Protein AF-0000000083793609 (afdb_homodimer)

Solvent-accessible surface area (backbone atoms only — not comparable to full-atom values): 72748 Å² total; per-residue (Å²): 102,46,64,44,82,85,76,58,60,92,85,35,65,48,41,77,48,30,31,30,49,40,29,36,66,68,29,28,32,72,32,35,34,39,40,38,26,69,38,46,47,39,37,40,33,46,73,79,46,73,48,64,44,42,58,74,33,64,46,55,42,46,63,61,45,43,29,29,40,36,26,96,46,79,34,36,33,38,40,38,38,34,41,53,68,61,50,31,69,77,37,74,62,46,91,51,57,56,53,49,59,80,51,61,91,80,40,78,80,70,49,70,68,44,53,52,50,53,36,51,52,47,50,46,50,45,34,71,68,65,56,47,91,65,25,70,60,51,43,52,52,50,47,54,53,46,51,51,50,40,58,60,59,20,19,55,65,42,62,81,38,70,72,43,49,74,34,51,66,58,43,52,46,50,37,49,48,55,34,48,43,70,74,37,39,49,45,96,72,47,65,58,60,52,13,59,74,69,72,42,53,45,67,56,47,43,50,48,40,24,69,73,71,71,35,48,62,67,53,47,44,50,49,52,25,45,59,53,37,52,53,45,49,48,62,47,87,67,49,69,59,56,45,22,51,63,32,35,42,94,41,50,67,56,44,41,51,50,31,26,73,61,71,72,39,42,64,66,58,48,30,69,71,64,45,57,52,57,68,53,45,59,67,51,44,38,67,44,83,50,64,58,68,60,52,47,63,73,44,42,76,70,32,23,69,34,43,74,37,79,51,66,94,53,77,44,66,46,80,42,52,63,80,45,71,74,45,71,53,81,67,68,78,37,42,60,42,34,50,60,51,42,68,54,52,73,38,64,70,51,40,53,49,51,50,53,49,36,73,71,49,53,40,47,27,36,33,29,30,60,56,76,25,61,94,34,37,36,43,90,92,48,94,62,70,48,57,65,59,50,46,55,40,52,51,50,32,52,73,66,63,29,32,49,28,40,37,50,67,63,69,87,58,48,59,69,52,46,51,52,50,52,50,52,52,51,53,56,45,61,70,37,86,90,50,65,63,64,60,34,32,39,32,38,27,75,76,49,54,71,66,46,49,53,51,49,51,51,50,42,59,72,75,40,80,45,54,65,51,82,67,61,50,77,86,66,85,70,69,39,64,47,43,39,29,51,65,31,20,29,47,50,45,49,25,61,74,67,64,73,60,85,68,78,60,42,27,58,49,34,67,89,58,89,80,54,88,78,62,70,43,72,73,77,12,43,44,18,24,17,36,74,82,69,37,55,27,26,37,37,51,26,49,47,54,58,58,65,48,35,54,33,26,37,45,80,54,94,48,36,40,28,20,33,49,98,63,33,37,25,38,40,38,34,44,73,62,78,79,57,70,68,69,60,63,51,69,60,63,64,52,43,39,7,74,62,46,46,38,55,45,38,36,39,37,42,35,30,70,49,89,45,32,27,29,33,41,35,36,33,34,24,61,89,35,23,23,34,48,45,45,40,51,28,47,61,54,55,45,71,71,55,74,66,56,47,52,49,47,47,63,44,26,44,56,46,64,47,56,37,52,41,72,59,43,50,61,45,75,47,77,49,70,41,50,38,51,15,38,38,38,39,36,40,31,60,52,127,100,47,64,45,80,85,78,57,58,93,87,35,65,49,39,77,47,31,30,31,53,41,29,35,66,71,28,27,32,72,33,34,34,39,39,37,25,70,36,46,48,39,36,40,32,46,73,80,45,72,48,63,43,41,58,74,33,64,44,55,43,45,62,61,46,44,29,28,40,35,26,93,47,80,32,37,34,37,40,38,37,33,40,53,68,60,49,30,68,77,35,75,62,46,90,55,58,56,54,48,59,81,52,63,90,80,40,78,81,70,50,70,68,43,53,52,50,53,37,52,53,49,50,47,51,45,35,70,70,65,56,48,91,65,24,69,59,50,43,52,52,52,48,52,54,44,50,51,50,40,60,61,59,20,20,54,64,39,62,81,38,69,70,40,48,73,34,51,66,58,43,52,46,50,38,49,49,54,34,47,44,70,75,36,39,49,45,96,73,46,64,58,60,53,13,58,73,68,73,43,53,44,66,55,47,43,50,48,41,24,70,73,70,72,34,48,63,67,52,47,44,50,49,51,25,46,58,53,37,52,54,46,48,48,63,46,87,67,49,69,57,56,45,22,50,63,33,35,41,94,42,49,67,56,44,41,50,53,31,25,73,61,69,71,39,42,63,65,59,46,30,69,72,66,44,57,53,57,68,53,45,60,66,54,45,38,65,43,84,50,65,58,68,60,55,49,64,73,44,42,78,71,31,24,69,34,41,74,36,78,52,65,95,54,78,43,66,46,82,43,52,62,81,45,71,74,45,71,54,82,67,68,78,36,41,61,42,33,51,59,51,41,67,52,53,72,40,66,69,49,40,53,51,51,50,52,47,37,75,71,48,54,41,47,26,36,33,28,31,59,56,77,26,62,93,33,36,35,43,92,91,48,94,63,69,48,56,62,59,50,45,55,40,52,52,50,33,52,73,66,63,29,32,51,28,41,37,50,69,64,69,85,58,50,59,70,52,46,52,52,49,51,50,52,50,52,53,56,46,62,70,38,84,91,48,64,64,64,61,33,32,38,31,40,28,76,76,48,55,70,66,45,49,54,52,49,52,52,51,42,60,71,74,38,82,46,53,66,50,84,67,60,49,78,86,66,87,70,70,38,64,46,44,39,28,52,64,30,20,29,47,51,45,49,24,61,74,68,62,74,60,85,68,77,59,42,28,58,50,34,68,87,57,88,83,52,88,78,62,70,43,71,73,77,11,42,45,17,23,18,36,77,81,69,36,56,25,25,38,38,52,26,48,47,55,58,58,65,49,35,54,33,25,37,43,80,52,94,49,35,42,28,19,31,52,96,63,32,36,24,38,40,37,32,43,74,60,78,78,57,72,68,69,60,63,53,69,60,63,65,52,42,39,7,75,62,44,46,38,56,45,37,36,39,37,41,36,30,69,50,88,46,33,26,30,35,40,34,37,33,37,24,60,90,36,24,25,33,47,47,46,39,51,28,46,60,54,57,45,71,70,54,72,65,56,47,52,49,47,48,63,44,26,44,57,46,66,48,55,37,50,41,71,60,41,50,62,45,73,48,78,48,70,42,50,38,49,16,40,37,38,38,36,40,30,60,54,130

Structure (mmCIF, N/CA/C/O backbone):
data_AF-0000000083793609-model_v1
#
loop_
_entity.id
_entity.type
_entity.pdbx_description
1 polymer 'AraC family transcriptional regulator'
#
loop_
_atom_site.group_PDB
_atom_site.id
_atom_site.type_symbol
_atom_site.label_atom_id
_atom_site.label_alt_id
_atom_site.label_comp_id
_atom_site.label_asym_id
_atom_site.label_entity_id
_atom_site.label_seq_id
_atom_site.pdbx_PDB_ins_code
_atom_site.Cartn_x
_atom_site.Cartn_y
_atom_site.Cartn_z
_atom_site.occupancy
_atom_site.B_iso_or_equiv
_atom_site.auth_seq_id
_atom_site.auth_comp_id
_atom_site.auth_asym_id
_atom_site.auth_atom_id
_atom_site.pdbx_PDB_model_num
ATOM 1 N N . MET A 1 1 ? 24.891 38.812 22.25 1 59.34 1 MET A N 1
ATOM 2 C CA . MET A 1 1 ? 25.391 37.438 22.359 1 59.34 1 MET A CA 1
ATOM 3 C C . MET A 1 1 ? 25.531 36.812 20.984 1 59.34 1 MET A C 1
ATOM 5 O O . MET A 1 1 ? 24.609 36.906 20.156 1 59.34 1 MET A O 1
ATOM 9 N N . ARG A 1 2 ? 26.844 36.469 20.609 1 76.75 2 ARG A N 1
ATOM 10 C CA . ARG A 1 2 ? 27.234 35.938 19.312 1 76.75 2 ARG A CA 1
ATOM 11 C C . ARG A 1 2 ? 26.594 34.562 19.062 1 76.75 2 ARG A C 1
ATOM 13 O O . ARG A 1 2 ? 26.469 34.156 17.922 1 76.75 2 ARG A O 1
ATOM 20 N N . ARG A 1 3 ? 26.125 34.094 20.281 1 79.56 3 ARG A N 1
ATOM 21 C CA . ARG A 1 3 ? 25.453 32.812 20.125 1 79.56 3 ARG A CA 1
ATOM 22 C C . ARG A 1 3 ? 23.984 33 19.75 1 79.56 3 ARG A C 1
ATOM 24 O O . ARG A 1 3 ? 23.25 33.688 20.453 1 79.56 3 ARG A O 1
ATOM 31 N N . GLU A 1 4 ? 23.578 32.531 18.688 1 84.81 4 GLU A N 1
ATOM 32 C CA . GLU A 1 4 ? 22.188 32.594 18.219 1 84.81 4 GLU A CA 1
ATOM 33 C C . GLU A 1 4 ? 21.469 31.281 18.406 1 84.81 4 GLU A C 1
ATOM 35 O O . GLU A 1 4 ? 22.094 30.219 18.391 1 84.81 4 GLU A O 1
ATOM 40 N N . TYR A 1 5 ? 20.188 31.375 18.797 1 81.25 5 TYR A N 1
ATOM 41 C CA . TYR A 1 5 ? 19.359 30.203 18.938 1 81.25 5 TYR A CA 1
ATOM 42 C C . TYR A 1 5 ? 18.312 30.125 17.828 1 81.25 5 TYR A C 1
ATOM 44 O O . TYR A 1 5 ? 17.484 31.031 17.688 1 81.25 5 TYR A O 1
ATOM 52 N N . ILE A 1 6 ? 18.453 29.125 17.031 1 85.81 6 ILE A N 1
ATOM 53 C CA . ILE A 1 6 ? 17.547 28.938 15.898 1 85.81 6 ILE A CA 1
ATOM 54 C C . ILE A 1 6 ? 16.266 28.266 16.375 1 85.81 6 ILE A C 1
ATOM 56 O O . ILE A 1 6 ? 16.312 27.219 17.016 1 85.81 6 ILE A O 1
ATOM 60 N N . THR A 1 7 ? 15.117 28.938 16.078 1 82.44 7 THR A N 1
ATOM 61 C CA . THR A 1 7 ? 13.812 28.375 16.406 1 82.44 7 THR A CA 1
ATOM 62 C C . THR A 1 7 ? 13.133 27.828 15.156 1 82.44 7 THR A C 1
ATOM 64 O O . THR A 1 7 ? 13.281 28.375 14.07 1 82.44 7 THR A O 1
ATOM 67 N N . TYR A 1 8 ? 12.477 26.734 15.375 1 85.75 8 TYR A N 1
ATOM 68 C CA . TYR A 1 8 ? 11.812 26.062 14.258 1 85.75 8 TYR A CA 1
ATOM 69 C C . TYR A 1 8 ? 10.305 26.25 14.328 1 85.75 8 TYR A C 1
ATOM 71 O O . TYR A 1 8 ? 9.727 26.312 15.422 1 85.75 8 TYR A O 1
ATOM 79 N N . SER A 1 9 ? 9.703 26.578 13.219 1 71.94 9 SER A N 1
ATOM 80 C CA . SER A 1 9 ? 8.266 26.828 13.156 1 71.94 9 SER A CA 1
ATOM 81 C C . SER A 1 9 ? 7.504 25.578 12.742 1 71.94 9 SER A C 1
ATOM 83 O O . SER A 1 9 ? 8.031 24.734 12 1 71.94 9 SER A O 1
ATOM 85 N N . ASN A 1 10 ? 6.207 25.531 13.125 1 68.19 10 ASN A N 1
ATOM 86 C CA . ASN A 1 10 ? 5.215 24.562 12.664 1 68.19 10 ASN A CA 1
ATOM 87 C C . ASN A 1 10 ? 5.664 23.141 12.938 1 68.19 10 ASN A C 1
ATOM 89 O O . ASN A 1 10 ? 5.391 22.234 12.148 1 68.19 10 ASN A O 1
ATOM 93 N N . ASP A 1 11 ? 6.484 23.031 14 1 72.5 11 ASP A N 1
ATOM 94 C CA . ASP A 1 11 ? 6.926 21.734 14.461 1 72.5 11 ASP A CA 1
ATOM 95 C C . ASP A 1 11 ? 7.77 21.031 13.398 1 72.5 11 ASP A C 1
ATOM 97 O O . ASP A 1 11 ? 7.758 19.797 13.305 1 72.5 11 ASP A O 1
ATOM 101 N N . LEU A 1 12 ? 8.328 21.797 12.484 1 87.19 12 LEU A N 1
ATOM 102 C CA . LEU A 1 12 ? 9.273 21.234 11.523 1 87.19 12 LEU A CA 1
ATOM 103 C C . LEU A 1 12 ? 10.695 21.312 12.062 1 87.19 12 LEU A C 1
ATOM 105 O O . LEU A 1 12 ? 11.07 22.281 12.711 1 87.19 12 LEU A O 1
ATOM 109 N N . PRO A 1 13 ? 11.422 20.344 11.805 1 92.31 13 PRO A N 1
ATOM 110 C CA . PRO A 1 13 ? 12.805 20.344 12.281 1 92.31 13 PRO A CA 1
ATOM 111 C C . PRO A 1 13 ? 13.75 21.078 11.336 1 92.31 13 PRO A C 1
ATOM 113 O O . PRO A 1 13 ? 14.906 20.672 11.164 1 92.31 13 PRO A O 1
ATOM 116 N N . ILE A 1 14 ? 13.25 22.016 10.531 1 95.12 14 ILE A N 1
ATOM 117 C CA . ILE A 1 14 ? 14.07 22.766 9.594 1 95.12 14 ILE A CA 1
ATOM 118 C C . ILE A 1 14 ? 13.516 24.188 9.445 1 95.12 14 ILE A C 1
ATOM 120 O O . ILE A 1 14 ? 12.312 24.406 9.586 1 95.12 14 ILE A O 1
ATOM 124 N N . LYS A 1 15 ? 14.367 25.141 9.289 1 94.94 15 LYS A N 1
ATOM 125 C CA . LYS A 1 15 ? 14.047 26.516 8.93 1 94.94 15 LYS A CA 1
ATOM 126 C C . LYS A 1 15 ? 14.812 26.953 7.684 1 94.94 15 LYS A C 1
ATOM 128 O O . LYS A 1 15 ? 16.031 26.766 7.598 1 94.94 15 LYS A O 1
ATOM 133 N N . ILE A 1 16 ? 14.133 27.422 6.68 1 95.75 16 ILE A N 1
ATOM 134 C CA . ILE A 1 16 ? 14.758 27.844 5.441 1 95.75 16 ILE A CA 1
ATOM 135 C C . ILE A 1 16 ? 14.562 29.359 5.258 1 95.75 16 ILE A C 1
ATOM 137 O O . ILE A 1 16 ? 13.453 29.859 5.418 1 95.75 16 ILE A O 1
ATOM 141 N N . SER A 1 17 ? 15.625 30.047 4.949 1 95.31 17 SER A N 1
ATOM 142 C CA . SER A 1 17 ? 15.57 31.469 4.668 1 95.31 17 SER A CA 1
ATOM 143 C C . SER A 1 17 ? 16.203 31.797 3.316 1 95.31 17 SER A C 1
ATOM 145 O O . SER A 1 17 ? 17.078 31.062 2.846 1 95.31 17 SER A O 1
ATOM 147 N N . TYR A 1 18 ? 15.688 32.719 2.676 1 96.25 18 TYR A N 1
ATOM 148 C CA . TYR A 1 18 ? 16.188 33.25 1.416 1 96.25 18 TYR A CA 1
ATOM 149 C C . TYR A 1 18 ? 16.609 34.719 1.57 1 96.25 18 TYR A C 1
ATOM 151 O O . TYR A 1 18 ? 15.789 35.562 1.892 1 96.25 18 TYR A O 1
ATOM 159 N N . VAL A 1 19 ? 17.984 34.969 1.372 1 96.38 19 VAL A N 1
ATOM 160 C CA . VAL A 1 19 ? 18.469 36.281 1.768 1 96.38 19 VAL A CA 1
ATOM 161 C C . VAL A 1 19 ? 19.453 36.812 0.726 1 96.38 19 VAL A C 1
ATOM 163 O O . VAL A 1 19 ? 20.031 36.031 -0.038 1 96.38 19 VAL A O 1
ATOM 166 N N . ASN A 1 20 ? 19.531 38.062 0.631 1 96.69 20 ASN A N 1
ATOM 167 C CA . ASN A 1 20 ? 20.656 38.781 0.069 1 96.69 20 ASN A CA 1
ATOM 168 C C . ASN A 1 20 ? 21.562 39.344 1.162 1 96.69 20 ASN A C 1
ATOM 170 O O . ASN A 1 20 ? 21.188 40.312 1.856 1 96.69 20 ASN A O 1
ATOM 174 N N . ILE A 1 21 ? 22.797 38.812 1.279 1 96.38 21 ILE A N 1
ATOM 175 C CA . ILE A 1 21 ? 23.625 39.094 2.447 1 96.38 21 ILE A CA 1
ATOM 176 C C . ILE A 1 21 ? 24.766 40.031 2.059 1 96.38 21 ILE A C 1
ATOM 178 O O . ILE A 1 21 ? 25.5 39.781 1.103 1 96.38 21 ILE A O 1
ATOM 182 N N . LYS A 1 22 ? 24.969 41.062 2.793 1 95.56 22 LYS A N 1
ATOM 183 C CA . LYS A 1 22 ? 26.125 41.938 2.643 1 95.56 22 LYS A CA 1
ATOM 184 C C . LYS A 1 22 ? 27.141 41.719 3.75 1 95.56 22 LYS A C 1
ATOM 186 O O . LYS A 1 22 ? 28.359 41.688 3.49 1 95.56 22 LYS A O 1
ATOM 191 N N . ASN A 1 23 ? 26.656 41.594 4.938 1 94.44 23 ASN A N 1
ATOM 192 C CA . ASN A 1 23 ? 27.531 41.312 6.07 1 94.44 23 ASN A CA 1
ATOM 193 C C . ASN A 1 23 ? 26.781 40.625 7.203 1 94.44 23 ASN A C 1
ATOM 195 O O . ASN A 1 23 ? 25.734 41.094 7.652 1 94.44 23 ASN A O 1
ATOM 199 N N . TYR A 1 24 ? 27.281 39.562 7.652 1 94.69 24 TYR A N 1
ATOM 200 C CA . TYR A 1 24 ? 26.844 38.875 8.852 1 94.69 24 TYR A CA 1
ATOM 201 C C . TYR A 1 24 ? 28.031 38.531 9.75 1 94.69 24 TYR A C 1
ATOM 203 O O . TYR A 1 24 ? 28.734 37.562 9.492 1 94.69 24 TYR A O 1
ATOM 211 N N . PRO A 1 25 ? 28.219 39.25 10.773 1 91.88 25 PRO A N 1
ATOM 212 C CA . PRO A 1 25 ? 29.422 39.094 11.602 1 91.88 25 PRO A CA 1
ATOM 213 C C . PRO A 1 25 ? 29.562 37.719 12.203 1 91.88 25 PRO A C 1
ATOM 215 O O . PRO A 1 25 ? 28.641 36.906 12.148 1 91.88 25 PRO A O 1
ATOM 218 N N . ILE A 1 26 ? 30.719 37.406 12.773 1 90.69 26 ILE A N 1
ATOM 219 C CA . ILE A 1 26 ? 31.062 36.094 13.344 1 90.69 26 ILE A CA 1
ATOM 220 C C . ILE A 1 26 ? 30.016 35.719 14.391 1 90.69 26 ILE A C 1
ATOM 222 O O . ILE A 1 26 ? 29.688 36.531 15.266 1 90.69 26 ILE A O 1
ATOM 226 N N . HIS A 1 27 ? 29.5 34.625 14.297 1 90.56 27 HIS A N 1
ATOM 227 C CA . HIS A 1 27 ? 28.516 34.062 15.211 1 90.56 27 HIS A CA 1
ATOM 228 C C . HIS A 1 27 ? 28.5 32.562 15.164 1 90.56 27 HIS A C 1
ATOM 230 O O . HIS A 1 27 ? 29.203 31.938 14.359 1 90.56 27 HIS A O 1
ATOM 236 N N . TRP A 1 28 ? 27.875 31.891 16.078 1 88.62 28 TRP A N 1
ATOM 237 C CA . TRP A 1 28 ? 27.672 30.438 16.062 1 88.62 28 TRP A CA 1
ATOM 238 C C . TRP A 1 28 ? 26.281 30.078 16.609 1 88.62 28 TRP A C 1
ATOM 240 O O . TRP A 1 28 ? 25.625 30.922 17.219 1 88.62 28 TRP A O 1
ATOM 250 N N . HIS A 1 29 ? 25.781 28.953 16.234 1 88.5 29 HIS A N 1
ATOM 251 C CA . HIS A 1 29 ? 24.453 28.547 16.656 1 88.5 29 HIS A CA 1
ATOM 252 C C . HIS A 1 29 ? 24.328 27.016 16.75 1 88.5 29 HIS A C 1
ATOM 254 O O . HIS A 1 29 ? 25.266 26.297 16.406 1 88.5 29 HIS A O 1
ATOM 260 N N . ASN A 1 30 ? 23.188 26.547 17.281 1 86.44 30 ASN A N 1
ATOM 261 C CA . ASN A 1 30 ? 22.969 25.156 17.625 1 86.44 30 ASN A CA 1
ATOM 262 C C . ASN A 1 30 ? 22.344 24.375 16.469 1 86.44 30 ASN A C 1
ATOM 264 O O . ASN A 1 30 ? 21.719 23.344 16.672 1 86.44 30 ASN A O 1
ATOM 268 N N . ALA A 1 31 ? 22.453 24.844 15.242 1 91.88 31 ALA A N 1
ATOM 269 C CA . ALA A 1 31 ? 21.859 24.172 14.086 1 91.88 31 ALA A CA 1
ATOM 270 C C . ALA A 1 31 ? 22.938 23.812 13.062 1 91.88 31 ALA A C 1
ATOM 272 O O . ALA A 1 31 ? 24 24.438 13.031 1 91.88 31 ALA A O 1
ATOM 273 N N . ILE A 1 32 ? 22.688 22.734 12.383 1 93.19 32 ILE A N 1
ATOM 274 C CA . ILE A 1 32 ? 23.469 22.516 11.172 1 93.19 32 ILE A CA 1
ATOM 275 C C . ILE A 1 32 ? 22.984 23.469 10.078 1 93.19 32 ILE A C 1
ATOM 277 O O . ILE A 1 32 ? 21.781 23.562 9.812 1 93.19 32 ILE A O 1
ATOM 281 N N . GLN A 1 33 ? 23.875 24.203 9.539 1 95.69 33 GLN A N 1
ATOM 282 C CA . GLN A 1 33 ? 23.5 25.172 8.516 1 95.69 33 GLN A CA 1
ATOM 283 C C . GLN A 1 33 ? 24.094 24.781 7.16 1 95.69 33 GLN A C 1
ATOM 285 O O . GLN A 1 33 ? 25.266 24.453 7.062 1 95.69 33 GLN A O 1
ATOM 290 N N . ILE A 1 34 ? 23.25 24.734 6.164 1 96.44 34 ILE A N 1
ATOM 291 C CA . ILE A 1 34 ? 23.719 24.516 4.797 1 96.44 34 ILE A CA 1
ATOM 292 C C . ILE A 1 34 ? 23.438 25.766 3.961 1 96.44 34 ILE A C 1
ATOM 294 O O . ILE A 1 34 ? 22.297 26.219 3.865 1 96.44 34 ILE A O 1
ATOM 298 N N . ILE A 1 35 ? 24.5 26.359 3.408 1 96.31 35 ILE A N 1
ATOM 299 C CA . ILE A 1 35 ? 24.406 27.531 2.561 1 96.31 35 ILE A CA 1
ATOM 300 C C . ILE A 1 35 ? 24.375 27.125 1.092 1 96.31 35 ILE A C 1
ATOM 302 O O . ILE A 1 35 ? 25.219 26.328 0.649 1 96.31 35 ILE A O 1
ATOM 306 N N . TYR A 1 36 ? 23.391 27.547 0.355 1 95.94 36 TYR A N 1
ATOM 307 C CA . TYR A 1 36 ? 23.25 27.266 -1.07 1 95.94 36 TYR A CA 1
ATOM 308 C C . TYR A 1 36 ? 23.125 28.547 -1.869 1 95.94 36 TYR A C 1
ATOM 310 O O . TYR A 1 36 ? 22.078 29.203 -1.83 1 95.94 36 TYR A O 1
ATOM 318 N N . VAL A 1 37 ? 24.156 28.922 -2.631 1 94.31 37 VAL A N 1
ATOM 319 C CA . VAL A 1 37 ? 24.172 30.188 -3.381 1 94.31 37 VAL A CA 1
ATOM 320 C C . VAL A 1 37 ? 23.453 29.984 -4.715 1 94.31 37 VAL A C 1
ATOM 322 O O . VAL A 1 37 ? 23.859 29.172 -5.539 1 94.31 37 VAL A O 1
ATOM 325 N N . LEU A 1 38 ? 22.391 30.703 -4.875 1 94.31 38 LEU A N 1
ATOM 326 C CA . LEU A 1 38 ? 21.625 30.594 -6.117 1 94.31 38 LEU A CA 1
ATOM 327 C C . LEU A 1 38 ? 22.156 31.578 -7.156 1 94.31 38 LEU A C 1
ATOM 329 O O . LEU A 1 38 ? 22.219 31.25 -8.344 1 94.31 38 LEU A O 1
ATOM 333 N N . LYS A 1 39 ? 22.484 32.812 -6.676 1 93.56 39 LYS A N 1
ATOM 334 C CA . LYS A 1 39 ? 23.031 33.844 -7.539 1 93.56 39 LYS A CA 1
ATOM 335 C C . LYS A 1 39 ? 24.094 34.656 -6.812 1 93.56 39 LYS A C 1
ATOM 337 O O . LYS A 1 39 ? 23.984 34.906 -5.609 1 93.56 39 LYS A O 1
ATOM 342 N N . GLY A 1 40 ? 25.188 34.969 -7.566 1 93 40 GLY A N 1
ATOM 343 C CA . GLY A 1 40 ? 26.234 35.812 -7 1 93 40 GLY A CA 1
ATOM 344 C C . GLY A 1 40 ? 27.312 35.031 -6.277 1 93 40 GLY A C 1
ATOM 345 O O . GLY A 1 40 ? 27.578 33.875 -6.617 1 93 40 GLY A O 1
ATOM 346 N N . LYS A 1 41 ? 28.031 35.719 -5.438 1 93.38 41 LYS A N 1
ATOM 347 C CA . LYS A 1 41 ? 29.109 35.094 -4.672 1 93.38 41 LYS A CA 1
ATOM 348 C C . LYS A 1 41 ? 29.172 35.656 -3.256 1 93.38 41 LYS A C 1
ATOM 350 O O . LYS A 1 41 ? 28.844 36.844 -3.025 1 93.38 41 LYS A O 1
ATOM 355 N N . ILE A 1 42 ? 29.531 34.844 -2.354 1 94.75 42 ILE A N 1
ATOM 356 C CA . ILE A 1 42 ? 29.688 35.25 -0.968 1 94.75 42 ILE A CA 1
ATOM 357 C C . ILE A 1 42 ? 31.016 34.719 -0.412 1 94.75 42 ILE A C 1
ATOM 359 O O . ILE A 1 42 ? 31.547 33.75 -0.928 1 94.75 42 ILE A O 1
ATOM 363 N N . SER A 1 43 ? 31.531 35.406 0.546 1 93.88 43 SER A N 1
ATOM 364 C CA . SER A 1 43 ? 32.688 34.938 1.293 1 93.88 43 SER A CA 1
ATOM 365 C C . SER A 1 43 ? 32.312 34.438 2.674 1 93.88 43 SER A C 1
ATOM 367 O O . SER A 1 43 ? 31.625 35.125 3.428 1 93.88 43 SER A O 1
ATOM 369 N N . VAL A 1 44 ? 32.719 33.219 2.951 1 92.94 44 VAL A N 1
ATOM 370 C CA . VAL A 1 44 ? 32.375 32.594 4.223 1 92.94 44 VAL A CA 1
ATOM 371 C C . VAL A 1 44 ? 33.656 32.281 5.008 1 92.94 44 VAL A C 1
ATOM 373 O O . VAL A 1 44 ? 34.594 31.719 4.461 1 92.94 44 VAL A O 1
ATOM 376 N N . ASN A 1 45 ? 33.656 32.719 6.184 1 89.81 45 ASN A N 1
ATOM 377 C CA . ASN A 1 45 ? 34.719 32.375 7.109 1 89.81 45 ASN A CA 1
ATOM 378 C C . ASN A 1 45 ? 34.219 31.391 8.18 1 89.81 45 ASN A C 1
ATOM 380 O O . ASN A 1 45 ? 33.281 31.688 8.906 1 89.81 45 ASN A O 1
ATOM 384 N N . ILE A 1 46 ? 34.844 30.25 8.203 1 88.38 46 ILE A N 1
ATOM 385 C CA . ILE A 1 46 ? 34.531 29.266 9.227 1 88.38 46 ILE A CA 1
ATOM 386 C C . ILE A 1 46 ? 35.75 28.969 10.07 1 88.38 46 ILE A C 1
ATOM 388 O O . ILE A 1 46 ? 36.719 28.375 9.594 1 88.38 46 ILE A O 1
ATOM 392 N N . ASP A 1 47 ? 35.656 29.391 11.242 1 82.12 47 ASP A N 1
ATOM 393 C CA . ASP A 1 47 ? 36.812 29.281 12.125 1 82.12 47 ASP A CA 1
ATOM 394 C C . ASP A 1 47 ? 38.062 29.906 11.484 1 82.12 47 ASP A C 1
ATOM 396 O O . ASP A 1 47 ? 38.062 31.094 11.18 1 82.12 47 ASP A O 1
ATOM 400 N N . THR A 1 48 ? 38.969 28.953 11.125 1 78.06 48 THR A N 1
ATOM 401 C CA . THR A 1 48 ? 40.219 29.5 10.625 1 78.06 48 THR A CA 1
ATOM 402 C C . THR A 1 48 ? 40.219 29.531 9.094 1 78.06 48 THR A C 1
ATOM 404 O O . THR A 1 48 ? 41.125 30.125 8.484 1 78.06 48 THR A O 1
ATOM 407 N N . ASP A 1 49 ? 39.219 29 8.531 1 79.38 49 ASP A N 1
ATOM 408 C CA . ASP A 1 49 ? 39.219 28.859 7.082 1 79.38 49 ASP A CA 1
ATOM 409 C C . ASP A 1 49 ? 38.312 29.922 6.438 1 79.38 49 ASP A C 1
ATOM 411 O O . ASP A 1 49 ? 37.312 30.312 7 1 79.38 49 ASP A O 1
ATOM 415 N N . SER A 1 50 ? 38.812 30.422 5.324 1 84.38 50 SER A N 1
ATOM 416 C CA . SER A 1 50 ? 38.031 31.375 4.531 1 84.38 50 SER A CA 1
ATOM 417 C C . SER A 1 50 ? 37.906 30.922 3.084 1 84.38 50 SER A C 1
ATOM 419 O O . SER A 1 50 ? 38.875 30.438 2.49 1 84.38 50 SER A O 1
ATOM 421 N N . PHE A 1 51 ? 36.719 30.984 2.604 1 84.69 51 PHE A N 1
ATOM 422 C CA . PHE A 1 51 ? 36.562 30.594 1.208 1 84.69 51 PHE A CA 1
ATOM 423 C C . PHE A 1 51 ? 35.406 31.359 0.568 1 84.69 51 PHE A C 1
ATOM 425 O O . PHE A 1 51 ? 34.594 31.969 1.267 1 84.69 51 PHE A O 1
ATOM 432 N N . GLU A 1 52 ? 35.469 31.359 -0.724 1 89.38 52 GLU A N 1
ATOM 433 C CA . GLU A 1 52 ? 34.406 31.984 -1.51 1 89.38 52 GLU A CA 1
ATOM 434 C C . GLU A 1 52 ? 33.469 30.938 -2.078 1 89.38 52 GLU A C 1
ATOM 436 O O . GLU A 1 52 ? 33.875 29.859 -2.498 1 89.38 52 GLU A O 1
ATOM 441 N N . LEU A 1 53 ? 32.188 31.219 -1.999 1 91.19 53 LEU A N 1
ATOM 442 C CA . LEU A 1 53 ? 31.172 30.359 -2.574 1 91.19 53 LEU A CA 1
ATOM 443 C C . LEU A 1 53 ? 30.516 31.031 -3.777 1 91.19 53 LEU A C 1
ATOM 445 O O . LEU A 1 53 ? 30.078 32.188 -3.693 1 91.19 53 LEU A O 1
ATOM 449 N N . TYR A 1 54 ? 30.469 30.281 -4.844 1 90.25 54 TYR A N 1
ATOM 450 C CA . TYR A 1 54 ? 29.922 30.812 -6.09 1 90.25 54 TYR A CA 1
ATOM 451 C C . TYR A 1 54 ? 28.547 30.234 -6.379 1 90.25 54 TYR A C 1
ATOM 453 O O . TYR A 1 54 ? 28.031 29.438 -5.602 1 90.25 54 TYR A O 1
ATOM 461 N N . GLU A 1 55 ? 28 30.734 -7.512 1 91 55 GLU A N 1
ATOM 462 C CA . GLU A 1 55 ? 26.672 30.297 -7.926 1 91 55 GLU A CA 1
ATOM 463 C C . GLU A 1 55 ? 26.609 28.766 -8.031 1 91 55 GLU A C 1
ATOM 465 O O . GLU A 1 55 ? 27.469 28.141 -8.633 1 91 55 GLU A O 1
ATOM 470 N N . ARG A 1 56 ? 25.578 28.219 -7.348 1 89.81 56 ARG A N 1
ATOM 471 C CA . ARG A 1 56 ? 25.25 26.797 -7.383 1 89.81 56 ARG A CA 1
ATOM 472 C C . ARG A 1 56 ? 26.203 25.984 -6.504 1 89.81 56 ARG A C 1
ATOM 474 O O . ARG A 1 56 ? 26.328 24.781 -6.676 1 89.81 56 ARG A O 1
ATOM 481 N N . GLU A 1 57 ? 26.844 26.703 -5.633 1 91.31 57 GLU A N 1
ATOM 482 C CA . GLU A 1 57 ? 27.688 25.984 -4.684 1 91.31 57 GLU A CA 1
ATOM 483 C C . GLU A 1 57 ? 27.062 25.969 -3.291 1 91.31 57 GLU A C 1
ATOM 485 O O . GLU A 1 57 ? 26.234 26.812 -2.969 1 91.31 57 GLU A O 1
ATOM 490 N N . VAL A 1 58 ? 27.484 24.891 -2.553 1 94 58 VAL A N 1
ATOM 491 C CA . VAL A 1 58 ? 26.922 24.672 -1.228 1 94 58 VAL A CA 1
ATOM 492 C C . VAL A 1 58 ? 28.031 24.578 -0.19 1 94 58 VAL A C 1
ATOM 494 O O . VAL A 1 58 ? 29.156 24.172 -0.507 1 94 58 VAL A O 1
ATOM 497 N N . GLU A 1 59 ? 27.797 25.047 0.967 1 92.44 59 GLU A N 1
ATOM 498 C CA . GLU A 1 59 ? 28.688 24.906 2.111 1 92.44 59 GLU A CA 1
ATOM 499 C C . GLU A 1 59 ? 27.922 24.453 3.357 1 92.44 59 GLU A C 1
ATOM 501 O O . GLU A 1 59 ? 26.812 24.922 3.605 1 92.44 59 GLU A O 1
ATOM 506 N N . ILE A 1 60 ? 28.578 23.531 4.102 1 92.56 60 ILE A N 1
ATOM 507 C CA . ILE A 1 60 ? 27.953 23.031 5.32 1 92.56 60 ILE A CA 1
ATOM 508 C C . ILE A 1 60 ? 28.656 23.609 6.539 1 92.56 60 ILE A C 1
ATOM 510 O O . ILE A 1 60 ? 29.891 23.562 6.629 1 92.56 60 ILE A O 1
ATOM 514 N N . ILE A 1 61 ? 27.969 24.25 7.395 1 91.31 61 ILE A N 1
ATOM 515 C CA . ILE A 1 61 ? 28.469 24.734 8.68 1 91.31 61 ILE A CA 1
ATOM 516 C C . ILE A 1 61 ? 27.938 23.844 9.805 1 91.31 61 ILE A C 1
ATOM 518 O O . ILE A 1 61 ? 26.734 23.75 10 1 91.31 61 ILE A O 1
ATOM 522 N N . ASN A 1 62 ? 28.781 23.203 10.547 1 87.62 62 ASN A N 1
ATOM 523 C CA . ASN A 1 62 ? 28.406 22.266 11.586 1 87.62 62 ASN A CA 1
ATOM 524 C C . ASN A 1 62 ? 27.906 22.984 12.836 1 87.62 62 ASN A C 1
ATOM 526 O O . ASN A 1 62 ? 28 24.203 12.938 1 87.62 62 ASN A O 1
ATOM 530 N N . VAL A 1 63 ? 27.359 22.203 13.75 1 86.94 63 VAL A N 1
ATOM 531 C CA . VAL A 1 63 ? 26.781 22.734 14.977 1 86.94 63 VAL A CA 1
ATOM 532 C C . VAL A 1 63 ? 27.844 23.484 15.781 1 86.94 63 VAL A C 1
ATOM 534 O O . VAL A 1 63 ? 28.953 22.984 15.953 1 86.94 63 VAL A O 1
ATOM 537 N N . ASN A 1 64 ? 27.609 24.703 16.203 1 81.88 64 ASN A N 1
ATOM 538 C CA . ASN A 1 64 ? 28.422 25.531 17.078 1 81.88 64 ASN A CA 1
ATOM 539 C C . ASN A 1 64 ? 29.75 25.922 16.438 1 81.88 64 ASN A C 1
ATOM 541 O O . ASN A 1 64 ? 30.719 26.203 17.125 1 81.88 64 ASN A O 1
ATOM 545 N N . GLU A 1 65 ? 29.781 25.859 15.172 1 86.19 65 GLU A N 1
ATOM 546 C CA . GLU A 1 65 ? 30.953 26.375 14.461 1 86.19 65 GLU A CA 1
ATOM 547 C C . GLU A 1 65 ? 30.844 27.875 14.219 1 86.19 65 GLU A C 1
ATOM 549 O O . GLU A 1 65 ? 29.844 28.344 13.672 1 86.19 65 GLU A O 1
ATOM 554 N N . ALA A 1 66 ? 31.859 28.578 14.688 1 87.25 66 ALA A N 1
ATOM 555 C CA . ALA A 1 66 ? 31.859 30.016 14.477 1 87.25 66 ALA A CA 1
ATOM 556 C C . ALA A 1 66 ? 32.094 30.359 13.008 1 87.25 66 ALA A C 1
ATOM 558 O O . ALA A 1 66 ? 32.938 29.766 12.344 1 87.25 66 ALA A O 1
ATOM 559 N N . HIS A 1 67 ? 31.234 31.234 12.492 1 91.5 67 HIS A N 1
ATOM 560 C CA . HIS A 1 67 ? 31.359 31.578 11.078 1 91.5 67 HIS A CA 1
ATOM 561 C C . HIS A 1 67 ? 30.844 33 10.812 1 91.5 67 HIS A C 1
ATOM 563 O O . HIS A 1 67 ? 30.156 33.562 11.656 1 91.5 67 HIS A O 1
ATOM 569 N N . SER A 1 68 ? 31.25 33.594 9.789 1 93.31 68 SER A N 1
ATOM 570 C CA . SER A 1 68 ? 30.781 34.906 9.297 1 93.31 68 SER A CA 1
ATOM 571 C C . SER A 1 68 ? 30.594 34.875 7.781 1 93.31 68 SER A C 1
ATOM 573 O O . SER A 1 68 ? 31.203 34.062 7.086 1 93.31 68 SER A O 1
ATOM 575 N N . ILE A 1 69 ? 29.734 35.656 7.277 1 95.44 69 ILE A N 1
ATOM 576 C CA . ILE A 1 69 ? 29.453 35.75 5.848 1 95.44 69 ILE A CA 1
ATOM 577 C C . ILE A 1 69 ? 29.516 37.188 5.395 1 95.44 69 ILE A C 1
ATOM 579 O O . ILE A 1 69 ? 29 38.094 6.078 1 95.44 69 ILE A O 1
ATOM 583 N N . SER A 1 70 ? 30.156 37.469 4.336 1 95.06 70 SER A N 1
ATOM 584 C CA . SER A 1 70 ? 30.234 38.812 3.773 1 95.06 70 SER A CA 1
ATOM 585 C C . SER A 1 70 ? 30.203 38.781 2.25 1 95.06 70 SER A C 1
ATOM 587 O O . SER A 1 70 ? 30.531 37.75 1.64 1 95.06 70 SER A O 1
ATOM 589 N N . SER A 1 71 ? 29.703 39.781 1.659 1 95.38 71 SER A N 1
ATOM 590 C CA . SER A 1 71 ? 29.719 39.906 0.207 1 95.38 71 SER A CA 1
ATOM 591 C C . SER A 1 71 ? 29.703 41.375 -0.212 1 95.38 71 SER A C 1
ATOM 593 O O . SER A 1 71 ? 29.062 42.219 0.434 1 95.38 71 SER A O 1
ATOM 595 N N . ASP A 1 72 ? 30.406 41.656 -1.284 1 92.31 72 ASP A N 1
ATOM 596 C CA . ASP A 1 72 ? 30.453 43.031 -1.806 1 92.31 72 ASP A CA 1
ATOM 597 C C . ASP A 1 72 ? 29.438 43.219 -2.934 1 92.31 72 ASP A C 1
ATOM 599 O O . ASP A 1 72 ? 29.25 44.312 -3.43 1 92.31 72 ASP A O 1
ATOM 603 N N . GLU A 1 73 ? 28.828 42.219 -3.338 1 93.56 73 GLU A N 1
ATOM 604 C CA . GLU A 1 73 ? 27.859 42.281 -4.426 1 93.56 73 GLU A CA 1
ATOM 605 C C . GLU A 1 73 ? 26.516 41.688 -4.004 1 93.56 73 GLU A C 1
ATOM 607 O O . GLU A 1 73 ? 26.438 41 -2.967 1 93.56 73 GLU A O 1
ATOM 612 N N . ASP A 1 74 ? 25.5 42.062 -4.828 1 94.56 74 ASP A N 1
ATOM 613 C CA . ASP A 1 74 ? 24.188 41.469 -4.566 1 94.56 74 ASP A CA 1
ATOM 614 C C . ASP A 1 74 ? 24.219 39.969 -4.805 1 94.56 74 ASP A C 1
ATOM 616 O O . ASP A 1 74 ? 24.891 39.5 -5.715 1 94.56 74 ASP A O 1
ATOM 620 N N . ASN A 1 75 ? 23.562 39.281 -3.988 1 95.06 75 ASN A N 1
ATOM 621 C CA . ASN A 1 75 ? 23.516 37.812 -4.055 1 95.06 75 ASN A CA 1
ATOM 622 C C . ASN A 1 75 ? 22.172 37.25 -3.627 1 95.06 75 ASN A C 1
ATOM 624 O O . ASN A 1 75 ? 21.312 38 -3.133 1 95.06 75 ASN A O 1
ATOM 628 N N . GLU A 1 76 ? 21.859 36.062 -3.973 1 96.56 76 GLU A N 1
ATOM 629 C CA . GLU A 1 76 ? 20.703 35.281 -3.533 1 96.56 76 GLU A CA 1
ATOM 630 C C . GLU A 1 76 ? 21.125 33.969 -2.924 1 96.56 76 GLU A C 1
ATOM 632 O O . GLU A 1 76 ? 21.562 33.062 -3.639 1 96.56 76 GLU A O 1
ATOM 637 N N . VAL A 1 77 ? 20.922 33.875 -1.609 1 96.81 77 VAL A N 1
ATOM 638 C CA . VAL A 1 77 ? 21.453 32.719 -0.894 1 96.81 77 VAL A CA 1
ATOM 639 C C . VAL A 1 77 ? 20.359 32.062 -0.07 1 96.81 77 VAL A C 1
ATOM 641 O O . VAL A 1 77 ? 19.578 32.75 0.599 1 96.81 77 VAL A O 1
ATOM 644 N N . LEU A 1 78 ? 20.25 30.766 -0.253 1 97.25 78 LEU A N 1
ATOM 645 C CA . LEU A 1 78 ? 19.375 29.984 0.615 1 97.25 78 LEU A CA 1
ATOM 646 C C . LEU A 1 78 ? 20.141 29.484 1.847 1 97.25 78 LEU A C 1
ATOM 648 O O . LEU A 1 78 ? 21.25 28.969 1.731 1 97.25 78 LEU A O 1
ATOM 652 N N . LEU A 1 79 ? 19.594 29.688 3.002 1 97.12 79 LEU A N 1
ATOM 653 C CA . LEU A 1 79 ? 20.141 29.188 4.262 1 97.12 79 LEU A CA 1
ATOM 654 C C . LEU A 1 79 ? 19.234 28.125 4.859 1 97.12 79 LEU A C 1
ATOM 656 O O . LEU A 1 79 ? 18.078 28.406 5.195 1 97.12 79 LEU A O 1
ATOM 660 N N . PHE A 1 80 ? 19.719 26.891 4.957 1 97.44 80 PHE A N 1
ATOM 661 C CA . PHE A 1 80 ? 18.984 25.797 5.59 1 97.44 80 PHE A CA 1
ATOM 662 C C . PHE A 1 80 ? 19.469 25.562 7.012 1 97.44 80 PHE A C 1
ATOM 664 O O . PHE A 1 80 ? 20.656 25.266 7.223 1 97.44 80 PHE A O 1
ATOM 671 N N . PHE A 1 81 ? 18.641 25.766 7.984 1 96.19 81 PHE A N 1
ATOM 672 C CA . PHE A 1 81 ? 18.969 25.453 9.375 1 96.19 81 PHE A CA 1
ATOM 673 C C . PHE A 1 81 ? 18.281 24.172 9.82 1 96.19 81 PHE A C 1
ATOM 675 O O . PHE A 1 81 ? 17.062 24.109 9.93 1 96.19 81 PHE A O 1
ATOM 682 N N . ILE A 1 82 ? 19.016 23.156 10.102 1 94.94 82 ILE A N 1
ATOM 683 C CA . ILE A 1 82 ? 18.469 21.844 10.438 1 94.94 82 ILE A CA 1
ATOM 684 C C . ILE A 1 82 ? 18.688 21.562 11.922 1 94.94 82 ILE A C 1
ATOM 686 O O . ILE A 1 82 ? 19.781 21.766 12.453 1 94.94 82 ILE A O 1
ATOM 690 N N . ASP A 1 83 ? 17.641 21.094 12.578 1 91.25 83 ASP A N 1
ATOM 691 C CA . ASP A 1 83 ? 17.688 20.75 13.992 1 91.25 83 ASP A CA 1
ATOM 692 C C . ASP A 1 83 ? 18.5 19.469 14.211 1 91.25 83 ASP A C 1
ATOM 694 O O . ASP A 1 83 ? 18.094 18.391 13.805 1 91.25 83 ASP A O 1
ATOM 698 N N . PRO A 1 84 ? 19.625 19.562 14.883 1 88.56 84 PRO A N 1
ATOM 699 C CA . PRO A 1 84 ? 20.453 18.375 15.086 1 88.56 84 PRO A CA 1
ATOM 700 C C . PRO A 1 84 ? 19.766 17.297 15.938 1 88.56 84 PRO A C 1
ATOM 702 O O . PRO A 1 84 ? 20.078 16.125 15.82 1 88.56 84 PRO A O 1
ATOM 705 N N . TYR A 1 85 ? 18.812 17.734 16.75 1 85 85 TYR A N 1
ATOM 706 C CA . TYR A 1 85 ? 18.109 16.781 17.594 1 85 85 TYR A CA 1
ATOM 707 C C . TYR A 1 85 ? 17.234 15.852 16.75 1 85 85 TYR A C 1
ATOM 709 O O . TYR A 1 85 ? 17.031 14.688 17.109 1 85 85 TYR A O 1
ATOM 717 N N . PHE A 1 86 ? 16.781 16.406 15.75 1 89.69 86 PHE A N 1
ATOM 718 C CA . PHE A 1 86 ? 16.031 15.555 14.836 1 89.69 86 PHE A CA 1
ATOM 719 C C . PHE A 1 86 ? 16.922 14.453 14.273 1 89.69 86 PHE A C 1
ATOM 721 O O . PHE A 1 86 ? 16.531 13.289 14.219 1 89.69 86 PHE A O 1
ATOM 728 N N . PHE A 1 87 ? 18.109 14.781 13.789 1 88.94 87 PHE A N 1
ATOM 729 C CA . PHE A 1 87 ? 19.062 13.812 13.227 1 88.94 87 PHE A CA 1
ATOM 730 C C . PHE A 1 87 ? 19.5 12.812 14.289 1 88.94 87 PHE A C 1
ATOM 732 O O . PHE A 1 87 ? 19.719 11.641 13.984 1 88.94 87 PHE A O 1
ATOM 739 N N . GLU A 1 88 ? 19.547 13.242 15.508 1 84.94 88 GLU A N 1
ATOM 740 C CA . GLU A 1 88 ? 20 12.391 16.609 1 84.94 88 GLU A CA 1
ATOM 741 C C . GLU A 1 88 ? 19.047 11.219 16.812 1 84.94 88 GLU A C 1
ATOM 743 O O . GLU A 1 88 ? 19.453 10.148 17.266 1 84.94 88 GLU A O 1
ATOM 748 N N . LYS A 1 89 ? 17.781 11.477 16.484 1 83.75 89 LYS A N 1
ATOM 749 C CA . LYS A 1 89 ? 16.781 10.414 16.594 1 83.75 89 LYS A CA 1
ATOM 750 C C . LYS A 1 89 ? 17.141 9.234 15.703 1 83.75 89 LYS A C 1
ATOM 752 O O . LYS A 1 89 ? 16.797 8.086 16.016 1 83.75 89 LYS A O 1
ATOM 757 N N . TYR A 1 90 ? 17.766 9.484 14.609 1 83.44 90 TYR A N 1
ATOM 758 C CA . TYR A 1 90 ? 18.016 8.461 13.602 1 83.44 90 TYR A CA 1
ATOM 759 C C . TYR A 1 90 ? 19.469 7.973 13.672 1 83.44 90 TYR A C 1
ATOM 761 O O . TYR A 1 90 ? 19.75 6.832 13.305 1 83.44 90 TYR A O 1
ATOM 769 N N . TYR A 1 91 ? 20.297 8.859 14.039 1 81.25 91 TYR A N 1
ATOM 770 C CA . TYR A 1 91 ? 21.719 8.562 14.164 1 81.25 91 TYR A CA 1
ATOM 771 C C . TYR A 1 91 ? 22.297 9.156 15.445 1 81.25 91 TYR A C 1
ATOM 773 O O . TYR A 1 91 ? 22.688 10.328 15.469 1 81.25 91 TYR A O 1
ATOM 781 N N . LYS A 1 92 ? 22.406 8.391 16.406 1 73.12 92 LYS A N 1
ATOM 782 C CA . LYS A 1 92 ? 22.719 8.836 17.766 1 73.12 92 LYS A CA 1
ATOM 783 C C . LYS A 1 92 ? 24.047 9.586 17.797 1 73.12 92 LYS A C 1
ATOM 785 O O . LYS A 1 92 ? 24.219 10.539 18.562 1 73.12 92 LYS A O 1
ATOM 790 N N . ASP A 1 93 ? 24.922 9.297 16.906 1 69.94 93 ASP A N 1
ATOM 791 C CA . ASP A 1 93 ? 26.266 9.875 16.969 1 69.94 93 ASP A CA 1
ATOM 792 C C . ASP A 1 93 ? 26.359 11.125 16.109 1 69.94 93 ASP A C 1
ATOM 794 O O . ASP A 1 93 ? 27.469 11.578 15.781 1 69.94 93 ASP A O 1
ATOM 798 N N . ILE A 1 94 ? 25.266 11.695 15.773 1 75.69 94 ILE A N 1
ATOM 799 C CA . ILE A 1 94 ? 25.25 12.812 14.828 1 75.69 94 ILE A CA 1
ATOM 800 C C . ILE A 1 94 ? 26 13.992 15.422 1 75.69 94 ILE A C 1
ATOM 802 O O . ILE A 1 94 ? 26.625 14.766 14.695 1 75.69 94 ILE A O 1
ATOM 806 N N . ASN A 1 95 ? 25.922 14.172 16.734 1 67.5 95 ASN A N 1
ATOM 807 C CA . ASN A 1 95 ? 26.562 15.312 17.391 1 67.5 95 ASN A CA 1
ATOM 808 C C . ASN A 1 95 ? 28.078 15.227 17.297 1 67.5 95 ASN A C 1
ATOM 810 O O . ASN A 1 95 ? 28.781 16.219 17.531 1 67.5 95 ASN A O 1
ATOM 814 N N . ASN A 1 96 ? 28.469 14.062 16.844 1 63.84 96 ASN A N 1
ATOM 815 C CA . ASN A 1 96 ? 29.906 13.859 16.734 1 63.84 96 ASN A CA 1
ATOM 816 C C . ASN A 1 96 ? 30.359 13.797 15.281 1 63.84 96 ASN A C 1
ATOM 818 O O . ASN A 1 96 ? 31.5 13.414 15 1 63.84 96 ASN A O 1
ATOM 822 N N . VAL A 1 97 ? 29.453 14.102 14.453 1 71.88 97 VAL A N 1
ATOM 823 C CA . VAL A 1 97 ? 29.781 14.031 13.031 1 71.88 97 VAL A CA 1
ATOM 824 C C . VAL A 1 97 ? 29.969 15.438 12.477 1 71.88 97 VAL A C 1
ATOM 826 O O . VAL A 1 97 ? 29.234 16.359 12.828 1 71.88 97 VAL A O 1
ATOM 829 N N . PHE A 1 98 ? 31.094 15.586 11.758 1 75.75 98 PHE A N 1
ATOM 830 C CA . PHE A 1 98 ? 31.344 16.828 11.047 1 75.75 98 PHE A CA 1
ATOM 831 C C . PHE A 1 98 ? 31.281 16.625 9.539 1 75.75 98 PHE A C 1
ATOM 833 O O . PHE A 1 98 ? 31.844 15.656 9.023 1 75.75 98 PHE A O 1
ATOM 840 N N . PHE A 1 99 ? 30.531 17.453 8.953 1 82.88 99 PHE A N 1
ATOM 841 C CA . PHE A 1 99 ? 30.391 17.375 7.508 1 82.88 99 PHE A CA 1
ATOM 842 C C . PHE A 1 99 ? 31.219 18.438 6.816 1 82.88 99 PHE A C 1
ATOM 844 O O . PHE A 1 99 ? 31.328 19.562 7.309 1 82.88 99 PHE A O 1
ATOM 851 N N . TYR A 1 100 ? 31.828 18.078 5.652 1 78.44 100 TYR A N 1
ATOM 852 C CA . TYR A 1 100 ? 32.656 19.016 4.922 1 78.44 100 TYR A CA 1
ATOM 853 C C . TYR A 1 100 ? 32.375 18.969 3.428 1 78.44 100 TYR A C 1
ATOM 855 O O . TYR A 1 100 ? 32.094 17.906 2.881 1 78.44 100 TYR A O 1
ATOM 863 N N . THR A 1 101 ? 32.312 20.109 2.832 1 82.94 101 THR A N 1
ATOM 864 C CA . THR A 1 101 ? 32.219 20.188 1.379 1 82.94 101 THR A CA 1
ATOM 865 C C . THR A 1 101 ? 33.562 20.562 0.761 1 82.94 101 THR A C 1
ATOM 867 O O . THR A 1 101 ? 34.438 21.109 1.444 1 82.94 101 THR A O 1
ATOM 870 N N . GLY A 1 102 ? 33.719 20.141 -0.529 1 70.12 102 GLY A N 1
ATOM 871 C CA . GLY A 1 102 ? 34.938 20.484 -1.224 1 70.12 102 GLY A CA 1
ATOM 872 C C . GLY A 1 102 ? 35.062 21.969 -1.555 1 70.12 102 GLY A C 1
ATOM 873 O O . GLY A 1 102 ? 34.031 22.641 -1.727 1 70.12 102 GLY A O 1
ATOM 874 N N . SER A 1 103 ? 36.156 22.578 -1.211 1 57.56 103 SER A N 1
ATOM 875 C CA . SER A 1 103 ? 36.375 24 -1.479 1 57.56 103 SER A CA 1
ATOM 876 C C . SER A 1 103 ? 36.562 24.266 -2.971 1 57.56 103 SER A C 1
ATOM 878 O O . SER A 1 103 ? 36.875 23.344 -3.729 1 57.56 103 SER A O 1
ATOM 880 N N . THR A 1 104 ? 35.969 25.422 -3.521 1 53.06 104 THR A N 1
ATOM 881 C CA . THR A 1 104 ? 36.125 25.891 -4.895 1 53.06 104 THR A CA 1
ATOM 882 C C . THR A 1 104 ? 37.562 25.688 -5.391 1 53.06 104 THR A C 1
ATOM 884 O O . THR A 1 104 ? 37.781 25.5 -6.59 1 53.06 104 THR A O 1
ATOM 887 N N . ASP A 1 105 ? 38.562 25.859 -4.539 1 51.09 105 ASP A N 1
ATOM 888 C CA . ASP A 1 105 ? 39.938 25.734 -5.039 1 51.09 105 ASP A CA 1
ATOM 889 C C . ASP A 1 105 ? 40.219 24.328 -5.57 1 51.09 105 ASP A C 1
ATOM 891 O O . ASP A 1 105 ? 41.094 24.141 -6.418 1 51.09 105 ASP A O 1
ATOM 895 N N . GLU A 1 106 ? 39.469 23.375 -5.062 1 51.19 106 GLU A N 1
ATOM 896 C CA . GLU A 1 106 ? 39.719 22 -5.43 1 51.19 106 GLU A CA 1
ATOM 897 C C . GLU A 1 106 ? 38.875 21.578 -6.629 1 51.19 106 GLU A C 1
ATOM 899 O O . GLU A 1 106 ? 39.062 20.469 -7.156 1 51.19 106 GLU A O 1
ATOM 904 N N . GLY A 1 107 ? 38.125 22.469 -7.121 1 57 107 GLY A N 1
ATOM 905 C CA . GLY A 1 107 ? 37.344 22.188 -8.297 1 57 107 GLY A CA 1
ATOM 906 C C . GLY A 1 107 ? 35.844 22.281 -8.047 1 57 107 GLY A C 1
ATOM 907 O O . GLY A 1 107 ? 35.406 22.375 -6.898 1 57 107 GLY A O 1
ATOM 908 N N . PRO A 1 108 ? 35.094 22.484 -9.133 1 62.12 108 PRO A N 1
ATOM 909 C CA . PRO A 1 108 ? 33.656 22.672 -9.078 1 62.12 108 PRO A CA 1
ATOM 910 C C . PRO A 1 108 ? 32.938 21.516 -8.406 1 62.12 108 PRO A C 1
ATOM 912 O O . PRO A 1 108 ? 33.406 20.375 -8.453 1 62.12 108 PRO A O 1
ATOM 915 N N . GLN A 1 109 ? 32.062 21.781 -7.371 1 82.81 109 GLN A N 1
ATOM 916 C CA . GLN A 1 109 ? 31.156 20.812 -6.738 1 82.81 109 GLN A CA 1
ATOM 917 C C . GLN A 1 109 ? 30.281 20.109 -7.777 1 82.81 109 GLN A C 1
ATOM 919 O O . GLN A 1 109 ? 29.062 20.281 -7.793 1 82.81 109 GLN A O 1
ATOM 924 N N . GLU A 1 110 ? 31 19.328 -8.68 1 76.25 110 GLU A N 1
ATOM 925 C CA . GLU A 1 110 ? 30.312 18.734 -9.82 1 76.25 110 GLU A CA 1
ATOM 926 C C . GLU A 1 110 ? 30.109 17.234 -9.625 1 76.25 110 GLU A C 1
ATOM 928 O O . GLU A 1 110 ? 29.5 16.578 -10.461 1 76.25 110 GLU A O 1
ATOM 933 N N . GLY A 1 111 ? 30.5 16.672 -8.539 1 81.44 111 GLY A N 1
ATOM 934 C CA . GLY A 1 111 ? 30.297 15.242 -8.344 1 81.44 111 GLY A CA 1
ATOM 935 C C . GLY A 1 111 ? 28.859 14.867 -8.125 1 81.44 111 GLY A C 1
ATOM 936 O O . GLY A 1 111 ? 28 15.734 -7.895 1 81.44 111 GLY A O 1
ATOM 937 N N . GLU A 1 112 ? 28.484 13.555 -8.336 1 85.12 112 GLU A N 1
ATOM 938 C CA . GLU A 1 112 ? 27.141 13.039 -8.133 1 85.12 112 GLU A CA 1
ATOM 939 C C . GLU A 1 112 ? 26.641 13.344 -6.723 1 85.12 112 GLU A C 1
ATOM 941 O O . GLU A 1 112 ? 25.438 13.578 -6.516 1 85.12 112 GLU A O 1
ATOM 946 N N . GLU A 1 113 ? 27.562 13.328 -5.773 1 86.94 113 GLU A N 1
ATOM 947 C CA . GLU A 1 113 ? 27.172 13.586 -4.387 1 86.94 113 GLU A CA 1
ATOM 948 C C . GLU A 1 113 ? 26.609 14.992 -4.223 1 86.94 113 GLU A C 1
ATOM 950 O O . GLU A 1 113 ? 25.688 15.203 -3.434 1 86.94 113 GLU A O 1
ATOM 955 N N . TYR A 1 114 ? 27.172 15.945 -5.012 1 89.62 114 TYR A N 1
ATOM 956 C CA . TYR A 1 114 ? 26.688 17.312 -4.918 1 89.62 114 TYR A CA 1
ATOM 957 C C . TYR A 1 114 ? 25.359 17.469 -5.645 1 89.62 114 TYR A C 1
ATOM 959 O O . TYR A 1 114 ? 24.484 18.234 -5.207 1 89.62 114 TYR A O 1
ATOM 967 N N . LEU A 1 115 ? 25.281 16.75 -6.762 1 88.25 115 LEU A N 1
ATOM 968 C CA . LEU A 1 115 ? 24.016 16.797 -7.496 1 88.25 115 LEU A CA 1
ATOM 969 C C . LEU A 1 115 ? 22.859 16.312 -6.625 1 88.25 115 LEU A C 1
ATOM 971 O O . LEU A 1 115 ? 21.812 16.969 -6.555 1 88.25 115 LEU A O 1
ATOM 975 N N . ILE A 1 116 ? 23.078 15.203 -5.941 1 90.94 116 ILE A N 1
ATOM 976 C CA . ILE A 1 116 ? 22.062 14.625 -5.074 1 90.94 116 ILE A CA 1
ATOM 977 C C . ILE A 1 116 ? 21.781 15.57 -3.91 1 90.94 116 ILE A C 1
ATOM 979 O O . ILE A 1 116 ? 20.625 15.773 -3.533 1 90.94 116 ILE A O 1
ATOM 983 N N . LEU A 1 117 ? 22.828 16.156 -3.338 1 93.38 117 LEU A N 1
ATOM 984 C CA . LEU A 1 117 ? 22.656 17.094 -2.232 1 93.38 117 LEU A CA 1
ATOM 985 C C . LEU A 1 117 ? 21.781 18.266 -2.645 1 93.38 117 LEU A C 1
ATOM 987 O O . LEU A 1 117 ? 20.844 18.609 -1.941 1 93.38 117 LEU A O 1
ATOM 991 N N . LYS A 1 118 ? 22.078 18.844 -3.803 1 92.94 118 LYS A N 1
ATOM 992 C CA . LYS A 1 118 ? 21.328 20 -4.305 1 92.94 118 LYS A CA 1
ATOM 993 C C . LYS A 1 118 ? 19.875 19.625 -4.59 1 92.94 118 LYS A C 1
ATOM 995 O O . LYS A 1 118 ? 18.969 20.422 -4.348 1 92.94 118 LYS A O 1
ATOM 1000 N N . GLU A 1 119 ? 19.672 18.422 -5.066 1 92.25 119 GLU A N 1
ATOM 1001 C CA . GLU A 1 119 ? 18.312 17.938 -5.309 1 92.25 119 GLU A CA 1
ATOM 1002 C C . GLU A 1 119 ? 17.531 17.828 -4.008 1 92.25 119 GLU A C 1
ATOM 1004 O O . GLU A 1 119 ? 16.359 18.219 -3.943 1 92.25 119 GLU A O 1
ATOM 1009 N N . LEU A 1 120 ? 18.141 17.234 -2.969 1 94.88 120 LEU A N 1
ATOM 1010 C CA . LEU A 1 120 ? 17.484 17.062 -1.678 1 94.88 120 LEU A CA 1
ATOM 1011 C C . LEU A 1 120 ? 17.125 18.422 -1.073 1 94.88 120 LEU A C 1
ATOM 1013 O O . LEU A 1 120 ? 16.031 18.594 -0.543 1 94.88 120 LEU A O 1
ATOM 1017 N N . LEU A 1 121 ? 18.031 19.391 -1.223 1 96 121 LEU A N 1
ATOM 1018 C CA . LEU A 1 121 ? 17.781 20.734 -0.706 1 96 121 LEU A CA 1
ATOM 1019 C C . LEU A 1 121 ? 16.641 21.406 -1.46 1 96 121 LEU A C 1
ATOM 1021 O O . LEU A 1 121 ? 15.789 22.062 -0.854 1 96 121 LEU A O 1
ATOM 1025 N N . SER A 1 122 ? 16.609 21.203 -2.762 1 94.19 122 SER A N 1
ATOM 1026 C CA . SER A 1 122 ? 15.539 21.766 -3.582 1 94.19 122 SER A CA 1
ATOM 1027 C C . SER A 1 122 ? 14.188 21.172 -3.207 1 94.19 122 SER A C 1
ATOM 1029 O O . SER A 1 122 ? 13.18 21.875 -3.162 1 94.19 122 SER A O 1
ATOM 1031 N N . LYS A 1 123 ? 14.203 19.891 -2.973 1 93.81 123 LYS A N 1
ATOM 1032 C CA . LYS A 1 123 ? 12.969 19.219 -2.559 1 93.81 123 LYS A CA 1
ATOM 1033 C C . LYS A 1 123 ? 12.469 19.766 -1.225 1 93.81 123 LYS A C 1
ATOM 1035 O O . LYS A 1 123 ? 11.266 19.953 -1.037 1 93.81 123 LYS A O 1
ATOM 1040 N N . LEU A 1 124 ? 13.445 19.984 -0.28 1 95.06 124 LEU A N 1
ATOM 1041 C CA . LEU A 1 124 ? 13.086 20.547 1.017 1 95.06 124 LEU A CA 1
ATOM 1042 C C . LEU A 1 124 ? 12.453 21.922 0.854 1 95.06 124 LEU A C 1
ATOM 1044 O O . LEU A 1 124 ? 11.422 22.219 1.466 1 95.06 124 LEU A O 1
ATOM 1048 N N . LEU A 1 125 ? 13.039 22.75 -0.012 1 94.62 125 LEU A N 1
ATOM 1049 C CA . LEU A 1 125 ? 12.5 24.078 -0.284 1 94.62 125 LEU A CA 1
ATOM 1050 C C . LEU A 1 125 ? 11.086 23.984 -0.855 1 94.62 125 LEU A C 1
ATOM 1052 O O . LEU A 1 125 ? 10.195 24.719 -0.431 1 94.62 125 LEU A O 1
ATOM 1056 N N . CYS A 1 126 ? 10.93 23.109 -1.767 1 91.75 126 CYS A N 1
ATOM 1057 C CA . CYS A 1 126 ? 9.641 22.938 -2.43 1 91.75 126 CYS A CA 1
ATOM 1058 C C . CYS A 1 126 ? 8.555 22.594 -1.419 1 91.75 126 CYS A C 1
ATOM 1060 O O . CYS A 1 126 ? 7.48 23.203 -1.434 1 91.75 126 CYS A O 1
ATOM 1062 N N . GLU A 1 127 ? 8.836 21.656 -0.529 1 91 127 GLU A N 1
ATOM 1063 C CA . GLU A 1 127 ? 7.848 21.219 0.452 1 91 127 GLU A CA 1
ATOM 1064 C C . GLU A 1 127 ? 7.5 22.344 1.422 1 91 127 GLU A C 1
ATOM 1066 O O . GLU A 1 127 ? 6.336 22.531 1.778 1 91 127 GLU A O 1
ATOM 1071 N N . VAL A 1 128 ? 8.492 23.109 1.82 1 90.69 128 VAL A N 1
ATOM 1072 C CA . VAL A 1 128 ? 8.289 24.156 2.82 1 90.69 128 VAL A CA 1
ATOM 1073 C C . VAL A 1 128 ? 7.516 25.312 2.203 1 90.69 128 VAL A C 1
ATOM 1075 O O . VAL A 1 128 ? 6.723 25.969 2.883 1 90.69 128 VAL A O 1
ATOM 1078 N N . VAL A 1 129 ? 7.715 25.547 0.902 1 89.38 129 VAL A N 1
ATOM 1079 C CA . VAL A 1 129 ? 7.086 26.672 0.227 1 89.38 129 VAL A CA 1
ATOM 1080 C C . VAL A 1 129 ? 5.656 26.312 -0.172 1 89.38 129 VAL A C 1
ATOM 1082 O O . VAL A 1 129 ? 4.719 27.062 0.097 1 89.38 129 VAL A O 1
ATOM 1085 N N . GLN A 1 130 ? 5.535 25.141 -0.742 1 85.44 130 GLN A N 1
ATOM 1086 C CA . GLN A 1 130 ? 4.234 24.75 -1.285 1 85.44 130 GLN A CA 1
ATOM 1087 C C . GLN A 1 130 ? 3.293 24.297 -0.178 1 85.44 130 GLN A C 1
ATOM 1089 O O . GLN A 1 130 ? 2.088 24.547 -0.238 1 85.44 130 GLN A O 1
ATOM 1094 N N . LYS A 1 131 ? 3.768 23.578 0.856 1 81.31 131 LYS A N 1
ATOM 1095 C CA . LYS A 1 131 ? 3.016 23.062 1.997 1 81.31 131 LYS A CA 1
ATOM 1096 C C . LYS A 1 131 ? 1.789 22.281 1.539 1 81.31 131 LYS A C 1
ATOM 1098 O O . LYS A 1 131 ? 0.679 22.516 2.02 1 81.31 131 LYS A O 1
ATOM 1103 N N . ILE A 1 132 ? 2.088 21.453 0.589 1 76.38 132 ILE A N 1
ATOM 1104 C CA . ILE A 1 132 ? 1.017 20.578 0.123 1 76.38 132 ILE A CA 1
ATOM 1105 C C . ILE A 1 132 ? 0.689 19.547 1.198 1 76.38 132 ILE A C 1
ATOM 1107 O O . ILE A 1 132 ? 1.295 19.547 2.273 1 76.38 132 ILE A O 1
ATOM 1111 N N . GLU A 1 133 ? -0.335 18.719 0.93 1 72.38 133 GLU A N 1
ATOM 1112 C CA . GLU A 1 133 ? -0.775 17.703 1.887 1 72.38 133 GLU A CA 1
ATOM 1113 C C . GLU A 1 133 ? 0.396 16.844 2.365 1 72.38 133 GLU A C 1
ATOM 1115 O O . GLU A 1 133 ? 1.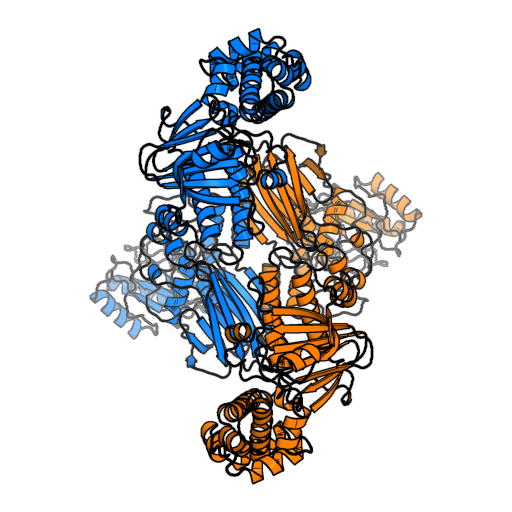217 16.406 1.562 1 72.38 133 GLU A O 1
ATOM 1120 N N . ASP A 1 134 ? 0.54 16.703 3.668 1 77.31 134 ASP A N 1
ATOM 1121 C CA . ASP A 1 134 ? 1.534 15.852 4.324 1 77.31 134 ASP A CA 1
ATOM 1122 C C . ASP A 1 134 ? 2.945 16.391 4.105 1 77.31 134 ASP A C 1
ATOM 1124 O O . ASP A 1 134 ? 3.904 15.625 4.02 1 77.31 134 ASP A O 1
ATOM 1128 N N . TYR A 1 135 ? 3.074 17.672 3.869 1 84.12 135 TYR A N 1
ATOM 1129 C CA . TYR A 1 135 ? 4.391 18.234 3.576 1 84.12 135 TYR A CA 1
ATOM 1130 C C . TYR A 1 135 ? 5.336 18.047 4.758 1 84.12 135 TYR A C 1
ATOM 1132 O O . TYR A 1 135 ? 6.543 17.891 4.578 1 84.12 135 TYR A O 1
ATOM 1140 N N . ASP A 1 136 ? 4.777 18.078 5.98 1 85.06 136 ASP A N 1
ATOM 1141 C CA . ASP A 1 136 ? 5.609 17.938 7.172 1 85.06 136 ASP A CA 1
ATOM 1142 C C . ASP A 1 136 ? 6.258 16.547 7.215 1 85.06 136 ASP A C 1
ATOM 1144 O O . ASP A 1 136 ? 7.449 16.422 7.496 1 85.06 136 ASP A O 1
ATOM 1148 N N . GLU A 1 137 ? 5.469 15.547 6.875 1 83.5 137 GLU A N 1
ATOM 1149 C CA . GLU A 1 137 ? 6.012 14.195 6.82 1 83.5 137 GLU A CA 1
ATOM 1150 C C . GLU A 1 137 ? 7.051 14.062 5.711 1 83.5 137 GLU A C 1
ATOM 1152 O O . GLU A 1 137 ? 8.062 13.383 5.879 1 83.5 137 GLU A O 1
ATOM 1157 N N . GLU A 1 138 ? 6.695 14.641 4.605 1 88.38 138 GLU A N 1
ATOM 1158 C CA . GLU A 1 138 ? 7.621 14.586 3.48 1 88.38 138 GLU A CA 1
ATOM 1159 C C . GLU A 1 138 ? 8.945 15.273 3.818 1 88.38 138 GLU A C 1
ATOM 1161 O O . GLU A 1 138 ? 10.016 14.805 3.422 1 88.38 138 GLU A O 1
ATOM 1166 N N . VAL A 1 139 ? 8.875 16.375 4.52 1 92.69 139 VAL A N 1
ATOM 1167 C CA . VAL A 1 139 ? 10.07 17.094 4.941 1 92.69 139 VAL A CA 1
ATOM 1168 C C . VAL A 1 139 ? 10.93 16.188 5.82 1 92.69 139 VAL A C 1
ATOM 1170 O O . VAL A 1 139 ? 12.141 16.078 5.621 1 92.69 139 VAL A O 1
ATOM 1173 N N . GLU A 1 140 ? 10.312 15.5 6.754 1 89.56 140 GLU A N 1
ATOM 1174 C CA . GLU A 1 140 ? 11.055 14.602 7.629 1 89.56 140 GLU A CA 1
ATOM 1175 C C . GLU A 1 140 ? 11.719 13.477 6.836 1 89.56 140 GLU A C 1
ATOM 1177 O O . GLU A 1 140 ? 12.875 13.133 7.086 1 89.56 140 GLU A O 1
ATOM 1182 N N . THR A 1 141 ? 10.969 12.984 5.926 1 90.69 141 THR A N 1
ATOM 1183 C CA . THR A 1 141 ? 11.492 11.906 5.098 1 90.69 141 THR A CA 1
ATOM 1184 C C . THR A 1 141 ? 12.719 12.367 4.316 1 90.69 141 THR A C 1
ATOM 1186 O O . THR A 1 141 ? 13.734 11.68 4.273 1 90.69 141 THR A O 1
ATOM 1189 N N . ILE A 1 142 ? 12.641 13.523 3.678 1 94.56 142 ILE A N 1
ATOM 1190 C CA . ILE A 1 142 ? 13.742 14.07 2.887 1 94.56 142 ILE A CA 1
ATOM 1191 C C . ILE A 1 142 ? 14.93 14.383 3.797 1 94.56 142 ILE A C 1
ATOM 1193 O O . ILE A 1 142 ? 16.078 14.18 3.412 1 94.56 142 ILE A O 1
ATOM 1197 N N . LEU A 1 143 ? 14.641 14.82 5.02 1 94.88 143 LEU A N 1
ATOM 1198 C CA . LEU A 1 143 ? 15.711 15.133 5.961 1 94.88 143 LEU A CA 1
ATOM 1199 C C . LEU A 1 143 ? 16.484 13.875 6.355 1 94.88 143 LEU A C 1
ATOM 1201 O O . LEU A 1 143 ? 17.703 13.914 6.531 1 94.88 143 LEU A O 1
ATOM 1205 N N . VAL A 1 144 ? 15.758 12.82 6.547 1 91.25 144 VAL A N 1
ATOM 1206 C CA . VAL A 1 144 ? 16.422 11.562 6.875 1 91.25 144 VAL A CA 1
ATOM 1207 C C . VAL A 1 144 ? 17.328 11.141 5.719 1 91.25 144 VAL A C 1
ATOM 1209 O O . VAL A 1 144 ? 18.469 10.727 5.934 1 91.25 144 VAL A O 1
ATOM 1212 N N . GLU A 1 145 ? 16.812 11.227 4.492 1 92.56 145 GLU A N 1
ATOM 1213 C CA . GLU A 1 145 ? 17.641 10.945 3.318 1 92.56 145 GLU A CA 1
ATOM 1214 C C . GLU A 1 145 ? 18.859 11.852 3.279 1 92.56 145 GLU A C 1
ATOM 1216 O O . GLU A 1 145 ? 19.969 11.391 2.951 1 92.56 145 GLU A O 1
ATOM 1221 N N . LEU A 1 146 ? 18.625 13.109 3.586 1 94.38 146 LEU A N 1
ATOM 1222 C CA . LEU A 1 146 ? 19.719 14.07 3.609 1 94.38 146 LEU A CA 1
ATOM 1223 C C . LEU A 1 146 ? 20.766 13.68 4.645 1 94.38 146 LEU A C 1
ATOM 1225 O O . LEU A 1 146 ? 21.969 13.719 4.367 1 94.38 146 LEU A O 1
ATOM 1229 N N . LEU A 1 147 ? 20.312 13.297 5.816 1 91.38 147 LEU A N 1
ATOM 1230 C CA . LEU A 1 147 ? 21.203 12.898 6.898 1 91.38 147 LEU A CA 1
ATOM 1231 C C . LEU A 1 147 ? 22.156 11.805 6.434 1 91.38 147 LEU A C 1
ATOM 1233 O O . LEU A 1 147 ? 23.375 11.953 6.555 1 91.38 147 LEU A O 1
ATOM 1237 N N . TYR A 1 148 ? 21.656 10.844 5.887 1 87.5 148 TYR A N 1
ATOM 1238 C CA . TYR A 1 148 ? 22.5 9.695 5.547 1 87.5 148 TYR A CA 1
ATOM 1239 C C . TYR A 1 148 ? 23.312 9.977 4.293 1 87.5 148 TYR A C 1
ATOM 1241 O O . TYR A 1 148 ? 24.422 9.445 4.129 1 87.5 148 TYR A O 1
ATOM 1249 N N . HIS A 1 149 ? 22.766 10.797 3.344 1 90.38 149 HIS A N 1
ATOM 1250 C CA . HIS A 1 149 ? 23.594 11.266 2.236 1 90.38 149 HIS A CA 1
ATOM 1251 C C . HIS A 1 149 ? 24.812 12.031 2.74 1 90.38 149 HIS A C 1
ATOM 1253 O O . HIS A 1 149 ? 25.906 11.859 2.229 1 90.38 149 HIS A O 1
ATOM 1259 N N . LEU A 1 150 ? 24.609 12.891 3.744 1 89.38 150 LEU A N 1
ATOM 1260 C CA . LEU A 1 150 ? 25.719 13.648 4.34 1 89.38 150 LEU A CA 1
ATOM 1261 C C . LEU A 1 150 ? 26.719 12.711 5.004 1 89.38 150 LEU A C 1
ATOM 1263 O O . LEU A 1 150 ? 27.922 12.859 4.805 1 89.38 150 LEU A O 1
ATOM 1267 N N . ILE A 1 151 ? 26.25 11.773 5.719 1 81.69 151 ILE A N 1
ATOM 1268 C CA . ILE A 1 151 ? 27.094 10.844 6.445 1 81.69 151 ILE A CA 1
ATOM 1269 C C . ILE A 1 151 ? 27.953 10.039 5.461 1 81.69 151 ILE A C 1
ATOM 1271 O O . ILE A 1 151 ? 29.141 9.844 5.676 1 81.69 151 ILE A O 1
ATOM 1275 N N . ASN A 1 152 ? 27.359 9.656 4.395 1 81.38 152 ASN A N 1
ATOM 1276 C CA . ASN A 1 152 ? 28 8.727 3.477 1 81.38 152 ASN A CA 1
ATOM 1277 C C . ASN A 1 152 ? 28.953 9.445 2.523 1 81.38 152 ASN A C 1
ATOM 1279 O O . ASN A 1 152 ? 29.906 8.852 2.031 1 81.38 152 ASN A O 1
ATOM 1283 N N . ASN A 1 153 ? 28.656 10.742 2.238 1 82.19 153 ASN A N 1
ATOM 1284 C CA . ASN A 1 153 ? 29.406 11.367 1.151 1 82.19 153 ASN A CA 1
ATOM 1285 C C . ASN A 1 153 ? 30.156 12.609 1.626 1 82.19 153 ASN A C 1
ATOM 1287 O O . ASN A 1 153 ? 31.062 13.086 0.953 1 82.19 153 ASN A O 1
ATOM 1291 N N . PHE A 1 154 ? 29.797 13.18 2.738 1 81.19 154 PHE A N 1
ATOM 1292 C CA . PHE A 1 154 ? 30.375 14.477 3.104 1 81.19 154 PHE A CA 1
ATOM 1293 C C . PHE A 1 154 ? 31 14.414 4.484 1 81.19 154 PHE A C 1
ATOM 1295 O O . PHE A 1 154 ? 31.312 15.453 5.082 1 81.19 154 PHE A O 1
ATOM 1302 N N . HIS A 1 155 ? 30.984 13.172 4.855 1 70.69 155 HIS A N 1
ATOM 1303 C CA . HIS A 1 155 ? 31.672 12.992 6.133 1 70.69 155 HIS A CA 1
ATOM 1304 C C . HIS A 1 155 ? 33.156 13.227 5.992 1 70.69 155 HIS A C 1
ATOM 1306 O O . HIS A 1 155 ? 33.75 12.852 4.977 1 70.69 155 HIS A O 1
ATOM 1312 N N . TYR A 1 156 ? 33.719 13.953 6.82 1 58.88 156 TYR A N 1
ATOM 1313 C CA . TYR A 1 156 ? 35.094 14.461 6.789 1 58.88 156 TYR A CA 1
ATOM 1314 C C . TYR A 1 156 ? 36.094 13.344 6.477 1 58.88 156 TYR A C 1
ATOM 1316 O O . TYR A 1 156 ? 37.062 13.562 5.77 1 58.88 156 TYR A O 1
ATOM 1324 N N . LEU A 1 157 ? 35.719 12.234 6.992 1 51.94 157 LEU A N 1
ATOM 1325 C CA . LEU A 1 157 ? 36.719 11.18 6.852 1 51.94 157 LEU A CA 1
ATOM 1326 C C . LEU A 1 157 ? 36.688 10.578 5.449 1 51.94 157 LEU A C 1
ATOM 1328 O O . LEU A 1 157 ? 37.719 10.078 4.961 1 51.94 157 LEU A O 1
ATOM 1332 N N . THR A 1 158 ? 35.594 10.609 4.758 1 47.81 158 THR A N 1
ATOM 1333 C CA . THR A 1 158 ? 35.438 10.016 3.438 1 47.81 158 THR A CA 1
ATOM 1334 C C . THR A 1 158 ? 35.938 10.977 2.354 1 47.81 158 THR A C 1
ATOM 1336 O O . THR A 1 158 ? 36.219 10.555 1.229 1 47.81 158 THR A O 1
ATOM 1339 N N . TYR A 1 159 ? 35.969 12.281 2.561 1 43.25 159 TYR A N 1
ATOM 1340 C CA . TYR A 1 159 ? 36.344 13.281 1.562 1 43.25 159 TYR A CA 1
ATOM 1341 C C . TYR A 1 159 ? 37.781 13.094 1.122 1 43.25 159 TYR A C 1
ATOM 1343 O O . TYR A 1 159 ? 38.094 13.188 -0.069 1 43.25 159 TYR A O 1
ATOM 1351 N N . GLU A 1 160 ? 38.781 13.062 2.043 1 44.19 160 GLU A N 1
ATOM 1352 C CA . GLU A 1 160 ? 40.188 13.117 1.653 1 44.19 160 GLU A CA 1
ATOM 1353 C C . GLU A 1 160 ? 40.625 11.805 1.012 1 44.19 160 GLU A C 1
ATOM 1355 O O . GLU A 1 160 ? 41.5 11.797 0.142 1 44.19 160 GLU A O 1
ATOM 1360 N N . LYS A 1 161 ? 40.406 10.555 1.532 1 43.19 161 LYS A N 1
ATOM 1361 C CA . LYS A 1 161 ? 41.031 9.352 0.984 1 43.19 161 LYS A CA 1
ATOM 1362 C C . LYS A 1 161 ? 39.969 8.312 0.614 1 43.19 161 LYS A C 1
ATOM 1364 O O . LYS A 1 161 ? 39.375 7.672 1.491 1 43.19 161 LYS A O 1
ATOM 1369 N N . GLU A 1 162 ? 39.562 8.336 -0.628 1 48.69 162 GLU A N 1
ATOM 1370 C CA . GLU A 1 162 ? 38.688 7.359 -1.251 1 48.69 162 GLU A CA 1
ATOM 1371 C C . GLU A 1 162 ? 38.875 5.977 -0.63 1 48.69 162 GLU A C 1
ATOM 1373 O O . GLU A 1 162 ? 37.906 5.223 -0.489 1 48.69 162 GLU A O 1
ATOM 1378 N N . GLU A 1 163 ? 40.125 5.691 -0.264 1 48.5 163 GLU A N 1
ATOM 1379 C CA . GLU A 1 163 ? 40.5 4.395 0.293 1 48.5 163 GLU A CA 1
ATOM 1380 C C . GLU A 1 163 ? 39.844 4.176 1.657 1 48.5 163 GLU A C 1
ATOM 1382 O O . GLU A 1 163 ? 39.562 3.037 2.041 1 48.5 163 GLU A O 1
ATOM 1387 N N . LEU A 1 164 ? 39.656 5.199 2.285 1 48 164 LEU A N 1
ATOM 1388 C CA . LEU A 1 164 ? 39.094 5.078 3.633 1 48 164 LEU A CA 1
ATOM 1389 C C . LEU A 1 164 ? 37.594 4.852 3.594 1 48 164 LEU A C 1
ATOM 1391 O O . LEU A 1 164 ? 37 4.434 4.59 1 48 164 LEU A O 1
ATOM 1395 N N . LYS A 1 165 ? 37.062 5.316 2.562 1 51.59 165 LYS A N 1
ATOM 1396 C CA . LYS A 1 165 ? 35.656 5.039 2.357 1 51.59 165 LYS A CA 1
ATOM 1397 C C . LYS A 1 165 ? 35.344 3.553 2.539 1 51.59 165 LYS A C 1
ATOM 1399 O O . LYS A 1 165 ? 34.281 3.184 2.986 1 51.59 165 LYS A O 1
ATOM 1404 N N . GLU A 1 166 ? 36.469 2.871 2.111 1 48.81 166 GLU A N 1
ATOM 1405 C CA . GLU A 1 166 ? 36.312 1.421 2.125 1 48.81 166 GLU A CA 1
ATOM 1406 C C . GLU A 1 166 ? 36.5 0.855 3.527 1 48.81 166 GLU A C 1
ATOM 1408 O O . GLU A 1 166 ? 36.188 -0.307 3.785 1 48.81 166 GLU A O 1
ATOM 1413 N N . LYS A 1 167 ? 37.094 1.754 4.504 1 51.16 167 LYS A N 1
ATOM 1414 C CA . LYS A 1 167 ? 37.406 1.171 5.805 1 51.16 167 LYS A CA 1
ATOM 1415 C C . LYS A 1 167 ? 36.531 1.77 6.898 1 51.16 167 LYS A C 1
ATOM 1417 O O . LYS A 1 167 ? 37 2.631 7.66 1 51.16 167 LYS A O 1
ATOM 1422 N N . THR A 1 168 ? 35.312 1.423 6.945 1 49.91 168 THR A N 1
ATOM 1423 C CA . THR A 1 168 ? 34.281 1.904 7.84 1 49.91 168 THR A CA 1
ATOM 1424 C C . THR A 1 168 ? 34.781 1.941 9.281 1 49.91 168 THR A C 1
ATOM 1426 O O . THR A 1 168 ? 34.5 2.891 10.016 1 49.91 168 THR A O 1
ATOM 1429 N N . GLU A 1 169 ? 35.531 0.933 9.617 1 54.28 169 GLU A N 1
ATOM 1430 C CA . GLU A 1 169 ? 36.031 0.854 10.984 1 54.28 169 GLU A CA 1
ATOM 1431 C C . GLU A 1 169 ? 36.969 2.008 11.297 1 54.28 169 GLU A C 1
ATOM 1433 O O . GLU A 1 169 ? 36.969 2.549 12.398 1 54.28 169 GLU A O 1
ATOM 1438 N N . GLN A 1 170 ? 37.781 2.252 10.289 1 59.09 170 GLN A N 1
ATOM 1439 C CA . GLN A 1 170 ? 38.719 3.344 10.5 1 59.09 170 GLN A CA 1
ATOM 1440 C C . GLN A 1 170 ? 38 4.684 10.609 1 59.09 170 GLN A C 1
ATOM 1442 O O . GLN A 1 170 ? 38.375 5.52 11.445 1 59.09 170 GLN A O 1
ATOM 1447 N N . LEU A 1 171 ? 36.969 4.754 9.883 1 57.5 171 LEU A N 1
ATOM 1448 C CA . LEU A 1 171 ? 36.156 5.969 9.945 1 57.5 171 LEU A CA 1
ATOM 1449 C C . LEU A 1 171 ? 35.5 6.105 11.312 1 57.5 171 LEU A C 1
ATOM 1451 O O . LEU A 1 171 ? 35.469 7.195 11.883 1 57.5 171 LEU A O 1
ATOM 1455 N N . ALA A 1 172 ? 34.938 5.055 11.609 1 58.16 172 ALA A N 1
ATOM 1456 C CA . ALA A 1 172 ? 34.312 5.059 12.93 1 58.16 172 ALA A CA 1
ATOM 1457 C C . ALA A 1 172 ? 35.312 5.426 14.016 1 58.16 172 ALA A C 1
ATOM 1459 O O . ALA A 1 172 ? 35 6.152 14.953 1 58.16 172 ALA A O 1
ATOM 1460 N N . ARG A 1 173 ? 36.5 4.898 13.805 1 62.22 173 ARG A N 1
ATOM 1461 C CA . ARG A 1 173 ? 37.562 5.18 14.766 1 62.22 173 ARG A CA 1
ATOM 1462 C C . ARG A 1 173 ? 37.906 6.668 14.797 1 62.22 173 ARG A C 1
ATOM 1464 O O . ARG A 1 173 ? 38.031 7.262 15.867 1 62.22 173 ARG A O 1
ATOM 1471 N N . TYR A 1 174 ? 38.031 7.211 13.656 1 63.22 174 TYR A N 1
ATOM 1472 C CA . TYR A 1 174 ? 38.375 8.625 13.586 1 63.22 174 TYR A CA 1
ATOM 1473 C C . TYR A 1 174 ? 37.281 9.484 14.188 1 63.22 174 TYR A C 1
ATOM 1475 O O . TYR A 1 174 ? 37.531 10.477 14.867 1 63.22 174 TYR A O 1
ATOM 1483 N N . HIS A 1 175 ? 36.156 8.945 13.969 1 61.22 175 HIS A N 1
ATOM 1484 C CA . HIS A 1 175 ? 35.031 9.633 14.57 1 61.22 175 HIS A CA 1
ATOM 1485 C C . HIS A 1 175 ? 35.094 9.617 16.094 1 61.22 175 HIS A C 1
ATOM 1487 O O . HIS A 1 175 ? 34.875 10.641 16.734 1 61.22 175 HIS A O 1
ATOM 1493 N N . ARG A 1 176 ? 35.438 8.57 16.453 1 63.75 176 ARG A N 1
ATOM 1494 C CA . ARG A 1 176 ? 35.531 8.422 17.891 1 63.75 176 ARG A CA 1
ATOM 1495 C C . ARG A 1 176 ? 36.656 9.273 18.469 1 63.75 176 ARG A C 1
ATOM 1497 O O . ARG A 1 176 ? 36.5 9.875 19.531 1 63.75 176 ARG A O 1
ATOM 1504 N N . ILE A 1 177 ? 37.656 9.344 17.703 1 69 177 ILE A N 1
ATOM 1505 C CA . ILE A 1 177 ? 38.812 10.117 18.156 1 69 177 ILE A CA 1
ATOM 1506 C C . ILE A 1 177 ? 38.469 11.602 18.156 1 69 177 ILE A C 1
ATOM 1508 O O . ILE A 1 177 ? 38.75 12.297 19.141 1 69 177 ILE A O 1
ATOM 1512 N N . SER A 1 178 ? 37.938 11.984 17.031 1 67.81 178 SER A N 1
ATOM 1513 C CA . SER A 1 178 ? 37.531 13.391 16.938 1 67.81 178 SER A CA 1
ATOM 1514 C C . SER A 1 178 ? 36.531 13.766 18.031 1 67.81 178 SER A C 1
ATOM 1516 O O . SER A 1 178 ? 36.656 14.828 18.656 1 67.81 178 SER A O 1
ATOM 1518 N N . LYS A 1 179 ? 35.812 12.852 18.328 1 66.38 179 LYS A N 1
ATOM 1519 C CA . LYS A 1 179 ? 34.812 13.047 19.375 1 66.38 179 LYS A CA 1
ATOM 1520 C C . LYS A 1 179 ? 35.5 13.164 20.75 1 66.38 179 LYS A C 1
ATOM 1522 O O . LYS A 1 179 ? 35.125 14.016 21.562 1 66.38 179 LYS A O 1
ATOM 1527 N N . TYR A 1 180 ? 36.312 12.312 20.844 1 69.44 180 TYR A N 1
ATOM 1528 C CA . TYR A 1 180 ? 37 12.312 22.125 1 69.44 180 TYR A CA 1
ATOM 1529 C C . TYR A 1 180 ? 37.75 13.641 22.344 1 69.44 180 TYR A C 1
ATOM 1531 O O . TYR A 1 180 ? 37.688 14.211 23.422 1 69.44 180 TYR A O 1
ATOM 1539 N N . ILE A 1 181 ? 38.344 14.055 21.328 1 74.25 181 ILE A N 1
ATOM 1540 C CA . ILE A 1 181 ? 39.094 15.297 21.438 1 74.25 181 ILE A CA 1
ATOM 1541 C C . ILE A 1 181 ? 38.125 16.453 21.703 1 74.25 181 ILE A C 1
ATOM 1543 O O . ILE A 1 181 ? 38.375 17.266 22.609 1 74.25 181 ILE A O 1
ATOM 1547 N N . PHE A 1 182 ? 37.125 16.484 21 1 71.12 182 PHE A N 1
ATOM 1548 C CA . PHE A 1 182 ? 36.156 17.578 21.125 1 71.12 182 PHE A CA 1
ATOM 1549 C C . PHE A 1 182 ? 35.531 17.594 22.516 1 71.12 182 PHE A C 1
ATOM 1551 O O . PHE A 1 182 ? 35.312 18.656 23.078 1 71.12 182 PHE A O 1
ATOM 1558 N N . ASN A 1 183 ? 35.344 16.469 22.984 1 70.12 183 ASN A N 1
ATOM 1559 C CA . ASN A 1 183 ? 34.656 16.359 24.25 1 70.12 183 ASN A CA 1
ATOM 1560 C C . ASN A 1 183 ? 35.594 16.578 25.438 1 70.12 183 ASN A C 1
ATOM 1562 O O . ASN A 1 183 ? 35.156 16.844 26.547 1 70.12 183 ASN A O 1
ATOM 1566 N N . ASN A 1 184 ? 36.875 16.484 25.141 1 74.19 184 ASN A N 1
ATOM 1567 C CA . ASN A 1 184 ? 37.812 16.469 26.266 1 74.19 184 ASN A CA 1
ATOM 1568 C C . ASN A 1 184 ? 38.969 17.469 26.047 1 74.19 184 ASN A C 1
ATOM 1570 O O . ASN A 1 184 ? 40 17.359 26.688 1 74.19 184 ASN A O 1
ATOM 1574 N N . TYR A 1 185 ? 38.719 18.359 25.156 1 77.94 185 TYR A N 1
ATOM 1575 C CA . TYR A 1 185 ? 39.812 19.25 24.781 1 77.94 185 TYR A CA 1
ATOM 1576 C C . TYR A 1 185 ? 40.281 20.094 25.969 1 77.94 185 TYR A C 1
ATOM 1578 O O . TYR A 1 185 ? 41.375 20.609 26 1 77.94 185 TYR A O 1
ATOM 1586 N N . ASP A 1 186 ? 39.438 20.312 26.953 1 79 186 ASP A N 1
ATOM 1587 C CA . ASP A 1 186 ? 39.719 21.203 28.078 1 79 186 ASP A CA 1
ATOM 1588 C C . ASP A 1 186 ? 40.469 20.484 29.188 1 79 186 ASP A C 1
ATOM 1590 O O . ASP A 1 186 ? 40.781 21.094 30.219 1 79 186 ASP A O 1
ATOM 1594 N N . THR A 1 187 ? 40.688 19.234 28.984 1 78.88 187 THR A N 1
ATOM 1595 C CA . THR A 1 187 ? 41.469 18.453 29.938 1 78.88 187 THR A CA 1
ATOM 1596 C C . THR A 1 187 ? 42.781 18 29.328 1 78.88 187 THR A C 1
ATOM 1598 O O . THR A 1 187 ? 43.062 18.266 28.156 1 78.88 187 THR A O 1
ATOM 1601 N N . ASN A 1 188 ? 43.625 17.469 30.25 1 79.5 188 ASN A N 1
ATOM 1602 C CA . ASN A 1 188 ? 44.875 16.953 29.75 1 79.5 188 ASN A CA 1
ATOM 1603 C C . ASN A 1 188 ? 44.719 15.602 29.062 1 79.5 188 ASN A C 1
ATOM 1605 O O . ASN A 1 188 ? 44.688 14.555 29.719 1 79.5 188 ASN A O 1
ATOM 1609 N N . ILE A 1 189 ? 44.438 15.688 27.75 1 77.94 189 ILE A N 1
ATOM 1610 C CA . ILE A 1 189 ? 44.281 14.445 27 1 77.94 189 ILE A CA 1
ATOM 1611 C C . ILE A 1 189 ? 45.594 14.102 26.297 1 77.94 189 ILE A C 1
ATOM 1613 O O . ILE A 1 189 ? 46.25 14.984 25.781 1 77.94 189 ILE A O 1
ATOM 1617 N N . THR A 1 190 ? 46.031 12.867 26.438 1 80.12 190 THR A N 1
ATOM 1618 C CA . THR A 1 190 ? 47.25 12.398 25.797 1 80.12 190 THR A CA 1
ATOM 1619 C C . THR A 1 190 ? 46.906 11.375 24.703 1 80.12 190 THR A C 1
ATOM 1621 O O . THR A 1 190 ? 45.812 10.789 24.703 1 80.12 190 THR A O 1
ATOM 1624 N N . LEU A 1 191 ? 47.812 11.383 23.75 1 82.12 191 LEU A N 1
ATOM 1625 C CA . LEU A 1 191 ? 47.688 10.367 22.703 1 82.12 191 LEU A CA 1
ATOM 1626 C C . LEU A 1 191 ? 47.531 8.977 23.312 1 82.12 191 LEU A C 1
ATOM 1628 O O . LEU A 1 191 ? 46.844 8.133 22.766 1 82.12 191 LEU A O 1
ATOM 1632 N N . GLN A 1 192 ? 48.156 8.773 24.453 1 78.19 192 GLN A N 1
ATOM 1633 C CA . GLN A 1 192 ? 48.094 7.488 25.141 1 78.19 192 GLN A CA 1
ATOM 1634 C C . GLN A 1 192 ? 46.688 7.176 25.641 1 78.19 192 GLN A C 1
ATOM 1636 O O . GLN A 1 192 ? 46.25 6.031 25.562 1 78.19 192 GLN A O 1
ATOM 1641 N N . ASP A 1 193 ? 46.094 8.156 26.125 1 78.25 193 ASP A N 1
ATOM 1642 C CA . ASP A 1 193 ? 44.719 7.984 26.641 1 78.25 193 ASP A CA 1
ATOM 1643 C C . ASP A 1 193 ? 43.781 7.512 25.531 1 78.25 193 ASP A C 1
ATOM 1645 O O . ASP A 1 193 ? 43 6.586 25.719 1 78.25 193 ASP A O 1
ATOM 1649 N N . ILE A 1 194 ? 43.906 8.094 24.391 1 78.06 194 ILE A N 1
ATOM 1650 C CA . ILE A 1 194 ? 43.031 7.777 23.266 1 78.06 194 ILE A CA 1
ATOM 1651 C C . ILE A 1 194 ? 43.406 6.422 22.672 1 78.06 194 ILE A C 1
ATOM 1653 O O . ILE A 1 194 ? 42.531 5.633 22.297 1 78.06 194 ILE A O 1
ATOM 1657 N N . ALA A 1 195 ? 44.656 6.215 22.562 1 78.5 195 ALA A N 1
ATOM 1658 C CA . ALA A 1 195 ? 45.156 4.945 22.031 1 78.5 195 ALA A CA 1
ATOM 1659 C C . ALA A 1 195 ? 44.656 3.771 22.875 1 78.5 195 ALA A C 1
ATOM 1661 O O . ALA A 1 195 ? 44.219 2.746 22.328 1 78.5 195 ALA A O 1
ATOM 1662 N N . LYS A 1 196 ? 44.719 3.922 24.141 1 74.56 196 LYS A N 1
ATOM 1663 C CA . LYS A 1 196 ? 44.219 2.883 25.031 1 74.56 196 LYS A CA 1
ATOM 1664 C C . LYS A 1 196 ? 42.719 2.627 24.828 1 74.56 196 LYS A C 1
ATOM 1666 O O . LYS A 1 196 ? 42.281 1.477 24.766 1 74.56 196 LYS A O 1
ATOM 1671 N N . LYS A 1 197 ? 42.062 3.631 24.656 1 71.25 197 LYS A N 1
ATOM 1672 C CA . LYS A 1 197 ? 40.594 3.531 24.5 1 71.25 197 LYS A CA 1
ATOM 1673 C C . LYS A 1 197 ? 40.25 2.859 23.188 1 71.25 197 LYS A C 1
ATOM 1675 O O . LYS A 1 197 ? 39.25 2.139 23.109 1 71.25 197 LYS A O 1
ATOM 1680 N N . GLU A 1 198 ? 41 3.125 22.203 1 68.94 198 GLU A N 1
ATOM 1681 C CA . GLU A 1 198 ? 40.75 2.602 20.859 1 68.94 198 GLU A CA 1
ATOM 1682 C C . GLU A 1 198 ? 41.531 1.317 20.609 1 68.94 198 GLU A C 1
ATOM 1684 O O . GLU A 1 198 ? 41.5 0.789 19.5 1 68.94 198 GLU A O 1
ATOM 1689 N N . PHE A 1 199 ? 42.188 0.872 21.656 1 67.12 199 PHE A N 1
ATOM 1690 C CA . PHE A 1 199 ? 43 -0.345 21.625 1 67.12 199 PHE A CA 1
ATOM 1691 C C . PHE A 1 199 ? 44 -0.293 20.484 1 67.12 199 PHE A C 1
ATOM 1693 O O . PHE A 1 199 ? 44.156 -1.249 19.719 1 67.12 199 PHE A O 1
ATOM 1700 N N . LEU A 1 200 ? 44.594 0.814 20.359 1 74.62 200 LEU A N 1
ATOM 1701 C CA . LEU A 1 200 ? 45.656 1.016 19.375 1 74.62 200 LEU A CA 1
ATOM 1702 C C . LEU A 1 200 ? 46.938 1.444 20.062 1 74.62 200 LEU A C 1
ATOM 1704 O O . LEU A 1 200 ? 46.938 1.85 21.219 1 74.62 200 LEU A O 1
ATOM 1708 N N . SER A 1 201 ? 48.062 1.26 19.375 1 77.56 201 SER A N 1
ATOM 1709 C CA . SER A 1 201 ? 49.312 1.838 19.859 1 77.56 201 SER A CA 1
ATOM 1710 C C . SER A 1 201 ? 49.344 3.344 19.625 1 77.56 201 SER A C 1
ATOM 1712 O O . SER A 1 201 ? 48.812 3.838 18.625 1 77.56 201 SER A O 1
ATOM 1714 N N . PRO A 1 202 ? 49.938 4.086 20.531 1 81.06 202 PRO A N 1
ATOM 1715 C CA . PRO A 1 202 ? 50.031 5.539 20.375 1 81.06 202 PRO A CA 1
ATOM 1716 C C . PRO A 1 202 ? 50.688 5.957 19.078 1 81.06 202 PRO A C 1
ATOM 1718 O O . PRO A 1 202 ? 50.281 6.934 18.453 1 81.06 202 PRO A O 1
ATOM 1721 N N . ASP A 1 203 ? 51.656 5.18 18.703 1 78 203 ASP A N 1
ATOM 1722 C CA . ASP A 1 203 ? 52.375 5.5 17.484 1 78 203 ASP A CA 1
ATOM 1723 C C . ASP A 1 203 ? 51.5 5.348 16.25 1 78 203 ASP A C 1
ATOM 1725 O O . ASP A 1 203 ? 51.469 6.207 15.375 1 78 203 ASP A O 1
ATOM 1729 N N . TYR A 1 204 ? 50.844 4.355 16.297 1 75.19 204 TYR A N 1
ATOM 1730 C CA . TYR A 1 204 ? 49.938 4.098 15.188 1 75.19 204 TYR A CA 1
ATOM 1731 C C . TYR A 1 204 ? 48.844 5.145 15.133 1 75.19 204 TYR A C 1
ATOM 1733 O O . TYR A 1 204 ? 48.531 5.672 14.062 1 75.19 204 TYR A O 1
ATOM 1741 N N . LEU A 1 205 ? 48.312 5.391 16.234 1 76.19 205 LEU A N 1
ATOM 1742 C CA . LEU A 1 205 ? 47.25 6.387 16.312 1 76.19 205 LEU A CA 1
ATOM 1743 C C . LEU A 1 205 ? 47.75 7.746 15.836 1 76.19 205 LEU A C 1
ATOM 1745 O O . LEU A 1 205 ? 47.062 8.461 15.125 1 76.19 205 LEU A O 1
ATOM 1749 N N . SER A 1 206 ? 48.875 8.062 16.266 1 79.56 206 SER A N 1
ATOM 1750 C CA . SER A 1 206 ? 49.5 9.336 15.867 1 79.56 206 SER A CA 1
ATOM 1751 C C . SER A 1 206 ? 49.625 9.43 14.352 1 79.56 206 SER A C 1
ATOM 1753 O O . SER A 1 206 ? 49.281 10.461 13.758 1 79.56 206 SER A O 1
ATOM 1755 N N . HIS A 1 207 ? 50.031 8.367 13.781 1 76.25 207 HIS A N 1
ATOM 1756 C CA . HIS A 1 207 ? 50.188 8.312 12.336 1 76.25 207 HIS A CA 1
ATOM 1757 C C . HIS A 1 207 ? 48.844 8.422 11.633 1 76.25 207 HIS A C 1
ATOM 1759 O O . HIS A 1 207 ? 48.719 9.133 10.633 1 76.25 207 HIS A O 1
ATOM 1765 N N . GLU A 1 208 ? 47.969 7.754 12.164 1 70.25 208 GLU A N 1
ATOM 1766 C CA . GLU A 1 208 ? 46.625 7.715 11.547 1 70.25 208 GLU A CA 1
ATOM 1767 C C . GLU A 1 208 ? 45.969 9.078 11.609 1 70.25 208 GLU A C 1
ATOM 1769 O O . GLU A 1 208 ? 45.281 9.492 10.656 1 70.25 208 GLU A O 1
ATOM 1774 N N . ILE A 1 209 ? 46.062 9.672 12.727 1 72.12 209 ILE A N 1
ATOM 1775 C CA . ILE A 1 209 ? 45.469 10.992 12.898 1 72.12 209 ILE A CA 1
ATOM 1776 C C . ILE A 1 209 ? 46.094 11.961 11.883 1 72.12 209 ILE A C 1
ATOM 1778 O O . ILE A 1 209 ? 45.375 12.703 11.211 1 72.12 209 ILE A O 1
ATOM 1782 N N . LYS A 1 210 ? 47.344 11.898 11.797 1 74.25 210 LYS A N 1
ATOM 1783 C CA . LYS A 1 210 ? 48.062 12.789 10.867 1 74.25 210 LYS A CA 1
ATOM 1784 C C . LYS A 1 210 ? 47.656 12.492 9.422 1 74.25 210 LYS A C 1
ATOM 1786 O O . LYS A 1 210 ? 47.469 13.414 8.625 1 74.25 210 LYS A O 1
ATOM 1791 N N . TYR A 1 211 ? 47.625 11.25 9.234 1 67.44 211 TYR A N 1
ATOM 1792 C CA . TYR A 1 211 ? 47.281 10.812 7.887 1 67.44 211 TYR A CA 1
ATOM 1793 C C . TYR A 1 211 ? 45.875 11.273 7.531 1 67.44 211 TYR A C 1
ATOM 1795 O O . TYR A 1 211 ? 45.625 11.758 6.426 1 67.44 211 TYR A O 1
ATOM 1803 N N . ALA A 1 212 ? 45 11.188 8.516 1 62.88 212 ALA A N 1
ATOM 1804 C CA . ALA A 1 212 ? 43.562 11.445 8.266 1 62.88 212 ALA A CA 1
ATOM 1805 C C . ALA A 1 212 ? 43.281 12.945 8.258 1 62.88 212 ALA A C 1
ATOM 1807 O O . ALA A 1 212 ? 42.438 13.422 7.48 1 62.88 212 ALA A O 1
ATOM 1808 N N . THR A 1 213 ? 43.875 13.695 9.141 1 65.06 213 THR A N 1
ATOM 1809 C CA . THR A 1 213 ? 43.5 15.086 9.352 1 65.06 213 THR A CA 1
ATOM 1810 C C . THR A 1 213 ? 44.562 16.031 8.844 1 65.06 213 THR A C 1
ATOM 1812 O O . THR A 1 213 ? 44.312 17.219 8.648 1 65.06 213 THR A O 1
ATOM 1815 N N . GLY A 1 214 ? 45.75 15.516 8.586 1 66.69 214 GLY A N 1
ATOM 1816 C CA . GLY A 1 214 ? 46.906 16.328 8.227 1 66.69 214 GLY A CA 1
ATOM 1817 C C . GLY A 1 214 ? 47.562 16.984 9.422 1 66.69 214 GLY A C 1
ATOM 1818 O O . GLY A 1 214 ? 48.625 17.609 9.289 1 66.69 214 GLY A O 1
ATOM 1819 N N . TYR A 1 215 ? 46.938 16.844 10.57 1 76.06 215 TYR A N 1
ATOM 1820 C CA . TYR A 1 215 ? 47.469 17.438 11.797 1 76.06 215 TYR A CA 1
ATOM 1821 C C . TYR A 1 215 ? 47.969 16.359 12.758 1 76.06 215 TYR A C 1
ATOM 1823 O O . TYR A 1 215 ? 47.469 15.234 12.742 1 76.06 215 TYR A O 1
ATOM 1831 N N . SER A 1 216 ? 49.031 16.719 13.5 1 81.38 216 SER A N 1
ATOM 1832 C CA . SER A 1 216 ? 49.375 15.859 14.633 1 81.38 216 SER A CA 1
ATOM 1833 C C . SER A 1 216 ? 48.312 15.906 15.711 1 81.38 216 SER A C 1
ATOM 1835 O O . SER A 1 216 ? 47.469 16.812 15.719 1 81.38 216 SER A O 1
ATOM 1837 N N . PHE A 1 217 ? 48.344 14.945 16.609 1 81.62 217 PHE A N 1
ATOM 1838 C CA . PHE A 1 217 ? 47.406 14.898 17.719 1 81.62 217 PHE A CA 1
ATOM 1839 C C . PHE A 1 217 ? 47.438 16.188 18.516 1 81.62 217 PHE A C 1
ATOM 1841 O O . PHE A 1 217 ? 46.406 16.766 18.828 1 81.62 217 PHE A O 1
ATOM 1848 N N . THR A 1 218 ? 48.625 16.594 18.781 1 83.12 218 THR A N 1
ATOM 1849 C CA . THR A 1 218 ? 48.781 17.797 19.594 1 83.12 218 THR A CA 1
ATOM 1850 C C . THR A 1 218 ? 48.25 19.031 18.859 1 83.12 218 THR A C 1
ATOM 1852 O O . THR A 1 218 ? 47.594 19.891 19.469 1 83.12 218 THR A O 1
ATOM 1855 N N . ASP A 1 219 ? 48.531 19.062 17.609 1 84 219 ASP A N 1
ATOM 1856 C CA . ASP A 1 219 ? 48.062 20.188 16.812 1 84 219 ASP A CA 1
ATOM 1857 C C . ASP A 1 219 ? 46.531 20.219 16.766 1 84 219 ASP A C 1
ATOM 1859 O O . ASP A 1 219 ? 45.938 21.297 16.812 1 84 219 ASP A O 1
ATOM 1863 N N . LEU A 1 220 ? 46 19.078 16.641 1 81.38 220 LEU A N 1
ATOM 1864 C CA . LEU A 1 220 ? 44.562 18.969 16.578 1 81.38 220 LEU A CA 1
ATOM 1865 C C . LEU A 1 220 ? 43.906 19.438 17.875 1 81.38 220 LEU A C 1
ATOM 1867 O O . LEU A 1 220 ? 42.906 20.125 17.859 1 81.38 220 LEU A O 1
ATOM 1871 N N . VAL A 1 221 ? 44.438 19.016 18.922 1 84.81 221 VAL A N 1
ATOM 1872 C CA . VAL A 1 221 ? 43.938 19.438 20.234 1 84.81 221 VAL A CA 1
ATOM 1873 C C . VAL A 1 221 ? 44.062 20.953 20.375 1 84.81 221 VAL A C 1
ATOM 1875 O O . VAL A 1 221 ? 43.125 21.625 20.797 1 84.81 221 VAL A O 1
ATOM 1878 N N . ASN A 1 222 ? 45.219 21.438 20.047 1 86.88 222 ASN A N 1
ATOM 1879 C CA . ASN A 1 222 ? 45.469 22.859 20.156 1 86.88 222 ASN A CA 1
ATOM 1880 C C . ASN A 1 222 ? 44.531 23.672 19.266 1 86.88 222 ASN A C 1
ATOM 1882 O O . ASN A 1 222 ? 44.031 24.719 19.656 1 86.88 222 ASN A O 1
ATOM 1886 N N . LEU A 1 223 ? 44.406 23.188 18.125 1 84.31 223 LEU A N 1
ATOM 1887 C CA . LEU A 1 223 ? 43.5 23.859 17.188 1 84.31 223 LEU A CA 1
ATOM 1888 C C . LEU A 1 223 ? 42.094 23.922 17.781 1 84.31 223 LEU A C 1
ATOM 1890 O O . LEU A 1 223 ? 41.438 24.969 17.734 1 84.31 223 LEU A O 1
ATOM 1894 N N . THR A 1 224 ? 41.594 22.828 18.297 1 83.25 224 THR A N 1
ATOM 1895 C CA . THR A 1 224 ? 40.281 22.781 18.922 1 83.25 224 THR A CA 1
ATOM 1896 C C . THR A 1 224 ? 40.188 23.781 20.062 1 83.25 224 THR A C 1
ATOM 1898 O O . THR A 1 224 ? 39.188 24.484 20.188 1 83.25 224 THR A O 1
ATOM 1901 N N . ARG A 1 225 ? 41.188 23.812 20.859 1 87.25 225 ARG A N 1
ATOM 1902 C CA . ARG A 1 225 ? 41.219 24.719 21.984 1 87.25 225 ARG A CA 1
ATOM 1903 C C . ARG A 1 225 ? 41.188 26.172 21.531 1 87.25 225 ARG A C 1
ATOM 1905 O O . ARG A 1 225 ? 40.469 27 22.109 1 87.25 225 ARG A O 1
ATOM 1912 N N . VAL A 1 226 ? 41.938 26.422 20.469 1 88.88 226 VAL A N 1
ATOM 1913 C CA . VAL A 1 226 ? 42 27.781 19.938 1 88.88 226 VAL A CA 1
ATOM 1914 C C . VAL A 1 226 ? 40.625 28.156 19.406 1 88.88 226 VAL A C 1
ATOM 1916 O O . VAL A 1 226 ? 40.125 29.266 19.656 1 88.88 226 VAL A O 1
ATOM 1919 N N . GLU A 1 227 ? 40.031 27.328 18.734 1 85.38 227 GLU A N 1
ATOM 1920 C CA . GLU A 1 227 ? 38.719 27.578 18.172 1 85.38 227 GLU A CA 1
ATOM 1921 C C . GLU A 1 227 ? 37.688 27.828 19.266 1 85.38 227 GLU A C 1
ATOM 1923 O O . GLU A 1 227 ? 36.844 28.719 19.141 1 85.38 227 GLU A O 1
ATOM 1928 N N . GLU A 1 228 ? 37.75 27.125 20.297 1 85.5 228 GLU A N 1
ATOM 1929 C CA . GLU A 1 228 ? 36.844 27.297 21.422 1 85.5 228 GLU A CA 1
ATOM 1930 C C . GLU A 1 228 ? 37.094 28.594 22.156 1 85.5 228 GLU A C 1
ATOM 1932 O O . GLU A 1 228 ? 36.188 29.219 22.688 1 85.5 228 GLU A O 1
ATOM 1937 N N . SER A 1 229 ? 38.312 28.922 22.109 1 89.88 229 SER A N 1
ATOM 1938 C CA . SER A 1 229 ? 38.656 30.172 22.781 1 89.88 229 SER A CA 1
ATOM 1939 C C . SER A 1 229 ? 38.031 31.375 22.094 1 89.88 229 SER A C 1
ATOM 1941 O O . SER A 1 229 ? 37.688 32.375 22.734 1 89.88 229 SER A O 1
ATOM 1943 N N . VAL A 1 230 ? 37.875 31.281 20.828 1 88.69 230 VAL A N 1
ATOM 1944 C CA . VAL A 1 230 ? 37.281 32.344 20.047 1 88.69 230 VAL A CA 1
ATOM 1945 C C . VAL A 1 230 ? 35.875 32.656 20.578 1 88.69 230 VAL A C 1
ATOM 1947 O O . VAL A 1 230 ? 35.469 33.812 20.75 1 88.69 230 VAL A O 1
ATOM 1950 N N . LYS A 1 231 ? 35.156 31.703 20.906 1 87.56 231 LYS A N 1
ATOM 1951 C CA . LYS A 1 231 ? 33.781 31.859 21.406 1 87.56 231 LYS A CA 1
ATOM 1952 C C . LYS A 1 231 ? 33.781 32.562 22.766 1 87.56 231 LYS A C 1
ATOM 1954 O O . LYS A 1 231 ? 32.938 33.438 23 1 87.56 231 LYS A O 1
ATOM 1959 N N . LEU A 1 232 ? 34.719 32.156 23.5 1 87.19 232 LEU A N 1
ATOM 1960 C CA . LEU A 1 232 ? 34.812 32.781 24.812 1 87.19 232 LEU A CA 1
ATOM 1961 C C . LEU A 1 232 ? 35.281 34.219 24.688 1 87.19 232 LEU A C 1
ATOM 1963 O O . LEU A 1 232 ? 34.812 35.094 25.422 1 87.19 232 LEU A O 1
ATOM 1967 N N . LEU A 1 233 ? 36.219 34.438 23.75 1 89.94 233 LEU A N 1
ATOM 1968 C CA . LEU A 1 233 ? 36.719 35.781 23.531 1 89.94 233 LEU A CA 1
ATOM 1969 C C . LEU A 1 233 ? 35.625 36.75 23.125 1 89.94 233 LEU A C 1
ATOM 1971 O O . LEU A 1 233 ? 35.594 37.906 23.547 1 89.94 233 LEU A O 1
ATOM 1975 N N . LEU A 1 234 ? 34.688 36.219 22.422 1 88.62 234 LEU A N 1
ATOM 1976 C CA . LEU A 1 234 ? 33.719 37.094 21.812 1 88.62 234 LEU A CA 1
ATOM 1977 C C . LEU A 1 234 ? 32.438 37.125 22.625 1 88.62 234 LEU A C 1
ATOM 1979 O O . LEU A 1 234 ? 31.641 38.094 22.531 1 88.62 234 LEU A O 1
ATOM 1983 N N . ASP A 1 235 ? 32.188 36.156 23.469 1 86.31 235 ASP A N 1
ATOM 1984 C CA . ASP A 1 235 ? 30.891 36.062 24.125 1 86.31 235 ASP A CA 1
ATOM 1985 C C . ASP A 1 235 ? 31.016 36.312 25.625 1 86.31 235 ASP A C 1
ATOM 1987 O O . ASP A 1 235 ? 30.016 36.344 26.344 1 86.31 235 ASP A O 1
ATOM 1991 N N . THR A 1 236 ? 32.281 36.438 26.109 1 84.56 236 THR A N 1
ATOM 1992 C CA . THR A 1 236 ? 32.5 36.688 27.531 1 84.56 236 THR A CA 1
ATOM 1993 C C . THR A 1 236 ? 33.469 37.844 27.75 1 84.56 236 THR A C 1
ATOM 1995 O O . THR A 1 236 ? 34.062 38.344 26.797 1 84.56 236 THR A O 1
ATOM 1998 N N . ASP A 1 237 ? 33.625 38.25 29.047 1 86.38 237 ASP A N 1
ATOM 1999 C CA . ASP A 1 237 ? 34.594 39.25 29.422 1 86.38 237 ASP A CA 1
ATOM 2000 C C . ASP A 1 237 ? 35.719 38.656 30.25 1 86.38 237 ASP A C 1
ATOM 2002 O O . ASP A 1 237 ? 36.375 39.344 31.031 1 86.38 237 ASP A O 1
ATOM 2006 N N . LEU A 1 238 ? 35.875 37.375 29.984 1 90.44 238 LEU A N 1
ATOM 2007 C CA . LEU A 1 238 ? 36.938 36.688 30.734 1 90.44 238 LEU A CA 1
ATOM 2008 C C . LEU A 1 238 ? 38.312 37.219 30.328 1 90.44 238 LEU A C 1
ATOM 2010 O O . LEU A 1 238 ? 38.5 37.625 29.172 1 90.44 238 LEU A O 1
ATOM 2014 N N . SER A 1 239 ? 39.188 37.125 31.234 1 92.88 239 SER A N 1
ATOM 2015 C CA . SER A 1 239 ? 40.562 37.5 30.906 1 92.88 239 SER A CA 1
ATOM 2016 C C . SER A 1 239 ? 41.219 36.469 29.984 1 92.88 239 SER A C 1
ATOM 2018 O O . SER A 1 239 ? 40.75 35.312 29.938 1 92.88 239 SER A O 1
ATOM 2020 N N . ILE A 1 240 ? 42.219 36.844 29.297 1 93.44 240 ILE A N 1
ATOM 2021 C CA . ILE A 1 240 ? 42.906 35.938 28.391 1 93.44 240 ILE A CA 1
ATOM 2022 C C . ILE A 1 240 ? 43.469 34.75 29.172 1 93.44 240 ILE A C 1
ATOM 2024 O O . ILE A 1 240 ? 43.469 33.625 28.688 1 93.44 240 ILE A O 1
ATOM 2028 N N . SER A 1 241 ? 43.906 35.031 30.375 1 92.38 241 SER A N 1
ATOM 2029 C CA . SER A 1 241 ? 44.438 33.969 31.234 1 92.38 241 SER A CA 1
ATOM 2030 C C . SER A 1 241 ? 43.344 33 31.609 1 92.38 241 SER A C 1
ATOM 2032 O O . SER A 1 241 ? 43.562 31.781 31.609 1 92.38 241 SER A O 1
ATOM 2034 N N . ASP A 1 242 ? 42.219 33.562 31.984 1 91.81 242 ASP A N 1
ATOM 2035 C CA . ASP A 1 242 ? 41.094 32.719 32.344 1 91.81 242 ASP A CA 1
ATOM 2036 C C . ASP A 1 242 ? 40.656 31.859 31.156 1 91.81 242 ASP A C 1
ATOM 2038 O O . ASP A 1 242 ? 40.312 30.688 31.312 1 91.81 242 ASP A O 1
ATOM 2042 N N . ILE A 1 243 ? 40.625 32.438 29.984 1 92.94 243 ILE A N 1
ATOM 2043 C CA . ILE A 1 243 ? 40.25 31.719 28.766 1 92.94 243 ILE A CA 1
ATOM 2044 C C . ILE A 1 243 ? 41.25 30.609 28.484 1 92.94 243 ILE A C 1
ATOM 2046 O O . ILE A 1 243 ? 40.844 29.484 28.125 1 92.94 243 ILE A O 1
ATOM 2050 N N . SER A 1 244 ? 42.469 30.875 28.625 1 92.38 244 SER A N 1
ATOM 2051 C CA . SER A 1 244 ? 43.5 29.875 28.438 1 92.38 244 SER A CA 1
ATOM 2052 C C . SER A 1 244 ? 43.281 28.656 29.328 1 92.38 244 SER A C 1
ATOM 2054 O O . SER A 1 244 ? 43.375 27.516 28.875 1 92.38 244 SER A O 1
ATOM 2056 N N . ASP A 1 245 ? 42.906 28.969 30.562 1 89.19 245 ASP A N 1
ATOM 2057 C CA . ASP A 1 245 ? 42.656 27.891 31.516 1 89.19 245 ASP A CA 1
ATOM 2058 C C . ASP A 1 245 ? 41.406 27.125 31.156 1 89.19 245 ASP A C 1
ATOM 2060 O O . ASP A 1 245 ? 41.375 25.891 31.25 1 89.19 245 ASP A O 1
ATOM 2064 N N . GLU A 1 246 ? 40.469 27.844 30.781 1 87.81 246 GLU A N 1
ATOM 2065 C CA . GLU A 1 246 ? 39.188 27.25 30.484 1 87.81 246 GLU A CA 1
ATOM 2066 C C . GLU A 1 246 ? 39.281 26.297 29.297 1 87.81 246 GLU A C 1
ATOM 2068 O O . GLU A 1 246 ? 38.625 25.25 29.266 1 87.81 246 GLU A O 1
ATOM 2073 N N . VAL A 1 247 ? 40.062 26.641 28.312 1 90.06 247 VAL A N 1
ATOM 2074 C CA . VAL A 1 247 ? 40.094 25.828 27.094 1 90.06 247 VAL A CA 1
ATOM 2075 C C . VAL A 1 247 ? 41.188 24.75 27.234 1 90.06 247 VAL A C 1
ATOM 2077 O O . VAL A 1 247 ? 41.312 23.891 26.375 1 90.06 247 VAL A O 1
ATOM 2080 N N . GLY A 1 248 ? 41.969 24.812 28.281 1 88.12 248 GLY A N 1
ATOM 2081 C CA . GLY A 1 248 ? 42.812 23.672 28.625 1 88.12 248 GLY A CA 1
ATOM 2082 C C . GLY A 1 248 ? 44.281 23.906 28.359 1 88.12 248 GLY A C 1
ATOM 2083 O O . GLY A 1 248 ? 45.094 22.969 28.391 1 88.12 248 GLY A O 1
ATOM 2084 N N . PHE A 1 249 ? 44.719 25.094 28 1 90.25 249 PHE A N 1
ATOM 2085 C CA . PHE A 1 249 ? 46.156 25.375 27.875 1 90.25 249 PHE A CA 1
ATOM 2086 C C . PHE A 1 249 ? 46.781 25.516 29.25 1 90.25 249 PHE A C 1
ATOM 2088 O O . PHE A 1 249 ? 46.188 26.062 30.172 1 90.25 249 PHE A O 1
ATOM 2095 N N . SER A 1 250 ? 47.969 25.016 29.438 1 84.56 250 SER A N 1
ATOM 2096 C CA . SER A 1 250 ? 48.688 25.062 30.719 1 84.56 250 SER A CA 1
ATOM 2097 C C . SER A 1 250 ? 49.125 26.484 31.062 1 84.56 250 SER A C 1
ATOM 2099 O O . SER A 1 250 ? 49.219 26.844 32.219 1 84.56 250 SER A O 1
ATOM 2101 N N . HIS A 1 251 ? 49.438 27.172 30 1 88.12 251 HIS A N 1
ATOM 2102 C CA . HIS A 1 251 ? 49.906 28.547 30.188 1 88.12 251 HIS A CA 1
ATOM 2103 C C . HIS A 1 251 ? 49.438 29.453 29.047 1 88.12 251 HIS A C 1
ATOM 2105 O O . HIS A 1 251 ? 49.344 29 27.906 1 88.12 251 HIS A O 1
ATOM 2111 N N . VAL A 1 252 ? 49.25 30.672 29.406 1 92.06 252 VAL A N 1
ATOM 2112 C CA . VAL A 1 252 ? 48.719 31.656 28.484 1 92.06 252 VAL A CA 1
ATOM 2113 C C . VAL A 1 252 ? 49.656 31.844 27.297 1 92.06 252 VAL A C 1
ATOM 2115 O O . VAL A 1 252 ? 49.219 32.125 26.188 1 92.06 252 VAL A O 1
ATOM 2118 N N . ARG A 1 253 ? 50.906 31.547 27.484 1 91.56 253 ARG A N 1
ATOM 2119 C CA . ARG A 1 253 ? 51.875 31.688 26.422 1 91.56 253 ARG A CA 1
ATOM 2120 C C . ARG A 1 253 ? 51.562 30.734 25.266 1 91.56 253 ARG A C 1
ATOM 2122 O O . ARG A 1 253 ? 51.781 31.078 24.094 1 91.56 253 ARG A O 1
ATOM 2129 N N . TYR A 1 254 ? 51.125 29.625 25.656 1 90.88 254 TYR A N 1
ATOM 2130 C CA . TYR A 1 254 ? 50.812 28.625 24.641 1 90.88 254 TYR A CA 1
ATOM 2131 C C . TYR A 1 254 ? 49.562 29 23.859 1 90.88 254 TYR A C 1
ATOM 2133 O O . TYR A 1 254 ? 49.5 28.797 22.641 1 90.88 254 TYR A O 1
ATOM 2141 N N . LEU A 1 255 ? 48.562 29.531 24.516 1 93.38 255 LEU A N 1
ATOM 2142 C CA . LEU A 1 255 ? 47.406 30.047 23.797 1 93.38 255 LEU A CA 1
ATOM 2143 C C . LEU A 1 255 ? 47.812 31.141 22.812 1 93.38 255 LEU A C 1
ATOM 2145 O O . LEU A 1 255 ? 47.406 31.125 21.656 1 93.38 255 LEU A O 1
ATOM 2149 N N . ASN A 1 256 ? 48.562 32.031 23.266 1 92.88 256 ASN A N 1
ATOM 2150 C CA . ASN A 1 256 ? 49 33.125 22.438 1 92.88 256 ASN A CA 1
ATOM 2151 C C . ASN A 1 256 ? 49.75 32.625 21.203 1 92.88 256 ASN A C 1
ATOM 2153 O O . ASN A 1 256 ? 49.5 33.125 20.094 1 92.88 256 ASN A O 1
ATOM 2157 N N . LYS A 1 257 ? 50.625 31.703 21.438 1 92.38 257 LYS A N 1
ATOM 2158 C CA . LYS A 1 257 ? 51.406 31.156 20.344 1 92.38 257 LYS A CA 1
ATOM 2159 C C . LYS A 1 257 ? 50.531 30.484 19.297 1 92.38 257 LYS A C 1
ATOM 2161 O O . LYS A 1 257 ? 50.656 30.766 18.109 1 92.38 257 LYS A O 1
ATOM 2166 N N . ASN A 1 258 ? 49.719 29.656 19.766 1 91.31 258 ASN A N 1
ATOM 2167 C CA . ASN A 1 258 ? 48.875 28.906 18.844 1 91.31 258 ASN A CA 1
ATOM 2168 C C . ASN A 1 258 ? 47.844 29.797 18.188 1 91.31 258 ASN A C 1
ATOM 2170 O O . ASN A 1 258 ? 47.531 29.625 17 1 91.31 258 ASN A O 1
ATOM 2174 N N . PHE A 1 259 ? 47.281 30.703 18.922 1 93.19 259 PHE A N 1
ATOM 2175 C CA . PHE A 1 259 ? 46.312 31.641 18.359 1 93.19 259 PHE A CA 1
ATOM 2176 C C . PHE A 1 259 ? 46.938 32.438 17.219 1 93.19 259 PHE A C 1
ATOM 2178 O O . PHE A 1 259 ? 46.312 32.656 16.188 1 93.19 259 PHE A O 1
ATOM 2185 N N . LYS A 1 260 ? 48.094 32.812 17.359 1 91.88 260 LYS A N 1
ATOM 2186 C CA . LYS A 1 260 ? 48.812 33.562 16.312 1 91.88 260 LYS A CA 1
ATOM 2187 C C . LYS A 1 260 ? 49.062 32.688 15.086 1 91.88 260 LYS A C 1
ATOM 2189 O O . LYS A 1 260 ? 48.969 33.156 13.953 1 91.88 260 LYS A O 1
ATOM 2194 N N . ILE A 1 261 ? 49.406 31.531 15.305 1 89.06 261 ILE A N 1
ATOM 2195 C CA . ILE A 1 261 ? 49.656 30.594 14.211 1 89.06 261 ILE A CA 1
ATOM 2196 C C . ILE A 1 261 ? 48.406 30.453 13.352 1 89.06 261 ILE A C 1
ATOM 2198 O O . ILE A 1 261 ? 48.469 30.5 12.117 1 89.06 261 ILE A O 1
ATOM 2202 N N . TYR A 1 262 ? 47.281 30.406 14.039 1 86.31 262 TYR A N 1
ATOM 2203 C CA . TYR A 1 262 ? 46.094 30.047 13.305 1 86.31 262 TYR A CA 1
ATOM 2204 C C . TYR A 1 262 ? 45.312 31.281 12.875 1 86.31 262 TYR A C 1
ATOM 2206 O O . TYR A 1 262 ? 44.656 31.281 11.828 1 86.31 262 TYR A O 1
ATOM 2214 N N . TYR A 1 263 ? 45.281 32.375 13.625 1 89.19 263 TYR A N 1
ATOM 2215 C CA . TYR A 1 263 ? 44.469 33.562 13.336 1 89.19 263 TYR A CA 1
ATOM 2216 C C . TYR A 1 263 ? 45.344 34.75 12.977 1 89.19 263 TYR A C 1
ATOM 2218 O O . TYR A 1 263 ? 44.844 35.844 12.641 1 89.19 263 TYR A O 1
ATOM 2226 N N . ASN A 1 264 ? 46.719 34.531 13.094 1 89.06 264 ASN A N 1
ATOM 2227 C CA . ASN A 1 264 ? 47.719 35.531 12.727 1 89.06 264 ASN A CA 1
ATOM 2228 C C . ASN A 1 264 ? 47.594 36.812 13.555 1 89.06 264 ASN A C 1
ATOM 2230 O O . ASN A 1 264 ? 47.812 37.906 13.047 1 89.06 264 ASN A O 1
ATOM 2234 N N . CYS A 1 265 ? 47.062 36.688 14.742 1 90.5 265 CYS A N 1
ATOM 2235 C CA . CYS A 1 265 ? 46.969 37.75 15.719 1 90.5 265 CYS A CA 1
ATOM 2236 C C . CYS A 1 265 ? 46.844 37.219 17.125 1 90.5 265 CYS A C 1
ATOM 2238 O O . CYS A 1 265 ? 46.719 36 17.312 1 90.5 265 CYS A O 1
ATOM 2240 N N . THR A 1 266 ? 46.938 38.062 18.078 1 91.44 266 THR A N 1
ATOM 2241 C CA . THR A 1 266 ? 46.781 37.625 19.453 1 91.44 266 THR A CA 1
ATOM 2242 C C . THR A 1 266 ? 45.312 37.594 19.859 1 91.44 266 THR A C 1
ATOM 2244 O O . THR A 1 266 ? 44.469 38.25 19.25 1 91.44 266 THR A O 1
ATOM 2247 N N . PRO A 1 267 ? 45.031 36.812 20.906 1 93.56 267 PRO A N 1
ATOM 2248 C CA . PRO A 1 267 ? 43.656 36.781 21.375 1 93.56 267 PRO A CA 1
ATOM 2249 C C . PRO A 1 267 ? 43.094 38.156 21.734 1 93.56 267 PRO A C 1
ATOM 2251 O O . PRO A 1 267 ? 41.938 38.469 21.422 1 93.56 267 PRO A O 1
ATOM 2254 N N . LEU A 1 268 ? 43.875 38.938 22.328 1 91.88 268 LEU A N 1
ATOM 2255 C CA . LEU A 1 268 ? 43.438 40.25 22.719 1 91.88 268 LEU A CA 1
ATOM 2256 C C . LEU A 1 268 ? 43.125 41.125 21.484 1 91.88 268 LEU A C 1
ATOM 2258 O O . LEU A 1 268 ? 42.156 41.875 21.469 1 91.88 268 LEU A O 1
ATOM 2262 N N . GLN A 1 269 ? 44 41.094 20.547 1 91.38 269 GLN A N 1
ATOM 2263 C CA . GLN A 1 269 ? 43.781 41.812 19.297 1 91.38 269 GLN A CA 1
ATOM 2264 C C . GLN A 1 269 ? 42.5 41.344 18.609 1 91.38 269 GLN A C 1
ATOM 2266 O O . GLN A 1 269 ? 41.719 42.156 18.078 1 91.38 269 GLN A O 1
ATOM 2271 N N . PHE A 1 270 ? 42.375 40.062 18.703 1 91.62 270 PHE A N 1
ATOM 2272 C CA . PHE A 1 270 ? 41.188 39.5 18.094 1 91.62 270 PHE A CA 1
ATOM 2273 C C . PHE A 1 270 ? 39.906 40 18.781 1 91.62 270 PHE A C 1
ATOM 2275 O O . PHE A 1 270 ? 38.938 40.344 18.109 1 91.62 270 PHE A O 1
ATOM 2282 N N . ARG A 1 271 ? 39.844 39.938 20.078 1 91 271 ARG A N 1
ATOM 2283 C CA . ARG A 1 271 ? 38.688 40.406 20.844 1 91 271 ARG A CA 1
ATOM 2284 C C . ARG A 1 271 ? 38.406 41.875 20.547 1 91 271 ARG A C 1
ATOM 2286 O O . ARG A 1 271 ? 37.25 42.25 20.375 1 91 271 ARG A O 1
ATOM 2293 N N . LYS A 1 272 ? 39.406 42.688 20.469 1 89.12 272 LYS A N 1
ATOM 2294 C CA . LYS A 1 272 ? 39.219 44.094 20.203 1 89.12 272 LYS A CA 1
ATOM 2295 C C . LYS A 1 272 ? 38.625 44.344 18.812 1 89.12 272 LYS A C 1
ATOM 2297 O O . LYS A 1 272 ? 37.844 45.25 18.609 1 89.12 272 LYS A O 1
ATOM 2302 N N . LYS A 1 273 ? 39.031 43.531 17.969 1 87.62 273 LYS A N 1
ATOM 2303 C CA . LYS A 1 273 ? 38.656 43.656 16.578 1 87.62 273 LYS A CA 1
ATOM 2304 C C . LYS A 1 273 ? 37.219 43.156 16.344 1 87.62 273 LYS A C 1
ATOM 2306 O O . LYS A 1 273 ? 36.469 43.75 15.562 1 87.62 273 LYS A O 1
ATOM 2311 N N . TYR A 1 274 ? 36.906 42.156 17.016 1 88.12 274 TYR A N 1
ATOM 2312 C CA . TYR A 1 274 ? 35.719 41.469 16.578 1 88.12 274 TYR A CA 1
ATOM 2313 C C . TYR A 1 274 ? 34.625 41.469 17.656 1 88.12 274 TYR A C 1
ATOM 2315 O O . TYR A 1 274 ? 33.469 41.156 17.391 1 88.12 274 TYR A O 1
ATOM 2323 N N . LYS A 1 275 ? 34.969 41.75 18.891 1 88.5 275 LYS A N 1
ATOM 2324 C CA . LYS A 1 275 ? 33.969 41.812 19.938 1 88.5 275 LYS A CA 1
ATOM 2325 C C . LYS A 1 275 ? 33.031 43 19.75 1 88.5 275 LYS A C 1
ATOM 2327 O O . LYS A 1 275 ? 33.469 44.125 19.531 1 88.5 275 LYS A O 1
ATOM 2332 N N . LEU A 1 276 ? 31.781 42.75 19.672 1 84.88 276 LEU A N 1
ATOM 2333 C CA . LEU A 1 276 ? 30.734 43.75 19.5 1 84.88 276 LEU A CA 1
ATOM 2334 C C . LEU A 1 276 ? 29.688 43.656 20.594 1 84.88 276 LEU A C 1
ATOM 2336 O O . LEU A 1 276 ? 29.453 42.562 21.125 1 84.88 276 LEU A O 1
ATOM 2340 N N . SER A 1 277 ? 29.172 44.812 20.969 1 80.5 277 SER A N 1
ATOM 2341 C CA . SER A 1 277 ? 28.016 44.781 21.859 1 80.5 277 SER A CA 1
ATOM 2342 C C . SER A 1 277 ? 26.781 44.219 21.141 1 80.5 277 SER A C 1
ATOM 2344 O O . SER A 1 277 ? 26.797 44.094 19.906 1 80.5 277 SER A O 1
ATOM 2346 N N . GLU A 1 278 ? 25.844 43.844 21.875 1 81.88 278 GLU A N 1
ATOM 2347 C CA . GLU A 1 278 ? 24.609 43.281 21.297 1 81.88 278 GLU A CA 1
ATOM 2348 C C . GLU A 1 278 ? 24.016 44.25 20.266 1 81.88 278 GLU A C 1
ATOM 2350 O O . GLU A 1 278 ? 23.578 43.812 19.203 1 81.88 278 GLU A O 1
ATOM 2355 N N . LYS A 1 279 ? 23.953 45.469 20.625 1 84.69 279 LYS A N 1
ATOM 2356 C CA . LYS A 1 279 ? 23.406 46.5 19.734 1 84.69 279 LYS A CA 1
ATOM 2357 C C . LYS A 1 279 ? 24.266 46.656 18.5 1 84.69 279 LYS A C 1
ATOM 2359 O O . LYS A 1 279 ? 23.75 46.75 17.375 1 84.69 279 LYS A O 1
ATOM 2364 N N . GLU A 1 280 ? 25.578 46.688 18.703 1 86.94 280 GLU A N 1
ATOM 2365 C CA . GLU A 1 280 ? 26.5 46.812 17.594 1 86.94 280 GLU A CA 1
ATOM 2366 C C . GLU A 1 280 ? 26.422 45.594 16.656 1 86.94 280 GLU A C 1
ATOM 2368 O O . GLU A 1 280 ? 26.547 45.75 15.445 1 86.94 280 GLU A O 1
ATOM 2373 N N . PHE A 1 281 ? 26.297 44.5 17.344 1 88.12 281 PHE A N 1
ATOM 2374 C CA . PHE A 1 281 ? 26.188 43.281 16.594 1 88.12 281 PHE A CA 1
ATOM 2375 C C . PHE A 1 281 ? 24.969 43.312 15.672 1 88.12 281 PHE A C 1
ATOM 2377 O O . PHE A 1 281 ? 25.062 42.938 14.492 1 88.12 281 PHE A O 1
ATOM 2384 N N . GLU A 1 282 ? 23.812 43.688 16.125 1 88.12 282 GLU A N 1
ATOM 2385 C CA . GLU A 1 282 ? 22.578 43.781 15.352 1 88.12 282 GLU A CA 1
ATOM 2386 C C . GLU A 1 282 ? 22.688 44.781 14.219 1 88.12 282 GLU A C 1
ATOM 2388 O O . GLU A 1 282 ? 22.172 44.562 13.125 1 88.12 282 GLU A O 1
ATOM 2393 N N . GLU A 1 283 ? 23.375 45.844 14.523 1 88.19 283 GLU A N 1
ATOM 2394 C CA . GLU A 1 283 ? 23.562 46.875 13.523 1 88.19 283 GLU A CA 1
ATOM 2395 C C . GLU A 1 283 ? 24.516 46.438 12.422 1 88.19 283 GLU A C 1
ATOM 2397 O O . GLU A 1 283 ? 24.422 46.875 11.273 1 88.19 283 GLU A O 1
ATOM 2402 N N . ALA A 1 284 ? 25.422 45.594 12.812 1 89.62 284 ALA A N 1
ATOM 2403 C CA . ALA A 1 284 ? 26.422 45.125 11.859 1 89.62 284 ALA A CA 1
ATOM 2404 C C . ALA A 1 284 ? 25.812 44.125 10.883 1 89.62 284 ALA A C 1
ATOM 2406 O O . ALA A 1 284 ? 26.359 43.875 9.805 1 89.62 284 ALA A O 1
ATOM 2407 N N . LYS A 1 285 ? 24.766 43.5 11.297 1 91.81 285 LYS A N 1
ATOM 2408 C CA . LYS A 1 285 ? 24.062 42.594 10.406 1 91.81 285 LYS A CA 1
ATOM 2409 C C . LYS A 1 285 ? 23.422 43.344 9.242 1 91.81 285 LYS A C 1
ATOM 2411 O O . LYS A 1 285 ? 22.531 44.156 9.453 1 91.81 285 LYS A O 1
ATOM 2416 N N . ARG A 1 286 ? 23.859 43.156 8.031 1 94.25 286 ARG A N 1
ATOM 2417 C CA . ARG A 1 286 ? 23.312 43.781 6.832 1 94.25 286 ARG A CA 1
ATOM 2418 C C . ARG A 1 286 ? 22.875 42.719 5.816 1 94.25 286 ARG A C 1
ATOM 2420 O O . ARG A 1 286 ? 23.719 42.188 5.086 1 94.25 286 ARG A O 1
ATOM 2427 N N . TYR A 1 287 ? 21.625 42.406 5.809 1 93.25 287 TYR A N 1
ATOM 2428 C CA . TYR A 1 287 ? 21.078 41.469 4.848 1 93.25 287 TYR A CA 1
ATOM 2429 C C . TYR A 1 287 ? 19.609 41.75 4.562 1 93.25 287 TYR A C 1
ATOM 2431 O O . TYR A 1 287 ? 18.953 42.469 5.328 1 93.25 287 TYR A O 1
ATOM 2439 N N . GLU A 1 288 ? 19.094 41.375 3.441 1 94.94 288 GLU A N 1
ATOM 2440 C CA . GLU A 1 288 ? 17.703 41.531 3.033 1 94.94 288 GLU A CA 1
ATOM 2441 C C . GLU A 1 288 ? 17.031 40.156 2.891 1 94.94 288 GLU A C 1
ATOM 2443 O O . GLU A 1 288 ? 17.594 39.25 2.301 1 94.94 288 GLU A O 1
ATOM 2448 N N . ILE A 1 289 ? 15.844 40.094 3.502 1 94.81 289 ILE A N 1
ATOM 2449 C CA . ILE A 1 289 ? 15.094 38.844 3.396 1 94.81 289 ILE A CA 1
ATOM 2450 C C . ILE A 1 289 ? 14.289 38.812 2.096 1 94.81 289 ILE A C 1
ATOM 2452 O O . ILE A 1 289 ? 13.562 39.781 1.802 1 94.81 289 ILE A O 1
ATOM 2456 N N . LEU A 1 290 ? 14.492 37.812 1.365 1 94.25 290 LEU A N 1
ATOM 2457 C CA . LEU A 1 290 ? 13.797 37.656 0.097 1 94.25 290 LEU A CA 1
ATOM 2458 C C . LEU A 1 290 ? 12.648 36.656 0.241 1 94.25 290 LEU A C 1
ATOM 2460 O O . LEU A 1 290 ? 12.547 35.969 1.254 1 94.25 290 LEU A O 1
ATOM 2464 N N . ASP A 1 291 ? 11.773 36.625 -0.765 1 93.06 291 ASP A N 1
ATOM 2465 C CA . ASP A 1 291 ? 10.633 35.719 -0.761 1 93.06 291 ASP A CA 1
ATOM 2466 C C . ASP A 1 291 ? 11.055 34.312 -1.206 1 93.06 291 ASP A C 1
ATOM 2468 O O . ASP A 1 291 ? 11.586 34.156 -2.305 1 93.06 291 ASP A O 1
ATOM 2472 N N . LEU A 1 292 ? 10.789 33.375 -0.38 1 92.44 292 LEU A N 1
ATOM 2473 C CA . LEU A 1 292 ? 11.164 31.984 -0.652 1 92.44 292 LEU A CA 1
ATOM 2474 C C . LEU A 1 292 ? 10.539 31.5 -1.956 1 92.44 292 LEU A C 1
ATOM 2476 O O . LEU A 1 292 ? 11.102 30.641 -2.635 1 92.44 292 LEU A O 1
ATOM 2480 N N . LYS A 1 293 ? 9.367 31.953 -2.361 1 89.81 293 LYS A N 1
ATOM 2481 C CA . LYS A 1 293 ? 8.688 31.547 -3.588 1 89.81 293 LYS A CA 1
ATOM 2482 C C . LYS A 1 293 ? 9.555 31.812 -4.812 1 89.81 293 LYS A C 1
ATOM 2484 O O . LYS A 1 293 ? 9.555 31.031 -5.766 1 89.81 293 LYS A O 1
ATOM 2489 N N . ASN A 1 294 ? 10.312 32.875 -4.703 1 89.62 294 ASN A N 1
ATOM 2490 C CA . ASN A 1 294 ? 11.188 33.25 -5.82 1 89.62 294 ASN A CA 1
ATOM 2491 C C . ASN A 1 294 ? 12.352 32.25 -5.945 1 89.62 294 ASN A C 1
ATOM 2493 O O . ASN A 1 294 ? 12.812 31.969 -7.055 1 89.62 294 ASN A O 1
ATOM 2497 N N . ALA A 1 295 ? 12.797 31.797 -4.824 1 91.44 295 ALA A N 1
ATOM 2498 C CA . ALA A 1 295 ? 13.867 30.797 -4.848 1 91.44 295 ALA A CA 1
ATOM 2499 C C . ALA A 1 295 ? 13.398 29.5 -5.52 1 91.44 295 ALA A C 1
ATOM 2501 O O . ALA A 1 295 ? 14.172 28.859 -6.234 1 91.44 295 ALA A O 1
ATOM 2502 N N . LEU A 1 296 ? 12.156 29.141 -5.293 1 88.19 296 LEU A N 1
ATOM 2503 C CA . LEU A 1 296 ? 11.586 27.938 -5.879 1 88.19 296 LEU A CA 1
ATOM 2504 C C . LEU A 1 296 ? 11.555 28.031 -7.402 1 88.19 296 LEU A C 1
ATOM 2506 O O . LEU A 1 296 ? 11.805 27.047 -8.094 1 88.19 296 LEU A O 1
ATOM 2510 N N . GLU A 1 297 ? 11.281 29.141 -7.926 1 82 297 GLU A N 1
ATOM 2511 C CA . GLU A 1 297 ? 11.281 29.359 -9.367 1 82 297 GLU A CA 1
ATOM 2512 C C . GLU A 1 297 ? 12.68 29.156 -9.953 1 82 297 GLU A C 1
ATOM 2514 O O . GLU A 1 297 ? 12.828 28.562 -11.031 1 82 297 GLU A O 1
ATOM 2519 N N . ASN A 1 298 ? 13.648 29.594 -9.18 1 84.88 298 ASN A N 1
ATOM 2520 C CA . ASN A 1 298 ? 15.039 29.469 -9.625 1 84.88 298 ASN A CA 1
ATOM 2521 C C . ASN A 1 298 ? 15.492 28.016 -9.648 1 84.88 298 ASN A C 1
ATOM 2523 O O . ASN A 1 298 ? 16.344 27.641 -10.461 1 84.88 298 ASN A O 1
ATOM 2527 N N . LEU A 1 299 ? 14.914 27.234 -8.781 1 87.38 299 LEU A N 1
ATOM 2528 C CA . LEU A 1 299 ? 15.344 25.844 -8.656 1 87.38 299 LEU A CA 1
ATOM 2529 C C . LEU A 1 299 ? 14.375 24.922 -9.375 1 87.38 299 LEU A C 1
ATOM 2531 O O . LEU A 1 299 ? 14.398 23.703 -9.156 1 87.38 299 LEU A O 1
ATOM 2535 N N . SER A 1 300 ? 13.508 25.344 -10.266 1 79.5 300 SER A N 1
ATOM 2536 C CA . SER A 1 300 ? 12.477 24.562 -10.945 1 79.5 300 SER A CA 1
ATOM 2537 C C . SER A 1 300 ? 13.086 23.453 -11.797 1 79.5 300 SER A C 1
ATOM 2539 O O . SER A 1 300 ? 12.523 22.359 -11.891 1 79.5 300 SER A O 1
ATOM 2541 N N . SER A 1 301 ? 14.25 23.656 -12.289 1 77 301 SER A N 1
ATOM 2542 C CA . SER A 1 301 ? 14.906 22.672 -13.133 1 77 301 SER A CA 1
ATOM 2543 C C . SER A 1 301 ? 15.336 21.438 -12.328 1 77 301 SER A C 1
ATOM 2545 O O . SER A 1 301 ? 15.258 20.312 -12.82 1 77 301 SER A O 1
ATOM 2547 N N . ASP A 1 302 ? 15.742 21.719 -11.062 1 80.38 302 ASP A N 1
ATOM 2548 C CA . ASP A 1 302 ? 16.172 20.625 -10.188 1 80.38 302 ASP A CA 1
ATOM 2549 C C . ASP A 1 302 ? 14.969 19.812 -9.703 1 80.38 302 ASP A C 1
ATOM 2551 O O . ASP A 1 302 ? 15.133 18.703 -9.203 1 80.38 302 ASP A O 1
ATOM 2555 N N . LEU A 1 303 ? 13.75 20.422 -9.945 1 80.81 303 LEU A N 1
ATOM 2556 C CA . LEU A 1 303 ? 12.547 19.812 -9.391 1 80.81 303 LEU A CA 1
ATOM 2557 C C . LEU A 1 303 ? 11.672 19.219 -10.492 1 80.81 303 LEU A C 1
ATOM 2559 O O . LEU A 1 303 ? 10.539 18.828 -10.25 1 80.81 303 LEU A O 1
ATOM 2563 N N . GLU A 1 304 ? 12.227 19.188 -11.656 1 70.94 304 GLU A N 1
ATOM 2564 C CA . GLU A 1 304 ? 11.453 18.75 -12.805 1 70.94 304 GLU A CA 1
ATOM 2565 C C . GLU A 1 304 ? 10.961 17.312 -12.625 1 70.94 304 GLU A C 1
ATOM 2567 O O . GLU A 1 304 ? 9.875 16.953 -13.094 1 70.94 304 GLU A O 1
ATOM 2572 N N . ASP A 1 305 ? 11.758 16.609 -11.797 1 71 305 ASP A N 1
ATOM 2573 C CA . ASP A 1 305 ? 11.422 15.203 -11.633 1 71 305 ASP A CA 1
ATOM 2574 C C . ASP A 1 305 ? 10.742 14.953 -10.289 1 71 305 ASP A C 1
ATOM 2576 O O . ASP A 1 305 ? 10.461 13.805 -9.938 1 71 305 ASP A O 1
ATOM 2580 N N . TYR A 1 306 ? 10.531 16.016 -9.602 1 81.06 306 TYR A N 1
ATOM 2581 C CA . TYR A 1 306 ? 9.883 15.852 -8.305 1 81.06 306 TYR A CA 1
ATOM 2582 C C . TYR A 1 306 ? 8.367 15.867 -8.445 1 81.06 306 TYR A C 1
ATOM 2584 O O . TYR A 1 306 ? 7.781 16.906 -8.789 1 81.06 306 TYR A O 1
ATOM 2592 N N . GLU A 1 307 ? 7.77 14.797 -8.211 1 75 307 GLU A N 1
ATOM 2593 C CA . GLU A 1 307 ? 6.352 14.586 -8.492 1 75 307 GLU A CA 1
ATOM 2594 C C . GLU A 1 307 ? 5.484 15.586 -7.73 1 75 307 GLU A C 1
ATOM 2596 O O . GLU A 1 307 ? 4.398 15.945 -8.188 1 75 307 GLU A O 1
ATOM 2601 N N . ARG A 1 308 ? 5.906 15.969 -6.594 1 78.5 308 ARG A N 1
ATOM 2602 C CA . ARG A 1 308 ? 5.082 16.812 -5.734 1 78.5 308 ARG A CA 1
ATOM 2603 C C . ARG A 1 308 ? 5.258 18.297 -6.09 1 78.5 308 ARG A C 1
ATOM 2605 O O . ARG A 1 308 ? 4.586 19.156 -5.52 1 78.5 308 ARG A O 1
ATOM 2612 N N . PHE A 1 309 ? 6.195 18.516 -7.086 1 78.25 309 PHE A N 1
ATOM 2613 C CA . PHE A 1 309 ? 6.414 19.891 -7.516 1 78.25 309 PHE A CA 1
ATOM 2614 C C . PHE A 1 309 ? 5.223 20.406 -8.312 1 78.25 309 PHE A C 1
ATOM 2616 O O . PHE A 1 309 ? 4.777 19.766 -9.266 1 78.25 309 PHE A O 1
ATOM 2623 N N . ASN A 1 310 ? 4.551 21.484 -7.895 1 65.81 310 ASN A N 1
ATOM 2624 C CA . ASN A 1 310 ? 3.42 22.188 -8.508 1 65.81 310 ASN A CA 1
ATOM 2625 C C . ASN A 1 310 ? 2.154 21.328 -8.469 1 65.81 310 ASN A C 1
ATOM 2627 O O . ASN A 1 310 ? 1.295 21.453 -9.344 1 65.81 310 ASN A O 1
ATOM 2631 N N . TYR A 1 311 ? 2.15 20.469 -7.473 1 71.81 311 TYR A N 1
ATOM 2632 C CA . TYR A 1 311 ? 0.966 19.625 -7.332 1 71.81 311 TYR A CA 1
ATOM 2633 C C . TYR A 1 311 ? -0.181 20.406 -6.695 1 71.81 311 TYR A C 1
ATOM 2635 O O . TYR A 1 311 ? 0.023 21.141 -5.727 1 71.81 311 TYR A O 1
ATOM 2643 N N . GLU A 1 312 ? -1.343 20.359 -7.395 1 66.62 312 GLU A N 1
ATOM 2644 C CA . GLU A 1 312 ? -2.574 20.906 -6.828 1 66.62 312 GLU A CA 1
ATOM 2645 C C . GLU A 1 312 ? -3.488 19.797 -6.32 1 66.62 312 GLU A C 1
ATOM 2647 O O . GLU A 1 312 ? -3.82 18.875 -7.059 1 66.62 312 GLU A O 1
ATOM 2652 N N . ASN A 1 313 ? -3.779 19.781 -5.02 1 68 313 ASN A N 1
ATOM 2653 C CA . ASN A 1 313 ? -4.66 18.797 -4.402 1 68 313 ASN A CA 1
ATOM 2654 C C . ASN A 1 313 ? -6.125 19.078 -4.738 1 68 313 ASN A C 1
ATOM 2656 O O . ASN A 1 313 ? -6.852 19.656 -3.934 1 68 313 ASN A O 1
ATOM 2660 N N . LYS A 1 314 ? -6.492 18.75 -5.953 1 72.19 314 LYS A N 1
ATOM 2661 C CA . LYS A 1 314 ? -7.875 18.938 -6.387 1 72.19 314 LYS A CA 1
ATOM 2662 C C . LYS A 1 314 ? -8.664 17.625 -6.258 1 72.19 314 LYS A C 1
ATOM 2664 O O . LYS A 1 314 ? -8.141 16.547 -6.551 1 72.19 314 LYS A O 1
ATOM 2669 N N . LEU A 1 315 ? -9.859 17.75 -5.66 1 82.25 315 LEU A N 1
ATOM 2670 C CA . LEU A 1 315 ? -10.773 16.625 -5.547 1 82.25 315 LEU A CA 1
ATOM 2671 C C . LEU A 1 315 ? -11.727 16.578 -6.734 1 82.25 315 LEU A C 1
ATOM 2673 O O . LEU A 1 315 ? -12.375 17.578 -7.055 1 82.25 315 LEU A O 1
ATOM 2677 N N . TRP A 1 316 ? -11.703 15.508 -7.457 1 83.62 316 TRP A N 1
ATOM 2678 C CA . TRP A 1 316 ? -12.641 15.281 -8.555 1 83.62 316 TRP A CA 1
ATOM 2679 C C . TRP A 1 316 ? -13.828 14.43 -8.094 1 83.62 316 TRP A C 1
ATOM 2681 O O . TRP A 1 316 ? -13.641 13.32 -7.598 1 83.62 316 TRP A O 1
ATOM 2691 N N . THR A 1 317 ? -15.016 14.992 -8.125 1 88.69 317 THR A N 1
ATOM 2692 C CA . THR A 1 317 ? -16.203 14.266 -7.719 1 88.69 317 THR A CA 1
ATOM 2693 C C . THR A 1 317 ? -16.969 13.75 -8.938 1 88.69 317 THR A C 1
ATOM 2695 O O . THR A 1 317 ? -17.25 14.516 -9.867 1 88.69 317 THR A O 1
ATOM 2698 N N . ILE A 1 318 ? -17.234 12.5 -9.031 1 90.94 318 ILE A N 1
ATOM 2699 C CA . ILE A 1 318 ? -18 11.875 -10.109 1 90.94 318 ILE A CA 1
ATOM 2700 C C . ILE A 1 318 ? -19.297 11.305 -9.562 1 90.94 318 ILE A C 1
ATOM 2702 O O . ILE A 1 318 ? -19.297 10.586 -8.562 1 90.94 318 ILE A O 1
ATOM 2706 N N . HIS A 1 319 ? -20.375 11.711 -10.133 1 90 319 HIS A N 1
ATOM 2707 C CA . HIS A 1 319 ? -21.688 11.18 -9.766 1 90 319 HIS A CA 1
ATOM 2708 C C . HIS A 1 319 ? -22.141 10.109 -10.758 1 90 319 HIS A C 1
ATOM 2710 O O . HIS A 1 319 ? -22.203 10.352 -11.961 1 90 319 HIS A O 1
ATOM 2716 N N . ILE A 1 320 ? -22.406 8.945 -10.266 1 92.69 320 ILE A N 1
ATOM 2717 C CA . ILE A 1 320 ? -22.781 7.816 -11.102 1 92.69 320 ILE A CA 1
ATOM 2718 C C . ILE A 1 320 ? -24.188 7.344 -10.734 1 92.69 320 ILE A C 1
ATOM 2720 O O . ILE A 1 320 ? -24.453 7.047 -9.562 1 92.69 320 ILE A O 1
ATOM 2724 N N . ASN A 1 321 ? -25.047 7.375 -11.656 1 90.94 321 ASN A N 1
ATOM 2725 C CA . ASN A 1 321 ? -26.359 6.738 -11.523 1 90.94 321 ASN A CA 1
ATOM 2726 C C . ASN A 1 321 ? -26.406 5.406 -12.266 1 90.94 321 ASN A C 1
ATOM 2728 O O . ASN A 1 321 ? -26.469 5.375 -13.492 1 90.94 321 ASN A O 1
ATOM 2732 N N . MET A 1 322 ? -26.453 4.309 -11.539 1 90.75 322 MET A N 1
ATOM 2733 C CA . MET A 1 322 ? -26.297 2.977 -12.109 1 90.75 322 MET A CA 1
ATOM 2734 C C . MET A 1 322 ? -27.516 2.588 -12.945 1 90.75 322 MET A C 1
ATOM 2736 O O . MET A 1 322 ? -27.469 1.614 -13.695 1 90.75 322 MET A O 1
ATOM 2740 N N . ASP A 1 323 ? -28.5 3.363 -12.867 1 89 323 ASP A N 1
ATOM 2741 C CA . ASP A 1 323 ? -29.672 3.088 -13.688 1 89 323 ASP A CA 1
ATOM 2742 C C . ASP A 1 323 ? -29.516 3.691 -15.086 1 89 323 ASP A C 1
ATOM 2744 O O . ASP A 1 323 ? -30.281 3.365 -16 1 89 323 ASP A O 1
ATOM 2748 N N . ASP A 1 324 ? -28.562 4.574 -15.227 1 91.19 324 ASP A N 1
ATOM 2749 C CA . ASP A 1 324 ? -28.344 5.207 -16.531 1 91.19 324 ASP A CA 1
ATOM 2750 C C . ASP A 1 324 ? -27.75 4.215 -17.531 1 91.19 324 ASP A C 1
ATOM 2752 O O . ASP A 1 324 ? -27.203 3.18 -17.141 1 91.19 324 ASP A O 1
ATOM 2756 N N . SER A 1 325 ? -27.922 4.367 -18.797 1 92.12 325 SER A N 1
ATOM 2757 C CA . SER A 1 325 ? -27.344 3.596 -19.891 1 92.12 325 SER A CA 1
ATOM 2758 C C . SER A 1 325 ? -26.984 4.496 -21.078 1 92.12 325 SER A C 1
ATOM 2760 O O . SER A 1 325 ? -27.844 5.219 -21.594 1 92.12 325 SER A O 1
ATOM 2762 N N . VAL A 1 326 ? -25.844 4.52 -21.469 1 92.19 326 VAL A N 1
ATOM 2763 C CA . VAL A 1 326 ? -25.359 5.371 -22.547 1 92.19 326 VAL A CA 1
ATOM 2764 C C . VAL A 1 326 ? -25.156 4.539 -23.812 1 92.19 326 VAL A C 1
ATOM 2766 O O . VAL A 1 326 ? -25.156 5.078 -24.922 1 92.19 326 VAL A O 1
ATOM 2769 N N . GLY A 1 327 ? -24.984 3.24 -23.734 1 93 327 GLY A N 1
ATOM 2770 C CA . GLY A 1 327 ? -24.75 2.379 -24.891 1 93 327 GLY A CA 1
ATOM 2771 C C . GLY A 1 327 ? -24.016 1.097 -24.531 1 93 327 GLY A C 1
ATOM 2772 O O . GLY A 1 327 ? -23.906 0.747 -23.359 1 93 327 GLY A O 1
ATOM 2773 N N . LEU A 1 328 ? -23.656 0.41 -25.625 1 94 328 LEU A N 1
ATOM 2774 C CA . LEU A 1 328 ? -22.938 -0.842 -25.438 1 94 328 LEU A CA 1
ATOM 2775 C C . LEU A 1 328 ? -21.422 -0.615 -25.531 1 94 328 LEU A C 1
ATOM 2777 O O . LEU A 1 328 ? -20.969 0.248 -26.281 1 94 328 LEU A O 1
ATOM 2781 N N . PHE A 1 329 ? -20.75 -1.323 -24.75 1 94.5 329 PHE A N 1
ATOM 2782 C CA . PHE A 1 329 ? -19.281 -1.246 -24.797 1 94.5 329 PHE A CA 1
ATOM 2783 C C . PHE A 1 329 ? -18.734 -2.012 -25.984 1 94.5 329 PHE A C 1
ATOM 2785 O O . PHE A 1 329 ? -19.078 -3.174 -26.203 1 94.5 329 PHE A O 1
ATOM 2792 N N . ASN A 1 330 ? -17.859 -1.356 -26.781 1 90.69 330 ASN A N 1
ATOM 2793 C CA . ASN A 1 330 ? -17.219 -1.961 -27.938 1 90.69 330 ASN A CA 1
ATOM 2794 C C . ASN A 1 330 ? -16.125 -2.943 -27.547 1 90.69 330 ASN A C 1
ATOM 2796 O O . ASN A 1 330 ? -15.102 -2.545 -26.984 1 90.69 330 ASN A O 1
ATOM 2800 N N . THR A 1 331 ? -16.25 -4.25 -27.844 1 90.5 331 THR A N 1
ATOM 2801 C CA . THR A 1 331 ? -15.305 -5.273 -27.406 1 90.5 331 THR A CA 1
ATOM 2802 C C . THR A 1 331 ? -14.383 -5.676 -28.562 1 90.5 331 THR A C 1
ATOM 2804 O O . THR A 1 331 ? -13.805 -6.762 -28.547 1 90.5 331 THR A O 1
ATOM 2807 N N . GLU A 1 332 ? -14.156 -4.848 -29.516 1 90.5 332 GLU A N 1
ATOM 2808 C CA . GLU A 1 332 ? -13.312 -5.141 -30.672 1 90.5 332 GLU A CA 1
ATOM 2809 C C . GLU A 1 332 ? -11.859 -5.344 -30.266 1 90.5 332 GLU A C 1
ATOM 2811 O O . GLU A 1 332 ? -11.078 -5.969 -30.984 1 90.5 332 GLU A O 1
ATOM 2816 N N . TYR A 1 333 ? -11.531 -4.832 -29.109 1 90.06 333 TYR A N 1
ATOM 2817 C CA . TYR A 1 333 ? -10.148 -4.91 -28.656 1 90.06 333 TYR A CA 1
ATOM 2818 C C . TYR A 1 333 ? -9.734 -6.355 -28.406 1 90.06 333 TYR A C 1
ATOM 2820 O O . TYR A 1 333 ? -8.547 -6.676 -28.375 1 90.06 333 TYR A O 1
ATOM 2828 N N . ARG A 1 334 ? -10.633 -7.242 -28.203 1 92.5 334 ARG A N 1
ATOM 2829 C CA . ARG A 1 334 ? -10.289 -8.625 -27.891 1 92.5 334 ARG A CA 1
ATOM 2830 C C . ARG A 1 334 ? -10.547 -9.531 -29.094 1 92.5 334 ARG A C 1
ATOM 2832 O O . ARG A 1 334 ? -10.578 -10.758 -28.953 1 92.5 334 ARG A O 1
ATOM 2839 N N . GLU A 1 335 ? -10.727 -8.961 -30.25 1 94.38 335 GLU A N 1
ATOM 2840 C CA . GLU A 1 335 ? -10.992 -9.758 -31.453 1 94.38 335 GLU A CA 1
ATOM 2841 C C . GLU A 1 335 ? -9.734 -10.477 -31.922 1 94.38 335 GLU A C 1
ATOM 2843 O O . GLU A 1 335 ? -9.789 -11.672 -32.25 1 94.38 335 GLU A O 1
ATOM 2848 N N . ILE A 1 336 ? -8.664 -9.695 -32 1 95.81 336 ILE A N 1
ATOM 2849 C CA . ILE A 1 336 ? -7.469 -10.281 -32.594 1 95.81 336 ILE A CA 1
ATOM 2850 C C . ILE A 1 336 ? -6.27 -10.047 -31.672 1 95.81 336 ILE A C 1
ATOM 2852 O O . ILE A 1 336 ? -6.09 -8.945 -31.156 1 95.81 336 ILE A O 1
ATOM 2856 N N . ILE A 1 337 ? -5.496 -11.047 -31.391 1 96.19 337 ILE A N 1
ATOM 2857 C CA . ILE A 1 337 ? -4.191 -10.914 -30.75 1 96.19 337 ILE A CA 1
ATOM 2858 C C . ILE A 1 337 ? -3.086 -11.227 -31.75 1 96.19 337 ILE A C 1
ATOM 2860 O O . ILE A 1 337 ? -3.141 -12.242 -32.438 1 96.19 337 ILE A O 1
ATOM 2864 N N . ASN A 1 338 ? -2.129 -10.336 -31.891 1 94.94 338 ASN A N 1
ATOM 2865 C CA . ASN A 1 338 ? -1.044 -10.516 -32.844 1 94.94 338 ASN A CA 1
ATOM 2866 C C . ASN A 1 338 ? 0.059 -11.406 -32.281 1 94.94 338 ASN A C 1
ATOM 2868 O O . ASN A 1 338 ? 0.476 -11.234 -31.141 1 94.94 338 ASN A O 1
ATOM 2872 N N . LEU A 1 339 ? 0.356 -12.312 -33.125 1 93.75 339 LEU A N 1
ATOM 2873 C CA . LEU A 1 339 ? 1.527 -13.125 -32.844 1 93.75 339 LEU A CA 1
ATOM 2874 C C . LEU A 1 339 ? 2.648 -12.852 -33.844 1 93.75 339 LEU A C 1
ATOM 2876 O O . LEU A 1 339 ? 2.451 -12.133 -34.812 1 93.75 339 LEU A O 1
ATOM 2880 N N . GLU A 1 340 ? 3.801 -13.203 -33.594 1 87.12 340 GLU A N 1
ATOM 2881 C CA . GLU A 1 340 ? 4.867 -13.078 -34.594 1 87.12 340 GLU A CA 1
ATOM 2882 C C . GLU A 1 340 ? 4.855 -14.25 -35.562 1 87.12 340 GLU A C 1
ATOM 2884 O O . GLU A 1 340 ? 3.832 -14.531 -36.188 1 87.12 340 GLU A O 1
ATOM 2889 N N . ASP A 1 341 ? 5.871 -14.977 -35.656 1 91.06 341 ASP A N 1
ATOM 2890 C CA . ASP A 1 341 ? 5.953 -16.094 -36.594 1 91.06 341 ASP A CA 1
ATOM 2891 C C . ASP A 1 341 ? 5.168 -17.297 -36.062 1 91.06 341 ASP A C 1
ATOM 2893 O O . ASP A 1 341 ? 5.188 -17.594 -34.875 1 91.06 341 ASP A O 1
ATOM 2897 N N . ALA A 1 342 ? 4.445 -17.953 -37.031 1 94.75 342 ALA A N 1
ATOM 2898 C CA . ALA A 1 342 ? 3.73 -19.172 -36.656 1 94.75 342 ALA A CA 1
ATOM 2899 C C . ALA A 1 342 ? 4.668 -20.188 -36 1 94.75 342 ALA A C 1
ATOM 2901 O O . ALA A 1 342 ? 4.273 -20.906 -35.062 1 94.75 342 ALA A O 1
ATOM 2902 N N . PHE A 1 343 ? 5.883 -20.141 -36.406 1 92.75 343 PHE A N 1
ATOM 2903 C CA . PHE A 1 343 ? 6.895 -21.078 -35.906 1 92.75 343 PHE A CA 1
ATOM 2904 C C . PHE A 1 343 ? 7.105 -20.906 -34.406 1 92.75 343 PHE A C 1
ATOM 2906 O O . PHE A 1 343 ? 7.457 -21.859 -33.719 1 92.75 343 PHE A O 1
ATOM 2913 N N . ASP A 1 344 ? 6.898 -19.734 -33.906 1 91.62 344 ASP A N 1
ATOM 2914 C CA . ASP A 1 344 ? 7.145 -19.422 -32.5 1 91.62 344 ASP A CA 1
ATOM 2915 C C . ASP A 1 344 ? 6.23 -20.25 -31.578 1 91.62 344 ASP A C 1
ATOM 2917 O O . ASP A 1 344 ? 6.555 -20.484 -30.422 1 91.62 344 ASP A O 1
ATOM 2921 N N . LEU A 1 345 ? 5.141 -20.734 -32.094 1 94.31 345 LEU A N 1
ATOM 2922 C CA . LEU A 1 345 ? 4.172 -21.469 -31.281 1 94.31 345 LEU A CA 1
ATOM 2923 C C . LEU A 1 345 ? 4.566 -22.938 -31.172 1 94.31 345 LEU A C 1
ATOM 2925 O O . LEU A 1 345 ? 3.852 -23.734 -30.547 1 94.31 345 LEU A O 1
ATOM 2929 N N . LEU A 1 346 ? 5.652 -23.281 -31.797 1 92.12 346 LEU A N 1
ATOM 2930 C CA . LEU A 1 346 ? 6.18 -24.625 -31.594 1 92.12 346 LEU A CA 1
ATOM 2931 C C . LEU A 1 346 ? 7.055 -24.688 -30.344 1 92.12 346 LEU A C 1
ATOM 2933 O O . LEU A 1 346 ? 7.367 -25.781 -29.859 1 92.12 346 LEU A O 1
ATOM 2937 N N . LEU A 1 347 ? 7.414 -23.531 -29.891 1 90.56 347 LEU A N 1
ATOM 2938 C CA . LEU A 1 347 ? 8.18 -23.422 -28.656 1 90.56 347 LEU A CA 1
ATOM 2939 C C . LEU A 1 347 ? 7.258 -23.469 -27.438 1 90.56 347 LEU A C 1
ATOM 2941 O O . LEU A 1 347 ? 6.293 -22.703 -27.359 1 90.56 347 LEU A O 1
ATOM 2945 N N . GLU A 1 348 ? 7.555 -24.281 -26.453 1 90.5 348 GLU A N 1
ATOM 2946 C CA . GLU A 1 348 ? 6.699 -24.531 -25.297 1 90.5 348 GLU A CA 1
ATOM 2947 C C . GLU A 1 348 ? 6.512 -23.266 -24.469 1 90.5 348 GLU A C 1
ATOM 2949 O O . GLU A 1 348 ? 5.41 -22.984 -23.984 1 90.5 348 GLU A O 1
ATOM 2954 N N . ASP A 1 349 ? 7.488 -22.5 -24.266 1 89.69 349 ASP A N 1
ATOM 2955 C CA . ASP A 1 349 ? 7.414 -21.281 -23.484 1 89.69 349 ASP A CA 1
ATOM 2956 C C . ASP A 1 349 ? 6.375 -20.312 -24.062 1 89.69 349 ASP A C 1
ATOM 2958 O O . ASP A 1 349 ? 5.59 -19.719 -23.312 1 89.69 349 ASP A O 1
ATOM 2962 N N . ASN A 1 350 ? 6.41 -20.188 -25.375 1 93.62 350 ASN A N 1
ATOM 2963 C CA . ASN A 1 350 ? 5.461 -19.297 -26.031 1 93.62 350 ASN A CA 1
ATOM 2964 C C . ASN A 1 350 ? 4.035 -19.828 -25.938 1 93.62 350 ASN A C 1
ATOM 2966 O O . ASN A 1 350 ? 3.09 -19.047 -25.781 1 93.62 350 ASN A O 1
ATOM 2970 N N . LYS A 1 351 ? 3.891 -21.109 -26 1 94.56 351 LYS A N 1
ATOM 2971 C CA . LYS A 1 351 ? 2.578 -21.719 -25.828 1 94.56 351 LYS A CA 1
ATOM 2972 C C . LYS A 1 351 ? 2.02 -21.422 -24.438 1 94.56 351 LYS A C 1
ATOM 2974 O O . LYS A 1 351 ? 0.854 -21.031 -24.297 1 94.56 351 LYS A O 1
ATOM 2979 N N . ASP A 1 352 ? 2.859 -21.594 -23.484 1 93.88 352 ASP A N 1
ATOM 2980 C CA . ASP A 1 352 ? 2.461 -21.344 -22.109 1 93.88 352 ASP A CA 1
ATOM 2981 C C . ASP A 1 352 ? 1.975 -19.906 -21.922 1 93.88 352 ASP A C 1
ATOM 2983 O O . ASP A 1 352 ? 0.939 -19.672 -21.297 1 93.88 352 ASP A O 1
ATOM 2987 N N . ILE A 1 353 ? 2.713 -19 -22.469 1 95.06 353 ILE A N 1
ATOM 2988 C CA . ILE A 1 353 ? 2.373 -17.578 -22.359 1 95.06 353 ILE A CA 1
ATOM 2989 C C . ILE A 1 353 ? 1.013 -17.328 -23.016 1 95.06 353 ILE A C 1
ATOM 2991 O O . ILE A 1 353 ? 0.144 -16.688 -22.406 1 95.06 353 ILE A O 1
ATOM 2995 N N . LEU A 1 354 ? 0.83 -17.828 -24.234 1 96.44 354 LEU A N 1
ATOM 2996 C CA . LEU A 1 354 ? -0.411 -17.594 -24.969 1 96.44 354 LEU A CA 1
ATOM 2997 C C . LEU A 1 354 ? -1.593 -18.25 -24.25 1 96.44 354 LEU A C 1
ATOM 2999 O O . LEU A 1 354 ? -2.697 -17.703 -24.25 1 96.44 354 LEU A O 1
ATOM 3003 N N . GLU A 1 355 ? -1.36 -19.391 -23.719 1 96.25 355 GLU A N 1
ATOM 3004 C CA . GLU A 1 355 ? -2.404 -20.078 -22.953 1 96.25 355 GLU A CA 1
ATOM 3005 C C . GLU A 1 355 ? -2.863 -19.234 -21.766 1 96.25 355 GLU A C 1
ATOM 3007 O O . GLU A 1 355 ? -4.066 -19.094 -21.531 1 96.25 355 GLU A O 1
ATOM 3012 N N . GLU A 1 356 ? -1.957 -18.703 -21.062 1 94.25 356 GLU A N 1
ATOM 3013 C CA . GLU A 1 356 ? -2.279 -17.844 -19.922 1 94.25 356 GLU A CA 1
ATOM 3014 C C . GLU A 1 356 ? -3.041 -16.609 -20.375 1 94.25 356 GLU A C 1
ATOM 3016 O O . GLU A 1 356 ? -4.008 -16.203 -19.719 1 94.25 356 GLU A O 1
ATOM 3021 N N . ILE A 1 357 ? -2.574 -15.977 -21.422 1 96.31 357 ILE A N 1
ATOM 3022 C CA . ILE A 1 357 ? -3.24 -14.805 -21.984 1 96.31 357 ILE A CA 1
ATOM 3023 C C . ILE A 1 357 ? -4.691 -15.141 -22.312 1 96.31 357 ILE A C 1
ATOM 3025 O O . ILE A 1 357 ? -5.605 -14.398 -21.953 1 96.31 357 ILE A O 1
ATOM 3029 N N . GLN A 1 358 ? -4.898 -16.281 -22.938 1 95.75 358 GLN A N 1
ATOM 3030 C CA . GLN A 1 358 ? -6.234 -16.672 -23.359 1 95.75 358 GLN A CA 1
ATOM 3031 C C . GLN A 1 358 ? -7.129 -16.984 -22.172 1 95.75 358 GLN A C 1
ATOM 3033 O O . GLN A 1 358 ? -8.328 -16.719 -22.188 1 95.75 358 GLN A O 1
ATOM 3038 N N . GLU A 1 359 ? -6.605 -17.516 -21.172 1 92.19 359 GLU A N 1
ATOM 3039 C CA . GLU A 1 359 ? -7.363 -17.844 -19.969 1 92.19 359 GLU A CA 1
ATOM 3040 C C . GLU A 1 359 ? -7.918 -16.594 -19.312 1 92.19 359 GLU A C 1
ATOM 3042 O O . GLU A 1 359 ? -9.031 -16.594 -18.781 1 92.19 359 GLU A O 1
ATOM 3047 N N . GLU A 1 360 ? -7.238 -15.539 -19.391 1 91.06 360 GLU A N 1
ATOM 3048 C CA . GLU A 1 360 ? -7.621 -14.344 -18.641 1 91.06 360 GLU A CA 1
ATOM 3049 C C . GLU A 1 360 ? -8.25 -13.305 -19.547 1 91.06 360 GLU A C 1
ATOM 3051 O O . GLU A 1 360 ? -9.18 -12.594 -19.141 1 91.06 360 GLU A O 1
ATOM 3056 N N . LEU A 1 361 ? -7.766 -13.125 -20.797 1 94.44 361 LEU A N 1
ATOM 3057 C CA . LEU A 1 361 ? -8.164 -12.016 -21.656 1 94.44 361 LEU A CA 1
ATOM 3058 C C . LEU A 1 361 ? -9.156 -12.469 -22.719 1 94.44 361 LEU A C 1
ATOM 3060 O O . LEU A 1 361 ? -9.938 -11.664 -23.234 1 94.44 361 LEU A O 1
ATOM 3064 N N . HIS A 1 362 ? -9.172 -13.664 -23.203 1 94 362 HIS A N 1
ATOM 3065 C CA . HIS A 1 362 ? -10.148 -14.312 -24.062 1 94 362 HIS A CA 1
ATOM 3066 C C . HIS A 1 362 ? -10.219 -13.625 -25.438 1 94 362 HIS A C 1
ATOM 3068 O O . HIS A 1 362 ? -11.266 -13.094 -25.812 1 94 362 HIS A O 1
ATOM 3074 N N . PHE A 1 363 ? -9.219 -13.727 -26.219 1 96.5 363 PHE A N 1
ATOM 3075 C CA . PHE A 1 363 ? -9.227 -13.25 -27.594 1 96.5 363 PHE A CA 1
ATOM 3076 C C . PHE A 1 363 ? -9.922 -14.242 -28.516 1 96.5 363 PHE A C 1
ATOM 3078 O O . PHE A 1 363 ? -10.109 -15.406 -28.156 1 96.5 363 PHE A O 1
ATOM 3085 N N . SER A 1 364 ? -10.359 -13.805 -29.719 1 96.75 364 SER A N 1
ATOM 3086 C CA . SER A 1 364 ? -11.078 -14.672 -30.641 1 96.75 364 SER A CA 1
ATOM 3087 C C . SER A 1 364 ? -10.133 -15.258 -31.688 1 96.75 364 SER A C 1
ATOM 3089 O O . SER A 1 364 ? -10.195 -16.453 -32 1 96.75 364 SER A O 1
ATOM 3091 N N . TYR A 1 365 ? -9.227 -14.438 -32.219 1 97.56 365 TYR A N 1
ATOM 3092 C CA . TYR A 1 365 ? -8.352 -14.852 -33.312 1 97.56 365 TYR A CA 1
ATOM 3093 C C . TYR A 1 365 ? -6.891 -14.586 -32.969 1 97.56 365 TYR A C 1
ATOM 3095 O O . TYR A 1 365 ? -6.578 -13.617 -32.281 1 97.56 365 TYR A O 1
ATOM 3103 N N . ALA A 1 366 ? -6.027 -15.367 -33.438 1 97.69 366 ALA A N 1
ATOM 3104 C CA . ALA A 1 366 ? -4.582 -15.164 -33.375 1 97.69 366 ALA A CA 1
ATOM 3105 C C . ALA A 1 366 ? -4.012 -14.891 -34.781 1 97.69 366 ALA A C 1
ATOM 3107 O O . ALA A 1 366 ? -4.16 -15.711 -35.688 1 97.69 366 ALA A O 1
ATOM 3108 N N . ARG A 1 367 ? -3.4 -13.797 -34.906 1 96.88 367 ARG A N 1
ATOM 3109 C CA . ARG A 1 367 ? -2.795 -13.453 -36.188 1 96.88 367 ARG A CA 1
ATOM 3110 C C . ARG A 1 367 ? -1.412 -14.078 -36.344 1 96.88 367 ARG A C 1
ATOM 3112 O O . ARG A 1 367 ? -0.524 -13.82 -35.531 1 96.88 367 ARG A O 1
ATOM 3119 N N . LEU A 1 368 ? -1.212 -14.883 -37.344 1 96.31 368 LEU A N 1
ATOM 3120 C CA . LEU A 1 368 ? 0.016 -15.648 -37.531 1 96.31 368 LEU A CA 1
ATOM 3121 C C . LEU A 1 368 ? 0.773 -15.172 -38.781 1 96.31 368 LEU A C 1
ATOM 3123 O O . LEU A 1 368 ? 0.223 -15.156 -39.875 1 96.31 368 LEU A O 1
ATOM 3127 N N . ASN A 1 369 ? 2.02 -14.898 -38.5 1 93.38 369 ASN A N 1
ATOM 3128 C CA . ASN A 1 369 ? 2.916 -14.539 -39.594 1 93.38 369 ASN A CA 1
ATOM 3129 C C . ASN A 1 369 ? 3.699 -15.75 -40.094 1 93.38 369 ASN A C 1
ATOM 3131 O O . ASN A 1 369 ? 3.943 -16.688 -39.344 1 93.38 369 ASN A O 1
ATOM 3135 N N . ASN A 1 370 ? 3.994 -15.758 -41.375 1 93.62 370 ASN A N 1
ATOM 3136 C CA . ASN A 1 370 ? 4.93 -16.703 -41.969 1 93.62 370 ASN A CA 1
ATOM 3137 C C . ASN A 1 370 ? 4.457 -18.141 -41.812 1 93.62 370 ASN A C 1
ATOM 3139 O O . ASN A 1 370 ? 5.238 -19.016 -41.406 1 93.62 370 ASN A O 1
ATOM 3143 N N . MET A 1 371 ? 3.195 -18.328 -41.969 1 95.62 371 MET A N 1
ATOM 3144 C CA . MET A 1 371 ? 2.648 -19.688 -41.969 1 95.62 371 MET A CA 1
ATOM 3145 C C . MET A 1 371 ? 3.113 -20.484 -43.188 1 95.62 371 MET A C 1
ATOM 3147 O O . MET A 1 371 ? 3.381 -21.672 -43.062 1 95.62 371 MET A O 1
ATOM 3151 N N . PHE A 1 372 ? 3.178 -19.766 -44.375 1 95 372 PHE A N 1
ATOM 3152 C CA . PHE A 1 372 ? 3.572 -20.422 -45.594 1 95 372 PHE A CA 1
ATOM 3153 C C . PHE A 1 372 ? 5.012 -20.078 -45.969 1 95 372 PHE A C 1
ATOM 3155 O O . PHE A 1 372 ? 5.262 -19.344 -46.906 1 95 372 PHE A O 1
ATOM 3162 N N . CYS A 1 373 ? 5.938 -20.656 -45.25 1 92.44 373 CYS A N 1
ATOM 3163 C CA . CYS A 1 373 ? 7.359 -20.422 -45.438 1 92.44 373 CYS A CA 1
ATOM 3164 C C . CYS A 1 373 ? 8.164 -21.688 -45.25 1 92.44 373 CYS A C 1
ATOM 3166 O O . CYS A 1 373 ? 7.605 -22.75 -44.938 1 92.44 373 CYS A O 1
ATOM 3168 N N . ASN A 1 374 ? 9.469 -21.641 -45.438 1 90.06 374 ASN A N 1
ATOM 3169 C CA . ASN A 1 374 ? 10.367 -22.797 -45.344 1 90.06 374 ASN A CA 1
ATOM 3170 C C . ASN A 1 374 ? 10.367 -23.406 -43.938 1 90.06 374 ASN A C 1
ATOM 3172 O O . ASN A 1 374 ? 10.352 -24.641 -43.812 1 90.06 374 ASN A O 1
ATOM 3176 N N . ASP A 1 375 ? 10.336 -22.609 -42.906 1 89.69 375 ASP A N 1
ATOM 3177 C CA . ASP A 1 375 ? 10.414 -23.078 -41.531 1 89.69 375 ASP A CA 1
ATOM 3178 C C . ASP A 1 375 ? 9.172 -23.875 -41.125 1 89.69 375 ASP A C 1
ATOM 3180 O O . ASP A 1 375 ? 9.211 -24.672 -40.188 1 89.69 375 ASP A O 1
ATOM 3184 N N . MET A 1 376 ? 8.125 -23.672 -41.938 1 93.56 376 MET A N 1
ATOM 3185 C CA . MET A 1 376 ? 6.852 -24.312 -41.625 1 93.56 376 MET A CA 1
ATOM 3186 C C . MET A 1 376 ? 6.598 -25.484 -42.594 1 93.56 376 MET A C 1
ATOM 3188 O O . MET A 1 376 ? 5.496 -26.031 -42.625 1 93.56 376 MET A O 1
ATOM 3192 N N . GLY A 1 377 ? 7.594 -25.781 -43.375 1 90.19 377 GLY A N 1
ATOM 3193 C CA . GLY A 1 377 ? 7.52 -26.953 -44.219 1 90.19 377 GLY A CA 1
ATOM 3194 C C . GLY A 1 377 ? 7.07 -26.641 -45.656 1 90.19 377 GLY A C 1
ATOM 3195 O O . GLY A 1 377 ? 6.672 -27.547 -46.375 1 90.19 377 GLY A O 1
ATOM 3196 N N . VAL A 1 378 ? 6.984 -25.391 -46.062 1 92.12 378 VAL A N 1
ATOM 3197 C CA . VAL A 1 378 ? 6.609 -24.984 -47.406 1 92.12 378 VAL A CA 1
ATOM 3198 C C . VAL A 1 378 ? 7.84 -24.484 -48.156 1 92.12 378 VAL A C 1
ATOM 3200 O O . VAL A 1 378 ? 8.336 -23.391 -47.906 1 92.12 378 VAL A O 1
ATOM 3203 N N . PHE A 1 379 ? 8.266 -25.297 -49.031 1 86.06 379 PHE A N 1
ATOM 3204 C CA . PHE A 1 379 ? 9.461 -24.953 -49.781 1 86.06 379 PHE A CA 1
ATOM 3205 C C . PHE A 1 379 ? 9.094 -24.469 -51.188 1 86.06 379 PHE A C 1
ATOM 3207 O O . PHE A 1 379 ? 8.266 -25.078 -51.875 1 86.06 379 PHE A O 1
ATOM 3214 N N . PRO A 1 380 ? 9.688 -23.406 -51.625 1 81.31 380 PRO A N 1
ATOM 3215 C CA . PRO A 1 380 ? 9.312 -22.797 -52.906 1 81.31 380 PRO A CA 1
ATOM 3216 C C . PRO A 1 380 ? 9.508 -23.75 -54.094 1 81.31 380 PRO A C 1
ATOM 3218 O O . PRO A 1 380 ? 8.719 -23.719 -55.031 1 81.31 380 PRO A O 1
ATOM 3221 N N . LYS A 1 381 ? 10.5 -24.547 -54.094 1 81.88 381 LYS A N 1
ATOM 3222 C CA . LYS A 1 381 ? 10.844 -25.359 -55.25 1 81.88 381 LYS A CA 1
ATOM 3223 C C . LYS A 1 381 ? 10.234 -26.766 -55.156 1 81.88 381 LYS A C 1
ATOM 3225 O O . LYS A 1 381 ? 10.375 -27.578 -56.062 1 81.88 381 LYS A O 1
ATOM 3230 N N . SER A 1 382 ? 9.5 -26.984 -54.125 1 79.25 382 SER A N 1
ATOM 3231 C CA . SER A 1 382 ? 8.938 -28.312 -53.906 1 79.25 382 SER A CA 1
ATOM 3232 C C . SER A 1 382 ? 7.426 -28.312 -54.062 1 79.25 382 SER A C 1
ATOM 3234 O O . SER A 1 382 ? 6.762 -27.312 -53.781 1 79.25 382 SER A O 1
ATOM 3236 N N . ASP A 1 383 ? 6.977 -29.453 -54.656 1 80.69 383 ASP A N 1
ATOM 3237 C CA . ASP A 1 383 ? 5.531 -29.609 -54.812 1 80.69 383 ASP A CA 1
ATOM 3238 C C . ASP A 1 383 ? 4.93 -30.344 -53.625 1 80.69 383 ASP A C 1
ATOM 3240 O O . ASP A 1 383 ? 3.707 -30.5 -53.531 1 80.69 383 ASP A O 1
ATOM 3244 N N . PHE A 1 384 ? 5.781 -30.719 -52.781 1 85.56 384 PHE A N 1
ATOM 3245 C CA . PHE A 1 384 ? 5.312 -31.375 -51.562 1 85.56 384 PHE A CA 1
ATOM 3246 C C . PHE A 1 384 ? 5.32 -30.406 -50.406 1 85.56 384 PHE A C 1
ATOM 3248 O O . PHE A 1 384 ? 6.285 -29.656 -50.219 1 85.56 384 PHE A O 1
ATOM 3255 N N . TYR A 1 385 ? 4.219 -30.406 -49.75 1 90.38 385 TYR A N 1
ATOM 3256 C CA . TYR A 1 385 ? 4.07 -29.547 -48.562 1 90.38 385 TYR A CA 1
ATOM 3257 C C . TYR A 1 385 ? 3.9 -30.375 -47.312 1 90.38 385 TYR A C 1
ATOM 3259 O O . TYR A 1 385 ? 3.037 -31.25 -47.25 1 90.38 385 TYR A O 1
ATOM 3267 N N . ASN A 1 386 ? 4.762 -30.25 -46.344 1 92.06 386 ASN A N 1
ATOM 3268 C CA . ASN A 1 386 ? 4.648 -30.906 -45.031 1 92.06 386 ASN A CA 1
ATOM 3269 C C . ASN A 1 386 ? 3.873 -30.047 -44.031 1 92.06 386 ASN A C 1
ATOM 3271 O O . ASN A 1 386 ? 4.402 -29.062 -43.531 1 92.06 386 ASN A O 1
ATOM 3275 N N . TRP A 1 387 ? 2.721 -30.438 -43.688 1 94.12 387 TRP A N 1
ATOM 3276 C CA . TRP A 1 387 ? 1.835 -29.594 -42.875 1 94.12 387 TRP A CA 1
ATOM 3277 C C . TRP A 1 387 ? 1.893 -30 -41.406 1 94.12 387 TRP A C 1
ATOM 3279 O O . TRP A 1 387 ? 1.056 -29.578 -40.625 1 94.12 387 TRP A O 1
ATOM 3289 N N . ASN A 1 388 ? 2.836 -30.844 -40.938 1 93 388 ASN A N 1
ATOM 3290 C CA . ASN A 1 388 ? 2.924 -31.312 -39.562 1 93 388 ASN A CA 1
ATOM 3291 C C . ASN A 1 388 ? 3.084 -30.156 -38.594 1 93 388 ASN A C 1
ATOM 3293 O O . ASN A 1 388 ? 2.422 -30.125 -37.531 1 93 388 ASN A O 1
ATOM 3297 N N . LYS A 1 389 ? 3.992 -29.281 -38.906 1 94.56 389 LYS A N 1
ATOM 3298 C CA . LYS A 1 389 ? 4.219 -28.141 -38.031 1 94.56 389 LYS A CA 1
ATOM 3299 C C . LYS A 1 389 ? 2.986 -27.234 -37.969 1 94.56 389 LYS A C 1
ATOM 3301 O O . LYS A 1 389 ? 2.594 -26.797 -36.875 1 94.56 389 LYS A O 1
ATOM 3306 N N . ALA A 1 390 ? 2.414 -27 -39.125 1 95.69 390 ALA A N 1
ATOM 3307 C CA . ALA A 1 390 ? 1.184 -26.203 -39.156 1 95.69 390 ALA A CA 1
ATOM 3308 C C . ALA A 1 390 ? 0.079 -26.875 -38.344 1 95.69 390 ALA A C 1
ATOM 3310 O O . ALA A 1 390 ? -0.692 -26.203 -37.656 1 95.69 390 ALA A O 1
ATOM 3311 N N . LYS A 1 391 ? 0.003 -28.172 -38.469 1 94.56 391 LYS A N 1
ATOM 3312 C CA . LYS A 1 391 ? -0.98 -28.938 -37.688 1 94.56 391 LYS A CA 1
ATOM 3313 C C . LYS A 1 391 ? -0.783 -28.734 -36.188 1 94.56 391 LYS A C 1
ATOM 3315 O O . LYS A 1 391 ? -1.747 -28.5 -35.469 1 94.56 391 LYS A O 1
ATOM 3320 N N . SER A 1 392 ? 0.426 -28.844 -35.75 1 95.31 392 SER A N 1
ATOM 3321 C CA . SER A 1 392 ? 0.73 -28.641 -34.344 1 95.31 392 SER A CA 1
ATOM 3322 C C . SER A 1 392 ? 0.282 -27.266 -33.875 1 95.31 392 SER A C 1
ATOM 3324 O O . SER A 1 392 ? -0.29 -27.125 -32.781 1 95.31 392 SER A O 1
ATOM 3326 N N . VAL A 1 393 ? 0.561 -26.25 -34.625 1 96.44 393 VAL A N 1
ATOM 3327 C CA . VAL A 1 393 ? 0.217 -24.875 -34.281 1 96.44 393 VAL A CA 1
ATOM 3328 C C . VAL A 1 393 ? -1.302 -24.719 -34.25 1 96.44 393 VAL A C 1
ATOM 3330 O O . VAL A 1 393 ? -1.843 -24.203 -33.25 1 96.44 393 VAL A O 1
ATOM 3333 N N . ILE A 1 394 ? -2.033 -25.203 -35.25 1 96.56 394 ILE A N 1
ATOM 3334 C CA . ILE A 1 394 ? -3.475 -25.031 -35.375 1 96.56 394 ILE A CA 1
ATOM 3335 C C . ILE A 1 394 ? -4.191 -25.859 -34.312 1 96.56 394 ILE A C 1
ATOM 3337 O O . ILE A 1 394 ? -5.18 -25.406 -33.719 1 96.56 394 ILE A O 1
ATOM 3341 N N . GLU A 1 395 ? -3.721 -27.016 -34.031 1 94.94 395 GLU A N 1
ATOM 3342 C CA . GLU A 1 395 ? -4.297 -27.844 -32.969 1 94.94 395 GLU A CA 1
ATOM 3343 C C . GLU A 1 395 ? -4.164 -27.188 -31.625 1 94.94 395 GLU A C 1
ATOM 3345 O O . GLU A 1 395 ? -5.09 -27.234 -30.797 1 94.94 395 GLU A O 1
ATOM 3350 N N . PHE A 1 396 ? -3.059 -26.688 -31.375 1 95.94 396 PHE A N 1
ATOM 3351 C CA . PHE A 1 396 ? -2.85 -25.969 -30.125 1 95.94 396 PHE A CA 1
ATOM 3352 C C . PHE A 1 396 ? -3.826 -24.797 -30.016 1 95.94 396 PHE A C 1
ATOM 3354 O O . PHE A 1 396 ? -4.461 -24.625 -28.969 1 95.94 396 PHE A O 1
ATOM 3361 N N . LEU A 1 397 ? -3.889 -23.984 -31.062 1 97.19 397 LEU A N 1
ATOM 3362 C CA . LEU A 1 397 ? -4.805 -22.844 -31.047 1 97.19 397 LEU A CA 1
ATOM 3363 C C . LEU A 1 397 ? -6.234 -23.297 -30.766 1 97.19 397 LEU A C 1
ATOM 3365 O O . LEU A 1 397 ? -6.949 -22.688 -29.984 1 97.19 397 LEU A O 1
ATOM 3369 N N . ASP A 1 398 ? -6.598 -24.359 -31.359 1 95 398 ASP A N 1
ATOM 3370 C CA . ASP A 1 398 ? -7.934 -24.906 -31.156 1 95 398 ASP A CA 1
ATOM 3371 C C . ASP A 1 398 ? -8.141 -25.344 -29.719 1 95 398 ASP A C 1
ATOM 3373 O O . ASP A 1 398 ? -9.219 -25.156 -29.141 1 95 398 ASP A O 1
ATOM 3377 N N . SER A 1 399 ? -7.156 -25.906 -29.141 1 94.5 399 SER A N 1
ATOM 3378 C CA . SER A 1 399 ? -7.238 -26.422 -27.781 1 94.5 399 SER A CA 1
ATOM 3379 C C . SER A 1 399 ? -7.477 -25.281 -26.781 1 94.5 399 SER A C 1
ATOM 3381 O O . SER A 1 399 ? -8 -25.516 -25.688 1 94.5 399 SER A O 1
ATOM 3383 N N . ILE A 1 400 ? -7.113 -24.078 -27.062 1 95.88 400 ILE A N 1
ATOM 3384 C CA . ILE A 1 400 ? -7.281 -22.969 -26.141 1 95.88 400 ILE A CA 1
ATOM 3385 C C . ILE A 1 400 ? -8.375 -22.031 -26.656 1 95.88 400 ILE A C 1
ATOM 3387 O O . ILE A 1 400 ? -8.461 -20.875 -26.219 1 95.88 400 ILE A O 1
ATOM 3391 N N . ASP A 1 401 ? -9.164 -22.469 -27.656 1 95.19 401 ASP A N 1
ATOM 3392 C CA . ASP A 1 401 ? -10.32 -21.766 -28.203 1 95.19 401 ASP A CA 1
ATOM 3393 C C . ASP A 1 401 ? -9.898 -20.469 -28.875 1 95.19 401 ASP A C 1
ATOM 3395 O O . ASP A 1 401 ? -10.484 -19.406 -28.625 1 95.19 401 ASP A O 1
ATOM 3399 N N . LEU A 1 402 ? -8.828 -20.453 -29.578 1 96.56 402 LEU A N 1
ATOM 3400 C CA . LEU A 1 402 ? -8.32 -19.359 -30.406 1 96.56 402 LEU A CA 1
ATOM 3401 C C . LEU A 1 402 ? -8.305 -19.734 -31.875 1 96.56 402 LEU A C 1
ATOM 3403 O O . LEU A 1 402 ? -7.746 -20.781 -32.25 1 96.56 402 LEU A O 1
ATOM 3407 N N . TYR A 1 403 ? -8.945 -18.969 -32.781 1 97.25 403 TYR A N 1
ATOM 3408 C CA . TYR A 1 403 ? -9.008 -19.266 -34.188 1 97.25 403 TYR A CA 1
ATOM 3409 C C . TYR A 1 403 ? -7.84 -18.641 -34.938 1 97.25 403 TYR A C 1
ATOM 3411 O O . TYR A 1 403 ? -7.355 -17.578 -34.562 1 97.25 403 TYR A O 1
ATOM 3419 N N . PRO A 1 404 ? -7.363 -19.266 -35.938 1 97.56 404 PRO A N 1
ATOM 3420 C CA . PRO A 1 404 ? -6.211 -18.719 -36.688 1 97.56 404 PRO A CA 1
ATOM 3421 C C . PRO A 1 404 ? -6.602 -17.672 -37.719 1 97.56 404 PRO A C 1
ATOM 3423 O O . PRO A 1 404 ? -7.57 -17.844 -38.438 1 97.56 404 PRO A O 1
ATOM 3426 N N . LEU A 1 405 ? -5.977 -16.594 -37.688 1 97.94 405 LEU A N 1
ATOM 3427 C CA . LEU A 1 405 ? -5.91 -15.594 -38.75 1 97.94 405 LEU A CA 1
ATOM 3428 C C . LEU A 1 405 ? -4.555 -15.633 -39.438 1 97.94 405 LEU A C 1
ATOM 3430 O O . LEU A 1 405 ? -3.559 -15.156 -38.906 1 97.94 405 LEU A O 1
ATOM 3434 N N . ILE A 1 406 ? -4.574 -16.156 -40.594 1 97.38 406 ILE A N 1
ATOM 3435 C CA . ILE A 1 406 ? -3.311 -16.453 -41.281 1 97.38 406 ILE A CA 1
ATOM 3436 C C . ILE A 1 406 ? -2.967 -15.336 -42.25 1 97.38 406 ILE A C 1
ATOM 3438 O O . ILE A 1 406 ? -3.756 -15.016 -43.125 1 97.38 406 ILE A O 1
ATOM 3442 N N . LEU A 1 407 ? -1.828 -14.836 -42.125 1 96.19 407 LEU A N 1
ATOM 3443 C CA . LEU A 1 407 ? -1.369 -13.773 -43 1 96.19 407 LEU A CA 1
ATOM 3444 C C . LEU A 1 407 ? -0.727 -14.344 -44.25 1 96.19 407 LEU A C 1
ATOM 3446 O O . LEU A 1 407 ? 0.078 -15.273 -44.188 1 96.19 407 LEU A O 1
ATOM 3450 N N . ILE A 1 408 ? -1.157 -13.867 -45.344 1 95.69 408 ILE A N 1
ATOM 3451 C CA . ILE A 1 408 ? -0.475 -14.133 -46.625 1 95.69 408 ILE A CA 1
ATOM 3452 C C . ILE A 1 408 ? 0.627 -13.094 -46.844 1 95.69 408 ILE A C 1
ATOM 3454 O O . ILE A 1 408 ? 0.349 -11.945 -47.188 1 95.69 408 ILE A O 1
ATOM 3458 N N . ASP A 1 409 ? 1.877 -13.531 -46.625 1 93.38 409 ASP A N 1
ATOM 3459 C CA . ASP A 1 409 ? 2.904 -12.5 -46.469 1 93.38 409 ASP A CA 1
ATOM 3460 C C . ASP A 1 409 ? 4.191 -12.906 -47.188 1 93.38 409 ASP A C 1
ATOM 3462 O O . ASP A 1 409 ? 5.223 -12.242 -47.062 1 93.38 409 ASP A O 1
ATOM 3466 N N . ASN A 1 410 ? 4.211 -13.969 -47.938 1 91.88 410 ASN A N 1
ATOM 3467 C CA . ASN A 1 410 ? 5.402 -14.359 -48.688 1 91.88 410 ASN A CA 1
ATOM 3468 C C . ASN A 1 410 ? 5.406 -13.727 -50.062 1 91.88 410 ASN A C 1
ATOM 3470 O O . ASN A 1 410 ? 4.586 -14.086 -50.906 1 91.88 410 ASN A O 1
ATOM 3474 N N . PRO A 1 411 ? 6.367 -12.883 -50.375 1 89.5 411 PRO A N 1
ATOM 3475 C CA . PRO A 1 411 ? 6.348 -12.203 -51.656 1 89.5 411 PRO A CA 1
ATOM 3476 C C . PRO A 1 411 ? 6.941 -13.055 -52.781 1 89.5 411 PRO A C 1
ATOM 3478 O O . PRO A 1 411 ? 6.816 -12.703 -53.969 1 89.5 411 PRO A O 1
ATOM 3481 N N . ASN A 1 412 ? 7.492 -14.18 -52.531 1 88.56 412 ASN A N 1
ATOM 3482 C CA . ASN A 1 412 ? 8.25 -14.953 -53.5 1 88.56 412 ASN A CA 1
ATOM 3483 C C . ASN A 1 412 ? 7.359 -15.93 -54.281 1 88.56 412 ASN A C 1
ATOM 3485 O O . ASN A 1 412 ? 7.797 -16.562 -55.219 1 88.56 412 ASN A O 1
ATOM 3489 N N . PHE A 1 413 ? 6.145 -16.078 -53.938 1 92.31 413 PHE A N 1
ATOM 3490 C CA . PHE A 1 413 ? 5.266 -17.047 -54.562 1 92.31 413 PHE A CA 1
ATOM 3491 C C . PHE A 1 413 ? 4.453 -16.391 -55.688 1 92.31 413 PHE A C 1
ATOM 3493 O O . PHE A 1 413 ? 4.02 -15.242 -55.531 1 92.31 413 PHE A O 1
ATOM 3500 N N . THR A 1 414 ? 4.285 -17.125 -56.75 1 90.88 414 THR A N 1
ATOM 3501 C CA . THR A 1 414 ? 3.367 -16.719 -57.781 1 90.88 414 THR A CA 1
ATOM 3502 C C . THR A 1 414 ? 1.925 -17.031 -57.406 1 90.88 414 THR A C 1
ATOM 3504 O O . THR A 1 414 ? 1.68 -17.734 -56.438 1 90.88 414 THR A O 1
ATOM 3507 N N . LEU A 1 415 ? 1.024 -16.453 -58.156 1 94.94 415 LEU A N 1
ATOM 3508 C CA . LEU A 1 415 ? -0.388 -16.719 -57.906 1 94.94 415 LEU A CA 1
ATOM 3509 C C . LEU A 1 415 ? -0.693 -18.203 -57.969 1 94.94 415 LEU A C 1
ATOM 3511 O O . LEU A 1 415 ? -1.403 -18.734 -57.125 1 94.94 415 LEU A O 1
ATOM 3515 N N . GLU A 1 416 ? -0.129 -18.875 -58.969 1 93.06 416 GLU A N 1
ATOM 3516 C CA . GLU A 1 416 ? -0.37 -20.312 -59.156 1 93.06 416 GLU A CA 1
ATOM 3517 C C . GLU A 1 416 ? 0.161 -21.109 -57.969 1 93.06 416 GLU A C 1
ATOM 3519 O O . GLU A 1 416 ? -0.5 -22.031 -57.469 1 93.06 416 GLU A O 1
ATOM 3524 N N . LYS A 1 417 ? 1.295 -20.688 -57.562 1 93.5 417 LYS A N 1
ATOM 3525 C CA . LYS A 1 417 ? 1.91 -21.391 -56.438 1 93.5 417 LYS A CA 1
ATOM 3526 C C . LYS A 1 417 ? 1.097 -21.188 -55.156 1 93.5 417 LYS A C 1
ATOM 3528 O O . LYS A 1 417 ? 0.9 -22.141 -54.406 1 93.5 417 LYS A O 1
ATOM 3533 N N . TYR A 1 418 ? 0.654 -20.016 -54.906 1 94.62 418 TYR A N 1
ATOM 3534 C CA . TYR A 1 418 ? -0.171 -19.719 -53.75 1 94.62 418 TYR A CA 1
ATOM 3535 C C . TYR A 1 418 ? -1.449 -20.547 -53.75 1 94.62 418 TYR A C 1
ATOM 3537 O O . TYR A 1 418 ? -1.88 -21.047 -52.719 1 94.62 418 TYR A O 1
ATOM 3545 N N . ILE A 1 419 ? -2.047 -20.578 -54.906 1 95.19 419 ILE A N 1
ATOM 3546 C CA . ILE A 1 419 ? -3.285 -21.344 -55.031 1 95.19 419 ILE A CA 1
ATOM 3547 C C . ILE A 1 419 ? -3.035 -22.812 -54.688 1 95.19 419 ILE A C 1
ATOM 3549 O O . ILE A 1 419 ? -3.824 -23.422 -53.938 1 95.19 419 ILE A O 1
ATOM 3553 N N . GLN A 1 420 ? -1.896 -23.344 -55.156 1 94.62 420 GLN A N 1
ATOM 3554 C CA . GLN A 1 420 ? -1.539 -24.719 -54.844 1 94.62 420 GLN A CA 1
ATOM 3555 C C . GLN A 1 420 ? -1.327 -24.906 -53.344 1 94.62 420 GLN A C 1
ATOM 3557 O O . GLN A 1 420 ? -1.778 -25.906 -52.781 1 94.62 420 GLN A O 1
ATOM 3562 N N . ILE A 1 421 ? -0.629 -23.984 -52.781 1 95.25 421 ILE A N 1
ATOM 3563 C CA . ILE A 1 421 ? -0.299 -24.047 -51.375 1 95.25 421 ILE A CA 1
ATOM 3564 C C . ILE A 1 421 ? -1.58 -23.984 -50.531 1 95.25 421 ILE A C 1
ATOM 3566 O O . ILE A 1 421 ? -1.801 -24.844 -49.656 1 95.25 421 ILE A O 1
ATOM 3570 N N . ILE A 1 422 ? -2.455 -23.031 -50.75 1 95.5 422 ILE A N 1
ATOM 3571 C CA . ILE A 1 422 ? -3.67 -22.797 -50 1 95.5 422 ILE A CA 1
ATOM 3572 C C . ILE A 1 422 ? -4.637 -23.953 -50.188 1 95.5 422 ILE A C 1
ATOM 3574 O O . ILE A 1 422 ? -5.273 -24.406 -49.219 1 95.5 422 ILE A O 1
ATOM 3578 N N . GLN A 1 423 ? -4.719 -24.406 -51.406 1 94.75 423 GLN A N 1
ATOM 3579 C CA . GLN A 1 423 ? -5.562 -25.562 -51.688 1 94.75 423 GLN A CA 1
ATOM 3580 C C . GLN A 1 423 ? -5.098 -26.781 -50.875 1 94.75 423 GLN A C 1
ATOM 3582 O O . GLN A 1 423 ? -5.906 -27.453 -50.25 1 94.75 423 GLN A O 1
ATOM 3587 N N . SER A 1 424 ? -3.797 -27.047 -50.969 1 95.12 424 SER A N 1
ATOM 3588 C CA . SER A 1 424 ? -3.232 -28.172 -50.219 1 95.12 424 SER A CA 1
ATOM 3589 C C . SER A 1 424 ? -3.451 -28.016 -48.719 1 95.12 424 SER A C 1
ATOM 3591 O O . SER A 1 424 ? -3.764 -28.969 -48.031 1 95.12 424 SER A O 1
ATOM 3593 N N . PHE A 1 425 ? -3.232 -26.812 -48.281 1 96 425 PHE A N 1
ATOM 3594 C CA . PHE A 1 425 ? -3.383 -26.469 -46.875 1 96 425 PHE A CA 1
ATOM 3595 C C . PHE A 1 425 ? -4.816 -26.703 -46.406 1 96 425 PHE A C 1
ATOM 3597 O O . PHE A 1 425 ? -5.043 -27.375 -45.406 1 96 425 PHE A O 1
ATOM 3604 N N . LEU A 1 426 ? -5.793 -26.25 -47.094 1 95.38 426 LEU A N 1
ATOM 3605 C CA . LEU A 1 426 ? -7.199 -26.328 -46.719 1 95.38 426 LEU A CA 1
ATOM 3606 C C . LEU A 1 426 ? -7.715 -27.75 -46.844 1 95.38 426 LEU A C 1
ATOM 3608 O O . LEU A 1 426 ? -8.547 -28.188 -46.062 1 95.38 426 LEU A O 1
ATOM 3612 N N . GLU A 1 427 ? -7.23 -28.453 -47.844 1 93.81 427 GLU A N 1
ATOM 3613 C CA . GLU A 1 427 ? -7.613 -29.859 -48 1 93.81 427 GLU A CA 1
ATOM 3614 C C . GLU A 1 427 ? -7.102 -30.703 -46.844 1 93.81 427 GLU A C 1
ATOM 3616 O O . GLU A 1 427 ? -7.82 -31.562 -46.344 1 93.81 427 GLU A O 1
ATOM 3621 N N . TYR A 1 428 ? -5.883 -30.422 -46.5 1 94.56 428 TYR A N 1
ATOM 3622 C CA . TYR A 1 428 ? -5.281 -31.125 -45.375 1 94.56 428 TYR A CA 1
ATOM 3623 C C . TYR A 1 428 ? -6.098 -30.938 -44.094 1 94.56 428 TYR A C 1
ATOM 3625 O O . TYR A 1 428 ? -6.422 -31.906 -43.406 1 94.56 428 TYR A O 1
ATOM 3633 N N . PHE A 1 429 ? -6.43 -29.812 -43.719 1 94.88 429 PHE A N 1
ATOM 3634 C CA . PHE A 1 429 ? -7.078 -29.5 -42.469 1 94.88 429 PHE A CA 1
ATOM 3635 C C . PHE A 1 429 ? -8.57 -29.828 -42.531 1 94.88 429 PHE A C 1
ATOM 3637 O O . PHE A 1 429 ? -9.219 -30 -41.5 1 94.88 429 PHE A O 1
ATOM 3644 N N . ASN A 1 430 ? -9.117 -29.859 -43.719 1 92.25 430 ASN A N 1
ATOM 3645 C CA . ASN A 1 430 ? -10.508 -30.281 -43.875 1 92.25 430 ASN A CA 1
ATOM 3646 C C . ASN A 1 430 ? -10.688 -31.75 -43.531 1 92.25 430 ASN A C 1
ATOM 3648 O O . ASN A 1 430 ? -11.789 -32.188 -43.219 1 92.25 430 ASN A O 1
ATOM 3652 N N . GLU A 1 431 ? -9.625 -32.531 -43.625 1 92.38 431 GLU A N 1
ATOM 3653 C CA . GLU A 1 431 ? -9.664 -33.969 -43.312 1 92.38 431 GLU A CA 1
ATOM 3654 C C . GLU A 1 431 ? -9.586 -34.219 -41.812 1 92.38 431 GLU A C 1
ATOM 3656 O O . GLU A 1 431 ? -9.891 -35.344 -41.375 1 92.38 431 GLU A O 1
ATOM 3661 N N . ILE A 1 432 ? -9.172 -33.219 -41.188 1 92.38 432 ILE A N 1
ATOM 3662 C CA . ILE A 1 432 ? -9.078 -33.375 -39.75 1 92.38 432 ILE A CA 1
ATOM 3663 C C . ILE A 1 432 ? -10.43 -33.094 -39.094 1 92.38 432 ILE A C 1
ATOM 3665 O O . ILE A 1 432 ? -10.922 -31.953 -39.156 1 92.38 432 ILE A O 1
ATOM 3669 N N . ASP A 1 433 ? -11.109 -34 -38.375 1 88.5 433 ASP A N 1
ATOM 3670 C CA . ASP A 1 433 ? -12.5 -33.969 -37.938 1 88.5 433 ASP A CA 1
ATOM 3671 C C . ASP A 1 433 ? -12.742 -32.875 -36.906 1 88.5 433 ASP A C 1
ATOM 3673 O O . ASP A 1 433 ? -13.805 -32.25 -36.906 1 88.5 433 ASP A O 1
ATOM 3677 N N . TYR A 1 434 ? -11.805 -32.656 -36.062 1 89.44 434 TYR A N 1
ATOM 3678 C CA . TYR A 1 434 ? -12.07 -31.766 -34.969 1 89.44 434 TYR A CA 1
ATOM 3679 C C . TYR A 1 434 ? -11.68 -30.328 -35.312 1 89.44 434 TYR A C 1
ATOM 3681 O O . TYR A 1 434 ? -11.852 -29.422 -34.5 1 89.44 434 TYR A O 1
ATOM 3689 N N . ILE A 1 435 ? -11.188 -30.047 -36.5 1 92.19 435 ILE A N 1
ATOM 3690 C CA . ILE A 1 435 ? -10.812 -28.719 -36.938 1 92.19 435 ILE A CA 1
ATOM 3691 C C . ILE A 1 435 ? -11.828 -28.203 -37.969 1 92.19 435 ILE A C 1
ATOM 3693 O O . ILE A 1 435 ? -12.109 -28.875 -38.969 1 92.19 435 ILE A O 1
ATOM 3697 N N . ASP A 1 436 ? -12.43 -27.109 -37.688 1 93.12 4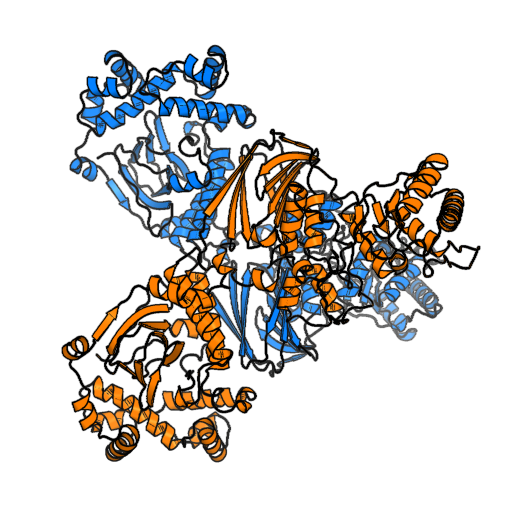36 ASP A N 1
ATOM 3698 C CA . ASP A 1 436 ? -13.375 -26.453 -38.625 1 93.12 436 ASP A CA 1
ATOM 3699 C C . ASP A 1 436 ? -12.695 -25.344 -39.406 1 93.12 436 ASP A C 1
ATOM 3701 O O . ASP A 1 436 ? -12.453 -24.25 -38.875 1 93.12 436 ASP A O 1
ATOM 3705 N N . ILE A 1 437 ? -12.477 -25.5 -40.625 1 93.62 437 ILE A N 1
ATOM 3706 C CA . ILE A 1 437 ? -11.727 -24.562 -41.469 1 93.62 437 ILE A CA 1
ATOM 3707 C C . ILE A 1 437 ? -12.555 -23.297 -41.688 1 93.62 437 ILE A C 1
ATOM 3709 O O . ILE A 1 437 ? -12.023 -22.266 -42.094 1 93.62 437 ILE A O 1
ATOM 3713 N N . SER A 1 438 ? -13.883 -23.375 -41.406 1 92.38 438 SER A N 1
ATOM 3714 C CA . SER A 1 438 ? -14.734 -22.203 -41.562 1 92.38 438 SER A CA 1
ATOM 3715 C C . SER A 1 438 ? -14.367 -21.109 -40.562 1 92.38 438 SER A C 1
ATOM 3717 O O . SER A 1 438 ? -14.727 -19.953 -40.75 1 92.38 438 SER A O 1
ATOM 3719 N N . ASN A 1 439 ? -13.656 -21.484 -39.531 1 94.75 439 ASN A N 1
ATOM 3720 C CA . ASN A 1 439 ? -13.258 -20.531 -38.5 1 94.75 439 ASN A CA 1
ATOM 3721 C C . ASN A 1 439 ? -11.93 -19.859 -38.844 1 94.75 439 ASN A C 1
ATOM 3723 O O . ASN A 1 439 ? -11.484 -18.953 -38.125 1 94.75 439 ASN A O 1
ATOM 3727 N N . PHE A 1 440 ? -11.352 -20.297 -39.906 1 96.31 440 PHE A N 1
ATOM 3728 C CA . PHE A 1 440 ? -10.102 -19.672 -40.344 1 96.31 440 PHE A CA 1
ATOM 3729 C C . PHE A 1 440 ? -10.375 -18.328 -41 1 96.31 440 PHE A C 1
ATOM 3731 O O . PHE A 1 440 ? -11.453 -18.109 -41.562 1 96.31 440 PHE A O 1
ATOM 3738 N N . LYS A 1 441 ? -9.43 -17.453 -40.875 1 97 441 LYS A N 1
ATOM 3739 C CA . LYS A 1 441 ? -9.43 -16.203 -41.625 1 97 441 LYS A CA 1
ATOM 3740 C C . LYS A 1 441 ? -8.078 -15.961 -42.281 1 97 441 LYS A C 1
ATOM 3742 O O . LYS A 1 441 ? -7.051 -16.438 -41.812 1 97 441 LYS A O 1
ATOM 3747 N N . PHE A 1 442 ? -8.156 -15.352 -43.438 1 97.19 442 PHE A N 1
ATOM 3748 C CA . PHE A 1 442 ? -6.93 -14.938 -44.125 1 97.19 442 PHE A CA 1
ATOM 3749 C C . PHE A 1 442 ? -6.848 -13.422 -44.219 1 97.19 442 PHE A C 1
ATOM 3751 O O . PHE A 1 442 ? -7.871 -12.734 -44.188 1 97.19 442 PHE A O 1
ATOM 3758 N N . GLN A 1 443 ? -5.676 -12.875 -44.219 1 96.69 443 GLN A N 1
ATOM 3759 C CA . GLN A 1 443 ? -5.414 -11.453 -44.438 1 96.69 443 GLN A CA 1
ATOM 3760 C C . GLN A 1 443 ? -4.105 -11.234 -45.188 1 96.69 443 GLN A C 1
ATOM 3762 O O . GLN A 1 443 ? -3.166 -12.016 -45.062 1 96.69 443 GLN A O 1
ATOM 3767 N N . PHE A 1 444 ? -4.113 -10.227 -45.969 1 96.31 444 PHE A N 1
ATOM 3768 C CA . PHE A 1 444 ? -2.926 -9.961 -46.781 1 96.31 444 PHE A CA 1
ATOM 3769 C C . PHE A 1 444 ? -2.037 -8.922 -46.094 1 96.31 444 PHE A C 1
ATOM 3771 O O . PHE A 1 444 ? -2.506 -8.133 -45.281 1 96.31 444 PHE A O 1
ATOM 3778 N N . THR A 1 445 ? -0.754 -8.953 -46.375 1 94.12 445 THR A N 1
ATOM 3779 C CA . THR A 1 445 ? 0.155 -7.863 -46.031 1 94.12 445 THR A CA 1
ATOM 3780 C C . THR A 1 445 ? 0.375 -6.941 -47.219 1 94.12 445 THR A C 1
ATOM 3782 O O . THR A 1 445 ? 0.026 -7.285 -48.344 1 94.12 445 THR A O 1
ATOM 3785 N N . ASN A 1 446 ? 0.984 -5.855 -46.969 1 89.88 446 ASN A N 1
ATOM 3786 C CA . ASN A 1 446 ? 1.158 -4.852 -48.031 1 89.88 446 ASN A CA 1
ATOM 3787 C C . ASN A 1 446 ? 2.254 -5.254 -49 1 89.88 446 ASN A C 1
ATOM 3789 O O . ASN A 1 446 ? 2.375 -4.668 -50.094 1 89.88 446 ASN A O 1
ATOM 3793 N N . ILE A 1 447 ? 2.912 -6.246 -48.75 1 91.5 447 ILE A N 1
ATOM 3794 C CA . ILE A 1 447 ? 4.027 -6.664 -49.594 1 91.5 447 ILE A CA 1
ATOM 3795 C C . ILE A 1 447 ? 3.504 -7.473 -50.75 1 91.5 447 ILE A C 1
ATOM 3797 O O . ILE A 1 447 ? 4.18 -7.594 -51.781 1 91.5 447 ILE A O 1
ATOM 3801 N N . ILE A 1 448 ? 2.34 -8.016 -50.688 1 94 448 ILE A N 1
ATOM 3802 C CA . ILE A 1 448 ? 1.756 -8.859 -51.719 1 94 448 ILE A CA 1
ATOM 3803 C C . ILE A 1 448 ? 1.144 -7.984 -52.812 1 94 448 ILE A C 1
ATOM 3805 O O . ILE A 1 448 ? 0.459 -7 -52.531 1 94 448 ILE A O 1
ATOM 3809 N N . SER A 1 449 ? 1.336 -8.312 -54.094 1 92.94 449 SER A N 1
ATOM 3810 C CA . SER A 1 449 ? 0.873 -7.531 -55.219 1 92.94 449 SER A CA 1
ATOM 3811 C C . SER A 1 449 ? -0.645 -7.586 -55.344 1 92.94 449 SER A C 1
ATOM 3813 O O . SER A 1 449 ? -1.276 -8.547 -54.906 1 92.94 449 SER A O 1
ATOM 3815 N N . LYS A 1 450 ? -1.222 -6.609 -56.031 1 93.56 450 LYS A N 1
ATOM 3816 C CA . LYS A 1 450 ? -2.668 -6.48 -56.188 1 93.56 450 LYS A CA 1
ATOM 3817 C C . LYS A 1 450 ? -3.229 -7.621 -57.031 1 93.56 450 LYS A C 1
ATOM 3819 O O . LYS A 1 450 ? -4.344 -8.086 -56.781 1 93.56 450 LYS A O 1
ATOM 3824 N N . ASP A 1 451 ? -2.436 -8.039 -57.938 1 93.75 451 ASP A N 1
ATOM 3825 C CA . ASP A 1 451 ? -2.883 -9.109 -58.844 1 93.75 451 ASP A CA 1
ATOM 3826 C C . ASP A 1 451 ? -3.018 -10.43 -58.094 1 93.75 451 ASP A C 1
ATOM 3828 O O . ASP A 1 451 ? -3.99 -11.164 -58.281 1 93.75 451 ASP A O 1
ATOM 3832 N N . ILE A 1 452 ? -2.037 -10.664 -57.281 1 95.19 452 ILE A N 1
ATOM 3833 C CA . ILE A 1 452 ? -2.051 -11.891 -56.5 1 95.19 452 ILE A CA 1
ATOM 3834 C C . ILE A 1 452 ? -3.205 -11.852 -55.5 1 95.19 452 ILE A C 1
ATOM 3836 O O . ILE A 1 452 ? -3.904 -12.852 -55.312 1 95.19 452 ILE A O 1
ATOM 3840 N N . LYS A 1 453 ? -3.488 -10.719 -54.906 1 95.75 453 LYS A N 1
ATOM 3841 C CA . LYS A 1 453 ? -4.582 -10.555 -53.938 1 95.75 453 LYS A CA 1
ATOM 3842 C C . LYS A 1 453 ? -5.93 -10.867 -54.594 1 95.75 453 LYS A C 1
ATOM 3844 O O . LYS A 1 453 ? -6.715 -11.648 -54.062 1 95.75 453 LYS A O 1
ATOM 3849 N N . ALA A 1 454 ? -6.105 -10.227 -55.75 1 94.94 454 ALA A N 1
ATOM 3850 C CA . ALA A 1 454 ? -7.371 -10.398 -56.438 1 94.94 454 ALA A CA 1
ATOM 3851 C C . ALA A 1 454 ? -7.594 -11.852 -56.844 1 94.94 454 ALA A C 1
ATOM 3853 O O . ALA A 1 454 ? -8.703 -12.375 -56.688 1 94.94 454 ALA A O 1
ATOM 3854 N N . GLY A 1 455 ? -6.527 -12.445 -57.312 1 94.88 455 GLY A N 1
ATOM 3855 C CA . GLY A 1 455 ? -6.613 -13.844 -57.719 1 94.88 455 GLY A CA 1
ATOM 3856 C C . GLY A 1 455 ? -6.926 -14.781 -56.562 1 94.88 455 GLY A C 1
ATOM 3857 O O . GLY A 1 455 ? -7.734 -15.695 -56.688 1 94.88 455 GLY A O 1
ATOM 3858 N N . LEU A 1 456 ? -6.266 -14.539 -55.5 1 95.25 456 LEU A N 1
ATOM 3859 C CA . LEU A 1 456 ? -6.449 -15.398 -54.312 1 95.25 456 LEU A CA 1
ATOM 3860 C C . LEU A 1 456 ? -7.824 -15.18 -53.688 1 95.25 456 LEU A C 1
ATOM 3862 O O . LEU A 1 456 ? -8.445 -16.125 -53.219 1 95.25 456 LEU A O 1
ATOM 3866 N N . ILE A 1 457 ? -8.273 -13.906 -53.594 1 95.56 457 ILE A N 1
ATOM 3867 C CA . ILE A 1 457 ? -9.602 -13.594 -53.062 1 95.56 457 ILE A CA 1
ATOM 3868 C C . ILE A 1 457 ? -10.656 -14.336 -53.875 1 95.56 457 ILE A C 1
ATOM 3870 O O . ILE A 1 457 ? -11.57 -14.953 -53.312 1 95.56 457 ILE A O 1
ATOM 3874 N N . ASP A 1 458 ? -10.516 -14.289 -55.156 1 94.12 458 ASP A N 1
ATOM 3875 C CA . ASP A 1 458 ? -11.453 -14.977 -56.062 1 94.12 458 ASP A CA 1
ATOM 3876 C C . ASP A 1 458 ? -11.422 -16.484 -55.812 1 94.12 458 ASP A C 1
ATOM 3878 O O . ASP A 1 458 ? -12.477 -17.125 -55.75 1 94.12 458 ASP A O 1
ATOM 3882 N N . PHE A 1 459 ? -10.227 -16.969 -55.75 1 95.06 459 PHE A N 1
ATOM 3883 C CA . PHE A 1 459 ? -10.055 -18.406 -55.562 1 95.06 459 PHE A CA 1
ATOM 3884 C C . PHE A 1 459 ? -10.688 -18.875 -54.281 1 95.06 459 PHE A C 1
ATOM 3886 O O . PHE A 1 459 ? -11.461 -19.828 -54.25 1 95.06 459 PHE A O 1
ATOM 3893 N N . ILE A 1 460 ? -10.375 -18.172 -53.125 1 94.12 460 ILE A N 1
ATOM 3894 C CA . ILE A 1 460 ? -10.812 -18.594 -51.781 1 94.12 460 ILE A CA 1
ATOM 3895 C C . ILE A 1 460 ? -12.32 -18.391 -51.656 1 94.12 460 ILE A C 1
ATOM 3897 O O . ILE A 1 460 ? -13.023 -19.266 -51.156 1 94.12 460 ILE A O 1
ATOM 3901 N N . SER A 1 461 ? -12.828 -17.297 -52.125 1 92.12 461 SER A N 1
ATOM 3902 C CA . SER A 1 461 ? -14.25 -16.984 -52.031 1 92.12 461 SER A CA 1
ATOM 3903 C C . SER A 1 461 ? -15.086 -17.953 -52.875 1 92.12 461 SER A C 1
ATOM 3905 O O . SER A 1 461 ? -16.219 -18.266 -52.5 1 92.12 461 SER A O 1
ATOM 3907 N N . SER A 1 462 ? -14.586 -18.406 -53.969 1 93 462 SER A N 1
ATOM 3908 C CA . SER A 1 462 ? -15.328 -19.266 -54.875 1 93 462 SER A CA 1
ATOM 3909 C C . SER A 1 462 ? -15.328 -20.719 -54.406 1 93 462 SER A C 1
ATOM 3911 O O . SER A 1 462 ? -16.281 -21.453 -54.656 1 93 462 SER A O 1
ATOM 3913 N N . ASN A 1 463 ? -14.32 -21.094 -53.812 1 92.75 463 ASN A N 1
ATOM 3914 C CA . ASN A 1 463 ? -14.148 -22.516 -53.531 1 92.75 463 ASN A CA 1
ATOM 3915 C C . ASN A 1 463 ? -14.375 -22.812 -52.031 1 92.75 463 ASN A C 1
ATOM 3917 O O . ASN A 1 463 ? -14.656 -23.969 -51.688 1 92.75 463 ASN A O 1
ATOM 3921 N N . TYR A 1 464 ? -14.125 -21.812 -51.25 1 91.94 464 TYR A N 1
ATOM 3922 C CA . TYR A 1 464 ? -14.18 -22.062 -49.812 1 91.94 464 TYR A CA 1
ATOM 3923 C C . TYR A 1 464 ? -14.984 -20.984 -49.125 1 91.94 464 TYR A C 1
ATOM 3925 O O . TYR A 1 464 ? -15.062 -19.844 -49.562 1 91.94 464 TYR A O 1
ATOM 3933 N N . ASN A 1 465 ? -15.688 -21.266 -48.031 1 89.94 465 ASN A N 1
ATOM 3934 C CA . ASN A 1 465 ? -16.422 -20.328 -47.188 1 89.94 465 ASN A CA 1
ATOM 3935 C C . ASN A 1 465 ? -15.555 -19.781 -46.062 1 89.94 465 ASN A C 1
ATOM 3937 O O . ASN A 1 465 ? -15.859 -19.969 -44.875 1 89.94 465 ASN A O 1
ATOM 3941 N N . ILE A 1 466 ? -14.453 -19.172 -46.406 1 93.69 466 ILE A N 1
ATOM 3942 C CA . ILE A 1 466 ? -13.5 -18.609 -45.438 1 93.69 466 ILE A CA 1
ATOM 3943 C C . ILE A 1 466 ? -13.445 -17.094 -45.594 1 93.69 466 ILE A C 1
ATOM 3945 O O . ILE A 1 466 ? -13.406 -16.594 -46.719 1 93.69 466 ILE A O 1
ATOM 3949 N N . ASP A 1 467 ? -13.477 -16.391 -44.531 1 93.25 467 ASP A N 1
ATOM 3950 C CA . ASP A 1 467 ? -13.461 -14.938 -44.5 1 93.25 467 ASP A CA 1
ATOM 3951 C C . ASP A 1 467 ? -12.062 -14.398 -44.781 1 93.25 467 ASP A C 1
ATOM 3953 O O . ASP A 1 467 ? -11.07 -14.945 -44.312 1 93.25 467 ASP A O 1
ATOM 3957 N N . ILE A 1 468 ? -12.023 -13.383 -45.594 1 94.81 468 ILE A N 1
ATOM 3958 C CA . ILE A 1 468 ? -10.773 -12.672 -45.875 1 94.81 468 ILE A CA 1
ATOM 3959 C C . ILE A 1 468 ? -10.898 -11.227 -45.406 1 94.81 468 ILE A C 1
ATOM 3961 O O . ILE A 1 468 ? -11.805 -10.508 -45.844 1 94.81 468 ILE A O 1
ATOM 3965 N N . ILE A 1 469 ? -10.016 -10.758 -44.531 1 94 469 ILE A N 1
ATOM 3966 C CA . ILE A 1 469 ? -10.008 -9.375 -44.094 1 94 469 ILE A CA 1
ATOM 3967 C C . ILE A 1 469 ? -9.469 -8.461 -45.188 1 94 469 ILE A C 1
ATOM 3969 O O . ILE A 1 469 ? -8.367 -8.688 -45.688 1 94 469 ILE A O 1
ATOM 3973 N N . GLU A 1 470 ? -10.141 -7.512 -45.5 1 86.94 470 GLU A N 1
ATOM 3974 C CA . GLU A 1 470 ? -9.898 -6.699 -46.688 1 86.94 470 GLU A CA 1
ATOM 3975 C C . GLU A 1 470 ? -8.695 -5.785 -46.5 1 86.94 470 GLU A C 1
ATOM 3977 O O . GLU A 1 470 ? -7.883 -5.617 -47.406 1 86.94 470 GLU A O 1
ATOM 3982 N N . ASN A 1 471 ? -8.531 -5.234 -45.344 1 89.44 471 ASN A N 1
ATOM 3983 C CA . ASN A 1 471 ? -7.445 -4.289 -45.125 1 89.44 471 ASN A CA 1
ATOM 3984 C C . ASN A 1 471 ? -6.113 -5.004 -44.906 1 89.44 471 ASN A C 1
ATOM 3986 O O . ASN A 1 471 ? -6.059 -6.051 -44.25 1 89.44 471 ASN A O 1
ATOM 3990 N N . ASP A 1 472 ? -5.098 -4.477 -45.562 1 93 472 ASP A N 1
ATOM 3991 C CA . ASP A 1 472 ? -3.766 -5.047 -45.375 1 93 472 ASP A CA 1
ATOM 3992 C C . ASP A 1 472 ? -3.266 -4.859 -43.938 1 93 472 ASP A C 1
ATOM 3994 O O . ASP A 1 472 ? -3.52 -3.826 -43.344 1 93 472 ASP A O 1
ATOM 3998 N N . PHE A 1 473 ? -2.678 -5.855 -43.531 1 93 473 PHE A N 1
ATOM 3999 C CA . PHE A 1 473 ? -2.021 -5.73 -42.219 1 93 473 PHE A CA 1
ATOM 4000 C C . PHE A 1 473 ? -0.618 -5.156 -42.375 1 93 473 PHE A C 1
ATOM 4002 O O . PHE A 1 473 ? 0.151 -5.605 -43.25 1 93 473 PHE A O 1
ATOM 4009 N N . ILE A 1 474 ? -0.33 -4.141 -41.625 1 85.75 474 ILE A N 1
ATOM 4010 C CA . ILE A 1 474 ? 0.995 -3.533 -41.625 1 85.75 474 ILE A CA 1
ATOM 4011 C C . ILE A 1 474 ? 1.689 -3.82 -40.312 1 85.75 474 ILE A C 1
ATOM 4013 O O . ILE A 1 474 ? 1.211 -3.406 -39.25 1 85.75 474 ILE A O 1
ATOM 4017 N N . SER A 1 475 ? 2.789 -4.555 -40.375 1 77 475 SER A N 1
ATOM 4018 C CA . SER A 1 475 ? 3.523 -4.898 -39.188 1 77 475 SER A CA 1
ATOM 4019 C C . SER A 1 475 ? 4.559 -3.83 -38.844 1 77 475 SER A C 1
ATOM 4021 O O . SER A 1 475 ? 5.332 -3.41 -39.688 1 77 475 SER A O 1
ATOM 4023 N N . VAL A 1 476 ? 4.5 -3.24 -37.656 1 70.56 476 VAL A N 1
ATOM 4024 C CA . VAL A 1 476 ? 5.508 -2.287 -37.219 1 70.56 476 VAL A CA 1
ATOM 4025 C C . VAL A 1 476 ? 6.516 -2.99 -36.312 1 70.56 476 VAL A C 1
ATOM 4027 O O . VAL A 1 476 ? 6.137 -3.604 -35.312 1 70.56 476 VAL A O 1
ATOM 4030 N N . LYS A 1 477 ? 7.809 -3.027 -36.719 1 72.44 477 LYS A N 1
ATOM 4031 C CA . LYS A 1 477 ? 8.82 -3.738 -35.938 1 72.44 477 LYS A CA 1
ATOM 4032 C C . LYS A 1 477 ? 9.75 -2.764 -35.219 1 72.44 477 LYS A C 1
ATOM 4034 O O . LYS A 1 477 ? 10.859 -3.127 -34.844 1 72.44 477 LYS A O 1
ATOM 4039 N N . SER A 1 478 ? 9.25 -1.673 -34.812 1 77.75 478 SER A N 1
ATOM 4040 C CA . SER A 1 478 ? 10.141 -0.726 -34.156 1 77.75 478 SER A CA 1
ATOM 4041 C C . SER A 1 478 ? 10.18 -0.966 -32.656 1 77.75 478 SER A C 1
ATOM 4043 O O . SER A 1 478 ? 9.18 -1.362 -32.062 1 77.75 478 SER A O 1
ATOM 4045 N N . LEU A 1 479 ? 11.398 -0.909 -32.094 1 84.62 479 LEU A N 1
ATOM 4046 C CA . LEU A 1 479 ? 11.578 -0.979 -30.656 1 84.62 479 LEU A CA 1
ATOM 4047 C C . LEU A 1 479 ? 11.438 0.4 -30.031 1 84.62 479 LEU A C 1
ATOM 4049 O O . LEU A 1 479 ? 11.883 1.399 -30.594 1 84.62 479 LEU A O 1
ATOM 4053 N N . ASN A 1 480 ? 10.727 0.422 -28.984 1 86.5 480 ASN A N 1
ATOM 4054 C CA . ASN A 1 480 ? 10.539 1.633 -28.188 1 86.5 480 ASN A CA 1
ATOM 4055 C C . ASN A 1 480 ? 10.445 1.317 -26.703 1 86.5 480 ASN A C 1
ATOM 4057 O O . ASN A 1 480 ? 9.562 0.573 -26.266 1 86.5 480 ASN A O 1
ATOM 4061 N N . LYS A 1 481 ? 11.242 1.875 -25.953 1 87.62 481 LYS A N 1
ATOM 4062 C CA . LYS A 1 481 ? 11.305 1.58 -24.531 1 87.62 481 LYS A CA 1
ATOM 4063 C C . LYS A 1 481 ? 9.969 1.862 -23.844 1 87.62 481 LYS A C 1
ATOM 4065 O O . LYS A 1 481 ? 9.648 1.27 -22.812 1 87.62 481 LYS A O 1
ATOM 4070 N N . ILE A 1 482 ? 9.188 2.684 -24.422 1 89.69 482 ILE A N 1
ATOM 4071 C CA . ILE A 1 482 ? 7.93 3.096 -23.812 1 89.69 482 ILE A CA 1
ATOM 4072 C C . ILE A 1 482 ? 6.98 1.901 -23.734 1 89.69 482 ILE A C 1
ATOM 4074 O O . ILE A 1 482 ? 6.078 1.872 -22.891 1 89.69 482 ILE A O 1
ATOM 4078 N N . TYR A 1 483 ? 7.176 0.912 -24.625 1 92.19 483 TYR A N 1
ATOM 4079 C CA . TYR A 1 483 ? 6.277 -0.235 -24.672 1 92.19 483 TYR A CA 1
ATOM 4080 C C . TYR A 1 483 ? 6.355 -1.058 -23.391 1 92.19 483 TYR A C 1
ATOM 4082 O O . TYR A 1 483 ? 5.445 -1.83 -23.094 1 92.19 483 TYR A O 1
ATOM 4090 N N . ASP A 1 484 ? 7.41 -0.854 -22.672 1 93.31 484 ASP A N 1
ATOM 4091 C CA . ASP A 1 484 ? 7.613 -1.634 -21.453 1 93.31 484 ASP A CA 1
ATOM 4092 C C . ASP A 1 484 ? 7.09 -0.888 -20.219 1 93.31 484 ASP A C 1
ATOM 4094 O O . ASP A 1 484 ? 6.945 -1.473 -19.156 1 93.31 484 ASP A O 1
ATOM 4098 N N . THR A 1 485 ? 6.766 0.319 -20.359 1 92.81 485 THR A N 1
ATOM 4099 C CA . THR A 1 485 ? 6.562 1.202 -19.203 1 92.81 485 THR A CA 1
ATOM 4100 C C . THR A 1 485 ? 5.086 1.283 -18.844 1 92.81 485 THR A C 1
ATOM 4102 O O . THR A 1 485 ? 4.23 0.794 -19.578 1 92.81 485 THR A O 1
ATOM 4105 N N . ILE A 1 486 ? 4.812 1.916 -17.703 1 93.5 486 ILE A N 1
ATOM 4106 C CA . ILE A 1 486 ? 3.477 2.064 -17.141 1 93.5 486 ILE A CA 1
ATOM 4107 C C . ILE A 1 486 ? 2.639 2.973 -18.047 1 93.5 486 ILE A C 1
ATOM 4109 O O . ILE A 1 486 ? 1.407 2.977 -17.953 1 93.5 486 ILE A O 1
ATOM 4113 N N . TYR A 1 487 ? 3.262 3.709 -18.953 1 90.31 487 TYR A N 1
ATOM 4114 C CA . TYR A 1 487 ? 2.562 4.652 -19.828 1 90.31 487 TYR A CA 1
ATOM 4115 C C . TYR A 1 487 ? 1.62 3.924 -20.781 1 90.31 487 TYR A C 1
ATOM 4117 O O . TYR A 1 487 ? 0.614 4.484 -21.219 1 90.31 487 TYR A O 1
ATOM 4125 N N . MET A 1 488 ? 1.935 2.699 -21 1 94.12 488 MET A N 1
ATOM 4126 C CA . MET A 1 488 ? 1.146 1.927 -21.953 1 94.12 488 MET A CA 1
ATOM 4127 C C . MET A 1 488 ? -0.217 1.569 -21.375 1 94.12 488 MET A C 1
ATOM 4129 O O . MET A 1 488 ? -1.173 1.336 -22.125 1 94.12 488 MET A O 1
ATOM 4133 N N . LEU A 1 489 ? -0.307 1.561 -20.062 1 95.88 489 LEU A N 1
ATOM 4134 C CA . LEU A 1 489 ? -1.544 1.182 -19.391 1 95.88 489 LEU A CA 1
ATOM 4135 C C . LEU A 1 489 ? -2.662 2.168 -19.703 1 95.88 489 LEU A C 1
ATOM 4137 O O . LEU A 1 489 ? -3.641 1.812 -20.359 1 95.88 489 LEU A O 1
ATOM 4141 N N . PRO A 1 490 ? -2.557 3.41 -19.281 1 94.06 490 PRO A N 1
ATOM 4142 C CA . PRO A 1 490 ? -3.621 4.348 -19.656 1 94.06 490 PRO A CA 1
ATOM 4143 C C . PRO A 1 490 ? -3.717 4.582 -21.156 1 94.06 490 PRO A C 1
ATOM 4145 O O . PRO A 1 490 ? -4.801 4.859 -21.672 1 94.06 490 PRO A O 1
ATOM 4148 N N . PHE A 1 491 ? -2.598 4.469 -21.906 1 93.25 491 PHE A N 1
ATOM 4149 C CA . PHE A 1 491 ? -2.6 4.668 -23.344 1 93.25 491 PHE A CA 1
ATOM 4150 C C . PHE A 1 491 ? -3.531 3.674 -24.031 1 93.25 491 PHE A C 1
ATOM 4152 O O . PHE A 1 491 ? -4.375 4.062 -24.844 1 93.25 491 PHE A O 1
ATOM 4159 N N . ILE A 1 492 ? -3.354 2.426 -23.734 1 95.69 492 ILE A N 1
ATOM 4160 C CA . ILE A 1 492 ? -4.145 1.367 -24.344 1 95.69 492 ILE A CA 1
ATOM 4161 C C . ILE A 1 492 ? -5.609 1.511 -23.938 1 95.69 492 ILE A C 1
ATOM 4163 O O . ILE A 1 492 ? -6.504 1.407 -24.781 1 95.69 492 ILE A O 1
ATOM 4167 N N . ILE A 1 493 ? -5.871 1.773 -22.641 1 96.31 493 ILE A N 1
ATOM 4168 C CA . ILE A 1 493 ? -7.238 1.907 -22.156 1 96.31 493 ILE A CA 1
ATOM 4169 C C . ILE A 1 493 ? -7.941 3.049 -22.875 1 96.31 493 ILE A C 1
ATOM 4171 O O . ILE A 1 493 ? -9.039 2.867 -23.422 1 96.31 493 ILE A O 1
ATOM 4175 N N . HIS A 1 494 ? -7.293 4.176 -22.922 1 93.94 494 HIS A N 1
ATOM 4176 C CA . HIS A 1 494 ? -7.891 5.359 -23.516 1 93.94 494 HIS A CA 1
ATOM 4177 C C . HIS A 1 494 ? -8.172 5.141 -25 1 93.94 494 HIS A C 1
ATOM 4179 O O . HIS A 1 494 ? -9.258 5.465 -25.484 1 93.94 494 HIS A O 1
ATOM 4185 N N . ASN A 1 495 ? -7.23 4.598 -25.703 1 92.88 495 ASN A N 1
ATOM 4186 C CA . ASN A 1 495 ? -7.391 4.395 -27.141 1 92.88 495 ASN A CA 1
ATOM 4187 C C . ASN A 1 495 ? -8.438 3.322 -27.438 1 92.88 495 ASN A C 1
ATOM 4189 O O . ASN A 1 495 ? -9.125 3.393 -28.453 1 92.88 495 ASN A O 1
ATOM 4193 N N . THR A 1 496 ? -8.523 2.371 -26.609 1 93.94 496 THR A N 1
ATOM 4194 C CA . THR A 1 496 ? -9.539 1.348 -26.797 1 93.94 496 THR A CA 1
ATOM 4195 C C . THR A 1 496 ? -10.938 1.934 -26.594 1 93.94 496 THR A C 1
ATOM 4197 O O . THR A 1 496 ? -11.852 1.652 -27.375 1 93.94 496 THR A O 1
ATOM 4200 N N . ILE A 1 497 ? -11.086 2.77 -25.594 1 93 497 ILE A N 1
ATOM 4201 C CA . ILE A 1 497 ? -12.391 3.33 -25.234 1 93 497 ILE A CA 1
ATOM 4202 C C . ILE A 1 497 ? -12.812 4.363 -26.281 1 93 497 ILE A C 1
ATOM 4204 O O . ILE A 1 497 ? -13.961 4.375 -26.719 1 93 497 ILE A O 1
ATOM 4208 N N . PHE A 1 498 ? -11.898 5.211 -26.672 1 89.62 498 PHE A N 1
ATOM 4209 C CA . PHE A 1 498 ? -12.273 6.316 -27.547 1 89.62 498 PHE A CA 1
ATOM 4210 C C . PHE A 1 498 ? -11.867 6.023 -29 1 89.62 498 PHE A C 1
ATOM 4212 O O . PHE A 1 498 ? -12.18 6.801 -29.906 1 89.62 498 PHE A O 1
ATOM 4219 N N . GLN A 1 499 ? -11.227 4.895 -29.328 1 81.62 499 GLN A N 1
ATOM 4220 C CA . GLN A 1 499 ? -10.859 4.414 -30.656 1 81.62 499 GLN A CA 1
ATOM 4221 C C . GLN A 1 499 ? -10.109 5.484 -31.438 1 81.62 499 GLN A C 1
ATOM 4223 O O . GLN A 1 499 ? -10.453 5.781 -32.594 1 81.62 499 GLN A O 1
ATOM 4228 N N . LYS A 1 500 ? -9.117 5.996 -30.844 1 78.31 500 LYS A N 1
ATOM 4229 C CA . LYS A 1 500 ? -8.359 7.078 -31.469 1 78.31 500 LYS A CA 1
ATOM 4230 C C . LYS A 1 500 ? -7.219 6.527 -32.312 1 78.31 500 LYS A C 1
ATOM 4232 O O . LYS A 1 500 ? -7.129 6.824 -33.5 1 78.31 500 LYS A O 1
ATOM 4237 N N . ASN A 1 501 ? -6.332 5.719 -31.734 1 80.5 501 ASN A N 1
ATOM 4238 C CA . ASN A 1 501 ? -5.176 5.148 -32.406 1 80.5 501 ASN A CA 1
ATOM 4239 C C . ASN A 1 501 ? -5.285 3.633 -32.531 1 80.5 501 ASN A C 1
ATOM 4241 O O . ASN A 1 501 ? -5.91 2.984 -31.688 1 80.5 501 ASN A O 1
ATOM 4245 N N . SER A 1 502 ? -4.699 3.166 -33.625 1 83.06 502 SER A N 1
ATOM 4246 C CA . SER A 1 502 ? -4.652 1.718 -33.781 1 83.06 502 SER A CA 1
ATOM 4247 C C . SER A 1 502 ? -3.66 1.08 -32.812 1 83.06 502 SER A C 1
ATOM 4249 O O . SER A 1 502 ? -2.564 1.605 -32.625 1 83.06 502 SER A O 1
ATOM 4251 N N . LEU A 1 503 ? -4.066 0.047 -32.219 1 89.94 503 LEU A N 1
ATOM 4252 C CA . LEU A 1 503 ? -3.211 -0.674 -31.281 1 89.94 503 LEU A CA 1
ATOM 4253 C C . LEU A 1 503 ? -2.711 -1.978 -31.891 1 89.94 503 LEU A C 1
ATOM 4255 O O . LEU A 1 503 ? -2.26 -2.873 -31.172 1 89.94 503 LEU A O 1
ATOM 4259 N N . ASN A 1 504 ? -2.699 -2.043 -33.219 1 88.44 504 ASN A N 1
ATOM 4260 C CA . ASN A 1 504 ? -2.371 -3.27 -33.938 1 88.44 504 ASN A CA 1
ATOM 4261 C C . ASN A 1 504 ? -0.882 -3.592 -33.844 1 88.44 504 ASN A C 1
ATOM 4263 O O . ASN A 1 504 ? -0.454 -4.684 -34.219 1 88.44 504 ASN A O 1
ATOM 4267 N N . PHE A 1 505 ? -0.106 -2.711 -33.312 1 89.5 505 PHE A N 1
ATOM 4268 C CA . PHE A 1 505 ? 1.324 -2.963 -33.188 1 89.5 505 PHE A CA 1
ATOM 4269 C C . PHE A 1 505 ? 1.609 -3.846 -31.969 1 89.5 505 PHE A C 1
ATOM 4271 O O . PHE A 1 505 ? 2.697 -4.414 -31.844 1 89.5 505 PHE A O 1
ATOM 4278 N N . LEU A 1 506 ? 0.707 -3.959 -31.078 1 93.19 506 LEU A N 1
ATOM 4279 C CA . LEU A 1 506 ? 0.892 -4.758 -29.875 1 93.19 506 LEU A CA 1
ATOM 4280 C C . LEU A 1 506 ? 0.857 -6.246 -30.188 1 93.19 506 LEU A C 1
ATOM 4282 O O . LEU A 1 506 ? 0.112 -6.68 -31.078 1 93.19 506 LEU A O 1
ATOM 4286 N N . ARG A 1 507 ? 1.696 -6.984 -29.438 1 94.5 507 ARG A N 1
ATOM 4287 C CA . ARG A 1 507 ? 1.816 -8.422 -29.641 1 94.5 507 ARG A CA 1
ATOM 4288 C C . ARG A 1 507 ? 1.635 -9.172 -28.328 1 94.5 507 ARG A C 1
ATOM 4290 O O . ARG A 1 507 ? 1.678 -8.57 -27.25 1 94.5 507 ARG A O 1
ATOM 4297 N N . ALA A 1 508 ? 1.454 -10.484 -28.453 1 95.81 508 ALA A N 1
ATOM 4298 C CA . ALA A 1 508 ? 1.234 -11.312 -27.281 1 95.81 508 ALA A CA 1
ATOM 4299 C C . ALA A 1 508 ? 2.484 -11.367 -26.406 1 95.81 508 ALA A C 1
ATOM 4301 O O . ALA A 1 508 ? 2.402 -11.242 -25.188 1 95.81 508 ALA A O 1
ATOM 4302 N N . TYR A 1 509 ? 3.551 -11.578 -27.031 1 94.56 509 TYR A N 1
ATOM 4303 C CA . TYR A 1 509 ? 4.805 -11.688 -26.297 1 94.56 509 TYR A CA 1
ATOM 4304 C C . TYR A 1 509 ? 5.973 -11.164 -27.125 1 94.56 509 TYR A C 1
ATOM 4306 O O . TYR A 1 509 ? 5.867 -11.039 -28.344 1 94.56 509 TYR A O 1
ATOM 4314 N N . ASP A 1 510 ? 7.023 -10.812 -26.406 1 90.38 510 ASP A N 1
ATOM 4315 C CA . ASP A 1 510 ? 8.234 -10.336 -27.062 1 90.38 510 ASP A CA 1
ATOM 4316 C C . ASP A 1 510 ? 9.039 -11.492 -27.641 1 90.38 510 ASP A C 1
ATOM 4318 O O . ASP A 1 510 ? 9.125 -12.562 -27.031 1 90.38 510 ASP A O 1
ATOM 4322 N N . VAL A 1 511 ? 9.516 -11.336 -28.797 1 82.69 511 VAL A N 1
ATOM 4323 C CA . VAL A 1 511 ? 10.422 -12.289 -29.422 1 82.69 511 VAL A CA 1
ATOM 4324 C C . VAL A 1 511 ? 11.75 -11.609 -29.75 1 82.69 511 VAL A C 1
ATOM 4326 O O . VAL A 1 511 ? 11.773 -10.445 -30.156 1 82.69 511 VAL A O 1
ATOM 4329 N N . LEU A 1 512 ? 12.789 -12.258 -29.234 1 68.81 512 LEU A N 1
ATOM 4330 C CA . LEU A 1 512 ? 14.117 -11.719 -29.516 1 68.81 512 LEU A CA 1
ATOM 4331 C C . LEU A 1 512 ? 14.367 -11.648 -31.016 1 68.81 512 LEU A C 1
ATOM 4333 O O . LEU A 1 512 ? 14.172 -12.633 -31.734 1 68.81 512 LEU A O 1
ATOM 4337 N N . GLU A 1 513 ? 14.289 -10.344 -31.484 1 60.19 513 GLU A N 1
ATOM 4338 C CA . GLU A 1 513 ? 14.43 -10.133 -32.906 1 60.19 513 GLU A CA 1
ATOM 4339 C C . GLU A 1 513 ? 15.812 -10.555 -33.406 1 60.19 513 GLU A C 1
ATOM 4341 O O . GLU A 1 513 ? 16.812 -10.344 -32.719 1 60.19 513 GLU A O 1
ATOM 4346 N N . LYS A 1 514 ? 15.898 -11.469 -34.406 1 52.56 514 LYS A N 1
ATOM 4347 C CA . LYS A 1 514 ? 17.109 -11.945 -35.062 1 52.56 514 LYS A CA 1
ATOM 4348 C C . LYS A 1 514 ? 18.047 -10.781 -35.406 1 52.56 514 LYS A C 1
ATOM 4350 O O . LYS A 1 514 ? 19.266 -10.953 -35.469 1 52.56 514 LYS A O 1
ATOM 4355 N N . GLU A 1 515 ? 17.594 -9.695 -35.844 1 50.47 515 GLU A N 1
ATOM 4356 C CA . GLU A 1 515 ? 18.5 -8.688 -36.438 1 50.47 515 GLU A CA 1
ATOM 4357 C C . GLU A 1 515 ? 19 -7.734 -35.344 1 50.47 515 GLU A C 1
ATOM 4359 O O . GLU A 1 515 ? 19.922 -6.945 -35.594 1 50.47 515 GLU A O 1
ATOM 4364 N N . ALA A 1 516 ? 18.406 -7.438 -34.5 1 49.12 516 ALA A N 1
ATOM 4365 C CA . ALA A 1 516 ? 18.672 -6.297 -33.625 1 49.12 516 ALA A CA 1
ATOM 4366 C C . ALA A 1 516 ? 19.625 -6.676 -32.5 1 49.12 516 ALA A C 1
ATOM 4368 O O . ALA A 1 516 ? 19.703 -7.848 -32.125 1 49.12 516 ALA A O 1
ATOM 4369 N N . ARG A 1 517 ? 20.484 -5.746 -32.062 1 50.84 517 ARG A N 1
ATOM 4370 C CA . ARG A 1 517 ? 21.469 -5.77 -30.984 1 50.84 517 ARG A CA 1
ATOM 4371 C C . ARG A 1 517 ? 20.906 -6.445 -29.75 1 50.84 517 ARG A C 1
ATOM 4373 O O . ARG A 1 517 ? 19.969 -5.934 -29.125 1 50.84 517 ARG A O 1
ATOM 4380 N N . LEU A 1 518 ? 20.938 -7.836 -29.625 1 50.25 518 LEU A N 1
ATOM 4381 C CA . LEU A 1 518 ? 20.516 -8.75 -28.562 1 50.25 518 LEU A CA 1
ATOM 4382 C C . LEU A 1 518 ? 20.906 -8.203 -27.188 1 50.25 518 LEU A C 1
ATOM 4384 O O . LEU A 1 518 ? 22.094 -7.973 -26.922 1 50.25 518 LEU A O 1
ATOM 4388 N N . THR A 1 519 ? 20.219 -7.246 -26.672 1 60.19 519 THR A N 1
ATOM 4389 C CA . THR A 1 519 ? 20.578 -6.945 -25.297 1 60.19 519 THR A CA 1
ATOM 4390 C C . THR A 1 519 ? 19.938 -7.949 -24.344 1 60.19 519 THR A C 1
ATOM 4392 O O . THR A 1 519 ? 18.875 -8.508 -24.625 1 60.19 519 THR A O 1
ATOM 4395 N N . ASN A 1 520 ? 20.703 -8.648 -23.641 1 60.09 520 ASN A N 1
ATOM 4396 C CA . ASN A 1 520 ? 20.281 -9.586 -22.609 1 60.09 520 ASN A CA 1
ATOM 4397 C C . ASN A 1 520 ? 19.469 -8.891 -21.531 1 60.09 520 ASN A C 1
ATOM 4399 O O . ASN A 1 520 ? 19.406 -9.352 -20.391 1 60.09 520 ASN A O 1
ATOM 4403 N N . GLU A 1 521 ? 18.734 -7.836 -22.062 1 80.5 521 GLU A N 1
ATOM 4404 C CA . GLU A 1 521 ? 17.984 -7.09 -21.062 1 80.5 521 GLU A CA 1
ATOM 4405 C C . GLU A 1 521 ? 16.625 -7.723 -20.797 1 80.5 521 GLU A C 1
ATOM 4407 O O . GLU A 1 521 ? 16.078 -8.414 -21.672 1 80.5 521 GLU A O 1
ATOM 4412 N N . VAL A 1 522 ? 16.141 -7.699 -19.672 1 89.38 522 VAL A N 1
ATOM 4413 C CA . VAL A 1 522 ? 14.828 -8.188 -19.234 1 89.38 522 VAL A CA 1
ATOM 4414 C C . VAL A 1 522 ? 13.734 -7.488 -20.031 1 89.38 522 VAL A C 1
ATOM 4416 O O . VAL A 1 522 ? 12.758 -8.125 -20.453 1 89.38 522 VAL A O 1
ATOM 4419 N N . PHE A 1 523 ? 13.859 -6.215 -20.328 1 91.88 523 PHE A N 1
ATOM 4420 C CA . PHE A 1 523 ? 12.953 -5.402 -21.125 1 91.88 523 PHE A CA 1
ATOM 4421 C C . PHE A 1 523 ? 13.688 -4.789 -22.312 1 91.88 523 PHE A C 1
ATOM 4423 O O . PHE A 1 523 ? 14.672 -4.066 -22.141 1 91.88 523 PHE A O 1
ATOM 4430 N N . ILE A 1 524 ? 13.219 -5.008 -23.547 1 88.69 524 ILE A N 1
ATOM 4431 C CA . ILE A 1 524 ? 13.992 -4.652 -24.734 1 88.69 524 ILE A CA 1
ATOM 4432 C C . ILE A 1 524 ? 13.242 -3.596 -25.531 1 88.69 524 ILE A C 1
ATOM 4434 O O . ILE A 1 524 ? 13.68 -3.201 -26.609 1 88.69 524 ILE A O 1
ATOM 4438 N N . GLY A 1 525 ? 12.078 -3.221 -25.062 1 89.5 525 GLY A N 1
ATOM 4439 C CA . GLY A 1 525 ? 11.312 -2.197 -25.766 1 89.5 525 GLY A CA 1
ATOM 4440 C C . GLY A 1 525 ? 10.445 -2.754 -26.875 1 89.5 525 GLY A C 1
ATOM 4441 O O . GLY A 1 525 ? 10.062 -2.025 -27.797 1 89.5 525 GLY A O 1
ATOM 4442 N N . ALA A 1 526 ? 10.219 -4.016 -26.875 1 90.12 526 ALA A N 1
ATOM 4443 C CA . ALA A 1 526 ? 9.328 -4.648 -27.844 1 90.12 526 ALA A CA 1
ATOM 4444 C C . ALA A 1 526 ? 7.867 -4.492 -27.438 1 90.12 526 ALA A C 1
ATOM 4446 O O . ALA A 1 526 ? 7.559 -4.344 -26.25 1 90.12 526 ALA A O 1
ATOM 4447 N N . PRO A 1 527 ? 7.004 -4.535 -28.328 1 92.75 527 PRO A N 1
ATOM 4448 C CA . PRO A 1 527 ? 5.609 -4.191 -28.031 1 92.75 527 PRO A CA 1
ATOM 4449 C C . PRO A 1 527 ? 4.797 -5.391 -27.547 1 92.75 527 PRO A C 1
ATOM 4451 O O . PRO A 1 527 ? 3.566 -5.371 -27.609 1 92.75 527 PRO A O 1
ATOM 4454 N N . GLY A 1 528 ? 5.41 -6.449 -27.141 1 94.5 528 GLY A N 1
ATOM 4455 C CA . GLY A 1 528 ? 4.672 -7.531 -26.516 1 94.5 528 GLY A CA 1
ATOM 4456 C C . GLY A 1 528 ? 4.043 -7.133 -25.188 1 94.5 528 GLY A C 1
ATOM 4457 O O . GLY A 1 528 ? 4.617 -6.344 -24.438 1 94.5 528 GLY A O 1
ATOM 4458 N N . ILE A 1 529 ? 2.861 -7.695 -24.891 1 97.06 529 ILE A N 1
ATOM 4459 C CA . ILE A 1 529 ? 2.242 -7.387 -23.609 1 97.06 529 ILE A CA 1
ATOM 4460 C C . ILE A 1 529 ? 2.861 -8.25 -22.516 1 97.06 529 ILE A C 1
ATOM 4462 O O . ILE A 1 529 ? 2.689 -7.977 -21.312 1 97.06 529 ILE A O 1
ATOM 4466 N N . VAL A 1 530 ? 3.555 -9.297 -22.891 1 96.5 530 VAL A N 1
ATOM 4467 C CA . VAL A 1 530 ? 4.391 -10.133 -22.031 1 96.5 530 VAL A CA 1
ATOM 4468 C C . VAL A 1 530 ? 5.809 -10.195 -22.594 1 96.5 530 VAL A C 1
ATOM 4470 O O . VAL A 1 530 ? 5.992 -10.32 -23.812 1 96.5 530 VAL A O 1
ATOM 4473 N N . ASN A 1 531 ? 6.785 -10.094 -21.75 1 93.06 531 ASN A N 1
ATOM 4474 C CA . ASN A 1 531 ? 8.141 -10.156 -22.281 1 93.06 531 ASN A CA 1
ATOM 4475 C C . ASN A 1 531 ? 8.57 -11.594 -22.562 1 93.06 531 ASN A C 1
ATOM 4477 O O . ASN A 1 531 ? 7.77 -12.523 -22.406 1 93.06 531 ASN A O 1
ATOM 4481 N N . ASP A 1 532 ? 9.797 -11.836 -22.938 1 88.19 532 ASP A N 1
ATOM 4482 C CA . ASP A 1 532 ? 10.273 -13.141 -23.375 1 88.19 532 ASP A CA 1
ATOM 4483 C C . ASP A 1 532 ? 10.562 -14.047 -22.172 1 88.19 532 ASP A C 1
ATOM 4485 O O . ASP A 1 532 ? 10.812 -15.242 -22.344 1 88.19 532 ASP A O 1
ATOM 4489 N N . MET A 1 533 ? 10.43 -13.531 -20.953 1 88.62 533 MET A N 1
ATOM 4490 C CA . MET A 1 533 ? 10.656 -14.305 -19.734 1 88.62 533 MET A CA 1
ATOM 4491 C C . MET A 1 533 ? 9.344 -14.562 -19 1 88.62 533 MET A C 1
ATOM 4493 O O . MET A 1 533 ? 9.352 -14.906 -17.828 1 88.62 533 MET A O 1
ATOM 4497 N N . ASN A 1 534 ? 8.258 -14.312 -19.719 1 91.94 534 ASN A N 1
ATOM 4498 C CA . ASN A 1 534 ? 6.918 -14.523 -19.188 1 91.94 534 ASN A CA 1
ATOM 4499 C C . ASN A 1 534 ? 6.602 -13.547 -18.062 1 91.94 534 ASN A C 1
ATOM 4501 O O . ASN A 1 534 ? 6 -13.922 -17.047 1 91.94 534 ASN A O 1
ATOM 4505 N N . ILE A 1 535 ? 7.094 -12.383 -18.156 1 94.19 535 ILE A N 1
ATOM 4506 C CA . ILE A 1 535 ? 6.766 -11.312 -17.234 1 94.19 535 ILE A CA 1
ATOM 4507 C C . ILE A 1 535 ? 5.727 -10.383 -17.859 1 94.19 535 ILE A C 1
ATOM 4509 O O . ILE A 1 535 ? 5.941 -9.836 -18.938 1 94.19 535 ILE A O 1
ATOM 4513 N N . ARG A 1 536 ? 4.656 -10.242 -17.25 1 96.75 536 ARG A N 1
ATOM 4514 C CA . ARG A 1 536 ? 3.568 -9.406 -17.75 1 96.75 536 ARG A CA 1
ATOM 4515 C C . ARG A 1 536 ? 3.932 -7.926 -17.656 1 96.75 536 ARG A C 1
ATOM 4517 O O . ARG A 1 536 ? 4.344 -7.438 -16.609 1 96.75 536 ARG A O 1
ATOM 4524 N N . LYS A 1 537 ? 3.777 -7.242 -18.75 1 96.94 537 LYS A N 1
ATOM 4525 C CA . LYS A 1 537 ? 4 -5.801 -18.812 1 96.94 537 LYS A CA 1
ATOM 4526 C C . LYS A 1 537 ? 2.73 -5.035 -18.438 1 96.94 537 LYS A C 1
ATOM 4528 O O . LYS A 1 537 ? 1.648 -5.621 -18.359 1 96.94 537 LYS A O 1
ATOM 4533 N N . PRO A 1 538 ? 2.855 -3.732 -18.141 1 96.5 538 PRO A N 1
ATOM 4534 C CA . PRO A 1 538 ? 1.657 -2.951 -17.828 1 96.5 538 PRO A CA 1
ATOM 4535 C C . PRO A 1 538 ? 0.597 -3.027 -18.922 1 96.5 538 PRO A C 1
ATOM 4537 O O . PRO A 1 538 ? -0.601 -2.961 -18.641 1 96.5 538 PRO A O 1
ATOM 4540 N N . SER A 1 539 ? 1.059 -3.188 -20.172 1 97.31 539 SER A N 1
ATOM 4541 C CA . SER A 1 539 ? 0.124 -3.33 -21.281 1 97.31 539 SER A CA 1
ATOM 4542 C C . SER A 1 539 ? -0.804 -4.523 -21.078 1 97.31 539 SER A C 1
ATOM 4544 O O . SER A 1 539 ? -1.975 -4.477 -21.453 1 97.31 539 SER A O 1
ATOM 4546 N N . TYR A 1 540 ? -0.285 -5.59 -20.5 1 97.88 540 TYR A N 1
ATOM 4547 C CA . TYR A 1 540 ? -1.091 -6.766 -20.188 1 97.88 540 TYR A CA 1
ATOM 4548 C C . TYR A 1 540 ? -2.27 -6.398 -19.297 1 97.88 540 TYR A C 1
ATOM 4550 O O . TYR A 1 540 ? -3.4 -6.824 -19.531 1 97.88 540 TYR A O 1
ATOM 4558 N N . TYR A 1 541 ? -2.045 -5.648 -18.344 1 97.62 541 TYR A N 1
ATOM 4559 C CA . TYR A 1 541 ? -3.064 -5.332 -17.344 1 97.62 541 TYR A CA 1
ATOM 4560 C C . TYR A 1 541 ? -4.051 -4.305 -17.891 1 97.62 541 TYR A C 1
ATOM 4562 O O . TYR A 1 541 ? -5.16 -4.168 -17.359 1 97.62 541 TYR A O 1
ATOM 4570 N N . ALA A 1 542 ? -3.605 -3.52 -18.906 1 97.56 542 ALA A N 1
ATOM 4571 C CA . ALA A 1 542 ? -4.605 -2.715 -19.594 1 97.56 542 ALA A CA 1
ATOM 4572 C C . ALA A 1 542 ? -5.711 -3.592 -20.172 1 97.56 542 ALA A C 1
ATOM 4574 O O . ALA A 1 542 ? -6.898 -3.334 -19.953 1 97.56 542 ALA A O 1
ATOM 4575 N N . TYR A 1 543 ? -5.281 -4.633 -20.859 1 97.44 543 TYR A N 1
ATOM 4576 C CA . TYR A 1 543 ? -6.25 -5.555 -21.438 1 97.44 543 TYR A CA 1
ATOM 4577 C C . TYR A 1 543 ? -6.992 -6.32 -20.344 1 97.44 543 TYR A C 1
ATOM 4579 O O . TYR A 1 543 ? -8.18 -6.621 -20.484 1 97.44 543 TYR A O 1
ATOM 4587 N N . TYR A 1 544 ? -6.246 -6.621 -19.312 1 96.94 544 TYR A N 1
ATOM 4588 C CA . TYR A 1 544 ? -6.863 -7.309 -18.172 1 96.94 544 TYR A CA 1
ATOM 4589 C C . TYR A 1 544 ? -8.016 -6.492 -17.609 1 96.94 544 TYR A C 1
ATOM 4591 O O . TYR A 1 544 ? -9.102 -7.02 -17.375 1 96.94 544 TYR A O 1
ATOM 4599 N N . PHE A 1 545 ? -7.836 -5.211 -17.391 1 97.56 545 PHE A N 1
ATOM 4600 C CA . PHE A 1 545 ? -8.875 -4.332 -16.875 1 97.56 545 PHE A CA 1
ATOM 4601 C C . PHE A 1 545 ? -10.023 -4.207 -17.875 1 97.56 545 PHE A C 1
ATOM 4603 O O . PHE A 1 545 ? -11.195 -4.266 -17.484 1 97.56 545 PHE A O 1
ATOM 4610 N N . LEU A 1 546 ? -9.648 -4.051 -19.125 1 96.81 546 LEU A N 1
ATOM 4611 C CA . LEU A 1 546 ? -10.672 -3.914 -20.156 1 96.81 546 LEU A CA 1
ATOM 4612 C C . LEU A 1 546 ? -11.547 -5.16 -20.219 1 96.81 546 LEU A C 1
ATOM 4614 O O . LEU A 1 546 ? -12.758 -5.062 -20.422 1 96.81 546 LEU A O 1
ATOM 4618 N N . SER A 1 547 ? -10.977 -6.289 -20.031 1 95 547 SER A N 1
ATOM 4619 C CA . SER A 1 547 ? -11.688 -7.559 -20.141 1 95 547 SER A CA 1
ATOM 4620 C C . SER A 1 547 ? -12.703 -7.715 -19 1 95 547 SER A C 1
ATOM 4622 O O . SER A 1 547 ? -13.617 -8.531 -19.094 1 95 547 SER A O 1
ATOM 4624 N N . LYS A 1 548 ? -12.602 -6.973 -17.938 1 94.12 548 LYS A N 1
ATOM 4625 C CA . LYS A 1 548 ? -13.492 -7.086 -16.781 1 94.12 548 LYS A CA 1
ATOM 4626 C C . LYS A 1 548 ? -14.695 -6.156 -16.922 1 94.12 548 LYS A C 1
ATOM 4628 O O . LYS A 1 548 ? -15.656 -6.258 -16.156 1 94.12 548 LYS A O 1
ATOM 4633 N N . LEU A 1 549 ? -14.633 -5.281 -17.859 1 95.81 549 LEU A N 1
ATOM 4634 C CA . LEU A 1 549 ? -15.727 -4.332 -18.047 1 95.81 549 LEU A CA 1
ATOM 4635 C C . LEU A 1 549 ? -17 -5.047 -18.5 1 95.81 549 LEU A C 1
ATOM 4637 O O . LEU A 1 549 ? -16.922 -6.086 -19.172 1 95.81 549 LEU A O 1
ATOM 4641 N N . GLY A 1 550 ? -18.141 -4.473 -18.156 1 94.06 550 GLY A N 1
ATOM 4642 C CA . GLY A 1 550 ? -19.422 -5.023 -18.531 1 94.06 550 GLY A CA 1
ATOM 4643 C C . GLY A 1 550 ? -19.828 -4.648 -19.953 1 94.06 550 GLY A C 1
ATOM 4644 O O . GLY A 1 550 ? -19.109 -3.918 -20.641 1 94.06 550 GLY A O 1
ATOM 4645 N N . GLU A 1 551 ? -21 -5.078 -20.344 1 93.69 551 GLU A N 1
ATOM 4646 C CA . GLU A 1 551 ? -21.469 -4.93 -21.703 1 93.69 551 GLU A CA 1
ATOM 4647 C C . GLU A 1 551 ? -22.125 -3.564 -21.922 1 93.69 551 GLU A C 1
ATOM 4649 O O . GLU A 1 551 ? -22.094 -3.023 -23.031 1 93.69 551 GLU A O 1
ATOM 4654 N N . GLU A 1 552 ? -22.703 -3.039 -20.891 1 96.38 552 GLU A N 1
ATOM 4655 C CA . GLU A 1 552 ? -23.438 -1.782 -21.016 1 96.38 552 GLU A CA 1
ATOM 4656 C C . GLU A 1 552 ? -22.688 -0.637 -20.344 1 96.38 552 GLU A C 1
ATOM 4658 O O . GLU A 1 552 ? -22.25 -0.766 -19.203 1 96.38 552 GLU A O 1
ATOM 4663 N N . ILE A 1 553 ? -22.641 0.484 -21.016 1 97.06 553 ILE A N 1
ATOM 4664 C CA . ILE A 1 553 ? -21.953 1.655 -20.484 1 97.06 553 ILE A CA 1
ATOM 4665 C C . ILE A 1 553 ? -22.938 2.502 -19.672 1 97.06 553 ILE A C 1
ATOM 4667 O O . ILE A 1 553 ? -24.016 2.834 -20.172 1 97.06 553 ILE A O 1
ATOM 4671 N N . VAL A 1 554 ? -22.594 2.807 -18.531 1 96.62 554 VAL A N 1
ATOM 4672 C CA . VAL A 1 554 ? -23.406 3.635 -17.641 1 96.62 554 VAL A CA 1
ATOM 4673 C C . VAL A 1 554 ? -22.922 5.086 -17.719 1 96.62 554 VAL A C 1
ATOM 4675 O O . VAL A 1 554 ? -23.734 6.012 -17.75 1 96.62 554 VAL A O 1
ATOM 4678 N N . LEU A 1 555 ? -21.641 5.25 -17.703 1 96.06 555 LEU A N 1
ATOM 4679 C CA . LEU A 1 555 ? -21.016 6.566 -17.734 1 96.06 555 LEU A CA 1
ATOM 4680 C C . LEU A 1 555 ? -19.688 6.523 -18.484 1 96.06 555 LEU A C 1
ATOM 4682 O O . LEU A 1 555 ? -18.922 5.566 -18.344 1 96.06 555 LEU A O 1
ATOM 4686 N N . LEU A 1 556 ? -19.438 7.441 -19.312 1 94.62 556 LEU A N 1
ATOM 4687 C CA . LEU A 1 556 ? -18.172 7.582 -20.031 1 94.62 556 LEU A CA 1
ATOM 4688 C C . LEU A 1 556 ? -17.672 9.023 -19.969 1 94.62 556 LEU A C 1
ATOM 4690 O O . LEU A 1 556 ? -18.344 9.938 -20.469 1 94.62 556 LEU A O 1
ATOM 4694 N N . GLU A 1 557 ? -16.672 9.258 -19.281 1 91.44 557 GLU A N 1
ATOM 4695 C CA . GLU A 1 557 ? -15.977 10.539 -19.172 1 91.44 557 GLU A CA 1
ATOM 4696 C C . GLU A 1 557 ? -14.477 10.359 -19.375 1 91.44 557 GLU A C 1
ATOM 4698 O O . GLU A 1 557 ? -13.977 9.234 -19.422 1 91.44 557 GLU A O 1
ATOM 4703 N N . ASP A 1 558 ? -13.805 11.453 -19.594 1 89 558 ASP A N 1
ATOM 4704 C CA . ASP A 1 558 ? -12.359 11.375 -19.719 1 89 558 ASP A CA 1
ATOM 4705 C C . ASP A 1 558 ? -11.711 10.836 -18.453 1 89 558 ASP A C 1
ATOM 4707 O O . ASP A 1 558 ? -11.836 11.445 -17.375 1 89 558 ASP A O 1
ATOM 4711 N N . GLY A 1 559 ? -11.062 9.695 -18.594 1 92.5 559 GLY A N 1
ATOM 4712 C CA . GLY A 1 559 ? -10.367 9.102 -17.453 1 92.5 559 GLY A CA 1
ATOM 4713 C C . GLY A 1 559 ? -11.242 8.172 -16.641 1 92.5 559 GLY A C 1
ATOM 4714 O O . GLY A 1 559 ? -10.836 7.695 -15.578 1 92.5 559 GLY A O 1
ATOM 4715 N N . CYS A 1 560 ? -12.539 7.977 -17.094 1 95.56 560 CYS A N 1
ATOM 4716 C CA . CYS A 1 560 ? -13.445 7.137 -16.312 1 95.56 560 CYS A CA 1
ATOM 4717 C C . CYS A 1 560 ? -14.477 6.469 -17.203 1 95.56 560 CYS A C 1
ATOM 4719 O O . CYS A 1 560 ? -15.125 7.133 -18.031 1 95.56 560 CYS A O 1
ATOM 4721 N N . ILE A 1 561 ? -14.641 5.203 -17.094 1 97 561 ILE A N 1
ATOM 4722 C CA . ILE A 1 561 ? -15.719 4.48 -17.766 1 97 561 ILE A CA 1
ATOM 4723 C C . ILE A 1 561 ? -16.422 3.57 -16.75 1 97 561 ILE A C 1
ATOM 4725 O O . ILE A 1 561 ? -15.773 2.908 -15.945 1 97 561 ILE A O 1
ATOM 4729 N N . VAL A 1 562 ? -17.719 3.643 -16.703 1 97.69 562 VAL A N 1
ATOM 4730 C CA . VAL A 1 562 ? -18.547 2.807 -15.828 1 97.69 562 VAL A CA 1
ATOM 4731 C C . VAL A 1 562 ? -19.422 1.893 -16.672 1 97.69 562 VAL A C 1
ATOM 4733 O O . VAL A 1 562 ? -20.109 2.352 -17.594 1 97.69 562 VAL A O 1
ATOM 4736 N N . THR A 1 563 ? -19.344 0.644 -16.391 1 97.5 563 THR A N 1
ATOM 4737 C CA . THR A 1 563 ? -20.156 -0.318 -17.125 1 97.5 563 THR A CA 1
ATOM 4738 C C . THR A 1 563 ? -20.938 -1.218 -16.156 1 97.5 563 THR A C 1
ATOM 4740 O O . THR A 1 563 ? -20.656 -1.235 -14.961 1 97.5 563 THR A O 1
ATOM 4743 N N . LYS A 1 564 ? -21.938 -1.879 -16.625 1 95.44 564 LYS A N 1
ATOM 4744 C CA . LYS A 1 564 ? -22.719 -2.801 -15.805 1 95.44 564 LYS A CA 1
ATOM 4745 C C . LYS A 1 564 ? -23.062 -4.066 -16.578 1 95.44 564 LYS A C 1
ATOM 4747 O O . LYS A 1 564 ? -23.062 -4.066 -17.812 1 95.44 564 LYS A O 1
ATOM 4752 N N . ASP A 1 565 ? -23.203 -5.102 -15.867 1 91.69 565 ASP A N 1
ATOM 4753 C CA . ASP A 1 565 ? -23.719 -6.367 -16.375 1 91.69 565 ASP A CA 1
ATOM 4754 C C . ASP A 1 565 ? -24.641 -7.035 -15.359 1 91.69 565 ASP A C 1
ATOM 4756 O O . ASP A 1 565 ? -25.094 -6.395 -14.406 1 91.69 565 ASP A O 1
ATOM 4760 N N . GLU A 1 566 ? -25.016 -8.273 -15.578 1 86.75 566 GLU A N 1
ATOM 4761 C CA . GLU A 1 566 ? -25.953 -8.984 -14.711 1 86.75 566 GLU A CA 1
ATOM 4762 C C . GLU A 1 566 ? -25.359 -9.227 -13.328 1 86.75 566 GLU A C 1
ATOM 4764 O O . GLU A 1 566 ? -26.078 -9.266 -12.328 1 86.75 566 GLU A O 1
ATOM 4769 N N . ASP A 1 567 ? -24.125 -9.273 -13.32 1 86.25 567 ASP A N 1
ATOM 4770 C CA . ASP A 1 567 ? -23.453 -9.695 -12.094 1 86.25 567 ASP A CA 1
ATOM 4771 C C . ASP A 1 567 ? -23.062 -8.492 -11.234 1 86.25 567 ASP A C 1
ATOM 4773 O O . ASP A 1 567 ? -22.828 -8.633 -10.031 1 86.25 567 ASP A O 1
ATOM 4777 N N . GLY A 1 568 ? -22.891 -7.348 -11.914 1 92 568 GLY A N 1
ATOM 4778 C CA . GLY A 1 568 ? -22.484 -6.207 -11.109 1 92 568 GLY A CA 1
ATOM 4779 C C . GLY A 1 568 ? -22.078 -5.008 -11.953 1 92 568 GLY A C 1
ATOM 4780 O O . GLY A 1 568 ? -22.594 -4.809 -13.047 1 92 568 GLY A O 1
ATOM 4781 N N . TYR A 1 569 ? -21.297 -4.145 -11.273 1 94.62 569 TYR A N 1
ATOM 4782 C CA . TYR A 1 569 ? -20.891 -2.877 -11.859 1 94.62 569 TYR A CA 1
ATOM 4783 C C . TYR A 1 569 ? -19.359 -2.75 -11.859 1 94.62 569 TYR A C 1
ATOM 4785 O O . TYR A 1 569 ? -18.703 -3.244 -10.945 1 94.62 569 TYR A O 1
ATOM 4793 N N . CYS A 1 570 ? -18.859 -2.158 -12.938 1 96.75 570 CYS A N 1
ATOM 4794 C CA . CYS A 1 570 ? -17.406 -1.966 -13.023 1 96.75 570 CYS A CA 1
ATOM 4795 C C . CYS A 1 570 ? -17.078 -0.509 -13.312 1 96.75 570 CYS A C 1
ATOM 4797 O O . CYS A 1 570 ? -17.641 0.103 -14.211 1 96.75 570 CYS A O 1
ATOM 4799 N N . ILE A 1 571 ? -16.234 0.047 -12.508 1 97.94 571 ILE A N 1
ATOM 4800 C CA . ILE A 1 571 ? -15.727 1.405 -12.688 1 97.94 571 ILE A CA 1
ATOM 4801 C C . ILE A 1 571 ? -14.227 1.37 -12.984 1 97.94 571 ILE A C 1
ATOM 4803 O O . ILE A 1 571 ? -13.438 0.896 -12.164 1 97.94 571 ILE A O 1
ATOM 4807 N N . LEU A 1 572 ? -13.828 1.794 -14.156 1 98.25 572 LEU A N 1
ATOM 4808 C CA . LEU A 1 572 ? -12.414 1.863 -14.531 1 98.25 572 LEU A CA 1
ATOM 4809 C C . LEU A 1 572 ? -11.938 3.309 -14.562 1 98.25 572 LEU A C 1
ATOM 4811 O O . LEU A 1 572 ? -12.461 4.129 -15.32 1 98.25 572 LEU A O 1
ATOM 4815 N N . LEU A 1 573 ? -11.055 3.637 -13.664 1 97.44 573 LEU A N 1
ATOM 4816 C CA . LEU A 1 573 ? -10.414 4.941 -13.578 1 97.44 573 LEU A CA 1
ATOM 4817 C C . LEU A 1 573 ? -8.977 4.879 -14.086 1 97.44 573 LEU A C 1
ATOM 4819 O O . LEU A 1 573 ? -8.266 3.908 -13.82 1 97.44 573 LEU A O 1
ATOM 4823 N N . TYR A 1 574 ? -8.516 5.773 -14.844 1 95.44 574 TYR A N 1
ATOM 4824 C CA . TYR A 1 574 ? -7.133 5.793 -15.312 1 95.44 574 TYR A CA 1
ATOM 4825 C C . TYR A 1 574 ? -6.648 7.223 -15.531 1 95.44 574 TYR A C 1
ATOM 4827 O O . TYR A 1 574 ? -7.449 8.117 -15.805 1 95.44 574 TYR A O 1
ATOM 4835 N N . ALA A 1 575 ? -5.414 7.48 -15.328 1 89.19 575 ALA A N 1
ATOM 4836 C CA . ALA A 1 575 ? -4.797 8.797 -15.516 1 89.19 575 ALA A CA 1
ATOM 4837 C C . ALA A 1 575 ? -4.141 8.898 -16.891 1 89.19 575 ALA A C 1
ATOM 4839 O O . ALA A 1 575 ? -3.188 8.172 -17.188 1 89.19 575 ALA A O 1
ATOM 4840 N N . TYR A 1 576 ? -4.688 9.703 -17.734 1 83.38 576 TYR A N 1
ATOM 4841 C CA . TYR A 1 576 ? -4.199 9.883 -19.094 1 83.38 576 TYR A CA 1
ATOM 4842 C C . TYR A 1 576 ? -3.904 11.352 -19.375 1 83.38 576 TYR A C 1
ATOM 4844 O O . TYR A 1 576 ? -4.602 12.242 -18.875 1 83.38 576 TYR A O 1
ATOM 4852 N N . ASN A 1 577 ? -2.756 11.578 -20 1 75.31 577 ASN A N 1
ATOM 4853 C CA . ASN A 1 577 ? -2.42 12.922 -20.453 1 75.31 577 ASN A CA 1
ATOM 4854 C C . ASN A 1 577 ? -2.082 12.938 -21.938 1 75.31 577 ASN A C 1
ATOM 4856 O O . ASN A 1 577 ? -1.657 11.922 -22.5 1 75.31 577 ASN A O 1
ATOM 4860 N N . GLU A 1 578 ? -2.236 14.008 -22.609 1 72.94 578 GLU A N 1
ATOM 4861 C CA . GLU A 1 578 ? -2.043 14.156 -24.047 1 72.94 578 GLU A CA 1
ATOM 4862 C C . GLU A 1 578 ? -0.59 13.898 -24.438 1 72.94 578 GLU A C 1
ATOM 4864 O O . GLU A 1 578 ? -0.302 13.57 -25.594 1 72.94 578 GLU A O 1
ATOM 4869 N N . ASP A 1 579 ? 0.257 13.945 -23.531 1 71.44 579 ASP A N 1
ATOM 4870 C CA . ASP A 1 579 ? 1.674 13.75 -23.812 1 71.44 579 ASP A CA 1
ATOM 4871 C C . ASP A 1 579 ? 1.952 12.312 -24.25 1 71.44 579 ASP A C 1
ATOM 4873 O O . ASP A 1 579 ? 2.949 12.047 -24.938 1 71.44 579 ASP A O 1
ATOM 4877 N N . ILE A 1 580 ? 1.118 11.375 -23.891 1 75.44 580 ILE A N 1
ATOM 4878 C CA . ILE A 1 580 ? 1.379 9.977 -24.188 1 75.44 580 ILE A CA 1
ATOM 4879 C C . ILE A 1 580 ? 0.72 9.609 -25.516 1 75.44 580 ILE A C 1
ATOM 4881 O O . ILE A 1 580 ? 0.935 8.508 -26.047 1 75.44 580 ILE A O 1
ATOM 4885 N N . THR A 1 581 ? 0.041 10.547 -26.109 1 68.25 581 THR A N 1
ATOM 4886 C CA . THR A 1 581 ? -0.674 10.258 -27.344 1 68.25 581 THR A CA 1
ATOM 4887 C C . THR A 1 581 ? 0.303 9.922 -28.469 1 68.25 581 THR A C 1
ATOM 4889 O O . THR A 1 581 ? 0.03 9.055 -29.297 1 68.25 581 THR A O 1
ATOM 4892 N N . GLU A 1 582 ? 1.377 10.641 -28.5 1 67.81 582 GLU A N 1
ATOM 4893 C CA . GLU A 1 582 ? 2.271 10.391 -29.625 1 67.81 582 GLU A CA 1
ATOM 4894 C C . GLU A 1 582 ? 3.395 9.438 -29.234 1 67.81 582 GLU A C 1
ATOM 4896 O O . GLU A 1 582 ? 4.184 9.023 -30.094 1 67.81 582 GLU A O 1
ATOM 4901 N N . LEU A 1 583 ? 3.188 8.477 -28.281 1 62.62 583 LEU A N 1
ATOM 4902 C CA . LEU A 1 583 ? 4.207 7.559 -27.781 1 62.62 583 LEU A CA 1
ATOM 4903 C C . LEU A 1 583 ? 5.605 8.062 -28.141 1 62.62 583 LEU A C 1
ATOM 4905 O O . LEU A 1 583 ? 6.438 7.297 -28.625 1 62.62 583 LEU A O 1
ATOM 4909 N N . LYS A 1 584 ? 5.855 9.375 -28.203 1 65.12 584 LYS A N 1
ATOM 4910 C CA . LYS A 1 584 ? 7.184 9.852 -28.562 1 65.12 584 LYS A CA 1
ATOM 4911 C C . LYS A 1 584 ? 8.242 9.32 -27.594 1 65.12 584 LYS A C 1
ATOM 4913 O O . LYS A 1 584 ? 7.926 8.562 -26.688 1 65.12 584 LYS A O 1
ATOM 4918 N N . ASP A 1 585 ? 9.484 9.922 -27.531 1 62.28 585 ASP A N 1
ATOM 4919 C CA . ASP A 1 585 ? 10.727 9.445 -26.922 1 62.28 585 ASP A CA 1
ATOM 4920 C C . ASP A 1 585 ? 10.609 9.391 -25.406 1 62.28 585 ASP A C 1
ATOM 4922 O O . ASP A 1 585 ? 10.25 10.383 -24.766 1 62.28 585 ASP A O 1
ATOM 4926 N N . TYR A 1 586 ? 10.688 8.141 -24.844 1 60.59 586 TYR A N 1
ATOM 4927 C CA . TYR A 1 586 ? 10.703 7.824 -23.422 1 60.59 586 TYR A CA 1
ATOM 4928 C C . TYR A 1 586 ? 11.43 8.906 -22.625 1 60.59 586 TYR A C 1
ATOM 4930 O O . TYR A 1 586 ? 10.953 9.344 -21.578 1 60.59 586 TYR A O 1
ATOM 4938 N N . ASP A 1 587 ? 12.477 9.258 -23.141 1 59.53 587 ASP A N 1
ATOM 4939 C CA . ASP A 1 587 ? 13.344 10.164 -22.391 1 59.53 587 ASP A CA 1
ATOM 4940 C C . ASP A 1 587 ? 12.664 11.516 -22.188 1 59.53 587 ASP A C 1
ATOM 4942 O O . ASP A 1 587 ? 12.836 12.148 -21.141 1 59.53 587 ASP A O 1
ATOM 4946 N N . LYS A 1 588 ? 11.859 11.906 -23.094 1 57.59 588 LYS A N 1
ATOM 4947 C CA . LYS A 1 588 ? 11.18 13.195 -23.016 1 57.59 588 LYS A CA 1
ATOM 4948 C C . LYS A 1 588 ? 10.039 13.148 -22 1 57.59 588 LYS A C 1
ATOM 4950 O O . LYS A 1 588 ? 9.766 14.141 -21.312 1 57.59 588 LYS A O 1
ATOM 4955 N N . ILE A 1 589 ? 9.414 11.977 -21.938 1 58.94 589 ILE A N 1
ATOM 4956 C CA . ILE A 1 589 ? 8.266 11.836 -21.047 1 58.94 589 ILE A CA 1
ATOM 4957 C C . ILE A 1 589 ? 8.734 11.727 -19.609 1 58.94 589 ILE A C 1
ATOM 4959 O O . ILE A 1 589 ? 8.133 12.312 -18.703 1 58.94 589 ILE A O 1
ATOM 4963 N N . PHE A 1 590 ? 9.797 11.039 -19.5 1 58.97 590 PHE A N 1
ATOM 4964 C CA . PHE A 1 590 ? 10.336 10.852 -18.156 1 58.97 590 PHE A CA 1
ATOM 4965 C C . PHE A 1 590 ? 10.82 12.172 -17.578 1 58.97 590 PHE A C 1
ATOM 4967 O O . PHE A 1 590 ? 10.695 12.406 -16.375 1 58.97 590 PHE A O 1
ATOM 4974 N N . LYS A 1 591 ? 11.289 13.016 -18.609 1 55.72 591 LYS A N 1
ATOM 4975 C CA . LYS A 1 591 ? 11.781 14.336 -18.234 1 55.72 591 LYS A CA 1
ATOM 4976 C C . LYS A 1 591 ? 10.625 15.328 -18.094 1 55.72 591 LYS A C 1
ATOM 4978 O O . LYS A 1 591 ? 9.641 15.242 -18.828 1 55.72 591 LYS A O 1
ATOM 4983 N N . LYS A 1 592 ? 10.203 15.812 -16.844 1 58.41 592 LYS A N 1
ATOM 4984 C CA . LYS A 1 592 ? 9.273 16.906 -16.641 1 58.41 592 LYS A CA 1
ATOM 4985 C C . LYS A 1 592 ? 8.047 16.453 -15.867 1 58.41 592 LYS A C 1
ATOM 4987 O O . LYS A 1 592 ? 6.926 16.891 -16.141 1 58.41 592 LYS A O 1
ATOM 4992 N N . ARG A 1 593 ? 8.172 15.445 -15.125 1 59.03 593 ARG A N 1
ATOM 4993 C CA . ARG A 1 593 ? 7.055 14.945 -14.328 1 59.03 593 ARG A CA 1
ATOM 4994 C C . ARG A 1 593 ? 6.512 16.016 -13.398 1 59.03 593 ARG A C 1
ATOM 4996 O O . ARG A 1 593 ? 5.301 16.125 -13.195 1 59.03 593 ARG A O 1
ATOM 5003 N N . GLY A 1 594 ? 7.402 16.703 -12.805 1 57.53 594 GLY A N 1
ATOM 5004 C CA . GLY A 1 594 ? 6.98 17.734 -11.875 1 57.53 594 GLY A CA 1
ATOM 5005 C C . GLY A 1 594 ? 6.125 18.812 -12.523 1 57.53 594 GLY A C 1
ATOM 5006 O O . GLY A 1 594 ? 5.199 19.328 -11.898 1 57.53 594 GLY A O 1
ATOM 5007 N N . THR A 1 595 ? 6.355 19 -13.789 1 59.16 595 THR A N 1
ATOM 5008 C CA . THR A 1 595 ? 5.656 20.078 -14.469 1 59.16 595 THR A CA 1
ATOM 5009 C C . THR A 1 595 ? 4.266 19.625 -14.906 1 59.16 595 THR A C 1
ATOM 5011 O O . THR A 1 595 ? 3.361 20.453 -15.062 1 59.16 595 THR A O 1
ATOM 5014 N N . LYS A 1 596 ? 4.098 18.391 -14.977 1 60.12 596 LYS A N 1
ATOM 5015 C CA . LYS A 1 596 ? 2.854 17.906 -15.578 1 60.12 596 LYS A CA 1
ATOM 5016 C C . LYS A 1 596 ? 1.794 17.641 -14.516 1 60.12 596 LYS A C 1
ATOM 5018 O O . LYS A 1 596 ? 0.628 17.406 -14.844 1 60.12 596 LYS A O 1
ATOM 5023 N N . ASN A 1 597 ? 1.956 17.953 -13.43 1 59 597 ASN A N 1
ATOM 5024 C CA . ASN A 1 597 ? 1.031 17.859 -12.305 1 59 597 ASN A CA 1
ATOM 5025 C C . ASN A 1 597 ? 0.314 16.516 -12.273 1 59 597 ASN A C 1
ATOM 5027 O O . ASN A 1 597 ? -0.912 16.453 -12.164 1 59 597 ASN A O 1
ATOM 5031 N N . ILE A 1 598 ? 0.958 15.445 -12.516 1 63.06 598 ILE A N 1
ATOM 5032 C CA . ILE A 1 598 ? 0.308 14.141 -12.508 1 63.06 598 ILE A CA 1
ATOM 5033 C C . ILE A 1 598 ? 0.646 13.406 -11.219 1 63.06 598 ILE A C 1
ATOM 5035 O O . ILE A 1 598 ? 0.543 12.18 -11.148 1 63.06 598 ILE A O 1
ATOM 5039 N N . TYR A 1 599 ? 0.802 14.062 -10.172 1 68 599 TYR A N 1
ATOM 5040 C CA . TYR A 1 599 ? 1.253 13.43 -8.938 1 68 599 TYR A CA 1
ATOM 5041 C C . TYR A 1 599 ? 0.142 12.586 -8.32 1 68 599 TYR A C 1
ATOM 5043 O O . TYR A 1 599 ? 0.311 11.383 -8.102 1 68 599 TYR A O 1
ATOM 5051 N N . LYS A 1 600 ? -0.931 13.172 -8.055 1 80.88 600 LYS A N 1
ATOM 5052 C CA . LYS A 1 600 ? -2.016 12.477 -7.367 1 80.88 600 LYS A CA 1
ATOM 5053 C C . LYS A 1 600 ? -3.371 13.078 -7.727 1 80.88 600 LYS A C 1
ATOM 5055 O O . LYS A 1 600 ? -3.512 14.305 -7.797 1 80.88 600 LYS A O 1
ATOM 5060 N N . LYS A 1 601 ? -4.242 12.289 -8.227 1 84.25 601 LYS A N 1
ATOM 5061 C CA . LYS A 1 601 ? -5.625 12.695 -8.453 1 84.25 601 LYS A CA 1
ATOM 5062 C C . LYS A 1 601 ? -6.566 12.008 -7.469 1 84.25 601 LYS A C 1
ATOM 5064 O O . LYS A 1 601 ? -6.723 10.789 -7.504 1 84.25 601 LYS A O 1
ATOM 5069 N N . ARG A 1 602 ? -7.191 12.812 -6.598 1 87.75 602 ARG A N 1
ATOM 5070 C CA . ARG A 1 602 ? -8.172 12.273 -5.652 1 87.75 602 ARG A CA 1
ATOM 5071 C C . ARG A 1 602 ? -9.57 12.281 -6.254 1 87.75 602 ARG A C 1
ATOM 5073 O O . ARG A 1 602 ? -10 13.281 -6.836 1 87.75 602 ARG A O 1
ATOM 5080 N N . ILE A 1 603 ? -10.25 11.195 -6.113 1 91.44 603 ILE A N 1
ATOM 5081 C CA . ILE A 1 603 ? -11.555 11.055 -6.754 1 91.44 603 ILE A CA 1
ATOM 5082 C C . ILE A 1 603 ? -12.586 10.578 -5.73 1 91.44 603 ILE A C 1
ATOM 5084 O O . ILE A 1 603 ? -12.32 9.656 -4.957 1 91.44 603 ILE A O 1
ATOM 5088 N N . SER A 1 604 ? -13.672 11.258 -5.633 1 91.56 604 SER A N 1
ATOM 5089 C CA . SER A 1 604 ? -14.828 10.836 -4.848 1 91.56 604 SER A CA 1
ATOM 5090 C C . SER A 1 604 ? -15.953 10.32 -5.75 1 91.56 604 SER A C 1
ATOM 5092 O O . SER A 1 604 ? -16.5 11.078 -6.562 1 91.56 604 SER A O 1
ATOM 5094 N N . LEU A 1 605 ? -16.25 9.078 -5.645 1 92.81 605 LEU A N 1
ATOM 5095 C CA . LEU A 1 605 ? -17.312 8.461 -6.434 1 92.81 605 LEU A CA 1
ATOM 5096 C C . LEU A 1 605 ? -18.609 8.375 -5.625 1 92.81 605 LEU A C 1
ATOM 5098 O O . LEU A 1 605 ? -18.641 7.727 -4.57 1 92.81 605 LEU A O 1
ATOM 5102 N N . ASN A 1 606 ? -19.578 9.094 -6.043 1 90.69 606 ASN A N 1
ATOM 5103 C CA . ASN A 1 606 ? -20.922 8.953 -5.469 1 90.69 606 ASN A CA 1
ATOM 5104 C C . ASN A 1 606 ? -21.812 8.078 -6.34 1 90.69 606 ASN A C 1
ATOM 5106 O O . ASN A 1 606 ? -22.297 8.523 -7.387 1 90.69 606 ASN A O 1
ATOM 5110 N N . ILE A 1 607 ? -22.062 6.898 -5.902 1 91.38 607 ILE A N 1
ATOM 5111 C CA . ILE A 1 607 ? -22.766 5.906 -6.707 1 91.38 607 ILE A CA 1
ATOM 5112 C C . ILE A 1 607 ? -24.188 5.703 -6.16 1 91.38 607 ILE A C 1
ATOM 5114 O O . ILE A 1 607 ? -24.359 5.367 -4.984 1 91.38 607 ILE A O 1
ATOM 5118 N N . GLN A 1 608 ? -25.109 5.867 -7.043 1 86.38 608 GLN A N 1
ATOM 5119 C CA . GLN A 1 608 ? -26.516 5.73 -6.648 1 86.38 608 GLN A CA 1
ATOM 5120 C C . GLN A 1 608 ? -27.141 4.504 -7.297 1 86.38 608 GLN A C 1
ATOM 5122 O O . GLN A 1 608 ? -26.672 4.023 -8.328 1 86.38 608 GLN A O 1
ATOM 5127 N N . ASN A 1 609 ? -28.109 3.912 -6.648 1 84.06 609 ASN A N 1
ATOM 5128 C CA . ASN A 1 609 ? -28.984 2.877 -7.18 1 84.06 609 ASN A CA 1
ATOM 5129 C C . ASN A 1 609 ? -28.281 1.525 -7.25 1 84.06 609 ASN A C 1
ATOM 5131 O O . ASN A 1 609 ? -28.375 0.818 -8.258 1 84.06 609 ASN A O 1
ATOM 5135 N N . ILE A 1 610 ? -27.5 1.351 -6.223 1 85.88 610 ILE A N 1
ATOM 5136 C CA . ILE A 1 610 ? -27.047 -0.017 -5.973 1 85.88 610 ILE A CA 1
ATOM 5137 C C . ILE A 1 610 ? -28.094 -0.75 -5.129 1 85.88 610 ILE A C 1
ATOM 5139 O O . ILE A 1 610 ? -28.281 -0.43 -3.955 1 85.88 610 ILE A O 1
ATOM 5143 N N . LYS A 1 611 ? -28.688 -1.72 -5.566 1 81.31 611 LYS A N 1
ATOM 5144 C CA . LYS A 1 611 ? -29.922 -2.256 -5 1 81.31 611 LYS A CA 1
ATOM 5145 C C . LYS A 1 611 ? -29.641 -3.459 -4.105 1 81.31 611 LYS A C 1
ATOM 5147 O O . LYS A 1 611 ? -30.578 -4.07 -3.566 1 81.31 611 LYS A O 1
ATOM 5152 N N . THR A 1 612 ? -28.453 -3.885 -3.961 1 84.31 612 THR A N 1
ATOM 5153 C CA . THR A 1 612 ? -28.094 -5.039 -3.146 1 84.31 612 THR A CA 1
ATOM 5154 C C . THR A 1 612 ? -26.828 -4.75 -2.332 1 84.31 612 THR A C 1
ATOM 5156 O O . THR A 1 612 ? -26.156 -3.742 -2.557 1 84.31 612 THR A O 1
ATOM 5159 N N . ASN A 1 613 ? -26.719 -5.625 -1.325 1 88.69 613 ASN A N 1
ATOM 5160 C CA . ASN A 1 613 ? -25.391 -5.652 -0.746 1 88.69 613 ASN A CA 1
ATOM 5161 C C . ASN A 1 613 ? -24.328 -5.957 -1.799 1 88.69 613 ASN A C 1
ATOM 5163 O O . ASN A 1 613 ? -24.609 -6.59 -2.814 1 88.69 613 ASN A O 1
ATOM 5167 N N . SER A 1 614 ? -23.219 -5.332 -1.545 1 90.69 614 SER A N 1
ATOM 5168 C CA . SER A 1 614 ? -22.219 -5.453 -2.605 1 90.69 614 SER A CA 1
ATOM 5169 C C . SER A 1 614 ? -20.844 -5.777 -2.037 1 90.69 614 SER A C 1
ATOM 5171 O O . SER A 1 614 ? -20.516 -5.355 -0.928 1 90.69 614 SER A O 1
ATOM 5173 N N . ARG A 1 615 ? -20.203 -6.609 -2.738 1 91.69 615 ARG A N 1
ATOM 5174 C CA . ARG A 1 615 ? -18.781 -6.82 -2.516 1 91.69 615 ARG A CA 1
ATOM 5175 C C . ARG A 1 615 ? -17.938 -6.023 -3.514 1 91.69 615 ARG A C 1
ATOM 5177 O O . ARG A 1 615 ? -18.062 -6.215 -4.727 1 91.69 615 ARG A O 1
ATOM 5184 N N . ILE A 1 616 ? -17.125 -5.188 -2.951 1 93.88 616 ILE A N 1
ATOM 5185 C CA . ILE A 1 616 ? -16.328 -4.301 -3.793 1 93.88 616 ILE A CA 1
ATOM 5186 C C . ILE A 1 616 ? -14.891 -4.801 -3.859 1 93.88 616 ILE A C 1
ATOM 5188 O O . ILE A 1 616 ? -14.242 -4.988 -2.826 1 93.88 616 ILE A O 1
ATOM 5192 N N . ILE A 1 617 ? -14.445 -5.121 -5.055 1 93.88 617 ILE A N 1
ATOM 5193 C CA . ILE A 1 617 ? -13.07 -5.52 -5.297 1 93.88 617 ILE A CA 1
ATOM 5194 C C . ILE A 1 617 ? -12.352 -4.438 -6.102 1 93.88 617 ILE A C 1
ATOM 5196 O O . ILE A 1 617 ? -12.812 -4.047 -7.176 1 93.88 617 ILE A O 1
ATOM 5200 N N . THR A 1 618 ? -11.242 -3.936 -5.613 1 95.75 618 THR A N 1
ATOM 5201 C CA . THR A 1 618 ? -10.484 -2.893 -6.297 1 95.75 618 THR A CA 1
ATOM 5202 C C . THR A 1 618 ? -9.125 -3.418 -6.75 1 95.75 618 THR A C 1
ATOM 5204 O O . THR A 1 618 ? -8.406 -4.043 -5.973 1 95.75 618 THR A O 1
ATOM 5207 N N . TYR A 1 619 ? -8.844 -3.24 -8.023 1 96.25 619 TYR A N 1
ATOM 5208 C CA . TYR A 1 619 ? -7.543 -3.543 -8.602 1 96.25 619 TYR A CA 1
ATOM 5209 C C . TYR A 1 619 ? -6.773 -2.266 -8.914 1 96.25 619 TYR A C 1
ATOM 5211 O O . TYR A 1 619 ? -7.34 -1.312 -9.453 1 96.25 619 TYR A O 1
ATOM 5219 N N . GLU A 1 620 ? -5.527 -2.232 -8.586 1 96.44 620 GLU A N 1
ATOM 5220 C CA . GLU A 1 620 ? -4.73 -1.034 -8.844 1 96.44 620 GLU A CA 1
ATOM 5221 C C . GLU A 1 620 ? -3.391 -1.387 -9.484 1 96.44 620 GLU A C 1
ATOM 5223 O O . GLU A 1 620 ? -2.723 -2.332 -9.055 1 96.44 620 GLU A O 1
ATOM 5228 N N . VAL A 1 621 ? -3.047 -0.714 -10.508 1 96.75 621 VAL A N 1
ATOM 5229 C CA . VAL A 1 621 ? -1.718 -0.776 -11.102 1 96.75 621 VAL A CA 1
ATOM 5230 C C . VAL A 1 621 ? -1.164 0.636 -11.281 1 96.75 621 VAL A C 1
ATOM 5232 O O . VAL A 1 621 ? -1.853 1.52 -11.797 1 96.75 621 VAL A O 1
ATOM 5235 N N . SER A 1 622 ? 0.013 0.9 -10.789 1 94.06 622 SER A N 1
ATOM 5236 C CA . SER A 1 622 ? 0.709 2.18 -10.883 1 94.06 622 SER A CA 1
ATOM 5237 C C . SER A 1 622 ? 2.217 1.981 -10.992 1 94.06 622 SER A C 1
ATOM 5239 O O . SER A 1 622 ? 2.691 0.851 -11.125 1 94.06 622 SER A O 1
ATOM 5241 N N . GLU A 1 623 ? 2.943 3.098 -10.961 1 89.62 623 GLU A N 1
ATOM 5242 C CA . GLU A 1 623 ? 4.398 3.021 -11.023 1 89.62 623 GLU A CA 1
ATOM 5243 C C . GLU A 1 623 ? 4.965 2.322 -9.789 1 89.62 623 GLU A C 1
ATOM 5245 O O . GLU A 1 623 ? 5.996 1.647 -9.867 1 89.62 623 GLU A O 1
ATOM 5250 N N . LYS A 1 624 ? 4.234 2.443 -8.734 1 88.88 624 LYS A N 1
ATOM 5251 C CA . LYS A 1 624 ? 4.75 1.91 -7.473 1 88.88 624 LYS A CA 1
ATOM 5252 C C . LYS A 1 624 ? 4.172 0.529 -7.184 1 88.88 624 LYS A C 1
ATOM 5254 O O . LYS A 1 624 ? 4.695 -0.207 -6.348 1 88.88 624 LYS A O 1
ATOM 5259 N N . VAL A 1 625 ? 3.074 0.239 -7.93 1 92.56 625 VAL A N 1
ATOM 5260 C CA . VAL A 1 625 ? 2.404 -1.021 -7.625 1 92.56 625 VAL A CA 1
ATOM 5261 C C . VAL A 1 625 ? 2.037 -1.738 -8.922 1 92.56 625 VAL A C 1
ATOM 5263 O O . VAL A 1 625 ? 1.325 -1.186 -9.766 1 92.56 625 VAL A O 1
ATOM 5266 N N . GLY A 1 626 ? 2.518 -2.92 -9.102 1 93.06 626 GLY A N 1
ATOM 5267 C CA . GLY A 1 626 ? 2.047 -3.801 -10.156 1 93.06 626 GLY A CA 1
ATOM 5268 C C . GLY A 1 626 ? 2.783 -3.604 -11.469 1 93.06 626 GLY A C 1
ATOM 5269 O O . GLY A 1 626 ? 2.475 -4.262 -12.461 1 93.06 626 GLY A O 1
ATOM 5270 N N . SER A 1 627 ? 3.727 -2.684 -11.555 1 94.75 627 SER A N 1
ATOM 5271 C CA . SER A 1 627 ? 4.473 -2.463 -12.789 1 94.75 627 SER A CA 1
ATOM 5272 C C . SER A 1 627 ? 5.801 -3.213 -12.773 1 94.75 627 SER A C 1
ATOM 5274 O O . SER A 1 627 ? 6.715 -2.848 -12.031 1 94.75 627 SER A O 1
ATOM 5276 N N . SER A 1 628 ? 5.855 -4.191 -13.602 1 95 628 SER A N 1
ATOM 5277 C CA . SER A 1 628 ? 7.051 -5.02 -13.664 1 95 628 SER A CA 1
ATOM 5278 C C . SER A 1 628 ? 8.273 -4.195 -14.055 1 95 628 SER A C 1
ATOM 5280 O O . SER A 1 628 ? 9.359 -4.375 -13.484 1 95 628 SER A O 1
ATOM 5282 N N . TYR A 1 629 ? 8.086 -3.277 -14.953 1 94.19 629 TYR A N 1
ATOM 5283 C CA . TYR A 1 629 ? 9.188 -2.443 -15.414 1 94.19 629 TYR A CA 1
ATOM 5284 C C . TYR A 1 629 ? 9.742 -1.591 -14.281 1 94.19 629 TYR A C 1
ATOM 5286 O O . TYR A 1 629 ? 10.961 -1.5 -14.102 1 94.19 629 TYR A O 1
ATOM 5294 N N . ASN A 1 630 ? 8.867 -0.978 -13.578 1 92.75 630 ASN A N 1
ATOM 5295 C CA . ASN A 1 630 ? 9.297 -0.139 -12.461 1 92.75 630 ASN A CA 1
ATOM 5296 C C . ASN A 1 630 ? 9.961 -0.964 -11.367 1 92.75 630 ASN A C 1
ATOM 5298 O O . ASN A 1 630 ? 10.906 -0.503 -10.719 1 92.75 630 ASN A O 1
ATOM 5302 N N . TYR A 1 631 ? 9.484 -2.107 -11.094 1 93.5 631 TYR A N 1
ATOM 5303 C CA . TYR A 1 631 ? 10.133 -3 -10.141 1 93.5 631 TYR A CA 1
ATOM 5304 C C . TYR A 1 631 ? 11.539 -3.365 -10.609 1 93.5 631 TYR A C 1
ATOM 5306 O O . TYR A 1 631 ? 12.484 -3.367 -9.82 1 93.5 631 TYR A O 1
ATOM 5314 N N . TRP A 1 632 ? 11.641 -3.645 -11.891 1 92.81 632 TRP A N 1
ATOM 5315 C CA . TRP A 1 632 ? 12.938 -3.947 -12.484 1 92.81 632 TRP A CA 1
ATOM 5316 C C . TRP A 1 632 ? 13.898 -2.775 -12.32 1 92.81 632 TRP A C 1
ATOM 5318 O O . TRP A 1 632 ? 15.07 -2.967 -11.977 1 92.81 632 TRP A O 1
ATOM 5328 N N . LEU A 1 633 ? 13.398 -1.577 -12.523 1 91.06 633 LEU A N 1
ATOM 5329 C CA . LEU A 1 633 ? 14.203 -0.379 -12.312 1 91.06 633 LEU A CA 1
ATOM 5330 C C . LEU A 1 633 ? 14.656 -0.283 -10.859 1 91.06 633 LEU A C 1
ATOM 5332 O O . LEU A 1 633 ? 15.82 0.012 -10.586 1 91.06 633 LEU A O 1
ATOM 5336 N N . SER A 1 634 ? 13.75 -0.562 -9.992 1 90.44 634 SER A N 1
ATOM 5337 C CA . SER A 1 634 ? 14.031 -0.469 -8.57 1 90.44 634 SER A CA 1
ATOM 5338 C C . SER A 1 634 ? 15.07 -1.502 -8.141 1 90.44 634 SER A C 1
ATOM 5340 O O . SER A 1 634 ? 15.758 -1.319 -7.133 1 90.44 634 SER A O 1
ATOM 5342 N N . MET A 1 635 ? 15.172 -2.559 -8.867 1 89.62 635 MET A N 1
ATOM 5343 C CA . MET A 1 635 ? 16.156 -3.605 -8.602 1 89.62 635 MET A CA 1
ATOM 5344 C C . MET A 1 635 ? 17.531 -3.203 -9.117 1 89.62 635 MET A C 1
ATOM 5346 O O . MET A 1 635 ? 18.516 -3.918 -8.898 1 89.62 635 MET A O 1
ATOM 5350 N N . GLY A 1 636 ? 17.656 -2.121 -9.836 1 86.25 636 GLY A N 1
ATOM 5351 C CA . GLY A 1 636 ? 18.891 -1.684 -10.438 1 86.25 636 GLY A CA 1
ATOM 5352 C C . GLY A 1 636 ? 19.016 -2.061 -11.906 1 86.25 636 GLY A C 1
ATOM 5353 O O . GLY A 1 636 ? 20.125 -2.156 -12.445 1 86.25 636 GLY A O 1
ATOM 5354 N N . SER A 1 637 ? 17.938 -2.504 -12.539 1 88.38 637 SER A N 1
ATOM 5355 C CA . SER A 1 637 ? 17.828 -2.844 -13.953 1 88.38 637 SER A CA 1
ATOM 5356 C C . SER A 1 637 ? 18.844 -3.92 -14.336 1 88.38 637 SER A C 1
ATOM 5358 O O . SER A 1 637 ? 19.625 -3.742 -15.273 1 88.38 637 SER A O 1
ATOM 5360 N N . PRO A 1 638 ? 18.766 -4.984 -13.617 1 87.12 638 PRO A N 1
ATOM 5361 C CA . PRO A 1 638 ? 19.703 -6.055 -13.977 1 87.12 638 PRO A CA 1
ATOM 5362 C C . PRO A 1 638 ? 19.469 -6.582 -15.391 1 87.12 638 PRO A C 1
ATOM 5364 O O . PRO A 1 638 ? 18.328 -6.672 -15.844 1 87.12 638 PRO A O 1
ATOM 5367 N N . ASP A 1 639 ? 20.547 -6.965 -15.969 1 82.81 639 ASP A N 1
ATOM 5368 C CA . ASP A 1 639 ? 20.453 -7.508 -17.312 1 82.81 639 ASP A CA 1
ATOM 5369 C C . ASP A 1 639 ? 19.812 -8.898 -17.312 1 82.81 639 ASP A C 1
ATOM 5371 O O . ASP A 1 639 ? 19.094 -9.266 -18.25 1 82.81 639 ASP A O 1
ATOM 5375 N N . ARG A 1 640 ? 20.156 -9.633 -16.219 1 84 640 ARG A N 1
ATOM 5376 C CA . ARG A 1 640 ? 19.641 -10.992 -16.078 1 84 640 ARG A CA 1
ATOM 5377 C C . ARG A 1 640 ? 18.984 -11.195 -14.711 1 84 640 ARG A C 1
ATOM 5379 O O . ARG A 1 640 ? 19.375 -10.555 -13.734 1 84 640 ARG A O 1
ATOM 5386 N N . LEU A 1 641 ? 17.969 -12 -14.797 1 87.56 641 LEU A N 1
ATOM 5387 C CA . LEU A 1 641 ? 17.297 -12.367 -13.555 1 87.56 641 LEU A CA 1
ATOM 5388 C C . LEU A 1 641 ? 17.484 -13.844 -13.25 1 87.56 641 LEU A C 1
ATOM 5390 O O . LEU A 1 641 ? 17.422 -14.688 -14.148 1 87.56 641 LEU A O 1
ATOM 5394 N N . ASN A 1 642 ? 17.828 -14.117 -12.023 1 85.19 642 ASN A N 1
ATOM 5395 C CA . ASN A 1 642 ? 17.812 -15.523 -11.633 1 85.19 642 ASN A CA 1
ATOM 5396 C C . ASN A 1 642 ? 16.391 -16.031 -11.453 1 85.19 642 ASN A C 1
ATOM 5398 O O . ASN A 1 642 ? 15.43 -15.273 -11.586 1 85.19 642 ASN A O 1
ATOM 5402 N N . LYS A 1 643 ? 16.219 -17.297 -11.281 1 85.12 643 LYS A N 1
ATOM 5403 C CA . LYS A 1 643 ? 14.914 -17.938 -11.211 1 85.12 643 LYS A CA 1
ATOM 5404 C C . LYS A 1 643 ? 14.062 -17.328 -10.094 1 85.12 643 LYS A C 1
ATOM 5406 O O . LYS A 1 643 ? 12.883 -17.047 -10.289 1 85.12 643 LYS A O 1
ATOM 5411 N N . GLU A 1 644 ? 14.656 -17.109 -9.016 1 84.38 644 GLU A N 1
ATOM 5412 C CA . GLU A 1 644 ? 13.938 -16.562 -7.867 1 84.38 644 GLU A CA 1
ATOM 5413 C C . GLU A 1 644 ? 13.461 -15.141 -8.133 1 84.38 644 GLU A C 1
ATOM 5415 O O . GLU A 1 644 ? 12.32 -14.797 -7.832 1 84.38 644 GLU A O 1
ATOM 5420 N N . GLU A 1 645 ? 14.367 -14.391 -8.672 1 87 645 GLU A N 1
ATOM 5421 C CA . GLU A 1 645 ? 14.031 -13 -8.969 1 87 645 GLU A CA 1
ATOM 5422 C C . GLU A 1 645 ? 12.891 -12.922 -9.992 1 87 645 GLU A C 1
ATOM 5424 O O . GLU A 1 645 ? 12 -12.07 -9.867 1 87 645 GLU A O 1
ATOM 5429 N N . LYS A 1 646 ? 12.984 -13.781 -10.922 1 90.06 646 LYS A N 1
ATOM 5430 C CA . LYS A 1 646 ? 11.938 -13.828 -11.938 1 90.06 646 LYS A CA 1
ATOM 5431 C C . LYS A 1 646 ? 10.578 -14.141 -11.312 1 90.06 646 LYS A C 1
ATOM 5433 O O . LYS A 1 646 ? 9.586 -13.484 -11.617 1 90.06 646 LYS A O 1
ATOM 5438 N N . GLU A 1 647 ? 10.555 -15.102 -10.477 1 88.5 647 GLU A N 1
ATOM 5439 C CA . GLU A 1 647 ? 9.312 -15.516 -9.828 1 88.5 647 GLU A CA 1
ATOM 5440 C C . GLU A 1 647 ? 8.742 -14.398 -8.961 1 88.5 647 GLU A C 1
ATOM 5442 O O . GLU A 1 647 ? 7.535 -14.156 -8.961 1 88.5 647 GLU A O 1
ATOM 5447 N N . ILE A 1 648 ? 9.602 -13.805 -8.281 1 89.31 648 ILE A N 1
ATOM 5448 C CA . ILE A 1 648 ? 9.164 -12.742 -7.379 1 89.31 648 ILE A CA 1
ATOM 5449 C C . ILE A 1 648 ? 8.633 -11.562 -8.188 1 89.31 648 ILE A C 1
ATOM 5451 O O . ILE A 1 648 ? 7.637 -10.938 -7.801 1 89.31 648 ILE A O 1
ATOM 5455 N N . LEU A 1 649 ? 9.32 -11.227 -9.273 1 90.38 649 LEU A N 1
ATOM 5456 C CA . LEU A 1 649 ? 8.852 -10.148 -10.141 1 90.38 649 LEU A CA 1
ATOM 5457 C C . LEU A 1 649 ? 7.484 -10.484 -10.727 1 90.38 649 LEU A C 1
ATOM 5459 O O . LEU A 1 649 ? 6.621 -9.609 -10.836 1 90.38 649 LEU A O 1
ATOM 5463 N N . HIS A 1 650 ? 7.316 -11.703 -11.078 1 89.62 650 HIS A N 1
ATOM 5464 C CA . HIS A 1 650 ? 6.039 -12.164 -11.617 1 89.62 650 HIS A CA 1
ATOM 5465 C C . HIS A 1 650 ? 4.918 -12 -10.594 1 89.62 650 HIS A C 1
ATOM 5467 O O . HIS A 1 650 ? 3.848 -11.484 -10.914 1 89.62 650 HIS A O 1
ATOM 5473 N N . LYS A 1 651 ? 5.176 -12.383 -9.398 1 87 651 LYS A N 1
ATOM 5474 C CA . LYS A 1 651 ? 4.184 -12.297 -8.336 1 87 651 LYS A CA 1
ATOM 5475 C C . LYS A 1 651 ? 3.904 -10.844 -7.957 1 87 651 LYS A C 1
ATOM 5477 O O . LYS A 1 651 ? 2.752 -10.469 -7.738 1 87 651 LYS A O 1
ATOM 5482 N N . ALA A 1 652 ? 4.941 -10.062 -7.934 1 90.62 652 ALA A N 1
ATOM 5483 C CA . ALA A 1 652 ? 4.828 -8.672 -7.512 1 90.62 652 ALA A CA 1
ATOM 5484 C C . ALA A 1 652 ? 4.078 -7.848 -8.555 1 90.62 652 ALA A C 1
ATOM 5486 O O . ALA A 1 652 ? 3.439 -6.844 -8.219 1 90.62 652 ALA A O 1
ATOM 5487 N N . SER A 1 653 ? 4.145 -8.227 -9.781 1 92.38 653 SER A N 1
ATOM 5488 C CA . SER A 1 653 ? 3.637 -7.414 -10.875 1 92.38 653 SER A CA 1
ATOM 5489 C C . SER A 1 653 ? 2.127 -7.559 -11.023 1 92.38 653 SER A C 1
ATOM 5491 O O . SER A 1 653 ? 1.515 -6.922 -11.883 1 92.38 653 SER A O 1
ATOM 5493 N N . PHE A 1 654 ? 1.491 -8.375 -10.25 1 92.38 654 PHE A N 1
ATOM 5494 C CA . PHE A 1 654 ? 0.035 -8.445 -10.258 1 92.38 654 PHE A CA 1
ATOM 5495 C C . PHE A 1 654 ? -0.566 -7.207 -9.602 1 92.38 654 PHE A C 1
ATOM 5497 O O . PHE A 1 654 ? 0.007 -6.656 -8.664 1 92.38 654 PHE A O 1
ATOM 5504 N N . PRO A 1 655 ? -1.726 -6.793 -10.117 1 94.69 655 PRO A N 1
ATOM 5505 C CA . PRO A 1 655 ? -2.352 -5.605 -9.523 1 94.69 655 PRO A CA 1
ATOM 5506 C C . PRO A 1 655 ? -2.59 -5.754 -8.023 1 94.69 655 PRO A C 1
ATOM 5508 O O . PRO A 1 655 ? -2.842 -6.859 -7.535 1 94.69 655 PRO A O 1
ATOM 5511 N N . LYS A 1 656 ? -2.424 -4.688 -7.316 1 94.19 656 LYS A N 1
ATOM 5512 C CA . LYS A 1 656 ? -2.826 -4.68 -5.914 1 94.19 656 LYS A CA 1
ATOM 5513 C C . LYS A 1 656 ? -4.336 -4.852 -5.773 1 94.19 656 LYS A C 1
ATOM 5515 O O . LYS A 1 656 ? -5.109 -4.207 -6.488 1 94.19 656 LYS A O 1
ATOM 5520 N N . ILE A 1 657 ? -4.723 -5.719 -4.848 1 93.25 657 ILE A N 1
ATOM 5521 C CA . ILE A 1 657 ? -6.145 -6.016 -4.691 1 93.25 657 ILE A CA 1
ATOM 5522 C C . ILE A 1 657 ? -6.617 -5.57 -3.311 1 93.25 657 ILE A C 1
ATOM 5524 O O . ILE A 1 657 ? -5.918 -5.77 -2.314 1 93.25 657 ILE A O 1
ATOM 5528 N N . GLU A 1 658 ? -7.734 -4.945 -3.248 1 92.25 658 GLU A N 1
ATOM 5529 C CA . GLU A 1 658 ? -8.414 -4.582 -2.008 1 92.25 658 GLU A CA 1
ATOM 5530 C C . GLU A 1 658 ? -9.867 -5.039 -2.021 1 92.25 658 GLU A C 1
ATOM 5532 O O . GLU A 1 658 ? -10.516 -5.039 -3.072 1 92.25 658 GLU A O 1
ATOM 5537 N N . PHE A 1 659 ? -10.32 -5.426 -0.812 1 91.81 659 PHE A N 1
ATOM 5538 C CA . PHE A 1 659 ? -11.703 -5.879 -0.685 1 91.81 659 PHE A CA 1
ATOM 5539 C C . PHE A 1 659 ? -12.477 -4.988 0.281 1 91.81 659 PHE A C 1
ATOM 5541 O O . PHE A 1 659 ? -11.93 -4.527 1.283 1 91.81 659 PHE A O 1
ATOM 5548 N N . LYS A 1 660 ? -13.75 -4.758 -0.046 1 91.56 660 LYS A N 1
ATOM 5549 C CA . LYS A 1 660 ? -14.656 -4.047 0.846 1 91.56 660 LYS A CA 1
ATOM 5550 C C . LYS A 1 660 ? -16.094 -4.555 0.694 1 91.56 660 LYS A C 1
ATOM 5552 O O . LYS A 1 660 ? -16.531 -4.844 -0.418 1 91.56 660 LYS A O 1
ATOM 5557 N N . TYR A 1 661 ? -16.734 -4.77 1.807 1 90.62 661 TYR A N 1
ATOM 5558 C CA . TYR A 1 661 ? -18.141 -5.125 1.801 1 90.62 661 TYR A CA 1
ATOM 5559 C C . TYR A 1 661 ? -19.016 -3.922 2.141 1 90.62 661 TYR A C 1
ATOM 5561 O O . TYR A 1 661 ? -18.672 -3.131 3.023 1 90.62 661 TYR A O 1
ATOM 5569 N N . SER A 1 662 ? -20 -3.67 1.362 1 87.56 662 SER A N 1
ATOM 5570 C CA . SER A 1 662 ? -20.922 -2.561 1.604 1 87.56 662 SER A CA 1
ATOM 5571 C C . SER A 1 662 ? -22.375 -3.033 1.605 1 87.56 662 SER A C 1
ATOM 5573 O O . SER A 1 662 ? -22.797 -3.756 0.703 1 87.56 662 SER A O 1
ATOM 5575 N N . LYS A 1 663 ? -23.031 -2.658 2.66 1 83.69 663 LYS A N 1
ATOM 5576 C CA . LYS A 1 663 ? -24.469 -2.918 2.697 1 83.69 663 LYS A CA 1
ATOM 5577 C C . LYS A 1 663 ? -25.219 -1.998 1.739 1 83.69 663 LYS A C 1
ATOM 5579 O O . LYS A 1 663 ? -24.703 -0.944 1.354 1 83.69 663 LYS A O 1
ATOM 5584 N N . LYS A 1 664 ? -26.438 -2.5 1.411 1 84 664 LYS A N 1
ATOM 5585 C CA . LYS A 1 664 ? -27.281 -1.675 0.547 1 84 664 LYS A CA 1
ATOM 5586 C C . LYS A 1 664 ? -27.516 -0.3 1.163 1 84 664 LYS A C 1
ATOM 5588 O O . LYS A 1 664 ? -27.797 -0.19 2.357 1 84 664 LYS A O 1
ATOM 5593 N N . SER A 1 665 ? -27.172 0.743 0.407 1 79.5 665 SER A N 1
ATOM 5594 C CA . SER A 1 665 ? -27.359 2.127 0.826 1 79.5 665 SER A CA 1
ATOM 5595 C C . SER A 1 665 ? -27.797 3.002 -0.345 1 79.5 665 SER A C 1
ATOM 5597 O O . SER A 1 665 ? -27.547 2.666 -1.505 1 79.5 665 SER A O 1
ATOM 5599 N N . PRO A 1 666 ? -28.484 4.051 -0.069 1 74.12 666 PRO A N 1
ATOM 5600 C CA . PRO A 1 666 ? -28.891 4.941 -1.155 1 74.12 666 PRO A CA 1
ATOM 5601 C C . PRO A 1 666 ? -27.719 5.488 -1.951 1 74.12 666 PRO A C 1
ATOM 5603 O O . PRO A 1 666 ? -27.766 5.535 -3.184 1 74.12 666 PRO A O 1
ATOM 5606 N N . ILE A 1 667 ? -26.734 5.941 -1.277 1 82.5 667 ILE A N 1
ATOM 5607 C CA . ILE A 1 667 ? -25.547 6.449 -1.949 1 82.5 667 ILE A CA 1
ATOM 5608 C C . ILE A 1 667 ? -24.297 5.746 -1.403 1 82.5 667 ILE A C 1
ATOM 5610 O O . ILE A 1 667 ? -24.031 5.805 -0.203 1 82.5 667 ILE A O 1
ATOM 5614 N N . LEU A 1 668 ? -23.703 5.051 -2.25 1 87.25 668 LEU A N 1
ATOM 5615 C CA . LEU A 1 668 ? -22.406 4.465 -1.916 1 87.25 668 LEU A CA 1
ATOM 5616 C C . LEU A 1 668 ? -21.266 5.406 -2.303 1 87.25 668 LEU A C 1
ATOM 5618 O O . LEU A 1 668 ? -21.172 5.82 -3.459 1 87.25 668 LEU A O 1
ATOM 5622 N N . ASN A 1 669 ? -20.516 5.809 -1.356 1 89.5 669 ASN A N 1
ATOM 5623 C CA . ASN A 1 669 ? -19.375 6.668 -1.646 1 89.5 669 ASN A CA 1
ATOM 5624 C C . ASN A 1 669 ? -18.062 5.898 -1.572 1 89.5 669 ASN A C 1
ATOM 5626 O O . ASN A 1 669 ? -17.844 5.121 -0.643 1 89.5 669 ASN A O 1
ATOM 5630 N N . ILE A 1 670 ? -17.312 6.043 -2.568 1 91.94 670 ILE A N 1
ATOM 5631 C CA . ILE A 1 670 ? -15.969 5.473 -2.588 1 91.94 670 ILE A CA 1
ATOM 5632 C C . ILE A 1 670 ? -14.945 6.574 -2.84 1 91.94 670 ILE A C 1
ATOM 5634 O O . ILE A 1 670 ? -15.008 7.27 -3.857 1 91.94 670 ILE A O 1
ATOM 5638 N N . ILE A 1 671 ? -14.055 6.777 -1.932 1 90.12 671 ILE A N 1
ATOM 5639 C CA . ILE A 1 671 ? -12.945 7.703 -2.119 1 90.12 671 ILE A CA 1
ATOM 5640 C C . ILE A 1 671 ? -11.703 6.938 -2.564 1 90.12 671 ILE A C 1
ATOM 5642 O O . ILE A 1 671 ? -11.32 5.949 -1.936 1 90.12 671 ILE A O 1
ATOM 5646 N N . THR A 1 672 ? -11.188 7.332 -3.641 1 91.81 672 THR A N 1
ATOM 5647 C CA . THR A 1 672 ? -10 6.68 -4.172 1 91.81 672 THR A CA 1
ATOM 5648 C C . THR A 1 672 ? -9.039 7.707 -4.758 1 91.81 672 THR A C 1
ATOM 5650 O O . THR A 1 672 ? -9.305 8.906 -4.719 1 91.81 672 THR A O 1
ATOM 5653 N N . GLU A 1 673 ? -7.84 7.262 -5.117 1 90.25 673 GLU A N 1
ATOM 5654 C CA . GLU A 1 673 ? -6.848 8.172 -5.688 1 90.25 673 GLU A CA 1
ATOM 5655 C C . GLU A 1 673 ? -6.039 7.484 -6.785 1 90.25 673 GLU A C 1
ATOM 5657 O O . GLU A 1 673 ? -5.855 6.266 -6.762 1 90.25 673 GLU A O 1
ATOM 5662 N N . LEU A 1 674 ? -5.664 8.18 -7.805 1 90.75 674 LEU A N 1
ATOM 5663 C CA . LEU A 1 674 ? -4.742 7.754 -8.852 1 90.75 674 LEU A CA 1
ATOM 5664 C C . LEU A 1 674 ? -3.385 8.43 -8.688 1 90.75 674 LEU A C 1
ATOM 5666 O O . LEU A 1 674 ? -3.301 9.656 -8.602 1 90.75 674 LEU A O 1
ATOM 5670 N N . LYS A 1 675 ? -2.402 7.652 -8.531 1 86.31 675 LYS A N 1
ATOM 5671 C CA . LYS A 1 675 ? -1.053 8.188 -8.383 1 86.31 675 LYS A CA 1
ATOM 5672 C C . LYS A 1 675 ? -0.269 8.086 -9.688 1 86.31 675 LYS A C 1
ATOM 5674 O O . LYS A 1 675 ? 0.029 6.98 -10.148 1 86.31 675 LYS A O 1
ATOM 5679 N N . GLY A 1 676 ? 0.14 9.25 -10.242 1 83.31 676 GLY A N 1
ATOM 5680 C CA . GLY A 1 676 ? 0.842 9.211 -11.508 1 83.31 676 GLY A CA 1
ATOM 5681 C C . GLY A 1 676 ? 0.071 8.477 -12.594 1 83.31 676 GLY A C 1
ATOM 5682 O O . GLY A 1 676 ? -1.161 8.469 -12.586 1 83.31 676 GLY A O 1
ATOM 5683 N N . TYR A 1 677 ? 0.809 7.969 -13.547 1 87.75 677 TYR A N 1
ATOM 5684 C CA . TYR A 1 677 ? 0.159 7.117 -14.531 1 87.75 677 TYR A CA 1
ATOM 5685 C C . TYR A 1 677 ? -0.263 5.789 -13.914 1 87.75 677 TYR A C 1
ATOM 5687 O O . TYR A 1 677 ? 0.571 5.047 -13.391 1 87.75 677 TYR A O 1
ATOM 5695 N N . SER A 1 678 ? -1.506 5.648 -13.805 1 93.94 678 SER A N 1
ATOM 5696 C CA . SER A 1 678 ? -2.066 4.492 -13.109 1 93.94 678 SER A CA 1
ATOM 5697 C C . SER A 1 678 ? -3.482 4.191 -13.594 1 93.94 678 SER A C 1
ATOM 5699 O O . SER A 1 678 ? -4.043 4.945 -14.398 1 93.94 678 SER A O 1
ATOM 5701 N N . ALA A 1 679 ? -3.945 3.104 -13.25 1 97.19 679 ALA A N 1
ATOM 5702 C CA . ALA A 1 679 ? -5.34 2.723 -13.477 1 97.19 679 ALA A CA 1
ATOM 5703 C C . ALA A 1 679 ? -5.883 1.912 -12.305 1 97.19 679 ALA A C 1
ATOM 5705 O O . ALA A 1 679 ? -5.133 1.186 -11.641 1 97.19 679 ALA A O 1
ATOM 5706 N N . LYS A 1 680 ? -7.133 2.176 -11.969 1 97.31 680 LYS A N 1
ATOM 5707 C CA . LYS A 1 680 ? -7.844 1.441 -10.93 1 97.31 680 LYS A CA 1
ATOM 5708 C C . LYS A 1 680 ? -9.164 0.882 -11.453 1 97.31 680 LYS A C 1
ATOM 5710 O O . LYS A 1 680 ? -9.914 1.579 -12.141 1 97.31 680 LYS A O 1
ATOM 5715 N N . LEU A 1 681 ? -9.352 -0.358 -11.266 1 97.88 681 LEU A N 1
ATOM 5716 C CA . LEU A 1 681 ? -10.617 -0.994 -11.602 1 97.88 681 LEU A CA 1
ATOM 5717 C C . LEU A 1 681 ? -11.391 -1.362 -10.336 1 97.88 681 LEU A C 1
ATOM 5719 O O . LEU A 1 681 ? -10.875 -2.086 -9.477 1 97.88 681 LEU A O 1
ATOM 5723 N N . ILE A 1 682 ? -12.531 -0.792 -10.18 1 97.38 682 ILE A N 1
ATOM 5724 C CA . ILE A 1 682 ? -13.406 -1.075 -9.047 1 97.38 682 ILE A CA 1
ATOM 5725 C C . ILE A 1 682 ? -14.578 -1.933 -9.5 1 97.38 682 ILE A C 1
ATOM 5727 O O . ILE A 1 682 ? -15.445 -1.468 -10.25 1 97.38 682 ILE A O 1
ATOM 5731 N N . TYR A 1 683 ? -14.609 -3.125 -9.086 1 95.38 683 TYR A N 1
ATOM 5732 C CA . TYR A 1 683 ? -15.68 -4.062 -9.414 1 95.38 683 TYR A CA 1
ATOM 5733 C C . TYR A 1 683 ? -16.656 -4.199 -8.258 1 95.38 683 TYR A C 1
ATOM 5735 O O . TYR A 1 683 ? -16.297 -4.633 -7.164 1 95.38 683 TYR A O 1
ATOM 5743 N N . ILE A 1 684 ? -17.875 -3.752 -8.398 1 94.69 684 ILE A N 1
ATOM 5744 C CA . ILE A 1 684 ? -18.938 -3.84 -7.406 1 94.69 684 ILE A CA 1
ATOM 5745 C C . ILE A 1 684 ? -19.844 -5.031 -7.715 1 94.69 684 ILE A C 1
ATOM 5747 O O . ILE A 1 684 ? -20.734 -4.938 -8.555 1 94.69 684 ILE A O 1
ATOM 5751 N N . LYS A 1 685 ? -19.625 -6.082 -7.027 1 91.44 685 LYS A N 1
ATOM 5752 C CA . LYS A 1 685 ? -20.359 -7.32 -7.27 1 91.44 685 LYS A CA 1
ATOM 5753 C C . LYS A 1 685 ? -21.562 -7.441 -6.336 1 91.44 685 LYS A C 1
ATOM 5755 O O . LYS A 1 685 ? -21.469 -7.109 -5.152 1 91.44 685 LYS A O 1
ATOM 5760 N N . LYS A 1 686 ? -22.672 -7.906 -6.844 1 87.44 686 LYS A N 1
ATOM 5761 C CA . LYS A 1 686 ? -23.859 -8.156 -6.031 1 87.44 686 LYS A CA 1
ATOM 5762 C C . LYS A 1 686 ? -23.641 -9.32 -5.078 1 87.44 686 LYS A C 1
ATOM 5764 O O . LYS A 1 686 ? -23.172 -10.383 -5.488 1 87.44 686 LYS A O 1
ATOM 5769 N N . ALA A 1 687 ? -23.844 -8.961 -3.805 1 79 687 ALA A N 1
ATOM 5770 C CA . ALA A 1 687 ? -23.656 -10.008 -2.807 1 79 687 ALA A CA 1
ATOM 5771 C C . ALA A 1 687 ? -24.906 -10.883 -2.697 1 79 687 ALA A C 1
ATOM 5773 O O . ALA A 1 687 ? -26.016 -10.375 -2.588 1 79 687 ALA A O 1
ATOM 5774 N N . ARG A 1 688 ? -25.031 -12.125 -3.135 1 65.5 688 ARG A N 1
ATOM 5775 C CA . ARG A 1 688 ? -26.172 -13.016 -2.986 1 65.5 688 ARG A CA 1
ATOM 5776 C C . ARG A 1 688 ? -26.188 -13.672 -1.606 1 65.5 688 ARG A C 1
ATOM 5778 O O . ARG A 1 688 ? -25.125 -13.867 -1 1 65.5 688 ARG A O 1
ATOM 5785 N N . MET B 1 1 ? -25.375 40.312 17.766 1 59.5 1 MET B N 1
ATOM 5786 C CA . MET B 1 1 ? -25.875 39.594 16.594 1 59.5 1 MET B CA 1
ATOM 5787 C C . MET B 1 1 ? -26 38.094 16.875 1 59.5 1 MET B C 1
ATOM 5789 O O . MET B 1 1 ? -25.094 37.5 17.438 1 59.5 1 MET B O 1
ATOM 5793 N N . ARG B 1 2 ? -27.312 37.625 16.812 1 76.69 2 ARG B N 1
ATOM 5794 C CA . ARG B 1 2 ? -27.688 36.25 17.125 1 76.69 2 ARG B CA 1
ATOM 5795 C C . ARG B 1 2 ? -27.031 35.281 16.172 1 76.69 2 ARG B C 1
ATOM 5797 O O . ARG B 1 2 ? -26.875 34.094 16.484 1 76.69 2 ARG B O 1
ATOM 5804 N N . ARG B 1 3 ? -26.562 35.938 15.062 1 79.5 3 ARG B N 1
ATOM 5805 C CA . ARG B 1 3 ? -25.844 35.094 14.117 1 79.5 3 ARG B CA 1
ATOM 5806 C C . ARG B 1 3 ? -24.391 34.938 14.523 1 79.5 3 ARG B C 1
ATOM 5808 O O . ARG B 1 3 ? -23.672 35.938 14.688 1 79.5 3 ARG B O 1
ATOM 5815 N N . GLU B 1 4 ? -23.953 33.812 14.773 1 84.75 4 GLU B N 1
ATOM 5816 C CA . GLU B 1 4 ? -22.578 33.5 15.141 1 84.75 4 GLU B CA 1
ATOM 5817 C C . GLU B 1 4 ? -21.812 32.906 13.961 1 84.75 4 GLU B C 1
ATOM 5819 O O . GLU B 1 4 ? -22.406 32.25 13.102 1 84.75 4 GLU B O 1
ATOM 5824 N N . TYR B 1 5 ? -20.562 33.312 13.836 1 81 5 TYR B N 1
ATOM 5825 C CA . TYR B 1 5 ? -19.703 32.75 12.805 1 81 5 TYR B CA 1
ATOM 5826 C C . TYR B 1 5 ? -18.641 31.844 13.422 1 81 5 TYR B C 1
ATOM 5828 O O . TYR B 1 5 ? -17.828 32.281 14.234 1 81 5 TYR B O 1
ATOM 5836 N N . ILE B 1 6 ? -18.766 30.594 13.062 1 85.75 6 ILE B N 1
ATOM 5837 C CA . ILE B 1 6 ? -17.828 29.609 13.594 1 85.75 6 ILE B CA 1
ATOM 5838 C C . ILE B 1 6 ? -16.547 29.625 12.789 1 85.75 6 ILE B C 1
ATOM 5840 O O . ILE B 1 6 ? -16.578 29.516 11.555 1 85.75 6 ILE B O 1
ATOM 5844 N N . THR B 1 7 ? -15.406 29.812 13.516 1 82.44 7 THR B N 1
ATOM 5845 C CA . THR B 1 7 ? -14.094 29.781 12.883 1 82.44 7 THR B CA 1
ATOM 5846 C C . THR B 1 7 ? -13.383 28.453 13.172 1 82.44 7 THR B C 1
ATOM 5848 O O . THR B 1 7 ? -13.531 27.906 14.266 1 82.44 7 THR B O 1
ATOM 5851 N N . TYR B 1 8 ? -12.688 28.016 12.172 1 85.94 8 TYR B N 1
ATOM 5852 C CA . TYR B 1 8 ? -12 26.734 12.297 1 85.94 8 TYR B CA 1
ATOM 5853 C C . TYR B 1 8 ? -10.492 26.938 12.422 1 85.94 8 TYR B C 1
ATOM 5855 O O . TYR B 1 8 ? -9.938 27.875 11.844 1 85.94 8 TYR B O 1
ATOM 5863 N N . SER B 1 9 ? -9.891 26.234 13.344 1 72.19 9 SER B N 1
ATOM 5864 C CA . SER B 1 9 ? -8.461 26.375 13.594 1 72.19 9 SER B CA 1
ATOM 5865 C C . SER B 1 9 ? -7.668 25.297 12.844 1 72.19 9 SER B C 1
ATOM 5867 O O . SER B 1 9 ? -8.18 24.203 12.586 1 72.19 9 SER B O 1
ATOM 5869 N N . ASN B 1 10 ? -6.375 25.625 12.602 1 68.44 10 ASN B N 1
ATOM 5870 C CA . ASN B 1 10 ? -5.359 24.703 12.109 1 68.44 10 ASN B CA 1
ATOM 5871 C C . ASN B 1 10 ? -5.777 24.062 10.781 1 68.44 10 ASN B C 1
ATOM 5873 O O . ASN B 1 10 ? -5.477 22.906 10.516 1 68.44 10 ASN B O 1
ATOM 5877 N N . ASP B 1 11 ? -6.605 24.844 10.07 1 72.75 11 ASP B N 1
ATOM 5878 C CA . ASP B 1 11 ? -7.023 24.438 8.734 1 72.75 11 ASP B CA 1
ATOM 5879 C C . ASP B 1 11 ? -7.836 23.156 8.773 1 72.75 11 ASP B C 1
ATOM 5881 O O . ASP B 1 11 ? -7.797 22.359 7.836 1 72.75 11 ASP B O 1
ATOM 5885 N N . LEU B 1 12 ? -8.391 22.844 9.93 1 87.38 12 LEU B N 1
ATOM 5886 C CA . LEU B 1 12 ? -9.312 21.719 10.023 1 87.38 12 LEU B CA 1
ATOM 5887 C C . LEU B 1 12 ? -10.742 22.172 9.75 1 87.38 12 LEU B C 1
ATOM 5889 O O . LEU B 1 12 ? -11.148 23.25 10.172 1 87.38 12 LEU B O 1
ATOM 5893 N N . PRO B 1 13 ? -11.445 21.375 9.109 1 92.44 13 PRO B N 1
ATOM 5894 C CA . PRO B 1 13 ? -12.836 21.734 8.82 1 92.44 13 PRO B CA 1
ATOM 5895 C C . PRO B 1 13 ? -13.789 21.375 9.953 1 92.44 13 PRO B C 1
ATOM 5897 O O . PRO B 1 13 ? -14.93 20.984 9.711 1 92.44 13 PRO B O 1
ATOM 5900 N N . ILE B 1 14 ? -13.297 21.281 11.195 1 95.19 14 ILE B N 1
ATOM 5901 C CA . ILE B 1 14 ? -14.125 20.953 12.352 1 95.19 14 ILE B CA 1
ATOM 5902 C C . ILE B 1 14 ? -13.602 21.672 13.586 1 95.19 14 ILE B C 1
ATOM 5904 O O . ILE B 1 14 ? -12.406 21.953 13.695 1 95.19 14 ILE B O 1
ATOM 5908 N N . LYS B 1 15 ? -14.484 22.078 14.453 1 95 15 LYS B N 1
ATOM 5909 C CA . LYS B 1 15 ? -14.188 22.609 15.781 1 95 15 LYS B CA 1
ATOM 5910 C C . LYS B 1 15 ? -14.945 21.844 16.859 1 95 15 LYS B C 1
ATOM 5912 O O . LYS B 1 15 ? -16.156 21.625 16.734 1 95 15 LYS B O 1
ATOM 5917 N N . ILE B 1 16 ? -14.273 21.328 17.828 1 95.81 16 ILE B N 1
ATOM 5918 C CA . ILE B 1 16 ? -14.898 20.562 18.891 1 95.81 16 ILE B CA 1
ATOM 5919 C C . ILE B 1 16 ? -14.734 21.297 20.219 1 95.81 16 ILE B C 1
ATOM 5921 O O . ILE B 1 16 ? -13.641 21.75 20.562 1 95.81 16 ILE B O 1
ATOM 5925 N N . SER B 1 17 ? -15.812 21.422 20.938 1 95.31 17 SER B N 1
ATOM 5926 C CA . SER B 1 17 ? -15.789 22.031 22.266 1 95.31 17 SER B CA 1
ATOM 5927 C C . SER B 1 17 ? -16.406 21.109 23.312 1 95.31 17 SER B C 1
ATOM 5929 O O . SER B 1 17 ? -17.266 20.281 22.984 1 95.31 17 SER B O 1
ATOM 5931 N N . TYR B 1 18 ? -15.914 21.156 24.438 1 96.19 18 TYR B N 1
ATOM 5932 C CA . TYR B 1 18 ? -16.406 20.438 25.609 1 96.19 18 TYR B CA 1
ATOM 5933 C C . TYR B 1 18 ? -16.859 21.406 26.688 1 96.19 18 TYR B C 1
ATOM 5935 O O . TYR B 1 18 ? -16.062 22.188 27.203 1 96.19 18 TYR B O 1
ATOM 5943 N N . VAL B 1 19 ? -18.234 21.359 27 1 96.44 19 VAL B N 1
ATOM 5944 C CA . VAL B 1 19 ? -18.75 22.453 27.828 1 96.44 19 VAL B CA 1
ATOM 5945 C C . VAL B 1 19 ? -19.734 21.891 28.859 1 96.44 19 VAL B C 1
ATOM 5947 O O . VAL B 1 19 ? -20.297 20.797 28.672 1 96.44 19 VAL B O 1
ATOM 5950 N N . ASN B 1 20 ? -19.844 22.547 29.922 1 96.69 20 ASN B N 1
ATOM 5951 C CA . ASN B 1 20 ? -20.984 22.5 30.844 1 96.69 20 ASN B CA 1
ATOM 5952 C C . ASN B 1 20 ? -21.906 23.688 30.641 1 96.69 20 ASN B C 1
ATOM 5954 O O . ASN B 1 20 ? -21.578 24.812 31 1 96.69 20 ASN B O 1
ATOM 5958 N N . ILE B 1 21 ? -23.125 23.438 30.109 1 96.44 21 ILE B N 1
ATOM 5959 C CA . ILE B 1 21 ? -23.984 24.531 29.641 1 96.44 21 ILE B CA 1
ATOM 5960 C C . ILE B 1 21 ? -25.141 24.734 30.609 1 96.44 21 ILE B C 1
ATOM 5962 O O . ILE B 1 21 ? -25.844 23.797 30.953 1 96.44 21 ILE B O 1
ATOM 5966 N N . LYS B 1 22 ? -25.375 25.922 31 1 95.56 22 LYS B N 1
ATOM 5967 C CA . LYS B 1 22 ? -26.547 26.297 31.797 1 95.56 22 LYS B CA 1
ATOM 5968 C C . LYS B 1 22 ? -27.578 27.047 30.953 1 95.56 22 LYS B C 1
ATOM 5970 O O . LYS B 1 22 ? -28.781 26.797 31.078 1 95.56 22 LYS B O 1
ATOM 5975 N N . ASN B 1 23 ? -27.094 27.938 30.156 1 94.5 23 ASN B N 1
ATOM 5976 C CA . ASN B 1 23 ? -27.969 28.672 29.25 1 94.5 23 ASN B CA 1
ATOM 5977 C C . ASN B 1 23 ? -27.219 29.203 28.031 1 94.5 23 ASN B C 1
ATOM 5979 O O . ASN B 1 23 ? -26.203 29.875 28.172 1 94.5 23 ASN B O 1
ATOM 5983 N N . TYR B 1 24 ? -27.719 28.938 26.922 1 94.69 24 TYR B N 1
ATOM 5984 C CA . TYR B 1 24 ? -27.281 29.516 25.656 1 94.69 24 TYR B CA 1
ATOM 5985 C C . TYR B 1 24 ? -28.469 30 24.828 1 94.69 24 TYR B C 1
ATOM 5987 O O . TYR B 1 24 ? -29.156 29.203 24.188 1 94.69 24 TYR B O 1
ATOM 5995 N N . PRO B 1 25 ? -28.688 31.25 24.812 1 91.88 25 PRO B N 1
ATOM 5996 C CA . PRO B 1 25 ? -29.891 31.812 24.203 1 91.88 25 PRO B CA 1
ATOM 5997 C C . PRO B 1 25 ? -30.016 31.484 22.719 1 91.88 25 PRO B C 1
ATOM 5999 O O . PRO B 1 25 ? -29.062 30.984 22.125 1 91.88 25 PRO B O 1
ATOM 6002 N N . ILE B 1 26 ? -31.172 31.734 22.125 1 90.69 26 ILE B N 1
ATOM 6003 C CA . ILE B 1 26 ? -31.484 31.422 20.734 1 90.69 26 ILE B CA 1
ATOM 6004 C C . ILE B 1 26 ? -30.453 32.062 19.812 1 90.69 26 ILE B C 1
ATOM 6006 O O . ILE B 1 26 ? -30.141 33.25 19.953 1 90.69 26 ILE B O 1
ATOM 6010 N N . HIS B 1 27 ? -29.891 31.359 18.984 1 90.62 27 HIS B N 1
ATOM 6011 C CA . HIS B 1 27 ? -28.906 31.812 18.016 1 90.62 27 HIS B CA 1
ATOM 6012 C C . HIS B 1 27 ? -28.844 30.875 16.812 1 90.62 27 HIS B C 1
ATOM 6014 O O . HIS B 1 27 ? -29.531 29.844 16.781 1 90.62 27 HIS B O 1
ATOM 6020 N N . TRP B 1 28 ? -28.219 31.234 15.75 1 88.62 28 TRP B N 1
ATOM 6021 C CA . TRP B 1 28 ? -27.984 30.375 14.586 1 88.62 28 TRP B CA 1
ATOM 6022 C C . TRP B 1 28 ? -26.594 30.641 14 1 88.62 28 TRP B C 1
ATOM 6024 O O . TRP B 1 28 ? -25.969 31.656 14.32 1 88.62 28 TRP B O 1
ATOM 6034 N N . HIS B 1 29 ? -26.062 29.688 13.305 1 88.56 29 HIS B N 1
ATOM 6035 C CA . HIS B 1 29 ? -24.719 29.828 12.742 1 88.56 29 HIS B CA 1
ATOM 6036 C C . HIS B 1 29 ? -24.578 29.016 11.461 1 88.56 29 HIS B C 1
ATOM 6038 O O . HIS B 1 29 ? -25.484 28.281 11.078 1 88.56 29 HIS B O 1
ATOM 6044 N N . ASN B 1 30 ? -23.406 29.172 10.781 1 86.44 30 ASN B N 1
ATOM 6045 C CA . ASN B 1 30 ? -23.172 28.641 9.445 1 86.44 30 ASN B CA 1
ATOM 6046 C C . ASN B 1 30 ? -22.531 27.25 9.508 1 86.44 30 ASN B C 1
ATOM 6048 O O . ASN B 1 30 ? -21.906 26.812 8.539 1 86.44 30 ASN B O 1
ATOM 6052 N N . ALA B 1 31 ? -22.609 26.562 10.617 1 91.88 31 ALA B N 1
ATOM 6053 C CA . ALA B 1 31 ? -22 25.234 10.758 1 91.88 31 ALA B CA 1
ATOM 6054 C C . ALA B 1 31 ? -23.047 24.172 11.055 1 91.88 31 ALA B C 1
ATOM 6056 O O . ALA B 1 31 ? -24.141 24.484 11.562 1 91.88 31 ALA B O 1
ATOM 6057 N N . ILE B 1 32 ? -22.766 23 10.586 1 93.12 32 ILE B N 1
ATOM 6058 C CA . ILE B 1 32 ? -23.531 21.875 11.117 1 93.12 32 ILE B CA 1
ATOM 6059 C C . ILE B 1 32 ? -23.062 21.562 12.539 1 93.12 32 ILE B C 1
ATOM 6061 O O . ILE B 1 32 ? -21.859 21.438 12.789 1 93.12 32 ILE B O 1
ATOM 6065 N N . GLN B 1 33 ? -23.969 21.547 13.438 1 95.75 33 GLN B N 1
ATOM 6066 C CA . GLN B 1 33 ? -23.609 21.281 14.82 1 95.75 33 GLN B CA 1
ATOM 6067 C C . GLN B 1 33 ? -24.172 19.938 15.297 1 95.75 33 GLN B C 1
ATOM 6069 O O . GLN B 1 33 ? -25.344 19.641 15.078 1 95.75 33 GLN B O 1
ATOM 6074 N N . ILE B 1 34 ? -23.312 19.109 15.844 1 96.44 34 ILE B N 1
ATOM 6075 C CA . ILE B 1 34 ? -23.766 17.875 16.469 1 96.44 34 ILE B CA 1
ATOM 6076 C C . ILE B 1 34 ? -23.5 17.938 17.969 1 96.44 34 ILE B C 1
ATOM 6078 O O . ILE B 1 34 ? -22.359 18.141 18.406 1 96.44 34 ILE B O 1
ATOM 6082 N N . ILE B 1 35 ? -24.562 17.797 18.75 1 96.31 35 ILE B N 1
ATOM 6083 C CA . ILE B 1 35 ? -24.484 17.812 20.219 1 96.31 35 ILE B CA 1
ATOM 6084 C C . ILE B 1 35 ? -24.438 16.375 20.734 1 96.31 35 ILE B C 1
ATOM 6086 O O . ILE B 1 35 ? -25.25 15.539 20.359 1 96.31 35 ILE B O 1
ATOM 6090 N N . TYR B 1 36 ? -23.453 16.062 21.531 1 95.94 36 TYR B N 1
ATOM 6091 C CA . TYR B 1 36 ? -23.281 14.75 22.141 1 95.94 36 TYR B CA 1
ATOM 6092 C C . TYR B 1 36 ? -23.172 14.859 23.656 1 95.94 36 TYR B C 1
ATOM 6094 O O . TYR B 1 36 ? -22.156 15.305 24.172 1 95.94 36 TYR B O 1
ATOM 6102 N N . VAL B 1 37 ? -24.219 14.445 24.391 1 94.38 37 VAL B N 1
ATOM 6103 C CA . VAL B 1 37 ? -24.25 14.57 25.844 1 94.38 37 VAL B CA 1
ATOM 6104 C C . VAL B 1 37 ? -23.5 13.398 26.484 1 94.38 37 VAL B C 1
ATOM 6106 O O . VAL B 1 37 ? -23.891 12.234 26.297 1 94.38 37 VAL B O 1
ATOM 6109 N N . LEU B 1 38 ? -22.469 13.711 27.172 1 94.31 38 LEU B N 1
ATOM 6110 C CA . LEU B 1 38 ? -21.688 12.664 27.828 1 94.31 38 LEU B CA 1
ATOM 6111 C C . LEU B 1 38 ? -22.219 12.391 29.234 1 94.31 38 LEU B C 1
ATOM 6113 O O . LEU B 1 38 ? -22.266 11.234 29.672 1 94.31 38 LEU B O 1
ATOM 6117 N N . LYS B 1 39 ? -22.594 13.484 29.922 1 93.56 39 LYS B N 1
ATOM 6118 C CA . LYS B 1 39 ? -23.141 13.383 31.266 1 93.56 39 LYS B CA 1
ATOM 6119 C C . LYS B 1 39 ? -24.234 14.422 31.484 1 93.56 39 LYS B C 1
ATOM 6121 O O . LYS B 1 39 ? -24.141 15.547 30.984 1 93.56 39 LYS B O 1
ATOM 6126 N N . GLY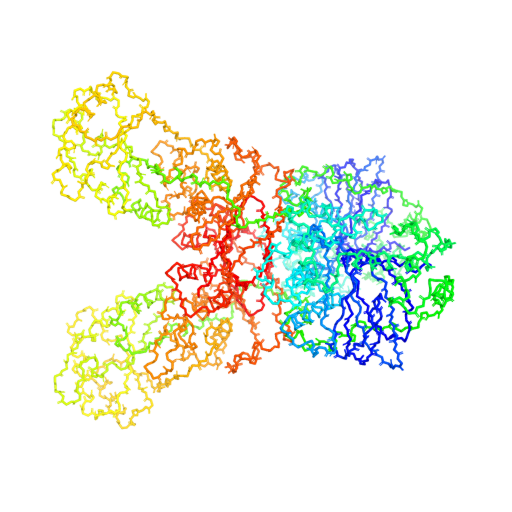 B 1 40 ? -25.312 13.984 32.188 1 93.12 40 GLY B N 1
ATOM 6127 C CA . GLY B 1 40 ? -26.391 14.906 32.531 1 93.12 40 GLY B CA 1
ATOM 6128 C C . GLY B 1 40 ? -27.453 15.008 31.438 1 93.12 40 GLY B C 1
ATOM 6129 O O . GLY B 1 40 ? -27.688 14.047 30.703 1 93.12 40 GLY B O 1
ATOM 6130 N N . LYS B 1 41 ? -28.203 16.078 31.516 1 93.44 41 LYS B N 1
ATOM 6131 C CA . LYS B 1 41 ? -29.281 16.312 30.547 1 93.44 41 LYS B CA 1
ATOM 6132 C C . LYS B 1 41 ? -29.375 17.781 30.172 1 93.44 41 LYS B C 1
ATOM 6134 O O . LYS B 1 41 ? -29.078 18.656 30.969 1 93.44 41 LYS B O 1
ATOM 6139 N N . ILE B 1 42 ? -29.734 18.016 28.953 1 94.81 42 ILE B N 1
ATOM 6140 C CA . ILE B 1 42 ? -29.922 19.375 28.484 1 94.81 42 ILE B CA 1
ATOM 6141 C C . ILE B 1 42 ? -31.234 19.484 27.703 1 94.81 42 ILE B C 1
ATOM 6143 O O . ILE B 1 42 ? -31.75 18.484 27.203 1 94.81 42 ILE B O 1
ATOM 6147 N N . SER B 1 43 ? -31.781 20.641 27.672 1 93.88 43 SER B N 1
ATOM 6148 C CA . SER B 1 43 ? -32.938 20.938 26.844 1 93.88 43 SER B CA 1
ATOM 6149 C C . SER B 1 43 ? -32.562 21.766 25.625 1 93.88 43 SER B C 1
ATOM 6151 O O . SER B 1 43 ? -31.891 22.797 25.75 1 93.88 43 SER B O 1
ATOM 6153 N N . VAL B 1 44 ? -32.938 21.297 24.5 1 92.94 44 VAL B N 1
ATOM 6154 C CA . VAL B 1 44 ? -32.594 21.969 23.25 1 92.94 44 VAL B CA 1
ATOM 6155 C C . VAL B 1 44 ? -33.875 22.375 22.516 1 92.94 44 VAL B C 1
ATOM 6157 O O . VAL B 1 44 ? -34.781 21.578 22.359 1 92.94 44 VAL B O 1
ATOM 6160 N N . ASN B 1 45 ? -33.906 23.578 22.172 1 89.75 45 ASN B N 1
ATOM 6161 C CA . ASN B 1 45 ? -34.969 24.094 21.328 1 89.75 45 ASN B CA 1
ATOM 6162 C C . ASN B 1 45 ? -34.469 24.406 19.906 1 89.75 45 ASN B C 1
ATOM 6164 O O . ASN B 1 45 ? -33.531 25.188 19.734 1 89.75 45 ASN B O 1
ATOM 6168 N N . ILE B 1 46 ? -35.062 23.75 18.969 1 88.38 46 ILE B N 1
ATOM 6169 C CA . ILE B 1 46 ? -34.719 24 17.578 1 88.38 46 ILE B CA 1
ATOM 6170 C C . ILE B 1 46 ? -35.969 24.484 16.828 1 88.38 46 ILE B C 1
ATOM 6172 O O . ILE B 1 46 ? -36.906 23.719 16.625 1 88.38 46 ILE B O 1
ATOM 6176 N N . ASP B 1 47 ? -35.875 25.688 16.484 1 82.06 47 ASP B N 1
ATOM 6177 C CA . ASP B 1 47 ? -37.062 26.297 15.852 1 82.06 47 ASP B CA 1
ATOM 6178 C C . ASP B 1 47 ? -38.312 26.109 16.703 1 82.06 47 ASP B C 1
ATOM 6180 O O . ASP B 1 47 ? -38.344 26.562 17.859 1 82.06 47 ASP B O 1
ATOM 6184 N N . THR B 1 48 ? -39.188 25.25 16.125 1 78.06 48 THR B N 1
ATOM 6185 C CA . THR B 1 48 ? -40.438 25.125 16.844 1 78.06 48 THR B CA 1
ATOM 6186 C C . THR B 1 48 ? -40.438 23.906 17.766 1 78.06 48 THR B C 1
ATOM 6188 O O . THR B 1 48 ? -41.344 23.734 18.594 1 78.06 48 THR B O 1
ATOM 6191 N N . ASP B 1 49 ? -39.406 23.156 17.688 1 79.31 49 ASP B N 1
ATOM 6192 C CA . ASP B 1 49 ? -39.375 21.906 18.438 1 79.31 49 ASP B CA 1
ATOM 6193 C C . ASP B 1 49 ? -38.5 22.031 19.688 1 79.31 49 ASP B C 1
ATOM 6195 O O . ASP B 1 49 ? -37.5 22.75 19.688 1 79.31 49 ASP B O 1
ATOM 6199 N N . SER B 1 50 ? -38.969 21.406 20.734 1 84.25 50 SER B N 1
ATOM 6200 C CA . SER B 1 50 ? -38.219 21.344 21.984 1 84.25 50 SER B CA 1
ATOM 6201 C C . SER B 1 50 ? -38.062 19.906 22.453 1 84.25 50 SER B C 1
ATOM 6203 O O . SER B 1 50 ? -39 19.109 22.391 1 84.25 50 SER B O 1
ATOM 6205 N N . PHE B 1 51 ? -36.875 19.594 22.812 1 84.44 51 PHE B N 1
ATOM 6206 C CA . PHE B 1 51 ? -36.656 18.234 23.312 1 84.44 51 PHE B CA 1
ATOM 6207 C C . PHE B 1 51 ? -35.531 18.188 24.328 1 84.44 51 PHE B C 1
ATOM 6209 O O . PHE B 1 51 ? -34.75 19.141 24.438 1 84.44 51 PHE B O 1
ATOM 6216 N N . GLU B 1 52 ? -35.594 17.156 25.094 1 89.25 52 GLU B N 1
ATOM 6217 C CA . GLU B 1 52 ? -34.562 16.906 26.078 1 89.25 52 GLU B CA 1
ATOM 6218 C C . GLU B 1 52 ? -33.562 15.852 25.594 1 89.25 52 GLU B C 1
ATOM 6220 O O . GLU B 1 52 ? -33.969 14.867 24.969 1 89.25 52 GLU B O 1
ATOM 6225 N N . LEU B 1 53 ? -32.312 16.109 25.797 1 91.12 53 LEU B N 1
ATOM 6226 C CA . LEU B 1 53 ? -31.266 15.164 25.453 1 91.12 53 LEU B CA 1
ATOM 6227 C C . LEU B 1 53 ? -30.609 14.602 26.719 1 91.12 53 LEU B C 1
ATOM 6229 O O . LEU B 1 53 ? -30.219 15.359 27.609 1 91.12 53 LEU B O 1
ATOM 6233 N N . TYR B 1 54 ? -30.531 13.305 26.75 1 90.31 54 TYR B N 1
ATOM 6234 C CA . TYR B 1 54 ? -29.984 12.617 27.906 1 90.31 54 TYR B CA 1
ATOM 6235 C C . TYR B 1 54 ? -28.578 12.078 27.625 1 90.31 54 TYR B C 1
ATOM 6237 O O . TYR B 1 54 ? -28.062 12.234 26.516 1 90.31 54 TYR B O 1
ATOM 6245 N N . GLU B 1 55 ? -28.031 11.469 28.688 1 91 55 GLU B N 1
ATOM 6246 C CA . GLU B 1 55 ? -26.688 10.906 28.578 1 91 55 GLU B CA 1
ATOM 6247 C C . GLU B 1 55 ? -26.594 9.93 27.422 1 91 55 GLU B C 1
ATOM 6249 O O . GLU B 1 55 ? -27.438 9.055 27.25 1 91 55 GLU B O 1
ATOM 6254 N N . ARG B 1 56 ? -25.562 10.172 26.562 1 89.69 56 ARG B N 1
ATOM 6255 C CA . ARG B 1 56 ? -25.203 9.32 25.438 1 89.69 56 ARG B CA 1
ATOM 6256 C C . ARG B 1 56 ? -26.141 9.531 24.266 1 89.69 56 ARG B C 1
ATOM 6258 O O . ARG B 1 56 ? -26.25 8.672 23.391 1 89.69 56 ARG B O 1
ATOM 6265 N N . GLU B 1 57 ? -26.812 10.641 24.312 1 91.31 57 GLU B N 1
ATOM 6266 C CA . GLU B 1 57 ? -27.656 10.969 23.172 1 91.31 57 GLU B CA 1
ATOM 6267 C C . GLU B 1 57 ? -27.047 12.102 22.344 1 91.31 57 GLU B C 1
ATOM 6269 O O . GLU B 1 57 ? -26.219 12.867 22.844 1 91.31 57 GLU B O 1
ATOM 6274 N N . VAL B 1 58 ? -27.453 12.055 21.031 1 93.94 58 VAL B N 1
ATOM 6275 C CA . VAL B 1 58 ? -26.891 13.016 20.094 1 93.94 58 VAL B CA 1
ATOM 6276 C C . VAL B 1 58 ? -28.016 13.781 19.391 1 93.94 58 VAL B C 1
ATOM 6278 O O . VAL B 1 58 ? -29.125 13.258 19.234 1 93.94 58 VAL B O 1
ATOM 6281 N N . GLU B 1 59 ? -27.797 14.984 19.094 1 92.38 59 GLU B N 1
ATOM 6282 C CA . GLU B 1 59 ? -28.703 15.812 18.297 1 92.38 59 GLU B CA 1
ATOM 6283 C C . GLU B 1 59 ? -27.953 16.578 17.219 1 92.38 59 GLU B C 1
ATOM 6285 O O . GLU B 1 59 ? -26.844 17.062 17.453 1 92.38 59 GLU B O 1
ATOM 6290 N N . ILE B 1 60 ? -28.578 16.625 16.031 1 92.56 60 ILE B N 1
ATOM 6291 C CA . ILE B 1 60 ? -27.969 17.328 14.914 1 92.56 60 ILE B CA 1
ATOM 6292 C C . ILE B 1 60 ? -28.703 18.641 14.664 1 92.56 60 ILE B C 1
ATOM 6294 O O . ILE B 1 60 ? -29.938 18.656 14.555 1 92.56 60 ILE B O 1
ATOM 6298 N N . ILE B 1 61 ? -28.031 19.719 14.68 1 91.38 61 ILE B N 1
ATOM 6299 C CA . ILE B 1 61 ? -28.562 21.031 14.312 1 91.38 61 ILE B CA 1
ATOM 6300 C C . ILE B 1 61 ? -28.031 21.438 12.938 1 91.38 61 ILE B C 1
ATOM 6302 O O . ILE B 1 61 ? -26.812 21.562 12.75 1 91.38 61 ILE B O 1
ATOM 6306 N N . ASN B 1 62 ? -28.859 21.641 11.969 1 87.69 62 ASN B N 1
ATOM 6307 C CA . ASN B 1 62 ? -28.469 21.938 10.594 1 87.69 62 ASN B CA 1
ATOM 6308 C C . ASN B 1 62 ? -28 23.391 10.453 1 87.69 62 ASN B C 1
ATOM 6310 O O . ASN B 1 62 ? -28.125 24.188 11.383 1 87.69 62 ASN B O 1
ATOM 6314 N N . VAL B 1 63 ? -27.438 23.688 9.297 1 86.94 63 VAL B N 1
ATOM 6315 C CA . VAL B 1 63 ? -26.891 25 9.023 1 86.94 63 VAL B CA 1
ATOM 6316 C C . VAL B 1 63 ? -27.984 26.062 9.133 1 86.94 63 VAL B C 1
ATOM 6318 O O . VAL B 1 63 ? -29.094 25.875 8.617 1 86.94 63 VAL B O 1
ATOM 6321 N N . ASN B 1 64 ? -27.797 27.109 9.875 1 81.81 64 ASN B N 1
ATOM 6322 C CA . ASN B 1 64 ? -28.625 28.297 10.016 1 81.81 64 ASN B CA 1
ATOM 6323 C C . ASN B 1 64 ? -29.953 27.969 10.695 1 81.81 64 ASN B C 1
ATOM 6325 O O . ASN B 1 64 ? -30.938 28.688 10.523 1 81.81 64 ASN B O 1
ATOM 6329 N N . GLU B 1 65 ? -29.969 26.922 11.383 1 86.19 65 GLU B N 1
ATOM 6330 C CA . GLU B 1 65 ? -31.141 26.609 12.203 1 86.19 65 GLU B CA 1
ATOM 6331 C C . GLU B 1 65 ? -31.078 27.312 13.555 1 86.19 65 GLU B C 1
ATOM 6333 O O . GLU B 1 65 ? -30.078 27.172 14.281 1 86.19 65 GLU B O 1
ATOM 6338 N N . ALA B 1 66 ? -32.125 28.062 13.844 1 87.25 66 ALA B N 1
ATOM 6339 C CA . ALA B 1 66 ? -32.156 28.75 15.133 1 87.25 66 ALA B CA 1
ATOM 6340 C C . ALA B 1 66 ? -32.344 27.75 16.266 1 87.25 66 ALA B C 1
ATOM 6342 O O . ALA B 1 66 ? -33.188 26.844 16.156 1 87.25 66 ALA B O 1
ATOM 6343 N N . HIS B 1 67 ? -31.531 27.875 17.281 1 91.56 67 HIS B N 1
ATOM 6344 C CA . HIS B 1 67 ? -31.641 26.938 18.391 1 91.56 67 HIS B CA 1
ATOM 6345 C C . HIS B 1 67 ? -31.156 27.562 19.688 1 91.56 67 HIS B C 1
ATOM 6347 O O . HIS B 1 67 ? -30.484 28.594 19.672 1 91.56 67 HIS B O 1
ATOM 6353 N N . SER B 1 68 ? -31.562 27.062 20.797 1 93.31 68 SER B N 1
ATOM 6354 C CA . SER B 1 68 ? -31.125 27.438 22.141 1 93.31 68 SER B CA 1
ATOM 6355 C C . SER B 1 68 ? -30.922 26.203 23.016 1 93.31 68 SER B C 1
ATOM 6357 O O . SER B 1 68 ? -31.484 25.141 22.734 1 93.31 68 SER B O 1
ATOM 6359 N N . ILE B 1 69 ? -30.062 26.281 23.953 1 95.44 69 ILE B N 1
ATOM 6360 C CA . ILE B 1 69 ? -29.766 25.188 24.859 1 95.44 69 ILE B CA 1
ATOM 6361 C C . ILE B 1 69 ? -29.859 25.672 26.297 1 95.44 69 ILE B C 1
ATOM 6363 O O . ILE B 1 69 ? -29.375 26.766 26.625 1 95.44 69 ILE B O 1
ATOM 6367 N N . SER B 1 70 ? -30.5 24.969 27.141 1 95.12 70 SER B N 1
ATOM 6368 C CA . SER B 1 70 ? -30.594 25.297 28.562 1 95.12 70 SER B CA 1
ATOM 6369 C C . SER B 1 70 ? -30.547 24.047 29.422 1 95.12 70 SER B C 1
ATOM 6371 O O . SER B 1 70 ? -30.844 22.938 28.953 1 95.12 70 SER B O 1
ATOM 6373 N N . SER B 1 71 ? -30.078 24.156 30.578 1 95.38 71 SER B N 1
ATOM 6374 C CA . SER B 1 71 ? -30.062 23.062 31.547 1 95.38 71 SER B CA 1
ATOM 6375 C C . SER B 1 71 ? -30.094 23.578 32.969 1 95.38 71 SER B C 1
ATOM 6377 O O . SER B 1 71 ? -29.484 24.609 33.281 1 95.38 71 SER B O 1
ATOM 6379 N N . ASP B 1 72 ? -30.781 22.859 33.812 1 92.31 72 ASP B N 1
ATOM 6380 C CA . ASP B 1 72 ? -30.859 23.234 35.25 1 92.31 72 ASP B CA 1
ATOM 6381 C C . ASP B 1 72 ? -29.844 22.453 36.062 1 92.31 72 ASP B C 1
ATOM 6383 O O . ASP B 1 72 ? -29.688 22.703 37.25 1 92.31 72 ASP B O 1
ATOM 6387 N N . GLU B 1 73 ? -29.188 21.562 35.5 1 93.5 73 GLU B N 1
ATOM 6388 C CA . GLU B 1 73 ? -28.203 20.75 36.219 1 93.5 73 GLU B CA 1
ATOM 6389 C C . GLU B 1 73 ? -26.859 20.766 35.5 1 93.5 73 GLU B C 1
ATOM 6391 O O . GLU B 1 73 ? -26.766 21.219 34.344 1 93.5 73 GLU B O 1
ATOM 6396 N N . ASP B 1 74 ? -25.844 20.344 36.312 1 94.56 74 ASP B N 1
ATOM 6397 C CA . ASP B 1 74 ? -24.516 20.234 35.688 1 94.56 74 ASP B CA 1
ATOM 6398 C C . ASP B 1 74 ? -24.5 19.156 34.625 1 94.56 74 ASP B C 1
ATOM 6400 O O . ASP B 1 74 ? -25.156 18.125 34.75 1 94.56 74 ASP B O 1
ATOM 6404 N N . ASN B 1 75 ? -23.844 19.422 33.562 1 95.06 75 ASN B N 1
ATOM 6405 C CA . ASN B 1 75 ? -23.766 18.516 32.438 1 95.06 75 ASN B CA 1
ATOM 6406 C C . ASN B 1 75 ? -22.406 18.578 31.75 1 95.06 75 ASN B C 1
ATOM 6408 O O . ASN B 1 75 ? -21.578 19.422 32.094 1 95.06 75 ASN B O 1
ATOM 6412 N N . GLU B 1 76 ? -22.078 17.594 30.984 1 96.56 76 GLU B N 1
ATOM 6413 C CA . GLU B 1 76 ? -20.906 17.516 30.109 1 96.56 76 GLU B CA 1
ATOM 6414 C C . GLU B 1 76 ? -21.312 17.219 28.672 1 96.56 76 GLU B C 1
ATOM 6416 O O . GLU B 1 76 ? -21.719 16.094 28.359 1 96.56 76 GLU B O 1
ATOM 6421 N N . VAL B 1 77 ? -21.109 18.25 27.844 1 96.88 77 VAL B N 1
ATOM 6422 C CA . VAL B 1 77 ? -21.625 18.141 26.484 1 96.88 77 VAL B CA 1
ATOM 6423 C C . VAL B 1 77 ? -20.516 18.438 25.484 1 96.88 77 VAL B C 1
ATOM 6425 O O . VAL B 1 77 ? -19.766 19.406 25.656 1 96.88 77 VAL B O 1
ATOM 6428 N N . LEU B 1 78 ? -20.391 17.531 24.531 1 97.19 78 LEU B N 1
ATOM 6429 C CA . LEU B 1 78 ? -19.516 17.797 23.391 1 97.19 78 LEU B CA 1
ATOM 6430 C C . LEU B 1 78 ? -20.266 18.484 22.266 1 97.19 78 LEU B C 1
ATOM 6432 O O . LEU B 1 78 ? -21.359 18.062 21.891 1 97.19 78 LEU B O 1
ATOM 6436 N N . LEU B 1 79 ? -19.75 19.547 21.766 1 97.12 79 LEU B N 1
ATOM 6437 C CA . LEU B 1 79 ? -20.297 20.266 20.609 1 97.12 79 LEU B CA 1
ATOM 6438 C C . LEU B 1 79 ? -19.359 20.141 19.406 1 97.12 79 LEU B C 1
ATOM 6440 O O . LEU B 1 79 ? -18.219 20.609 19.453 1 97.12 79 LEU B O 1
ATOM 6444 N N . PHE B 1 80 ? -19.812 19.484 18.344 1 97.44 80 PHE B N 1
ATOM 6445 C CA . PHE B 1 80 ? -19.062 19.375 17.094 1 97.44 80 PHE B CA 1
ATOM 6446 C C . PHE B 1 80 ? -19.578 20.391 16.062 1 97.44 80 PHE B C 1
ATOM 6448 O O . PHE B 1 80 ? -20.75 20.344 15.68 1 97.44 80 PHE B O 1
ATOM 6455 N N . PHE B 1 81 ? -18.766 21.297 15.664 1 96.19 81 PHE B N 1
ATOM 6456 C CA . PHE B 1 81 ? -19.094 22.234 14.594 1 96.19 81 PHE B CA 1
ATOM 6457 C C . PHE B 1 81 ? -18.391 21.859 13.297 1 96.19 81 PHE B C 1
ATOM 6459 O O . PHE B 1 81 ? -17.156 21.938 13.211 1 96.19 81 PHE B O 1
ATOM 6466 N N . ILE B 1 82 ? -19.094 21.469 12.312 1 94.94 82 ILE B N 1
ATOM 6467 C CA . ILE B 1 82 ? -18.531 20.984 11.062 1 94.94 82 ILE B CA 1
ATOM 6468 C C . ILE B 1 82 ? -18.734 22.016 9.953 1 94.94 82 ILE B C 1
ATOM 6470 O O . ILE B 1 82 ? -19.844 22.547 9.797 1 94.94 82 ILE B O 1
ATOM 6474 N N . ASP B 1 83 ? -17.688 22.297 9.211 1 91.25 83 ASP B N 1
ATOM 6475 C CA . ASP B 1 83 ? -17.734 23.234 8.094 1 91.25 83 ASP B CA 1
ATOM 6476 C C . ASP B 1 83 ? -18.531 22.656 6.926 1 91.25 83 ASP B C 1
ATOM 6478 O O . ASP B 1 83 ? -18.094 21.703 6.289 1 91.25 83 ASP B O 1
ATOM 6482 N N . PRO B 1 84 ? -19.672 23.219 6.594 1 88.56 84 PRO B N 1
ATOM 6483 C CA . PRO B 1 84 ? -20.469 22.656 5.5 1 88.56 84 PRO B CA 1
ATOM 6484 C C . PRO B 1 84 ? -19.766 22.734 4.148 1 88.56 84 PRO B C 1
ATOM 6486 O O . PRO B 1 84 ? -20.047 21.938 3.252 1 88.56 84 PRO B O 1
ATOM 6489 N N . TYR B 1 85 ? -18.828 23.672 4.031 1 85.12 85 TYR B N 1
ATOM 6490 C CA . TYR B 1 85 ? -18.109 23.812 2.771 1 85.12 85 TYR B CA 1
ATOM 6491 C C . TYR B 1 85 ? -17.203 22.609 2.521 1 85.12 85 TYR B C 1
ATOM 6493 O O . TYR B 1 85 ? -16.969 22.219 1.372 1 85.12 85 TYR B O 1
ATOM 6501 N N . PHE B 1 86 ? -16.766 22.125 3.574 1 89.62 86 PHE B N 1
ATOM 6502 C CA . PHE B 1 86 ? -15.984 20.906 3.424 1 89.62 86 PHE B CA 1
ATOM 6503 C C . PHE B 1 86 ? -16.844 19.781 2.852 1 89.62 86 PHE B C 1
ATOM 6505 O O . PHE B 1 86 ? -16.406 19.062 1.952 1 89.62 86 PHE B O 1
ATOM 6512 N N . PHE B 1 87 ? -18.031 19.562 3.375 1 88.88 87 PHE B N 1
ATOM 6513 C CA . PHE B 1 87 ? -18.953 18.531 2.91 1 88.88 87 PHE B CA 1
ATOM 6514 C C . PHE B 1 87 ? -19.375 18.781 1.469 1 88.88 87 PHE B C 1
ATOM 6516 O O . PHE B 1 87 ? -19.562 17.844 0.694 1 88.88 87 PHE B O 1
ATOM 6523 N N . GLU B 1 88 ? -19.453 20.016 1.109 1 84.81 88 GLU B N 1
ATOM 6524 C CA . GLU B 1 88 ? -19.891 20.391 -0.231 1 84.81 88 GLU B CA 1
ATOM 6525 C C . GLU B 1 88 ? -18.922 19.906 -1.293 1 84.81 88 GLU B C 1
ATOM 6527 O O . GLU B 1 88 ? -19.312 19.625 -2.428 1 84.81 88 GLU B O 1
ATOM 6532 N N . LYS B 1 89 ? -17.656 19.812 -0.873 1 83.81 89 LYS B N 1
ATOM 6533 C CA . LYS B 1 89 ? -16.641 19.312 -1.79 1 83.81 89 LYS B CA 1
ATOM 6534 C C . LYS B 1 89 ? -16.953 17.875 -2.229 1 83.81 89 LYS B C 1
ATOM 6536 O O . LYS B 1 89 ? -16.594 17.469 -3.334 1 83.81 89 LYS B O 1
ATOM 6541 N N . TYR B 1 90 ? -17.562 17.125 -1.391 1 83.5 90 TYR B N 1
ATOM 6542 C CA . TYR B 1 90 ? -17.781 15.703 -1.633 1 83.5 90 TYR B CA 1
ATOM 6543 C C . TYR B 1 90 ? -19.219 15.438 -2.092 1 83.5 90 TYR B C 1
ATOM 6545 O O . TYR B 1 90 ? -19.484 14.469 -2.803 1 83.5 90 TYR B O 1
ATOM 6553 N N . TYR B 1 91 ? -20.062 16.25 -1.591 1 81.31 91 TYR B N 1
ATOM 6554 C CA . TYR B 1 91 ? -21.484 16.141 -1.928 1 81.31 91 TYR B CA 1
ATOM 6555 C C . TYR B 1 91 ? -22.078 17.516 -2.203 1 81.31 91 TYR B C 1
ATOM 6557 O O . TYR B 1 91 ? -22.516 18.203 -1.279 1 81.31 91 TYR B O 1
ATOM 6565 N N . LYS B 1 92 ? -22.188 17.828 -3.391 1 73 92 LYS B N 1
ATOM 6566 C CA . LYS B 1 92 ? -22.531 19.188 -3.836 1 73 92 LYS B CA 1
ATOM 6567 C C . LYS B 1 92 ? -23.875 19.625 -3.262 1 73 92 LYS B C 1
ATOM 6569 O O . LYS B 1 92 ? -24.062 20.797 -2.949 1 73 92 LYS B O 1
ATOM 6574 N N . ASP B 1 93 ? -24.734 18.719 -2.977 1 69.75 93 ASP B N 1
ATOM 6575 C CA . ASP B 1 93 ? -26.094 19.078 -2.566 1 69.75 93 ASP B CA 1
ATOM 6576 C C . ASP B 1 93 ? -26.203 19.109 -1.044 1 69.75 93 ASP B C 1
ATOM 6578 O O . ASP B 1 93 ? -27.312 19.094 -0.505 1 69.75 93 ASP B O 1
ATOM 6582 N N . ILE B 1 94 ? -25.125 19.188 -0.37 1 75.62 94 ILE B N 1
ATOM 6583 C CA . ILE B 1 94 ? -25.125 19.078 1.084 1 75.62 94 ILE B CA 1
ATOM 6584 C C . ILE B 1 94 ? -25.922 20.234 1.691 1 75.62 94 ILE B C 1
ATOM 6586 O O . ILE B 1 94 ? -26.547 20.094 2.738 1 75.62 94 ILE B O 1
ATOM 6590 N N . ASN B 1 95 ? -25.844 21.422 1.071 1 67.31 95 ASN B N 1
ATOM 6591 C CA . ASN B 1 95 ? -26.516 22.594 1.606 1 67.31 95 ASN B CA 1
ATOM 6592 C C . ASN B 1 95 ? -28.031 22.438 1.576 1 67.31 95 ASN B C 1
ATOM 6594 O O . ASN B 1 95 ? -28.75 23.203 2.232 1 67.31 95 ASN B O 1
ATOM 6598 N N . ASN B 1 96 ? -28.391 21.391 0.9 1 63.91 96 ASN B N 1
ATOM 6599 C CA . ASN B 1 96 ? -29.828 21.172 0.784 1 63.91 96 ASN B CA 1
ATOM 6600 C C . ASN B 1 96 ? -30.266 19.938 1.568 1 63.91 96 ASN B C 1
ATOM 6602 O O . ASN B 1 96 ? -31.391 19.453 1.408 1 63.91 96 ASN B O 1
ATOM 6606 N N . VAL B 1 97 ? -29.359 19.453 2.303 1 72 97 VAL B N 1
ATOM 6607 C CA . VAL B 1 97 ? -29.672 18.25 3.07 1 72 97 VAL B CA 1
ATOM 6608 C C . VAL B 1 97 ? -29.875 18.609 4.539 1 72 97 VAL B C 1
ATOM 6610 O O . VAL B 1 97 ? -29.156 19.453 5.086 1 72 97 VAL B O 1
ATOM 6613 N N . PHE B 1 98 ? -31 18.094 5.07 1 76 98 PHE B N 1
ATOM 6614 C CA . PHE B 1 98 ? -31.266 18.25 6.496 1 76 98 PHE B CA 1
ATOM 6615 C C . PHE B 1 98 ? -31.172 16.906 7.207 1 76 98 PHE B C 1
ATOM 6617 O O . PHE B 1 98 ? -31.703 15.898 6.719 1 76 98 PHE B O 1
ATOM 6624 N N . PHE B 1 99 ? -30.438 16.922 8.234 1 82.88 99 PHE B N 1
ATOM 6625 C CA . PHE B 1 99 ? -30.281 15.711 9.016 1 82.88 99 PHE B CA 1
ATOM 6626 C C . PHE B 1 99 ? -31.141 15.758 10.281 1 82.88 99 PHE B C 1
ATOM 6628 O O . PHE B 1 99 ? -31.266 16.812 10.906 1 82.88 99 PHE B O 1
ATOM 6635 N N . TYR B 1 100 ? -31.719 14.586 10.664 1 78.38 100 TYR B N 1
ATOM 6636 C CA . TYR B 1 100 ? -32.562 14.531 11.852 1 78.38 100 TYR B CA 1
ATOM 6637 C C . TYR B 1 100 ? -32.25 13.297 12.688 1 78.38 100 TYR B C 1
ATOM 6639 O O . TYR B 1 100 ? -31.938 12.234 12.141 1 78.38 100 TYR B O 1
ATOM 6647 N N . THR B 1 101 ? -32.25 13.477 13.953 1 83 101 THR B N 1
ATOM 6648 C CA . THR B 1 101 ? -32.125 12.352 14.875 1 83 101 THR B CA 1
ATOM 6649 C C . THR B 1 101 ? -33.469 12.039 15.523 1 83 101 THR B C 1
ATOM 6651 O O . THR B 1 101 ? -34.375 12.875 15.531 1 83 101 THR B O 1
ATOM 6654 N N . GLY B 1 102 ? -33.594 10.734 15.953 1 70.75 102 GLY B N 1
ATOM 6655 C CA . GLY B 1 102 ? -34.812 10.344 16.625 1 70.75 102 GLY B CA 1
ATOM 6656 C C . GLY B 1 102 ? -34.938 10.938 18.016 1 70.75 102 GLY B C 1
ATOM 6657 O O . GLY B 1 102 ? -33.938 11.227 18.672 1 70.75 102 GLY B O 1
ATOM 6658 N N . SER B 1 103 ? -36.062 11.555 18.312 1 58.12 103 SER B N 1
ATOM 6659 C CA . SER B 1 103 ? -36.281 12.164 19.625 1 58.12 103 SER B CA 1
ATOM 6660 C C . SER B 1 103 ? -36.469 11.109 20.703 1 58.12 103 SER B C 1
ATOM 6662 O O . SER B 1 103 ? -36.75 9.945 20.406 1 58.12 103 SER B O 1
ATOM 6664 N N . THR B 1 104 ? -35.938 11.367 21.984 1 53.59 104 THR B N 1
ATOM 6665 C CA . THR B 1 104 ? -36.062 10.531 23.172 1 53.59 104 THR B CA 1
ATOM 6666 C C . THR B 1 104 ? -37.469 9.945 23.266 1 53.59 104 THR B C 1
ATOM 6668 O O . THR B 1 104 ? -37.656 8.859 23.812 1 53.59 104 THR B O 1
ATOM 6671 N N . ASP B 1 105 ? -38.531 10.695 22.859 1 51.44 105 ASP B N 1
ATOM 6672 C CA . ASP B 1 105 ? -39.875 10.172 23.031 1 51.44 105 ASP B CA 1
ATOM 6673 C C . ASP B 1 105 ? -40.094 8.906 22.203 1 51.44 105 ASP B C 1
ATOM 6675 O O . ASP B 1 105 ? -40.938 8.078 22.531 1 51.44 105 ASP B O 1
ATOM 6679 N N . GLU B 1 106 ? -39.344 8.797 21.156 1 51.06 106 GLU B N 1
ATOM 6680 C CA . GLU B 1 106 ? -39.562 7.68 20.25 1 51.06 106 GLU B CA 1
ATOM 6681 C C . GLU B 1 106 ? -38.656 6.492 20.609 1 51.06 106 GLU B C 1
ATOM 6683 O O . GLU B 1 106 ? -38.781 5.422 20.016 1 51.06 106 GLU B O 1
ATOM 6688 N N . GLY B 1 107 ? -37.969 6.633 21.656 1 57.09 107 GLY B N 1
ATOM 6689 C CA . GLY B 1 107 ? -37.125 5.531 22.109 1 57.09 107 GLY B CA 1
ATOM 6690 C C . GLY B 1 107 ? -35.656 5.844 22.047 1 57.09 107 GLY B C 1
ATOM 6691 O O . GLY B 1 107 ? -35.25 6.828 21.422 1 57.09 107 GLY B O 1
ATOM 6692 N N . PRO B 1 108 ? -34.875 5.105 22.844 1 62.38 108 PRO B N 1
ATOM 6693 C CA . PRO B 1 108 ? -33.438 5.316 22.984 1 62.38 108 PRO B CA 1
ATOM 6694 C C . PRO B 1 108 ? -32.688 5.184 21.656 1 62.38 108 PRO B C 1
ATOM 6696 O O . PRO B 1 108 ? -33.125 4.453 20.766 1 62.38 108 PRO B O 1
ATOM 6699 N N . GLN B 1 109 ? -31.875 6.219 21.266 1 82.56 109 GLN B N 1
ATOM 6700 C CA . GLN B 1 109 ? -30.953 6.191 20.125 1 82.56 109 GLN B CA 1
ATOM 6701 C C . GLN B 1 109 ? -30.062 4.957 20.188 1 82.56 109 GLN B C 1
ATOM 6703 O O . GLN B 1 109 ? -28.844 5.082 20.328 1 82.56 109 GLN B O 1
ATOM 6708 N N . GLU B 1 110 ? -30.734 3.744 20.094 1 76.56 110 GLU B N 1
ATOM 6709 C CA . GLU B 1 110 ? -30.016 2.49 20.297 1 76.56 110 GLU B CA 1
ATOM 6710 C C . GLU B 1 110 ? -29.781 1.771 18.969 1 76.56 110 GLU B C 1
ATOM 6712 O O . GLU B 1 110 ? -29.125 0.724 18.938 1 76.56 110 GLU B O 1
ATOM 6717 N N . GLY B 1 111 ? -30.188 2.291 17.875 1 81.56 111 GLY B N 1
ATOM 6718 C CA . GLY B 1 111 ? -29.969 1.614 16.609 1 81.56 111 GLY B CA 1
ATOM 6719 C C . GLY B 1 111 ? -28.516 1.607 16.188 1 81.56 111 GLY B C 1
ATOM 6720 O O . GLY B 1 111 ? -27.688 2.334 16.766 1 81.56 111 GLY B O 1
ATOM 6721 N N . GLU B 1 112 ? -28.125 0.692 15.258 1 85.12 112 GLU B N 1
ATOM 6722 C CA . GLU B 1 112 ? -26.75 0.585 14.734 1 85.12 112 GLU B CA 1
ATOM 6723 C C . GLU B 1 112 ? -26.281 1.915 14.156 1 85.12 112 GLU B C 1
ATOM 6725 O O . GLU B 1 112 ? -25.094 2.25 14.242 1 85.12 112 GLU B O 1
ATOM 6730 N N . GLU B 1 113 ? -27.219 2.652 13.57 1 87 113 GLU B N 1
ATOM 6731 C CA . GLU B 1 113 ? -26.859 3.932 12.969 1 87 113 GLU B CA 1
ATOM 6732 C C . GLU B 1 113 ? -26.328 4.906 14.016 1 87 113 GLU B C 1
ATOM 6734 O O . GLU B 1 113 ? -25.422 5.691 13.734 1 87 113 GLU B O 1
ATOM 6739 N N . TYR B 1 114 ? -26.891 4.816 15.242 1 89.5 114 TYR B N 1
ATOM 6740 C CA . TYR B 1 114 ? -26.438 5.711 16.297 1 89.5 114 TYR B CA 1
ATOM 6741 C C . TYR B 1 114 ? -25.109 5.242 16.875 1 89.5 114 TYR B C 1
ATOM 6743 O O . TYR B 1 114 ? -24.266 6.062 17.25 1 89.5 114 TYR B O 1
ATOM 6751 N N . LEU B 1 115 ? -25 3.91 16.953 1 88.38 115 LEU B N 1
ATOM 6752 C CA . LEU B 1 115 ? -23.734 3.377 17.438 1 88.38 115 LEU B CA 1
ATOM 6753 C C . LEU B 1 115 ? -22.578 3.818 16.547 1 88.38 115 LEU B C 1
ATOM 6755 O O . LEU B 1 115 ? -21.547 4.273 17.047 1 88.38 115 LEU B O 1
ATOM 6759 N N . ILE B 1 116 ? -22.781 3.723 15.25 1 91 116 ILE B N 1
ATOM 6760 C CA . ILE B 1 116 ? -21.75 4.105 14.281 1 91 116 ILE B CA 1
ATOM 6761 C C . ILE B 1 116 ? -21.516 5.609 14.367 1 91 116 ILE B C 1
ATOM 6763 O O . ILE B 1 116 ? -20.359 6.062 14.32 1 91 116 ILE B O 1
ATOM 6767 N N . LEU B 1 117 ? -22.578 6.391 14.484 1 93.44 117 LEU B N 1
ATOM 6768 C CA . LEU B 1 117 ? -22.438 7.84 14.602 1 93.44 117 LEU B CA 1
ATOM 6769 C C . LEU B 1 117 ? -21.594 8.219 15.805 1 93.44 117 LEU B C 1
ATOM 6771 O O . LEU B 1 117 ? -20.656 9.016 15.688 1 93.44 117 LEU B O 1
ATOM 6775 N N . LYS B 1 118 ? -21.891 7.617 16.953 1 92.94 118 LYS B N 1
ATOM 6776 C CA . LYS B 1 118 ? -21.156 7.898 18.188 1 92.94 118 LYS B CA 1
ATOM 6777 C C . LYS B 1 118 ? -19.703 7.48 18.062 1 92.94 118 LYS B C 1
ATOM 6779 O O . LYS B 1 118 ? -18.812 8.164 18.578 1 92.94 118 LYS B O 1
ATOM 6784 N N . GLU B 1 119 ? -19.453 6.395 17.375 1 92.31 119 GLU B N 1
ATOM 6785 C CA . GLU B 1 119 ? -18.094 5.945 17.141 1 92.31 119 GLU B CA 1
ATOM 6786 C C . GLU B 1 119 ? -17.312 6.953 16.297 1 92.31 119 GLU B C 1
ATOM 6788 O O . GLU B 1 119 ? -16.156 7.266 16.594 1 92.31 119 GLU B O 1
ATOM 6793 N N . LEU B 1 120 ? -17.938 7.441 15.203 1 94.88 120 LEU B N 1
ATOM 6794 C CA . LEU B 1 120 ? -17.281 8.406 14.32 1 94.88 120 LEU B CA 1
ATOM 6795 C C . LEU B 1 120 ? -16.969 9.695 15.07 1 94.88 120 LEU B C 1
ATOM 6797 O O . LEU B 1 120 ? -15.883 10.258 14.914 1 94.88 120 LEU B O 1
ATOM 6801 N N . LEU B 1 121 ? -17.891 10.117 15.93 1 96.06 121 LEU B N 1
ATOM 6802 C CA . LEU B 1 121 ? -17.672 11.328 16.719 1 96.06 121 LEU B CA 1
ATOM 6803 C C . LEU B 1 121 ? -16.531 11.133 17.719 1 96.06 121 LEU B C 1
ATOM 6805 O O . LEU B 1 121 ? -15.711 12.031 17.906 1 96.06 121 LEU B O 1
ATOM 6809 N N . SER B 1 122 ? -16.5 9.969 18.312 1 94.19 122 SER B N 1
ATOM 6810 C CA . SER B 1 122 ? -15.43 9.656 19.25 1 94.19 122 SER B CA 1
ATOM 6811 C C . SER B 1 122 ? -14.07 9.641 18.562 1 94.19 122 SER B C 1
ATOM 6813 O O . SER B 1 122 ? -13.078 10.117 19.125 1 94.19 122 SER B O 1
ATOM 6815 N N . LYS B 1 123 ? -14.055 9.078 17.406 1 93.88 123 LYS B N 1
ATOM 6816 C CA . LYS B 1 123 ? -12.82 9.055 16.625 1 93.88 123 LYS B CA 1
ATOM 6817 C C . LYS B 1 123 ? -12.344 10.461 16.297 1 93.88 123 LYS B C 1
ATOM 6819 O O . LYS B 1 123 ? -11.148 10.758 16.359 1 93.88 123 LYS B O 1
ATOM 6824 N N . LEU B 1 124 ? -13.328 11.336 15.898 1 95.12 124 LEU B N 1
ATOM 6825 C CA . LEU B 1 124 ? -12.992 12.719 15.602 1 95.12 124 LEU B CA 1
ATOM 6826 C C . LEU B 1 124 ? -12.391 13.414 16.812 1 95.12 124 LEU B C 1
ATOM 6828 O O . LEU B 1 124 ? -11.375 14.102 16.703 1 95.12 124 LEU B O 1
ATOM 6832 N N . LEU B 1 125 ? -13 13.18 17.984 1 94.62 125 LEU B N 1
ATOM 6833 C CA . LEU B 1 125 ? -12.484 13.75 19.219 1 94.62 125 LEU B CA 1
ATOM 6834 C C . LEU B 1 125 ? -11.062 13.266 19.5 1 94.62 125 LEU B C 1
ATOM 6836 O O . LEU B 1 125 ? -10.195 14.055 19.859 1 94.62 125 LEU B O 1
ATOM 6840 N N . CYS B 1 126 ? -10.875 12.023 19.328 1 91.88 126 CYS B N 1
ATOM 6841 C CA . CYS B 1 126 ? -9.578 11.414 19.594 1 91.88 126 CYS B CA 1
ATOM 6842 C C . CYS B 1 126 ? -8.492 12.062 18.75 1 91.88 126 CYS B C 1
ATOM 6844 O O . CYS B 1 126 ? -7.434 12.43 19.25 1 91.88 126 CYS B O 1
ATOM 6846 N N . GLU B 1 127 ? -8.758 12.211 17.453 1 90.94 127 GLU B N 1
ATOM 6847 C CA . GLU B 1 127 ? -7.773 12.773 16.531 1 90.94 127 GLU B CA 1
ATOM 6848 C C . GLU B 1 127 ? -7.465 14.227 16.875 1 90.94 127 GLU B C 1
ATOM 6850 O O . GLU B 1 127 ? -6.309 14.656 16.828 1 90.94 127 GLU B O 1
ATOM 6855 N N . VAL B 1 128 ? -8.477 14.977 17.25 1 90.75 128 VAL B N 1
ATOM 6856 C CA . VAL B 1 128 ? -8.312 16.406 17.5 1 90.75 128 VAL B CA 1
ATOM 6857 C C . VAL B 1 128 ? -7.559 16.609 18.812 1 90.75 128 VAL B C 1
ATOM 6859 O O . VAL B 1 128 ? -6.789 17.562 18.953 1 90.75 128 VAL B O 1
ATOM 6862 N N . VAL B 1 129 ? -7.75 15.688 19.781 1 89.44 129 VAL B N 1
ATOM 6863 C CA . VAL B 1 129 ? -7.141 15.82 21.094 1 89.44 129 VAL B CA 1
ATOM 6864 C C . VAL B 1 129 ? -5.695 15.32 21.047 1 89.44 129 VAL B C 1
ATOM 6866 O O . VAL B 1 129 ? -4.781 16.016 21.516 1 89.44 129 VAL B O 1
ATOM 6869 N N . GLN B 1 130 ? -5.539 14.172 20.438 1 85.62 130 GLN B N 1
ATOM 6870 C CA . GLN B 1 130 ? -4.223 13.539 20.453 1 85.62 130 GLN B CA 1
ATOM 6871 C C . GLN B 1 130 ? -3.283 14.188 19.453 1 85.62 130 GLN B C 1
ATOM 6873 O O . GLN B 1 130 ? -2.084 14.32 19.703 1 85.62 130 GLN B O 1
ATOM 6878 N N . LYS B 1 131 ? -3.752 14.586 18.234 1 81.25 131 LYS B N 1
ATOM 6879 C CA . LYS B 1 131 ? -3 15.227 17.172 1 81.25 131 LYS B CA 1
ATOM 6880 C C . LYS B 1 131 ? -1.747 14.43 16.812 1 81.25 131 LYS B C 1
ATOM 6882 O O . LYS B 1 131 ? -0.65 14.984 16.75 1 81.25 131 LYS B O 1
ATOM 6887 N N . ILE B 1 132 ? -2.01 13.164 16.703 1 76.5 132 ILE B N 1
ATOM 6888 C CA . ILE B 1 132 ? -0.909 12.305 16.297 1 76.5 132 ILE B CA 1
ATOM 6889 C C . ILE B 1 132 ? -0.566 12.578 14.828 1 76.5 132 ILE B C 1
ATOM 6891 O O . ILE B 1 132 ? -1.184 13.43 14.188 1 76.5 132 ILE B O 1
ATOM 6895 N N . GLU B 1 133 ? 0.486 11.898 14.328 1 72.5 133 GLU B N 1
ATOM 6896 C CA . GLU B 1 133 ? 0.939 12.094 12.953 1 72.5 133 GLU B CA 1
ATOM 6897 C C . GLU B 1 133 ? -0.215 11.953 11.969 1 72.5 133 GLU B C 1
ATOM 6899 O O . GLU B 1 133 ? -1.015 11.016 12.07 1 72.5 133 GLU B O 1
ATOM 6904 N N . ASP B 1 134 ? -0.363 12.906 11.078 1 77.25 134 ASP B N 1
ATOM 6905 C CA . ASP B 1 134 ? -1.344 12.922 10 1 77.25 134 ASP B CA 1
ATOM 6906 C C . ASP B 1 134 ? -2.766 13.023 10.547 1 77.25 134 ASP B C 1
ATOM 6908 O O . ASP B 1 134 ? -3.703 12.484 9.961 1 77.25 134 ASP B O 1
ATOM 6912 N N . TYR B 1 135 ? -2.934 13.586 11.719 1 84.19 135 TYR B N 1
ATOM 6913 C CA . TYR B 1 135 ? -4.258 13.641 12.328 1 84.19 135 TYR B CA 1
ATOM 6914 C C . TYR B 1 135 ? -5.215 14.469 11.477 1 84.19 135 TYR B C 1
ATOM 6916 O O . TYR B 1 135 ? -6.418 14.195 11.438 1 84.19 135 TYR B O 1
ATOM 6924 N N . ASP B 1 136 ? -4.684 15.484 10.789 1 85.06 136 ASP B N 1
ATOM 6925 C CA . ASP B 1 136 ? -5.527 16.344 9.961 1 85.06 136 ASP B CA 1
ATOM 6926 C C . ASP B 1 136 ? -6.145 15.547 8.805 1 85.06 136 ASP B C 1
ATOM 6928 O O . ASP B 1 136 ? -7.336 15.672 8.523 1 85.06 136 ASP B O 1
ATOM 6932 N N . GLU B 1 137 ? -5.324 14.695 8.211 1 83.69 137 GLU B N 1
ATOM 6933 C CA . GLU B 1 137 ? -5.836 13.844 7.141 1 83.69 137 GLU B CA 1
ATOM 6934 C C . GLU B 1 137 ? -6.859 12.844 7.672 1 83.69 137 GLU B C 1
ATOM 6936 O O . GLU B 1 137 ? -7.859 12.562 7.012 1 83.69 137 GLU B O 1
ATOM 6941 N N . GLU B 1 138 ? -6.496 12.305 8.789 1 88.5 138 GLU B N 1
ATOM 6942 C CA . GLU B 1 138 ? -7.41 11.336 9.398 1 88.5 138 GLU B CA 1
ATOM 6943 C C . GLU B 1 138 ? -8.75 11.984 9.742 1 88.5 138 GLU B C 1
ATOM 6945 O O . GLU B 1 138 ? -9.805 11.367 9.586 1 88.5 138 GLU B O 1
ATOM 6950 N N . VAL B 1 139 ? -8.711 13.195 10.219 1 92.75 139 VAL B N 1
ATOM 6951 C CA . VAL B 1 139 ? -9.938 13.93 10.539 1 92.75 139 VAL B CA 1
ATOM 6952 C C . VAL B 1 139 ? -10.781 14.094 9.281 1 92.75 139 VAL B C 1
ATOM 6954 O O . VAL B 1 139 ? -11.992 13.844 9.297 1 92.75 139 VAL B O 1
ATOM 6957 N N . GLU B 1 140 ? -10.164 14.477 8.188 1 89.75 140 GLU B N 1
ATOM 6958 C CA . GLU B 1 140 ? -10.898 14.641 6.934 1 89.75 140 GLU B CA 1
ATOM 6959 C C . GLU B 1 140 ? -11.523 13.32 6.484 1 89.75 140 GLU B C 1
ATOM 6961 O O . GLU B 1 140 ? -12.672 13.289 6.039 1 89.75 140 GLU B O 1
ATOM 6966 N N . THR B 1 141 ? -10.742 12.312 6.621 1 90.75 141 THR B N 1
ATOM 6967 C CA . THR B 1 141 ? -11.234 10.992 6.23 1 90.75 141 THR B CA 1
ATOM 6968 C C . THR B 1 141 ? -12.461 10.609 7.051 1 90.75 141 THR B C 1
ATOM 6970 O O . THR B 1 141 ? -13.461 10.141 6.504 1 90.75 141 THR B O 1
ATOM 6973 N N . ILE B 1 142 ? -12.406 10.773 8.359 1 94.62 142 ILE B N 1
ATOM 6974 C CA . ILE B 1 142 ? -13.5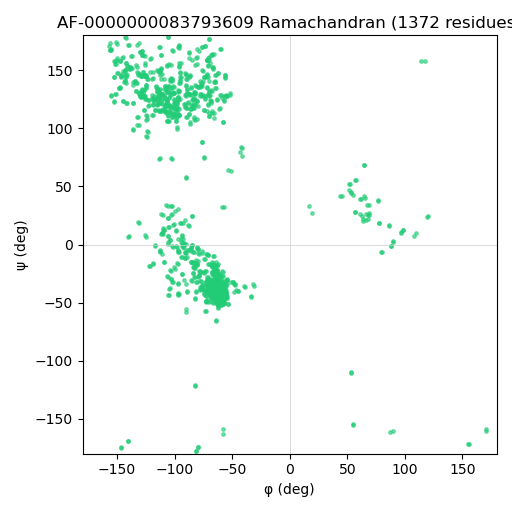08 10.422 9.25 1 94.62 142 ILE B CA 1
ATOM 6975 C C . ILE B 1 142 ? -14.711 11.312 8.953 1 94.62 142 ILE B C 1
ATOM 6977 O O . ILE B 1 142 ? -15.859 10.859 9.008 1 94.62 142 ILE B O 1
ATOM 6981 N N . LEU B 1 143 ? -14.453 12.562 8.609 1 94.94 143 LEU B N 1
ATOM 6982 C CA . LEU B 1 143 ? -15.539 13.484 8.297 1 94.94 143 LEU B CA 1
ATOM 6983 C C . LEU B 1 143 ? -16.281 13.047 7.035 1 94.94 143 LEU B C 1
ATOM 6985 O O . LEU B 1 143 ? -17.5 13.18 6.953 1 94.94 143 LEU B O 1
ATOM 6989 N N . VAL B 1 144 ? -15.531 12.594 6.066 1 91.31 144 VAL B N 1
ATOM 6990 C CA . VAL B 1 144 ? -16.172 12.109 4.852 1 91.31 144 VAL B CA 1
ATOM 6991 C C . VAL B 1 144 ? -17.062 10.906 5.184 1 91.31 144 VAL B C 1
ATOM 6993 O O . VAL B 1 144 ? -18.188 10.805 4.711 1 91.31 144 VAL B O 1
ATOM 6996 N N . GLU B 1 145 ? -16.531 9.984 5.977 1 92.62 145 GLU B N 1
ATOM 6997 C CA . GLU B 1 145 ? -17.328 8.844 6.434 1 92.62 145 GLU B CA 1
ATOM 6998 C C . GLU B 1 145 ? -18.578 9.312 7.168 1 92.62 145 GLU B C 1
ATOM 7000 O O . GLU B 1 145 ? -19.672 8.758 6.98 1 92.62 145 GLU B O 1
ATOM 7005 N N . LEU B 1 146 ? -18.391 10.312 8.016 1 94.44 146 LEU B N 1
ATOM 7006 C CA . LEU B 1 146 ? -19.5 10.867 8.766 1 94.44 146 LEU B CA 1
ATOM 7007 C C . LEU B 1 146 ? -20.562 11.453 7.828 1 94.44 146 LEU B C 1
ATOM 7009 O O . LEU B 1 146 ? -21.75 11.219 8.008 1 94.44 146 LEU B O 1
ATOM 7013 N N . LEU B 1 147 ? -20.094 12.188 6.844 1 91.38 147 LEU B N 1
ATOM 7014 C CA . LEU B 1 147 ? -20.984 12.812 5.871 1 91.38 147 LEU B CA 1
ATOM 7015 C C . LEU B 1 147 ? -21.922 11.773 5.246 1 91.38 147 LEU B C 1
ATOM 7017 O O . LEU B 1 147 ? -23.141 11.93 5.277 1 91.38 147 LEU B O 1
ATOM 7021 N N . TYR B 1 148 ? -21.375 10.766 4.785 1 87.44 148 TYR B N 1
ATOM 7022 C CA . TYR B 1 148 ? -22.188 9.805 4.055 1 87.44 148 TYR B CA 1
ATOM 7023 C C . TYR B 1 148 ? -23 8.938 5.008 1 87.44 148 TYR B C 1
ATOM 7025 O O . TYR B 1 148 ? -24.094 8.461 4.656 1 87.44 148 TYR B O 1
ATOM 7033 N N . HIS B 1 149 ? -22.469 8.664 6.23 1 90.5 149 HIS B N 1
ATOM 7034 C CA . HIS B 1 149 ? -23.281 8.023 7.246 1 90.5 149 HIS B CA 1
ATOM 7035 C C . HIS B 1 149 ? -24.531 8.859 7.555 1 90.5 149 HIS B C 1
ATOM 7037 O O . HIS B 1 149 ? -25.625 8.312 7.703 1 90.5 149 HIS B O 1
ATOM 7043 N N . LEU B 1 150 ? -24.359 10.18 7.676 1 89.38 150 LEU B N 1
ATOM 7044 C CA . LEU B 1 150 ? -25.484 11.078 7.922 1 89.38 150 LEU B CA 1
ATOM 7045 C C . LEU B 1 150 ? -26.484 11.047 6.762 1 89.38 150 LEU B C 1
ATOM 7047 O O . LEU B 1 150 ? -27.688 10.938 6.98 1 89.38 150 LEU B O 1
ATOM 7051 N N . ILE B 1 151 ? -26 11.086 5.582 1 81.81 151 ILE B N 1
ATOM 7052 C CA . ILE B 1 151 ? -26.844 11.109 4.391 1 81.81 151 ILE B CA 1
ATOM 7053 C C . ILE B 1 151 ? -27.656 9.82 4.312 1 81.81 151 ILE B C 1
ATOM 7055 O O . ILE B 1 151 ? -28.844 9.852 4.02 1 81.81 151 ILE B O 1
ATOM 7059 N N . ASN B 1 152 ? -27.031 8.734 4.629 1 81.5 152 ASN B N 1
ATOM 7060 C CA . ASN B 1 152 ? -27.641 7.43 4.41 1 81.5 152 ASN B CA 1
ATOM 7061 C C . ASN B 1 152 ? -28.594 7.062 5.539 1 81.5 152 ASN B C 1
ATOM 7063 O O . ASN B 1 152 ? -29.547 6.297 5.332 1 81.5 152 ASN B O 1
ATOM 7067 N N . ASN B 1 153 ? -28.344 7.59 6.758 1 82.25 153 ASN B N 1
ATOM 7068 C CA . ASN B 1 153 ? -29.094 7.062 7.891 1 82.25 153 ASN B CA 1
ATOM 7069 C C . ASN B 1 153 ? -29.875 8.164 8.609 1 82.25 153 ASN B C 1
ATOM 7071 O O . ASN B 1 153 ? -30.781 7.879 9.383 1 82.25 153 ASN B O 1
ATOM 7075 N N . PHE B 1 154 ? -29.547 9.406 8.422 1 81.31 154 PHE B N 1
ATOM 7076 C CA . PHE B 1 154 ? -30.141 10.453 9.242 1 81.31 154 PHE B CA 1
ATOM 7077 C C . PHE B 1 154 ? -30.797 11.523 8.375 1 81.31 154 PHE B C 1
ATOM 7079 O O . PHE B 1 154 ? -31.125 12.602 8.859 1 81.31 154 PHE B O 1
ATOM 7086 N N . HIS B 1 155 ? -30.734 11.094 7.152 1 70.75 155 HIS B N 1
ATOM 7087 C CA . HIS B 1 155 ? -31.422 12 6.25 1 70.75 155 HIS B CA 1
ATOM 7088 C C . HIS B 1 155 ? -32.938 11.984 6.504 1 70.75 155 HIS B C 1
ATOM 7090 O O . HIS B 1 155 ? -33.5 10.93 6.777 1 70.75 155 HIS B O 1
ATOM 7096 N N . TYR B 1 156 ? -33.5 13.078 6.602 1 59.06 156 TYR B N 1
ATOM 7097 C CA . TYR B 1 156 ? -34.875 13.312 7.02 1 59.06 156 TYR B CA 1
ATOM 7098 C C . TYR B 1 156 ? -35.844 12.383 6.281 1 59.06 156 TYR B C 1
ATOM 7100 O O . TYR B 1 156 ? -36.844 11.914 6.859 1 59.06 156 TYR B O 1
ATOM 7108 N N . LEU B 1 157 ? -35.469 12.141 5.102 1 52.31 157 LEU B N 1
ATOM 7109 C CA . LEU B 1 157 ? -36.438 11.383 4.32 1 52.31 157 LEU B CA 1
ATOM 7110 C C . LEU B 1 157 ? -36.375 9.898 4.66 1 52.31 157 LEU B C 1
ATOM 7112 O O . LEU B 1 157 ? -37.375 9.188 4.543 1 52.31 157 LEU B O 1
ATOM 7116 N N . THR B 1 158 ? -35.281 9.383 5.078 1 48.38 158 THR B N 1
ATOM 7117 C CA . THR B 1 158 ? -35.094 7.961 5.375 1 48.38 158 THR B CA 1
ATOM 7118 C C . THR B 1 158 ? -35.562 7.641 6.789 1 48.38 158 THR B C 1
ATOM 7120 O O . THR B 1 158 ? -35.844 6.48 7.113 1 48.38 158 THR B O 1
ATOM 7123 N N . TYR B 1 159 ? -35.594 8.578 7.723 1 43.59 159 TYR B N 1
ATOM 7124 C CA . TYR B 1 159 ? -35.969 8.352 9.117 1 43.59 159 TYR B CA 1
ATOM 7125 C C . TYR B 1 159 ? -37.406 7.863 9.219 1 43.59 159 TYR B C 1
ATOM 7127 O O . TYR B 1 159 ? -37.719 6.953 10 1 43.59 159 TYR B O 1
ATOM 7135 N N . GLU B 1 160 ? -38.438 8.547 8.656 1 44.44 160 GLU B N 1
ATOM 7136 C CA . GLU B 1 160 ? -39.844 8.242 8.914 1 44.44 160 GLU B CA 1
ATOM 7137 C C . GLU B 1 160 ? -40.25 6.949 8.219 1 44.44 160 GLU B C 1
ATOM 7139 O O . GLU B 1 160 ? -41.125 6.23 8.711 1 44.44 160 GLU B O 1
ATOM 7144 N N . LYS B 1 161 ? -40 6.641 6.898 1 43.53 161 LYS B N 1
ATOM 7145 C CA . LYS B 1 161 ? -40.562 5.48 6.23 1 43.53 161 LYS B CA 1
ATOM 7146 C C . LYS B 1 161 ? -39.5 4.594 5.625 1 43.53 161 LYS B C 1
ATOM 7148 O O . LYS B 1 161 ? -38.906 4.93 4.586 1 43.53 161 LYS B O 1
ATOM 7153 N N . GLU B 1 162 ? -39.062 3.617 6.391 1 49.56 162 GLU B N 1
ATOM 7154 C CA . GLU B 1 162 ? -38.125 2.566 5.977 1 49.56 162 GLU B CA 1
ATOM 7155 C C . GLU B 1 162 ? -38.312 2.234 4.496 1 49.56 162 GLU B C 1
ATOM 7157 O O . GLU B 1 162 ? -37.312 1.929 3.807 1 49.56 162 GLU B O 1
ATOM 7162 N N . GLU B 1 163 ? -39.562 2.328 4.039 1 48.97 163 GLU B N 1
ATOM 7163 C CA . GLU B 1 163 ? -39.906 1.999 2.662 1 48.97 163 GLU B CA 1
ATOM 7164 C C . GLU B 1 163 ? -39.281 2.984 1.682 1 48.97 163 GLU B C 1
ATOM 7166 O O . GLU B 1 163 ? -39 2.631 0.536 1 48.97 163 GLU B O 1
ATOM 7171 N N . LEU B 1 164 ? -39.125 4.113 2.152 1 48.84 164 LEU B N 1
ATOM 7172 C CA . LEU B 1 164 ? -38.594 5.145 1.265 1 48.84 164 LEU B CA 1
ATOM 7173 C C . LEU B 1 164 ? -37.094 5.008 1.105 1 48.84 164 LEU B C 1
ATOM 7175 O O . LEU B 1 164 ? -36.5 5.57 0.174 1 48.84 164 LEU B O 1
ATOM 7179 N N . LYS B 1 165 ? -36.562 4.469 2.098 1 52.16 165 LYS B N 1
ATOM 7180 C CA . LYS B 1 165 ? -35.156 4.168 1.997 1 52.16 165 LYS B CA 1
ATOM 7181 C C . LYS B 1 165 ? -34.844 3.438 0.694 1 52.16 165 LYS B C 1
ATOM 7183 O O . LYS B 1 165 ? -33.75 3.602 0.133 1 52.16 165 LYS B O 1
ATOM 7188 N N . GLU B 1 166 ? -35.969 2.68 0.395 1 49.62 166 GLU B N 1
ATOM 7189 C CA . GLU B 1 166 ? -35.781 1.833 -0.781 1 49.62 166 GLU B CA 1
ATOM 7190 C C . GLU B 1 166 ? -36 2.615 -2.068 1 49.62 166 GLU B C 1
ATOM 7192 O O . GLU B 1 166 ? -35.688 2.141 -3.158 1 49.62 166 GLU B O 1
ATOM 7197 N N . LYS B 1 167 ? -36.625 3.908 -1.908 1 52.38 167 LYS B N 1
ATOM 7198 C CA . LYS B 1 167 ? -36.969 4.613 -3.137 1 52.38 167 LYS B CA 1
ATOM 7199 C C . LYS B 1 167 ? -36.125 5.875 -3.309 1 52.38 167 LYS B C 1
ATOM 7201 O O . LYS B 1 167 ? -36.594 6.984 -3.066 1 52.38 167 LYS B O 1
ATOM 7206 N N . THR B 1 168 ? -34.906 5.727 -3.648 1 50.38 168 THR B N 1
ATOM 7207 C CA . THR B 1 168 ? -33.875 6.754 -3.781 1 50.38 168 THR B CA 1
ATOM 7208 C C . THR B 1 168 ? -34.406 7.926 -4.609 1 50.38 168 THR B C 1
ATOM 7210 O O . THR B 1 168 ? -34.125 9.086 -4.281 1 50.38 168 THR B O 1
ATOM 7213 N N . GLU B 1 169 ? -35.125 7.582 -5.625 1 54.62 169 GLU B N 1
ATOM 7214 C CA . GLU B 1 169 ? -35.656 8.625 -6.5 1 54.62 169 GLU B CA 1
ATOM 7215 C C . GLU B 1 169 ? -36.625 9.539 -5.758 1 54.62 169 GLU B C 1
ATOM 7217 O O . GLU B 1 169 ? -36.625 10.758 -5.973 1 54.62 169 GLU B O 1
ATOM 7222 N N . GLN B 1 170 ? -37.438 8.859 -4.973 1 59.38 170 GLN B N 1
ATOM 7223 C CA . GLN B 1 170 ? -38.406 9.656 -4.219 1 59.38 170 GLN B CA 1
ATOM 7224 C C . GLN B 1 170 ? -37.688 10.547 -3.201 1 59.38 170 GLN B C 1
ATOM 7226 O O . GLN B 1 170 ? -38.094 11.703 -3.018 1 59.38 170 GLN B O 1
ATOM 7231 N N . LEU B 1 171 ? -36.625 10.031 -2.703 1 58.22 171 LEU B N 1
ATOM 7232 C CA . LEU B 1 171 ? -35.844 10.812 -1.75 1 58.22 171 LEU B CA 1
ATOM 7233 C C . LEU B 1 171 ? -35.219 12.008 -2.434 1 58.22 171 LEU B C 1
ATOM 7235 O O . LEU B 1 171 ? -35.188 13.117 -1.885 1 58.22 171 LEU B O 1
ATOM 7239 N N . ALA B 1 172 ? -34.656 11.648 -3.457 1 58.62 172 ALA B N 1
ATOM 7240 C CA . ALA B 1 172 ? -34.031 12.727 -4.223 1 58.62 172 ALA B CA 1
ATOM 7241 C C . ALA B 1 172 ? -35.062 13.805 -4.57 1 58.62 172 ALA B C 1
ATOM 7243 O O . ALA B 1 172 ? -34.75 15 -4.531 1 58.62 172 ALA B O 1
ATOM 7244 N N . ARG B 1 173 ? -36.219 13.305 -4.887 1 62.53 173 ARG B N 1
ATOM 7245 C CA . ARG B 1 173 ? -37.312 14.234 -5.234 1 62.53 173 ARG B CA 1
ATOM 7246 C C . ARG B 1 173 ? -37.656 15.117 -4.047 1 62.53 173 ARG B C 1
ATOM 7248 O O . ARG B 1 173 ? -37.812 16.328 -4.199 1 62.53 173 ARG B O 1
ATOM 7255 N N . TYR B 1 174 ? -37.812 14.508 -2.943 1 63.38 174 TYR B N 1
ATOM 7256 C CA . TYR B 1 174 ? -38.156 15.273 -1.752 1 63.38 174 TYR B CA 1
ATOM 7257 C C . TYR B 1 174 ? -37.094 16.297 -1.409 1 63.38 174 TYR B C 1
ATOM 7259 O O . TYR B 1 174 ? -37.375 17.406 -1 1 63.38 174 TYR B O 1
ATOM 7267 N N . HIS B 1 175 ? -35.969 15.828 -1.704 1 61.66 175 HIS B N 1
ATOM 7268 C CA . HIS B 1 175 ? -34.844 16.734 -1.488 1 61.66 175 HIS B CA 1
ATOM 7269 C C . HIS B 1 175 ? -34.938 17.969 -2.395 1 61.66 175 HIS B C 1
ATOM 7271 O O . HIS B 1 175 ? -34.75 19.094 -1.945 1 61.66 175 HIS B O 1
ATOM 7277 N N . ARG B 1 176 ? -35.25 17.641 -3.459 1 64.06 176 ARG B N 1
ATOM 7278 C CA . ARG B 1 176 ? -35.344 18.719 -4.434 1 64.06 176 ARG B CA 1
ATOM 7279 C C . ARG B 1 176 ? -36.5 19.656 -4.086 1 64.06 176 ARG B C 1
ATOM 7281 O O . ARG B 1 176 ? -36.375 20.875 -4.223 1 64.06 176 ARG B O 1
ATOM 7288 N N . ILE B 1 177 ? -37.5 19.047 -3.596 1 69.12 177 ILE B N 1
ATOM 7289 C CA . ILE B 1 177 ? -38.688 19.844 -3.248 1 69.12 177 ILE B CA 1
ATOM 7290 C C . ILE B 1 177 ? -38.375 20.734 -2.047 1 69.12 177 ILE B C 1
ATOM 7292 O O . ILE B 1 177 ? -38.656 21.938 -2.061 1 69.12 177 ILE B O 1
ATOM 7296 N N . SER B 1 178 ? -37.812 20.062 -1.073 1 68.25 178 SER B N 1
ATOM 7297 C CA . SER B 1 178 ? -37.469 20.812 0.123 1 68.25 178 SER B CA 1
ATOM 7298 C C . SER B 1 178 ? -36.5 21.938 -0.204 1 68.25 178 SER B C 1
ATOM 7300 O O . SER B 1 178 ? -36.625 23.062 0.3 1 68.25 178 SER B O 1
ATOM 7302 N N . LYS B 1 179 ? -35.719 21.656 -1.095 1 66.81 179 LYS B N 1
ATOM 7303 C CA . LYS B 1 179 ? -34.75 22.641 -1.544 1 66.81 179 LYS B CA 1
ATOM 7304 C C . LYS B 1 179 ? -35.438 23.812 -2.26 1 66.81 179 LYS B C 1
ATOM 7306 O O . LYS B 1 179 ? -35.094 24.969 -2.041 1 66.81 179 LYS B O 1
ATOM 7311 N N . TYR B 1 180 ? -36.25 23.375 -3.02 1 69.56 180 TYR B N 1
ATOM 7312 C CA . TYR B 1 180 ? -36.969 24.391 -3.779 1 69.56 180 TYR B CA 1
ATOM 7313 C C . TYR B 1 180 ? -37.719 25.328 -2.85 1 69.56 180 TYR B C 1
ATOM 7315 O O . TYR B 1 180 ? -37.688 26.547 -3.031 1 69.56 180 TYR B O 1
ATOM 7323 N N . ILE B 1 181 ? -38.312 24.75 -1.924 1 74.38 181 ILE B N 1
ATOM 7324 C CA . ILE B 1 181 ? -39.094 25.547 -0.989 1 74.38 181 ILE B CA 1
ATOM 7325 C C . ILE B 1 181 ? -38.188 26.469 -0.201 1 74.38 181 ILE B C 1
ATOM 7327 O O . ILE B 1 181 ? -38.438 27.672 -0.073 1 74.38 181 ILE B O 1
ATOM 7331 N N . PHE B 1 182 ? -37.156 25.938 0.252 1 71.31 182 PHE B N 1
ATOM 7332 C CA . PHE B 1 182 ? -36.219 26.703 1.075 1 71.31 182 PHE B CA 1
ATOM 7333 C C . PHE B 1 182 ? -35.594 27.844 0.281 1 71.31 182 PHE B C 1
ATOM 7335 O O . PHE B 1 182 ? -35.406 28.938 0.812 1 71.31 182 PHE B O 1
ATOM 7342 N N . ASN B 1 183 ? -35.406 27.562 -0.908 1 70.19 183 ASN B N 1
ATOM 7343 C CA . ASN B 1 183 ? -34.719 28.547 -1.729 1 70.19 183 ASN B CA 1
ATOM 7344 C C . ASN B 1 183 ? -35.688 29.609 -2.262 1 70.19 183 ASN B C 1
ATOM 7346 O O . ASN B 1 183 ? -35.25 30.672 -2.693 1 70.19 183 ASN B O 1
ATOM 7350 N N . ASN B 1 184 ? -36.969 29.281 -2.184 1 74.38 184 ASN B N 1
ATOM 7351 C CA . ASN B 1 184 ? -37.906 30.172 -2.859 1 74.38 184 ASN B CA 1
ATOM 7352 C C . ASN B 1 184 ? -39.094 30.547 -1.947 1 74.38 184 ASN B C 1
ATOM 7354 O O . ASN B 1 184 ? -40.125 30.984 -2.422 1 74.38 184 ASN B O 1
ATOM 7358 N N . TYR B 1 185 ? -38.875 30.359 -0.7 1 78.19 185 TYR B N 1
ATOM 7359 C CA . TYR B 1 185 ? -39.969 30.547 0.223 1 78.19 185 TYR B CA 1
ATOM 7360 C C . TYR B 1 185 ? -40.438 32 0.203 1 78.19 185 TYR B C 1
ATOM 7362 O O . TYR B 1 185 ? -41.594 32.281 0.597 1 78.19 185 TYR B O 1
ATOM 7370 N N . ASP B 1 186 ? -39.656 32.938 -0.186 1 78.88 186 ASP B N 1
ATOM 7371 C CA . ASP B 1 186 ? -39.938 34.375 -0.123 1 78.88 186 ASP B CA 1
ATOM 7372 C C . ASP B 1 186 ? -40.719 34.844 -1.365 1 78.88 186 ASP B C 1
ATOM 7374 O O . ASP B 1 186 ? -41.062 36 -1.491 1 78.88 186 ASP B O 1
ATOM 7378 N N . THR B 1 187 ? -40.875 33.906 -2.271 1 78.94 187 THR B N 1
ATOM 7379 C CA . THR B 1 187 ? -41.656 34.219 -3.473 1 78.94 187 THR B CA 1
ATOM 7380 C C . THR B 1 187 ? -42.969 33.406 -3.494 1 78.94 187 THR B C 1
ATOM 7382 O O . THR B 1 187 ? -43.219 32.594 -2.604 1 78.94 187 THR B O 1
ATOM 7385 N N . ASN B 1 188 ? -43.781 33.844 -4.465 1 79.62 188 ASN B N 1
ATOM 7386 C CA . ASN B 1 188 ? -45.062 33.094 -4.609 1 79.62 188 ASN B CA 1
ATOM 7387 C C . ASN B 1 188 ? -44.844 31.766 -5.293 1 79.62 188 ASN B C 1
ATOM 7389 O O . ASN B 1 188 ? -44.844 31.672 -6.52 1 79.62 188 ASN B O 1
ATOM 7393 N N . ILE B 1 189 ? -44.531 30.766 -4.449 1 78.12 189 ILE B N 1
ATOM 7394 C CA . ILE B 1 189 ? -44.344 29.438 -5.016 1 78.12 189 ILE B CA 1
ATOM 7395 C C . ILE B 1 189 ? -45.625 28.625 -4.887 1 78.12 189 ILE B C 1
ATOM 7397 O O . ILE B 1 189 ? -46.312 28.719 -3.879 1 78.12 189 ILE B O 1
ATOM 7401 N N . THR B 1 190 ? -46.031 28 -5.977 1 80.19 190 THR B N 1
ATOM 7402 C CA . THR B 1 190 ? -47.219 27.172 -5.988 1 80.19 190 THR B CA 1
ATOM 7403 C C . THR B 1 190 ? -46.875 25.703 -6.18 1 80.19 190 THR B C 1
ATOM 7405 O O . THR B 1 190 ? -45.781 25.375 -6.633 1 80.19 190 THR B O 1
ATOM 7408 N N . LEU B 1 191 ? -47.75 24.906 -5.621 1 82.12 191 LEU B N 1
ATOM 7409 C CA . LEU B 1 191 ? -47.625 23.469 -5.832 1 82.12 191 LEU B CA 1
ATOM 7410 C C . LEU B 1 191 ? -47.438 23.156 -7.312 1 82.12 191 LEU B C 1
ATOM 7412 O O . LEU B 1 191 ? -46.719 22.234 -7.672 1 82.12 191 LEU B O 1
ATOM 7416 N N . GLN B 1 192 ? -48.062 23.938 -8.148 1 78.44 192 GLN B N 1
ATOM 7417 C CA . GLN B 1 192 ? -48 23.75 -9.594 1 78.44 192 GLN B CA 1
ATOM 7418 C C . GLN B 1 192 ? -46.594 24 -10.133 1 78.44 192 GLN B C 1
ATOM 7420 O O . GLN B 1 192 ? -46.125 23.281 -11.008 1 78.44 192 GLN B O 1
ATOM 7425 N N . ASP B 1 193 ? -46 24.984 -9.625 1 78.44 193 ASP B N 1
ATOM 7426 C CA . ASP B 1 193 ? -44.656 25.328 -10.039 1 78.44 193 ASP B CA 1
ATOM 7427 C C . ASP B 1 193 ? -43.688 24.172 -9.766 1 78.44 193 ASP B C 1
ATOM 7429 O O . ASP B 1 193 ? -42.875 23.812 -10.625 1 78.44 193 ASP B O 1
ATOM 7433 N N . ILE B 1 194 ? -43.812 23.578 -8.625 1 78.31 194 ILE B N 1
ATOM 7434 C CA . ILE B 1 194 ? -42.906 22.5 -8.211 1 78.31 194 ILE B CA 1
ATOM 7435 C C . ILE B 1 194 ? -43.25 21.234 -8.977 1 78.31 194 ILE B C 1
ATOM 7437 O O . ILE B 1 194 ? -42.344 20.484 -9.391 1 78.31 194 ILE B O 1
ATOM 7441 N N . ALA B 1 195 ? -44.5 21 -9.086 1 78.62 195 ALA B N 1
ATOM 7442 C CA . ALA B 1 195 ? -44.938 19.812 -9.805 1 78.62 195 ALA B CA 1
ATOM 7443 C C . ALA B 1 195 ? -44.438 19.812 -11.242 1 78.62 195 ALA B C 1
ATOM 7445 O O . ALA B 1 195 ? -44 18.781 -11.75 1 78.62 195 ALA B O 1
ATOM 7446 N N . LYS B 1 196 ? -44.5 20.922 -11.859 1 75 196 LYS B N 1
ATOM 7447 C CA . LYS B 1 196 ? -44 21.062 -13.227 1 75 196 LYS B CA 1
ATOM 7448 C C . LYS B 1 196 ? -42.5 20.766 -13.289 1 75 196 LYS B C 1
ATOM 7450 O O . LYS B 1 196 ? -42.031 20.062 -14.188 1 75 196 LYS B O 1
ATOM 7455 N N . LYS B 1 197 ? -41.844 21.234 -12.375 1 71.56 197 LYS B N 1
ATOM 7456 C CA . LYS B 1 197 ? -40.406 21.078 -12.352 1 71.56 197 LYS B CA 1
ATOM 7457 C C . LYS B 1 197 ? -40 19.625 -12.117 1 71.56 197 LYS B C 1
ATOM 7459 O O . LYS B 1 197 ? -39 19.156 -12.641 1 71.56 197 LYS B O 1
ATOM 7464 N N . GLU B 1 198 ? -40.781 18.969 -11.344 1 69.38 198 GLU B N 1
ATOM 7465 C CA . GLU B 1 198 ? -40.469 17.578 -10.977 1 69.38 198 GLU B CA 1
ATOM 7466 C C . GLU B 1 198 ? -41.219 16.609 -11.875 1 69.38 198 GLU B C 1
ATOM 7468 O O . GLU B 1 198 ? -41.188 15.391 -11.648 1 69.38 198 GLU B O 1
ATOM 7473 N N . PHE B 1 199 ? -41.906 17.172 -12.859 1 67.12 199 PHE B N 1
ATOM 7474 C CA . PHE B 1 199 ? -42.688 16.422 -13.836 1 67.12 199 PHE B CA 1
ATOM 7475 C C . PHE B 1 199 ? -43.688 15.508 -13.133 1 67.12 199 PHE B C 1
ATOM 7477 O O . PHE B 1 199 ? -43.781 14.32 -13.461 1 67.12 199 PHE B O 1
ATOM 7484 N N . LEU B 1 200 ? -44.281 16.031 -12.164 1 74.75 200 LEU B N 1
ATOM 7485 C CA . LEU B 1 200 ? -45.344 15.328 -11.438 1 74.75 200 LEU B CA 1
ATOM 7486 C C . LEU B 1 200 ? -46.656 16.109 -11.5 1 74.75 200 LEU B C 1
ATOM 7488 O O . LEU B 1 200 ? -46.656 17.297 -11.859 1 74.75 200 LEU B O 1
ATOM 7492 N N . SER B 1 201 ? -47.75 15.414 -11.242 1 77.69 201 SER B N 1
ATOM 7493 C CA . SER B 1 201 ? -49 16.109 -11.07 1 77.69 201 SER B CA 1
ATOM 7494 C C . SER B 1 201 ? -49.062 16.812 -9.719 1 77.69 201 SER B C 1
ATOM 7496 O O . SER B 1 201 ? -48.531 16.312 -8.727 1 77.69 201 SER B O 1
ATOM 7498 N N . PRO B 1 202 ? -49.688 17.984 -9.664 1 81.25 202 PRO B N 1
ATOM 7499 C CA . PRO B 1 202 ? -49.812 18.703 -8.398 1 81.25 202 PRO B CA 1
ATOM 7500 C C . PRO B 1 202 ? -50.469 17.875 -7.305 1 81.25 202 PRO B C 1
ATOM 7502 O O . PRO B 1 202 ? -50.094 17.953 -6.141 1 81.25 202 PRO B O 1
ATOM 7505 N N . ASP B 1 203 ? -51.406 17.094 -7.719 1 78.06 203 ASP B N 1
ATOM 7506 C CA . ASP B 1 203 ? -52.125 16.281 -6.75 1 78.06 203 ASP B CA 1
ATOM 7507 C C . ASP B 1 203 ? -51.219 15.219 -6.145 1 78.06 203 ASP B C 1
ATOM 7509 O O . ASP B 1 203 ? -51.219 15.008 -4.93 1 78.06 203 ASP B O 1
ATOM 7513 N N . TYR B 1 204 ? -50.562 14.688 -6.965 1 75.56 204 TYR B N 1
ATOM 7514 C CA . TYR B 1 204 ? -49.625 13.656 -6.512 1 75.56 204 TYR B CA 1
ATOM 7515 C C . TYR B 1 204 ? -48.531 14.25 -5.617 1 75.56 204 TYR B C 1
ATOM 7517 O O . TYR B 1 204 ? -48.219 13.703 -4.559 1 75.56 204 TYR B O 1
ATOM 7525 N N . LEU B 1 205 ? -48.062 15.297 -6.066 1 76.25 205 LEU B N 1
ATOM 7526 C CA . LEU B 1 205 ? -47 15.961 -5.289 1 76.25 205 LEU B CA 1
ATOM 7527 C C . LEU B 1 205 ? -47.531 16.375 -3.918 1 76.25 205 LEU B C 1
ATOM 7529 O O . LEU B 1 205 ? -46.844 16.234 -2.914 1 76.25 205 LEU B O 1
ATOM 7533 N N . SER B 1 206 ? -48.688 16.875 -3.924 1 79.69 206 SER B N 1
ATOM 7534 C CA . SER B 1 206 ? -49.281 17.281 -2.668 1 79.69 206 SER B CA 1
ATOM 7535 C C . SER B 1 206 ? -49.406 16.109 -1.699 1 79.69 206 SER B C 1
ATOM 7537 O O . SER B 1 206 ? -49.094 16.25 -0.515 1 79.69 206 SER B O 1
ATOM 7539 N N . HIS B 1 207 ? -49.781 15.016 -2.229 1 76.38 207 HIS B N 1
ATOM 7540 C CA . HIS B 1 207 ? -49.906 13.812 -1.415 1 76.38 207 HIS B CA 1
ATOM 7541 C C . HIS B 1 207 ? -48.562 13.336 -0.907 1 76.38 207 HIS B C 1
ATOM 7543 O O . HIS B 1 207 ? -48.438 12.945 0.255 1 76.38 207 HIS B O 1
ATOM 7549 N N . GLU B 1 208 ? -47.688 13.398 -1.756 1 70.31 208 GLU B N 1
ATOM 7550 C CA . GLU B 1 208 ? -46.344 12.914 -1.419 1 70.31 208 GLU B CA 1
ATOM 7551 C C . GLU B 1 208 ? -45.688 13.781 -0.346 1 70.31 208 GLU B C 1
ATOM 7553 O O . GLU B 1 208 ? -45.031 13.266 0.551 1 70.31 208 GLU B O 1
ATOM 7558 N N . ILE B 1 209 ? -45.844 15.023 -0.523 1 72.25 209 ILE B N 1
ATOM 7559 C CA . ILE B 1 209 ? -45.281 15.961 0.457 1 72.25 209 ILE B CA 1
ATOM 7560 C C . ILE B 1 209 ? -45.906 15.695 1.826 1 72.25 209 ILE B C 1
ATOM 7562 O O . ILE B 1 209 ? -45.188 15.594 2.83 1 72.25 209 ILE B O 1
ATOM 7566 N N . LYS B 1 210 ? -47.156 15.547 1.809 1 74.38 210 LYS B N 1
ATOM 7567 C CA . LYS B 1 210 ? -47.875 15.297 3.062 1 74.38 210 LYS B CA 1
ATOM 7568 C C . LYS B 1 210 ? -47.438 13.969 3.674 1 74.38 210 LYS B C 1
ATOM 7570 O O . LYS B 1 210 ? -47.25 13.867 4.891 1 74.38 210 LYS B O 1
ATOM 7575 N N . TYR B 1 211 ? -47.406 13.078 2.787 1 67.62 211 TYR B N 1
ATOM 7576 C CA . TYR B 1 211 ? -47 11.75 3.229 1 67.62 211 TYR B CA 1
ATOM 7577 C C . TYR B 1 211 ? -45.594 11.766 3.82 1 67.62 211 TYR B C 1
ATOM 7579 O O . TYR B 1 211 ? -45.344 11.156 4.867 1 67.62 211 TYR B O 1
ATOM 7587 N N . ALA B 1 212 ? -44.719 12.531 3.186 1 62.97 212 ALA B N 1
ATOM 7588 C CA . ALA B 1 212 ? -43.312 12.523 3.553 1 62.97 212 ALA B CA 1
ATOM 7589 C C . ALA B 1 212 ? -43.062 13.406 4.77 1 62.97 212 ALA B C 1
ATOM 7591 O O . ALA B 1 212 ? -42.219 13.07 5.621 1 62.97 212 ALA B O 1
ATOM 7592 N N . THR B 1 213 ? -43.688 14.547 4.859 1 65.19 213 THR B N 1
ATOM 7593 C CA . THR B 1 213 ? -43.344 15.539 5.867 1 65.19 213 THR B CA 1
ATOM 7594 C C . THR B 1 213 ? -44.438 15.648 6.93 1 65.19 213 THR B C 1
ATOM 7596 O O . THR B 1 213 ? -44.188 16.203 8.008 1 65.19 213 THR B O 1
ATOM 7599 N N . GLY B 1 214 ? -45.594 15.117 6.637 1 66.81 214 GLY B N 1
ATOM 7600 C CA . GLY B 1 214 ? -46.75 15.273 7.5 1 66.81 214 GLY B CA 1
ATOM 7601 C C . GLY B 1 214 ? -47.438 16.609 7.328 1 66.81 214 GLY B C 1
ATOM 7602 O O . GLY B 1 214 ? -48.5 16.828 7.902 1 66.81 214 GLY B O 1
ATOM 7603 N N . TYR B 1 215 ? -46.844 17.469 6.543 1 75.94 215 TYR B N 1
ATOM 7604 C CA . TYR B 1 215 ? -47.406 18.797 6.301 1 75.94 215 TYR B CA 1
ATOM 7605 C C . TYR B 1 215 ? -47.875 18.938 4.859 1 75.94 215 TYR B C 1
ATOM 7607 O O . TYR B 1 215 ? -47.344 18.266 3.963 1 75.94 215 TYR B O 1
ATOM 7615 N N . SER B 1 216 ? -48.969 19.719 4.695 1 81.38 216 SER B N 1
ATOM 7616 C CA . SER B 1 216 ? -49.312 20.125 3.336 1 81.38 216 SER B CA 1
ATOM 7617 C C . SER B 1 216 ? -48.25 21.047 2.758 1 81.38 216 SER B C 1
ATOM 7619 O O . SER B 1 216 ? -47.438 21.609 3.498 1 81.38 216 SER B O 1
ATOM 7621 N N . PHE B 1 217 ? -48.281 21.203 1.451 1 81.56 217 PHE B N 1
ATOM 7622 C CA . PHE B 1 217 ? -47.344 22.094 0.773 1 81.56 217 PHE B CA 1
ATOM 7623 C C . PHE B 1 217 ? -47.438 23.5 1.346 1 81.56 217 PHE B C 1
ATOM 7625 O O . PHE B 1 217 ? -46.406 24.109 1.658 1 81.56 217 PHE B O 1
ATOM 7632 N N . THR B 1 218 ? -48.594 23.922 1.512 1 83.19 218 THR B N 1
ATOM 7633 C CA . THR B 1 218 ? -48.812 25.281 2.006 1 83.19 218 THR B CA 1
ATOM 7634 C C . THR B 1 218 ? -48.312 25.422 3.436 1 83.19 218 THR B C 1
ATOM 7636 O O . THR B 1 218 ? -47.688 26.438 3.781 1 83.19 218 THR B O 1
ATOM 7639 N N . ASP B 1 219 ? -48.594 24.438 4.188 1 84 219 ASP B N 1
ATOM 7640 C CA . ASP B 1 219 ? -48.125 24.453 5.574 1 84 219 ASP B CA 1
ATOM 7641 C C . ASP B 1 219 ? -46.594 24.469 5.652 1 84 219 ASP B C 1
ATOM 7643 O O . ASP B 1 219 ? -46.031 25.156 6.5 1 84 219 ASP B O 1
ATOM 7647 N N . LEU B 1 220 ? -46.062 23.719 4.801 1 81.5 220 LEU B N 1
ATOM 7648 C CA . LEU B 1 220 ? -44.594 23.641 4.777 1 81.5 220 LEU B CA 1
ATOM 7649 C C . LEU B 1 220 ? -44 24.984 4.398 1 81.5 220 LEU B C 1
ATOM 7651 O O . LEU B 1 220 ? -42.969 25.391 4.973 1 81.5 220 LEU B O 1
ATOM 7655 N N . VAL B 1 221 ? -44.5 25.578 3.432 1 84.88 221 VAL B N 1
ATOM 7656 C CA . VAL B 1 221 ? -44.031 26.891 3.006 1 84.88 221 VAL B CA 1
ATOM 7657 C C . VAL B 1 221 ? -44.188 27.891 4.145 1 84.88 221 VAL B C 1
ATOM 7659 O O . VAL B 1 221 ? -43.281 28.656 4.445 1 84.88 221 VAL B O 1
ATOM 7662 N N . ASN B 1 222 ? -45.375 27.875 4.727 1 86.88 222 ASN B N 1
ATOM 7663 C CA . ASN B 1 222 ? -45.656 28.797 5.816 1 86.88 222 ASN B CA 1
ATOM 7664 C C . ASN B 1 222 ? -44.719 28.578 7.004 1 86.88 222 ASN B C 1
ATOM 7666 O O . ASN B 1 222 ? -44.25 29.531 7.637 1 86.88 222 ASN B O 1
ATOM 7670 N N . LEU B 1 223 ? -44.562 27.375 7.281 1 84.31 223 LEU B N 1
ATOM 7671 C CA . LEU B 1 223 ? -43.656 27.031 8.367 1 84.31 223 LEU B CA 1
ATOM 7672 C C . LEU B 1 223 ? -42.25 27.594 8.102 1 84.31 223 LEU B C 1
ATOM 7674 O O . LEU B 1 223 ? -41.625 28.172 8.992 1 84.31 223 LEU B O 1
ATOM 7678 N N . THR B 1 224 ? -41.75 27.391 6.918 1 83.31 224 THR B N 1
ATOM 7679 C CA . THR B 1 224 ? -40.438 27.891 6.531 1 83.31 224 THR B CA 1
ATOM 7680 C C . THR B 1 224 ? -40.375 29.406 6.672 1 83.31 224 THR B C 1
ATOM 7682 O O . THR B 1 224 ? -39.406 29.953 7.184 1 83.31 224 THR B O 1
ATOM 7685 N N . ARG B 1 225 ? -41.375 30.031 6.227 1 87.25 225 ARG B N 1
ATOM 7686 C CA . ARG B 1 225 ? -41.469 31.484 6.301 1 87.25 225 ARG B CA 1
ATOM 7687 C C . ARG B 1 225 ? -41.438 31.969 7.75 1 87.25 225 ARG B C 1
ATOM 7689 O O . ARG B 1 225 ? -40.781 32.938 8.078 1 87.25 225 ARG B O 1
ATOM 7696 N N . VAL B 1 226 ? -42.219 31.234 8.555 1 88.88 226 VAL B N 1
ATOM 7697 C CA . VAL B 1 226 ? -42.281 31.594 9.969 1 88.88 226 VAL B CA 1
ATOM 7698 C C . VAL B 1 226 ? -40.906 31.422 10.609 1 88.88 226 VAL B C 1
ATOM 7700 O O . VAL B 1 226 ? -40.438 32.281 11.367 1 88.88 226 VAL B O 1
ATOM 7703 N N . GLU B 1 227 ? -40.312 30.422 10.32 1 85.25 227 GLU B N 1
ATOM 7704 C CA . GLU B 1 227 ? -38.969 30.141 10.883 1 85.25 227 GLU B CA 1
ATOM 7705 C C . GLU B 1 227 ? -37.969 31.203 10.445 1 85.25 227 GLU B C 1
ATOM 7707 O O . GLU B 1 227 ? -37.156 31.641 11.25 1 85.25 227 GLU B O 1
ATOM 7712 N N . GLU B 1 228 ? -38.031 31.609 9.266 1 85.5 228 GLU B N 1
ATOM 7713 C CA . GLU B 1 228 ? -37.125 32.656 8.758 1 85.5 228 GLU B CA 1
ATOM 7714 C C . GLU B 1 228 ? -37.438 34 9.375 1 85.5 228 GLU B C 1
ATOM 7716 O O . GLU B 1 228 ? -36.562 34.812 9.586 1 85.5 228 GLU B O 1
ATOM 7721 N N . SER B 1 229 ? -38.656 34.125 9.656 1 89.81 229 SER B N 1
ATOM 7722 C CA . SER B 1 229 ? -39.031 35.375 10.266 1 89.81 229 SER B CA 1
ATOM 7723 C C . SER B 1 229 ? -38.438 35.562 11.648 1 89.81 229 SER B C 1
ATOM 7725 O O . SER B 1 229 ? -38.156 36.688 12.086 1 89.81 229 SER B O 1
ATOM 7727 N N . VAL B 1 230 ? -38.281 34.5 12.336 1 88.69 230 VAL B N 1
ATOM 7728 C CA . VAL B 1 230 ? -37.656 34.5 13.664 1 88.69 230 VAL B CA 1
ATOM 7729 C C . VAL B 1 230 ? -36.281 35.125 13.602 1 88.69 230 VAL B C 1
ATOM 7731 O O . VAL B 1 230 ? -35.938 35.969 14.453 1 88.69 230 VAL B O 1
ATOM 7734 N N . LYS B 1 231 ? -35.562 34.875 12.656 1 87.5 231 LYS B N 1
ATOM 7735 C CA . LYS B 1 231 ? -34.219 35.406 12.5 1 87.5 231 LYS B CA 1
ATOM 7736 C C . LYS B 1 231 ? -34.219 36.906 12.273 1 87.5 231 LYS B C 1
ATOM 7738 O O . LYS B 1 231 ? -33.406 37.625 12.836 1 87.5 231 LYS B O 1
ATOM 7743 N N . LEU B 1 232 ? -35.156 37.25 11.492 1 87.12 232 LEU B N 1
ATOM 7744 C CA . LEU B 1 232 ? -35.312 38.688 11.227 1 87.12 232 LEU B CA 1
ATOM 7745 C C . LEU B 1 232 ? -35.812 39.406 12.469 1 87.12 232 LEU B C 1
ATOM 7747 O O . LEU B 1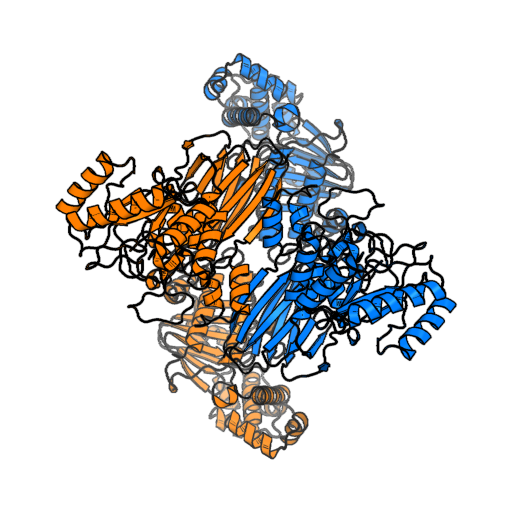 232 ? -35.344 40.531 12.75 1 87.12 232 LEU B O 1
ATOM 7751 N N . LEU B 1 233 ? -36.719 38.75 13.18 1 89.88 233 LEU B N 1
ATOM 7752 C CA . LEU B 1 233 ? -37.25 39.344 14.398 1 89.88 233 LEU B CA 1
ATOM 7753 C C . LEU B 1 233 ? -36.156 39.625 15.422 1 89.88 233 LEU B C 1
ATOM 7755 O O . LEU B 1 233 ? -36.188 40.656 16.109 1 89.88 233 LEU B O 1
ATOM 7759 N N . LEU B 1 234 ? -35.219 38.781 15.422 1 88.5 234 LEU B N 1
ATOM 7760 C CA . LEU B 1 234 ? -34.25 38.812 16.5 1 88.5 234 LEU B CA 1
ATOM 7761 C C . LEU B 1 234 ? -32.969 39.531 16.062 1 88.5 234 LEU B C 1
ATOM 7763 O O . LEU B 1 234 ? -32.219 40.031 16.906 1 88.5 234 LEU B O 1
ATOM 7767 N N . ASP B 1 235 ? -32.719 39.625 14.797 1 86.19 235 ASP B N 1
ATOM 7768 C CA . ASP B 1 235 ? -31.438 40.125 14.336 1 86.19 235 ASP B CA 1
ATOM 7769 C C . ASP B 1 235 ? -31.594 41.5 13.664 1 86.19 235 ASP B C 1
ATOM 7771 O O . ASP B 1 235 ? -30.609 42.125 13.273 1 86.19 235 ASP B O 1
ATOM 7775 N N . THR B 1 236 ? -32.875 41.938 13.461 1 84.44 236 THR B N 1
ATOM 7776 C CA . THR B 1 236 ? -33.094 43.219 12.82 1 84.44 236 THR B CA 1
ATOM 7777 C C . THR B 1 236 ? -34.125 44.031 13.602 1 84.44 236 THR B C 1
ATOM 7779 O O . THR B 1 236 ? -34.719 43.562 14.57 1 84.44 236 THR B O 1
ATOM 7782 N N . ASP B 1 237 ? -34.281 45.312 13.188 1 86.31 237 ASP B N 1
ATOM 7783 C CA . ASP B 1 237 ? -35.281 46.188 13.773 1 86.31 237 ASP B CA 1
ATOM 7784 C C . ASP B 1 237 ? -36.406 46.469 12.773 1 86.31 237 ASP B C 1
ATOM 7786 O O . ASP B 1 237 ? -37.094 47.5 12.875 1 86.31 237 ASP B O 1
ATOM 7790 N N . LEU B 1 238 ? -36.531 45.531 11.891 1 90.5 238 LEU B N 1
ATOM 7791 C CA . LEU B 1 238 ? -37.562 45.719 10.891 1 90.5 238 LEU B CA 1
ATOM 7792 C C . LEU B 1 238 ? -38.969 45.656 11.531 1 90.5 238 LEU B C 1
ATOM 7794 O O . LEU B 1 238 ? -39.156 44.938 12.531 1 90.5 238 LEU B O 1
ATOM 7798 N N . SER B 1 239 ? -39.844 46.312 10.906 1 92.94 239 SER B N 1
ATOM 7799 C CA . SER B 1 239 ? -41.219 46.219 11.391 1 92.94 239 SER B CA 1
ATOM 7800 C C . SER B 1 239 ? -41.844 44.844 11.078 1 92.94 239 SER B C 1
ATOM 7802 O O . SER B 1 239 ? -41.375 44.156 10.188 1 92.94 239 SER B O 1
ATOM 7804 N N . ILE B 1 240 ? -42.844 44.5 11.805 1 93.44 240 ILE B N 1
ATOM 7805 C CA . ILE B 1 240 ? -43.5 43.219 11.594 1 93.44 240 ILE B CA 1
ATOM 7806 C C . ILE B 1 240 ? -44.031 43.156 10.164 1 93.44 240 ILE B C 1
ATOM 7808 O O . ILE B 1 240 ? -44 42.094 9.539 1 93.44 240 ILE B O 1
ATOM 7812 N N . SER B 1 241 ? -44.5 44.281 9.68 1 92.38 241 SER B N 1
ATOM 7813 C CA . SER B 1 241 ? -45 44.312 8.312 1 92.38 241 SER B CA 1
ATOM 7814 C C . SER B 1 241 ? -43.906 44.094 7.301 1 92.38 241 SER B C 1
ATOM 7816 O O . SER B 1 241 ? -44.094 43.375 6.316 1 92.38 241 SER B O 1
ATOM 7818 N N . ASP B 1 242 ? -42.812 44.75 7.566 1 91.88 242 ASP B N 1
ATOM 7819 C CA . ASP B 1 242 ? -41.656 44.562 6.684 1 91.88 242 ASP B CA 1
ATOM 7820 C C . ASP B 1 242 ? -41.188 43.094 6.699 1 91.88 242 ASP B C 1
ATOM 7822 O O . ASP B 1 242 ? -40.812 42.562 5.656 1 91.88 242 ASP B O 1
ATOM 7826 N N . ILE B 1 243 ? -41.156 42.5 7.828 1 93 243 ILE B N 1
ATOM 7827 C CA . ILE B 1 243 ? -40.719 41.125 7.98 1 93 243 ILE B CA 1
ATOM 7828 C C . ILE B 1 243 ? -41.688 40.188 7.234 1 93 243 ILE B C 1
ATOM 7830 O O . ILE B 1 243 ? -41.281 39.25 6.559 1 93 243 ILE B O 1
ATOM 7834 N N . SER B 1 244 ? -42.938 40.438 7.355 1 92.31 244 SER B N 1
ATOM 7835 C CA . SER B 1 244 ? -43.969 39.688 6.645 1 92.31 244 SER B CA 1
ATOM 7836 C C . SER B 1 244 ? -43.719 39.688 5.141 1 92.31 244 SER B C 1
ATOM 7838 O O . SER B 1 244 ? -43.781 38.656 4.484 1 92.31 244 SER B O 1
ATOM 7840 N N . ASP B 1 245 ? -43.375 40.875 4.664 1 89.31 245 ASP B N 1
ATOM 7841 C CA . ASP B 1 245 ? -43.094 41.031 3.236 1 89.31 245 ASP B CA 1
ATOM 7842 C C . ASP B 1 245 ? -41.812 40.312 2.842 1 89.31 245 ASP B C 1
ATOM 7844 O O . ASP B 1 245 ? -41.75 39.656 1.787 1 89.31 245 ASP B O 1
ATOM 7848 N N . GLU B 1 246 ? -40.906 40.469 3.664 1 87.75 246 GLU B N 1
ATOM 7849 C CA . GLU B 1 246 ? -39.594 39.906 3.375 1 87.75 246 GLU B CA 1
ATOM 7850 C C . GLU B 1 246 ? -39.625 38.375 3.299 1 87.75 246 GLU B C 1
ATOM 7852 O O . GLU B 1 246 ? -38.938 37.75 2.482 1 87.75 246 GLU B O 1
ATOM 7857 N N . VAL B 1 247 ? -40.406 37.75 4.141 1 90.25 247 VAL B N 1
ATOM 7858 C CA . VAL B 1 247 ? -40.438 36.312 4.199 1 90.25 247 VAL B CA 1
ATOM 7859 C C . VAL B 1 247 ? -41.469 35.781 3.225 1 90.25 247 VAL B C 1
ATOM 7861 O O . VAL B 1 247 ? -41.594 34.562 3.023 1 90.25 247 VAL B O 1
ATOM 7864 N N . GLY B 1 248 ? -42.312 36.594 2.643 1 88.19 248 GLY B N 1
ATOM 7865 C CA . GLY B 1 248 ? -43.125 36.188 1.509 1 88.19 248 GLY B CA 1
ATOM 7866 C C . GLY B 1 248 ? -44.594 36.062 1.846 1 88.19 248 GLY B C 1
ATOM 7867 O O . GLY B 1 248 ? -45.375 35.531 1.062 1 88.19 248 GLY B O 1
ATOM 7868 N N . PHE B 1 249 ? -45.031 36.5 3.012 1 90.25 249 PHE B N 1
ATOM 7869 C CA . PHE B 1 249 ? -46.469 36.5 3.293 1 90.25 249 PHE B CA 1
ATOM 7870 C C . PHE B 1 249 ? -47.156 37.688 2.586 1 90.25 249 PHE B C 1
ATOM 7872 O O . PHE B 1 249 ? -46.562 38.781 2.488 1 90.25 249 PHE B O 1
ATOM 7879 N N . SER B 1 250 ? -48.312 37.5 2.064 1 84.44 250 SER B N 1
ATOM 7880 C CA . SER B 1 250 ? -49.031 38.562 1.342 1 84.44 250 SER B CA 1
ATOM 7881 C C . SER B 1 250 ? -49.5 39.656 2.287 1 84.44 250 SER B C 1
ATOM 7883 O O . SER B 1 250 ? -49.656 40.812 1.883 1 84.44 250 SER B O 1
ATOM 7885 N N . HIS B 1 251 ? -49.844 39.188 3.463 1 87.94 251 HIS B N 1
ATOM 7886 C CA . HIS B 1 251 ? -50.344 40.125 4.461 1 87.94 251 HIS B CA 1
ATOM 7887 C C . HIS B 1 251 ? -49.875 39.75 5.859 1 87.94 251 HIS B C 1
ATOM 7889 O O . HIS B 1 251 ? -49.75 38.562 6.18 1 87.94 251 HIS B O 1
ATOM 7895 N N . VAL B 1 252 ? -49.719 40.75 6.648 1 91.94 252 VAL B N 1
ATOM 7896 C CA . VAL B 1 252 ? -49.188 40.625 8 1 91.94 252 VAL B CA 1
ATOM 7897 C C . VAL B 1 252 ? -50.125 39.75 8.828 1 91.94 252 VAL B C 1
ATOM 7899 O O . VAL B 1 252 ? -49.656 39 9.711 1 91.94 252 VAL B O 1
ATOM 7902 N N . ARG B 1 253 ? -51.375 39.688 8.469 1 91.56 253 ARG B N 1
ATOM 7903 C CA . ARG B 1 253 ? -52.344 38.875 9.195 1 91.56 253 ARG B CA 1
ATOM 7904 C C . ARG B 1 253 ? -52 37.406 9.102 1 91.56 253 ARG B C 1
ATOM 7906 O O . ARG B 1 253 ? -52.188 36.656 10.062 1 91.56 253 ARG B O 1
ATOM 7913 N N . TYR B 1 254 ? -51.531 37.094 7.973 1 90.75 254 TYR B N 1
ATOM 7914 C CA . TYR B 1 254 ? -51.188 35.688 7.766 1 90.75 254 TYR B CA 1
ATOM 7915 C C . TYR B 1 254 ? -49.938 35.312 8.555 1 90.75 254 TYR B C 1
ATOM 7917 O O . TYR B 1 254 ? -49.844 34.188 9.102 1 90.75 254 TYR B O 1
ATOM 7925 N N . LEU B 1 255 ? -48.969 36.156 8.625 1 93.31 255 LEU B N 1
ATOM 7926 C CA . LEU B 1 255 ? -47.781 35.938 9.477 1 93.31 255 LEU B CA 1
ATOM 7927 C C . LEU B 1 255 ? -48.219 35.75 10.93 1 93.31 255 LEU B C 1
ATOM 7929 O O . LEU B 1 255 ? -47.781 34.812 11.602 1 93.31 255 LEU B O 1
ATOM 7933 N N . ASN B 1 256 ? -49 36.625 11.352 1 92.75 256 ASN B N 1
ATOM 7934 C CA . ASN B 1 256 ? -49.438 36.594 12.742 1 92.75 256 ASN B CA 1
ATOM 7935 C C . ASN B 1 256 ? -50.156 35.281 13.055 1 92.75 256 ASN B C 1
ATOM 7937 O O . ASN B 1 256 ? -49.938 34.688 14.102 1 92.75 256 ASN B O 1
ATOM 7941 N N . LYS B 1 257 ? -51 34.906 12.148 1 92.38 257 LYS B N 1
ATOM 7942 C CA . LYS B 1 257 ? -51.781 33.688 12.336 1 92.38 257 LYS B CA 1
ATOM 7943 C C . LYS B 1 257 ? -50.875 32.469 12.422 1 92.38 257 LYS B C 1
ATOM 7945 O O . LYS B 1 257 ? -50.969 31.672 13.352 1 92.38 257 LYS B O 1
ATOM 7950 N N . ASN B 1 258 ? -50.062 32.375 11.469 1 91.31 258 ASN B N 1
ATOM 7951 C CA . ASN B 1 258 ? -49.188 31.219 11.414 1 91.31 258 ASN B CA 1
ATOM 7952 C C . ASN B 1 258 ? -48.156 31.234 12.547 1 91.31 258 ASN B C 1
ATOM 7954 O O . ASN B 1 258 ? -47.844 30.188 13.102 1 91.31 258 ASN B O 1
ATOM 7958 N N . PHE B 1 259 ? -47.625 32.375 12.844 1 93.12 259 PHE B N 1
ATOM 7959 C CA . PHE B 1 259 ? -46.656 32.5 13.945 1 93.12 259 PHE B CA 1
ATOM 7960 C C . PHE B 1 259 ? -47.312 32.031 15.25 1 93.12 259 PHE B C 1
ATOM 7962 O O . PHE B 1 259 ? -46.656 31.344 16.047 1 93.12 259 PHE B O 1
ATOM 7969 N N . LYS B 1 260 ? -48.469 32.312 15.469 1 91.88 260 LYS B N 1
ATOM 7970 C CA . LYS B 1 260 ? -49.219 31.906 16.672 1 91.88 260 LYS B CA 1
ATOM 7971 C C . LYS B 1 260 ? -49.406 30.391 16.688 1 91.88 260 LYS B C 1
ATOM 7973 O O . LYS B 1 260 ? -49.312 29.766 17.734 1 91.88 260 LYS B O 1
ATOM 7978 N N . ILE B 1 261 ? -49.719 29.875 15.625 1 89 261 ILE B N 1
ATOM 7979 C CA . ILE B 1 261 ? -49.938 28.438 15.516 1 89 261 ILE B CA 1
ATOM 7980 C C . ILE B 1 261 ? -48.656 27.688 15.914 1 89 261 ILE B C 1
ATOM 7982 O O . ILE B 1 261 ? -48.719 26.719 16.672 1 89 261 ILE B O 1
ATOM 7986 N N . TYR B 1 262 ? -47.562 28.25 15.492 1 86.44 262 TYR B N 1
ATOM 7987 C CA . TYR B 1 262 ? -46.344 27.469 15.633 1 86.44 262 TYR B CA 1
ATOM 7988 C C . TYR B 1 262 ? -45.594 27.875 16.906 1 86.44 262 TYR B C 1
ATOM 7990 O O . TYR B 1 262 ? -44.938 27.047 17.516 1 86.44 262 TYR B O 1
ATOM 7998 N N . TYR B 1 263 ? -45.594 29.125 17.359 1 89.19 263 TYR B N 1
ATOM 7999 C CA . TYR B 1 263 ? -44.812 29.609 18.484 1 89.19 263 TYR B CA 1
ATOM 8000 C C . TYR B 1 263 ? -45.719 30 19.656 1 89.19 263 TYR B C 1
ATOM 8002 O O . TYR B 1 263 ? -45.25 30.375 20.719 1 89.19 263 TYR B O 1
ATOM 8010 N N . ASN B 1 264 ? -47.094 29.938 19.391 1 89 264 ASN B N 1
ATOM 8011 C CA . ASN B 1 264 ? -48.094 30.188 20.391 1 89 264 ASN B CA 1
ATOM 8012 C C . ASN B 1 264 ? -48.031 31.609 20.938 1 89 264 ASN B C 1
ATOM 8014 O O . ASN B 1 264 ? -48.25 31.844 22.125 1 89 264 ASN B O 1
ATOM 8018 N N . CYS B 1 265 ? -47.5 32.5 20.156 1 90.38 265 CYS B N 1
ATOM 8019 C CA . CYS B 1 265 ? -47.469 33.938 20.453 1 90.38 265 CYS B CA 1
ATOM 8020 C C . CYS B 1 265 ? -47.344 34.75 19.172 1 90.38 265 CYS B C 1
ATOM 8022 O O . CYS B 1 265 ? -47.156 34.188 18.078 1 90.38 265 CYS B O 1
ATOM 8024 N N . THR B 1 266 ? -47.438 36.031 19.312 1 91.44 266 THR B N 1
ATOM 8025 C CA . THR B 1 266 ? -47.312 36.875 18.141 1 91.44 266 THR B CA 1
ATOM 8026 C C . THR B 1 266 ? -45.844 37.219 17.891 1 91.44 266 THR B C 1
ATOM 8028 O O . THR B 1 266 ? -45 37.125 18.797 1 91.44 266 THR B O 1
ATOM 8031 N N . PRO B 1 267 ? -45.531 37.625 16.672 1 93.56 267 PRO B N 1
ATOM 8032 C CA . PRO B 1 267 ? -44.156 38.031 16.359 1 93.56 267 PRO B CA 1
ATOM 8033 C C . PRO B 1 267 ? -43.656 39.125 17.281 1 93.56 267 PRO B C 1
ATOM 8035 O O . PRO B 1 267 ? -42.5 39.094 17.719 1 93.56 267 PRO B O 1
ATOM 8038 N N . LEU B 1 268 ? -44.469 40.062 17.547 1 91.94 268 LEU B N 1
ATOM 8039 C CA . LEU B 1 268 ? -44.062 41.156 18.406 1 91.94 268 LEU B CA 1
ATOM 8040 C C . LEU B 1 268 ? -43.75 40.688 19.828 1 91.94 268 LEU B C 1
ATOM 8042 O O . LEU B 1 268 ? -42.812 41.125 20.438 1 91.94 268 LEU B O 1
ATOM 8046 N N . GLN B 1 269 ? -44.625 39.875 20.328 1 91.31 269 GLN B N 1
ATOM 8047 C CA . GLN B 1 269 ? -44.406 39.312 21.656 1 91.31 269 GLN B CA 1
ATOM 8048 C C . GLN B 1 269 ? -43.094 38.5 21.703 1 91.31 269 GLN B C 1
ATOM 8050 O O . GLN B 1 269 ? -42.344 38.562 22.688 1 91.31 269 GLN B O 1
ATOM 8055 N N . PHE B 1 270 ? -42.938 37.844 20.625 1 91.62 270 PHE B N 1
ATOM 8056 C CA . PHE B 1 270 ? -41.75 37.031 20.516 1 91.62 270 PHE B CA 1
ATOM 8057 C C . PHE B 1 270 ? -40.5 37.906 20.531 1 91.62 270 PHE B C 1
ATOM 8059 O O . PHE B 1 270 ? -39.531 37.594 21.234 1 91.62 270 PHE B O 1
ATOM 8066 N N . ARG B 1 271 ? -40.438 38.906 19.734 1 90.94 271 ARG B N 1
ATOM 8067 C CA . ARG B 1 271 ? -39.312 39.844 19.672 1 90.94 271 ARG B CA 1
ATOM 8068 C C . ARG B 1 271 ? -39.031 40.469 21.047 1 90.94 271 ARG B C 1
ATOM 8070 O O . ARG B 1 271 ? -37.875 40.594 21.469 1 90.94 271 ARG B O 1
ATOM 8077 N N . LYS B 1 272 ? -40.062 40.875 21.734 1 89.12 272 LYS B N 1
ATOM 8078 C CA . LYS B 1 272 ? -39.938 41.5 23.047 1 89.12 272 LYS B CA 1
ATOM 8079 C C . LYS B 1 272 ? -39.312 40.5 24.047 1 89.12 272 LYS B C 1
ATOM 8081 O O . LYS B 1 272 ? -38.562 40.906 24.922 1 89.12 272 LYS B O 1
ATOM 8086 N N . LYS B 1 273 ? -39.719 39.344 23.875 1 87.62 273 LYS B N 1
ATOM 8087 C CA . LYS B 1 273 ? -39.312 38.312 24.828 1 87.62 273 LYS B CA 1
ATOM 8088 C C . LYS B 1 273 ? -37.875 37.875 24.578 1 87.62 273 LYS B C 1
ATOM 8090 O O . LYS B 1 273 ? -37.125 37.594 25.531 1 87.62 273 LYS B O 1
ATOM 8095 N N . TYR B 1 274 ? -37.531 37.844 23.359 1 88.19 274 TYR B N 1
ATOM 8096 C CA . TYR B 1 274 ? -36.281 37.094 23.094 1 88.19 274 TYR B CA 1
ATOM 8097 C C . TYR B 1 274 ? -35.25 38.031 22.484 1 88.19 274 TYR B C 1
ATOM 8099 O O . TYR B 1 274 ? -34.062 37.656 22.422 1 88.19 274 TYR B O 1
ATOM 8107 N N . LYS B 1 275 ? -35.594 39.156 22 1 88.44 275 LYS B N 1
ATOM 8108 C CA . LYS B 1 275 ? -34.594 40.062 21.422 1 88.44 275 LYS B CA 1
ATOM 8109 C C . LYS B 1 275 ? -33.688 40.625 22.516 1 88.44 275 LYS B C 1
ATOM 8111 O O . LYS B 1 275 ? -34.156 41.062 23.562 1 88.44 275 LYS B O 1
ATOM 8116 N N . LEU B 1 276 ? -32.438 40.469 22.391 1 84.75 276 LEU B N 1
ATOM 8117 C CA . LEU B 1 276 ? -31.406 40.938 23.312 1 84.75 276 LEU B CA 1
ATOM 8118 C C . LEU B 1 276 ? -30.375 41.781 22.609 1 84.75 276 LEU B C 1
ATOM 8120 O O . LEU B 1 276 ? -30.125 41.594 21.406 1 84.75 276 LEU B O 1
ATOM 8124 N N . SER B 1 277 ? -29.891 42.781 23.344 1 80.5 277 SER B N 1
ATOM 8125 C CA . SER B 1 277 ? -28.734 43.5 22.812 1 80.5 277 SER B CA 1
ATOM 8126 C C . SER B 1 277 ? -27.484 42.625 22.781 1 80.5 277 SER B C 1
ATOM 8128 O O . SER B 1 277 ? -27.469 41.531 23.391 1 80.5 277 SER B O 1
ATOM 8130 N N . GLU B 1 278 ? -26.547 43.031 22.062 1 81.88 278 GLU B N 1
ATOM 8131 C CA . GLU B 1 278 ? -25.312 42.25 21.969 1 81.88 278 GLU B CA 1
ATOM 8132 C C . GLU B 1 278 ? -24.719 42 23.344 1 81.88 278 GLU B C 1
ATOM 8134 O O . GLU B 1 278 ? -24.25 40.906 23.641 1 81.88 278 GLU B O 1
ATOM 8139 N N . LYS B 1 279 ? -24.688 43 24.141 1 84.94 279 LYS B N 1
ATOM 8140 C CA . LYS B 1 279 ? -24.156 42.875 25.5 1 84.94 279 LYS B CA 1
ATOM 8141 C C . LYS B 1 279 ? -25 41.938 26.344 1 84.94 279 LYS B C 1
ATOM 8143 O O . LYS B 1 279 ? -24.469 41.125 27.094 1 84.94 279 LYS B O 1
ATOM 8148 N N . GLU B 1 280 ? -26.312 42.125 26.219 1 87 280 GLU B N 1
ATOM 8149 C CA . GLU B 1 280 ? -27.234 41.281 26.969 1 87 280 GLU B CA 1
ATOM 8150 C C . GLU B 1 280 ? -27.109 39.812 26.531 1 87 280 GLU B C 1
ATOM 8152 O O . GLU B 1 280 ? -27.219 38.906 27.359 1 87 280 GLU B O 1
ATOM 8157 N N . PHE B 1 281 ? -26.953 39.719 25.25 1 88.19 281 PHE B N 1
ATOM 8158 C CA . PHE B 1 281 ? -26.812 38.375 24.688 1 88.19 281 PHE B CA 1
ATOM 8159 C C . PHE B 1 281 ? -25.578 37.688 25.266 1 88.19 281 PHE B C 1
ATOM 8161 O O . PHE B 1 281 ? -25.656 36.531 25.672 1 88.19 281 PHE B O 1
ATOM 8168 N N . GLU B 1 282 ? -24.438 38.312 25.344 1 88.31 282 GLU B N 1
ATOM 8169 C CA . GLU B 1 282 ? -23.203 37.75 25.875 1 88.31 282 GLU B CA 1
ATOM 8170 C C . GLU B 1 282 ? -23.328 37.438 27.359 1 88.31 282 GLU B C 1
ATOM 8172 O O . GLU B 1 282 ? -22.781 36.438 27.828 1 88.31 282 GLU B O 1
ATOM 8177 N N . GLU B 1 283 ? -24.047 38.281 28.016 1 88.19 283 GLU B N 1
ATOM 8178 C CA . GLU B 1 283 ? -24.25 38.094 29.453 1 88.19 283 GLU B CA 1
ATOM 8179 C C . GLU B 1 283 ? -25.172 36.906 29.719 1 88.19 283 GLU B C 1
ATOM 8181 O O . GLU B 1 283 ? -25.078 36.25 30.766 1 88.19 283 GLU B O 1
ATOM 8186 N N . ALA B 1 284 ? -26.062 36.688 28.797 1 89.81 284 ALA B N 1
ATOM 8187 C CA . ALA B 1 284 ? -27.031 35.625 28.953 1 89.81 284 ALA B CA 1
ATOM 8188 C C . ALA B 1 284 ? -26.391 34.25 28.719 1 89.81 284 ALA B C 1
ATOM 8190 O O . ALA B 1 284 ? -26.906 33.219 29.172 1 89.81 284 ALA B O 1
ATOM 8191 N N . LYS B 1 285 ? -25.344 34.281 28 1 91.94 285 LYS B N 1
ATOM 8192 C CA . LYS B 1 285 ? -24.609 33.031 27.797 1 91.94 285 LYS B CA 1
ATOM 8193 C C . LYS B 1 285 ? -23.969 32.531 29.094 1 91.94 285 LYS B C 1
ATOM 8195 O O . LYS B 1 285 ? -23.094 33.219 29.656 1 91.94 285 LYS B O 1
ATOM 8200 N N . ARG B 1 286 ? -24.375 31.438 29.656 1 94.31 286 ARG B N 1
ATOM 8201 C CA . ARG B 1 286 ? -23.812 30.844 30.859 1 94.31 286 ARG B CA 1
ATOM 8202 C C . ARG B 1 286 ? -23.359 29.406 30.609 1 94.31 286 ARG B C 1
ATOM 8204 O O . ARG B 1 286 ? -24.172 28.484 30.609 1 94.31 286 ARG B O 1
ATOM 8211 N N . TYR B 1 287 ? -22.094 29.234 30.359 1 93.19 287 TYR B N 1
ATOM 8212 C CA . TYR B 1 287 ? -21.516 27.922 30.172 1 93.19 287 TYR B CA 1
ATOM 8213 C C . TYR B 1 287 ? -20.047 27.906 30.594 1 93.19 287 TYR B C 1
ATOM 8215 O O . TYR B 1 287 ? -19.422 28.953 30.734 1 93.19 287 TYR B O 1
ATOM 8223 N N . GLU B 1 288 ? -19.516 26.797 30.953 1 94.88 288 GLU B N 1
ATOM 8224 C CA . GLU B 1 288 ? -18.125 26.578 31.328 1 94.88 288 GLU B CA 1
ATOM 8225 C C . GLU B 1 288 ? -17.422 25.672 30.312 1 94.88 288 GLU B C 1
ATOM 8227 O O . GLU B 1 288 ? -17.953 24.641 29.922 1 94.88 288 GLU B O 1
ATOM 8232 N N . ILE B 1 289 ? -16.25 26.141 29.891 1 94.75 289 ILE B N 1
ATOM 8233 C CA . ILE B 1 289 ? -15.461 25.344 28.953 1 94.75 289 ILE B CA 1
ATOM 8234 C C . ILE B 1 289 ? -14.641 24.297 29.719 1 94.75 289 ILE B C 1
ATOM 8236 O O . ILE B 1 289 ? -13.938 24.641 30.672 1 94.75 289 ILE B O 1
ATOM 8240 N N . LEU B 1 290 ? -14.812 23.109 29.344 1 94.19 290 LEU B N 1
ATOM 8241 C CA . LEU B 1 290 ? -14.094 22 29.953 1 94.19 290 LEU B CA 1
ATOM 8242 C C . LEU B 1 290 ? -12.93 21.562 29.078 1 94.19 290 LEU B C 1
ATOM 8244 O O . LEU B 1 290 ? -12.82 21.969 27.922 1 94.19 290 LEU B O 1
ATOM 8248 N N . ASP B 1 291 ? -12.047 20.75 29.656 1 93 291 ASP B N 1
ATOM 8249 C CA . ASP B 1 291 ? -10.891 20.234 28.938 1 93 291 ASP B CA 1
ATOM 8250 C C . ASP B 1 291 ? -11.273 19.047 28.062 1 93 291 ASP B C 1
ATOM 8252 O O . ASP B 1 291 ? -11.789 18.047 28.562 1 93 291 ASP B O 1
ATOM 8256 N N . LEU B 1 292 ? -10.984 19.172 26.812 1 92.44 292 LEU B N 1
ATOM 8257 C CA . LEU B 1 292 ? -11.328 18.125 25.859 1 92.44 292 LEU B CA 1
ATOM 8258 C C . LEU B 1 292 ? -10.68 16.797 26.234 1 92.44 292 LEU B C 1
ATOM 8260 O O . LEU B 1 292 ? -11.219 15.727 25.922 1 92.44 292 LEU B O 1
ATOM 8264 N N . LYS B 1 293 ? -9.516 16.766 26.859 1 89.94 293 LYS B N 1
ATOM 8265 C CA . LYS B 1 293 ? -8.812 15.547 27.25 1 89.94 293 LYS B CA 1
ATOM 8266 C C . LYS B 1 293 ? -9.672 14.695 28.172 1 89.94 293 LYS B C 1
ATOM 8268 O O . LYS B 1 293 ? -9.648 13.469 28.109 1 89.94 293 LYS B O 1
ATOM 8273 N N . ASN B 1 294 ? -10.445 15.391 28.984 1 89.69 294 ASN B N 1
ATOM 8274 C CA . ASN B 1 294 ? -11.32 14.672 29.906 1 89.69 294 ASN B CA 1
ATOM 8275 C C . ASN B 1 294 ? -12.461 13.969 29.172 1 89.69 294 ASN B C 1
ATOM 8277 O O . ASN B 1 294 ? -12.898 12.898 29.594 1 89.69 294 ASN B O 1
ATOM 8281 N N . ALA B 1 295 ? -12.914 14.586 28.125 1 91.56 295 ALA B N 1
ATOM 8282 C CA . ALA B 1 295 ? -13.961 13.961 27.328 1 91.56 295 ALA B CA 1
ATOM 8283 C C . ALA B 1 295 ? -13.461 12.672 26.672 1 91.56 295 ALA B C 1
ATOM 8285 O O . ALA B 1 295 ? -14.203 11.695 26.562 1 91.56 295 ALA B O 1
ATOM 8286 N N . LEU B 1 296 ? -12.203 12.68 26.25 1 88.19 296 LEU B N 1
ATOM 8287 C CA . LEU B 1 296 ? -11.594 11.508 25.625 1 88.19 296 LEU B CA 1
ATOM 8288 C C . LEU B 1 296 ? -11.555 10.336 26.594 1 88.19 296 LEU B C 1
ATOM 8290 O O . LEU B 1 296 ? -11.773 9.188 26.203 1 88.19 296 LEU B O 1
ATOM 8294 N N . GLU B 1 297 ? -11.305 10.562 27.812 1 82.06 297 GLU B N 1
ATOM 8295 C CA . GLU B 1 297 ? -11.289 9.523 28.844 1 82.06 297 GLU B CA 1
ATOM 8296 C C . GLU B 1 297 ? -12.672 8.906 29.016 1 82.06 297 GLU B C 1
ATOM 8298 O O . GLU B 1 297 ? -12.797 7.688 29.172 1 82.06 297 GLU B O 1
ATOM 8303 N N . ASN B 1 298 ? -13.656 9.766 28.891 1 85 298 ASN B N 1
ATOM 8304 C CA . ASN B 1 298 ? -15.031 9.305 29.047 1 85 298 ASN B CA 1
ATOM 8305 C C . ASN B 1 298 ? -15.453 8.414 27.875 1 85 298 ASN B C 1
ATOM 8307 O O . ASN B 1 298 ? -16.281 7.527 28.031 1 85 298 ASN B O 1
ATOM 8311 N N . LEU B 1 299 ? -14.883 8.68 26.734 1 87.38 299 LEU B N 1
ATOM 8312 C CA . LEU B 1 299 ? -15.281 7.949 25.547 1 87.38 299 LEU B CA 1
ATOM 8313 C C . LEU B 1 299 ? -14.281 6.844 25.219 1 87.38 299 LEU B C 1
ATOM 8315 O O . LEU B 1 299 ? -14.273 6.309 24.109 1 87.38 299 LEU B O 1
ATOM 8319 N N . SER B 1 300 ? -13.414 6.391 26.094 1 79.69 300 SER B N 1
ATOM 8320 C CA . SER B 1 300 ? -12.352 5.41 25.891 1 79.69 300 SER B CA 1
ATOM 8321 C C . SER B 1 300 ? -12.922 4.055 25.484 1 79.69 300 SER B C 1
ATOM 8323 O O . SER B 1 300 ? -12.328 3.352 24.656 1 79.69 300 SER B O 1
ATOM 8325 N N . SER B 1 301 ? -14.078 3.748 25.906 1 76.94 301 SER B N 1
ATOM 8326 C CA . SER B 1 301 ? -14.703 2.467 25.594 1 76.94 301 SER B CA 1
ATOM 8327 C C . SER B 1 301 ? -15.117 2.391 24.141 1 76.94 301 SER B C 1
ATOM 8329 O O . SER B 1 301 ? -15.008 1.336 23.5 1 76.94 301 SER B O 1
ATOM 8331 N N . ASP B 1 302 ? -15.547 3.568 23.609 1 80.44 302 ASP B N 1
ATOM 8332 C CA . ASP B 1 302 ? -15.953 3.627 22.203 1 80.44 302 ASP B CA 1
ATOM 8333 C C . ASP B 1 302 ? -14.742 3.568 21.281 1 80.44 302 ASP B C 1
ATOM 8335 O O . ASP B 1 302 ? -14.875 3.314 20.078 1 80.44 302 ASP B O 1
ATOM 8339 N N . LEU B 1 303 ? -13.531 3.756 21.938 1 80.75 303 LEU B N 1
ATOM 8340 C CA . LEU B 1 303 ? -12.32 3.869 21.125 1 80.75 303 LEU B CA 1
ATOM 8341 C C . LEU B 1 303 ? -11.422 2.65 21.312 1 80.75 303 LEU B C 1
ATOM 8343 O O . LEU B 1 303 ? -10.281 2.641 20.859 1 80.75 303 LEU B O 1
ATOM 8347 N N . GLU B 1 304 ? -11.961 1.688 21.953 1 71.12 304 GLU B N 1
ATOM 8348 C CA . GLU B 1 304 ? -11.164 0.511 22.281 1 71.12 304 GLU B CA 1
ATOM 8349 C C . GLU B 1 304 ? -10.648 -0.175 21.016 1 71.12 304 GLU B C 1
ATOM 8351 O O . GLU B 1 304 ? -9.547 -0.734 21.016 1 71.12 304 GLU B O 1
ATOM 8356 N N . ASP B 1 305 ? -11.438 0.066 19.969 1 70.94 305 ASP B N 1
ATOM 8357 C CA . ASP B 1 305 ? -11.078 -0.625 18.734 1 70.94 305 ASP B CA 1
ATOM 8358 C C . ASP B 1 305 ? -10.406 0.33 17.734 1 70.94 305 ASP B C 1
ATOM 8360 O O . ASP B 1 305 ? -10.109 -0.05 16.609 1 70.94 305 ASP B O 1
ATOM 8364 N N . TYR B 1 306 ? -10.219 1.528 18.203 1 81.12 306 TYR B N 1
ATOM 8365 C CA . TYR B 1 306 ? -9.586 2.496 17.312 1 81.12 306 TYR B CA 1
ATOM 8366 C C . TYR B 1 306 ? -8.07 2.432 17.422 1 81.12 306 TYR B C 1
ATOM 8368 O O . TYR B 1 306 ? -7.504 2.771 18.469 1 81.12 306 TYR B O 1
ATOM 8376 N N . GLU B 1 307 ? -7.449 2.002 16.406 1 75 307 GLU B N 1
ATOM 8377 C CA . GLU B 1 307 ? -6.023 1.682 16.422 1 75 307 GLU B CA 1
ATOM 8378 C C . GLU B 1 307 ? -5.188 2.904 16.797 1 75 307 GLU B C 1
ATOM 8380 O O . GLU B 1 307 ? -4.105 2.77 17.375 1 75 307 GLU B O 1
ATOM 8385 N N . ARG B 1 308 ? -5.629 4.051 16.438 1 78.81 308 ARG B N 1
ATOM 8386 C CA . ARG B 1 308 ? -4.836 5.258 16.625 1 78.81 308 ARG B CA 1
ATOM 8387 C C . ARG B 1 308 ? -5.039 5.832 18.031 1 78.81 308 ARG B C 1
ATOM 8389 O O . ARG B 1 308 ? -4.402 6.82 18.391 1 78.81 308 ARG B O 1
ATOM 8396 N N . PHE B 1 309 ? -5.973 5.148 18.781 1 79.25 309 PHE B N 1
ATOM 8397 C CA . PHE B 1 309 ? -6.219 5.598 20.141 1 79.25 309 PHE B CA 1
ATOM 8398 C C . PHE B 1 309 ? -5.027 5.285 21.047 1 79.25 309 PHE B C 1
ATOM 8400 O O . PHE B 1 309 ? -4.559 4.145 21.094 1 79.25 309 PHE B O 1
ATOM 8407 N N . ASN B 1 310 ? -4.391 6.273 21.672 1 65.94 310 ASN B N 1
ATOM 8408 C CA . ASN B 1 310 ? -3.273 6.203 22.609 1 65.94 310 ASN B CA 1
ATOM 8409 C C . ASN B 1 310 ? -1.986 5.762 21.922 1 65.94 310 ASN B C 1
ATOM 8411 O O . ASN B 1 310 ? -1.124 5.141 22.547 1 65.94 310 ASN B O 1
ATOM 8415 N N . TYR B 1 311 ? -1.974 6.043 20.641 1 72.12 311 TYR B N 1
ATOM 8416 C CA . TYR B 1 311 ? -0.769 5.688 19.891 1 72.12 311 TYR B CA 1
ATOM 8417 C C . TYR B 1 311 ? 0.353 6.684 20.172 1 72.12 311 TYR B C 1
ATOM 8419 O O . TYR B 1 311 ? 0.125 7.895 20.188 1 72.12 311 TYR B O 1
ATOM 8427 N N . GLU B 1 312 ? 1.529 6.102 20.562 1 66.69 312 GLU B N 1
ATOM 8428 C CA . GLU B 1 312 ? 2.742 6.902 20.703 1 66.69 312 GLU B CA 1
ATOM 8429 C C . GLU B 1 312 ? 3.678 6.695 19.516 1 66.69 312 GLU B C 1
ATOM 8431 O O . GLU B 1 312 ? 4.051 5.562 19.203 1 66.69 312 GLU B O 1
ATOM 8436 N N . ASN B 1 313 ? 3.949 7.754 18.75 1 67.75 313 ASN B N 1
ATOM 8437 C CA . ASN B 1 313 ? 4.848 7.703 17.594 1 67.75 313 ASN B CA 1
ATOM 8438 C C . ASN B 1 313 ? 6.309 7.633 18.031 1 67.75 313 ASN B C 1
ATOM 8440 O O . ASN B 1 313 ? 7.004 8.648 18.047 1 67.75 313 ASN B O 1
ATOM 8444 N N . LYS B 1 314 ? 6.707 6.469 18.5 1 72.12 314 LYS B N 1
ATOM 8445 C CA . LYS B 1 314 ? 8.094 6.258 18.906 1 72.12 314 LYS B CA 1
ATOM 8446 C C . LYS B 1 314 ? 8.906 5.617 17.797 1 72.12 314 LYS B C 1
ATOM 8448 O O . LYS B 1 314 ? 8.422 4.734 17.094 1 72.12 314 LYS B O 1
ATOM 8453 N N . LEU B 1 315 ? 10.086 6.207 17.547 1 82.06 315 LEU B N 1
ATOM 8454 C CA . LEU B 1 315 ? 11.031 5.656 16.578 1 82.06 315 LEU B CA 1
ATOM 8455 C C . LEU B 1 315 ? 12 4.691 17.25 1 82.06 315 LEU B C 1
ATOM 8457 O O . LEU B 1 315 ? 12.625 5.035 18.266 1 82.06 315 LEU B O 1
ATOM 8461 N N . TRP B 1 316 ? 12.016 3.484 16.797 1 83.44 316 TRP B N 1
ATOM 8462 C CA . TRP B 1 316 ? 12.977 2.488 17.281 1 83.44 316 TRP B CA 1
ATOM 8463 C C . TRP B 1 316 ? 14.172 2.393 16.344 1 83.44 316 TRP B C 1
ATOM 8465 O O . TRP B 1 316 ? 14.008 2.141 15.141 1 83.44 316 TRP B O 1
ATOM 8475 N N . THR B 1 317 ? 15.352 2.717 16.828 1 88.44 317 THR B N 1
ATOM 8476 C CA . THR B 1 317 ? 16.562 2.643 16.016 1 88.44 317 THR B CA 1
ATOM 8477 C C . THR B 1 317 ? 17.344 1.371 16.328 1 88.44 317 THR B C 1
ATOM 8479 O O . THR B 1 317 ? 17.609 1.071 17.5 1 88.44 317 THR B O 1
ATOM 8482 N N . ILE B 1 318 ? 17.641 0.574 15.375 1 90.88 318 ILE B N 1
ATOM 8483 C CA . ILE B 1 318 ? 18.422 -0.652 15.508 1 90.88 318 ILE B CA 1
ATOM 8484 C C . ILE B 1 318 ? 19.734 -0.516 14.742 1 90.88 318 ILE B C 1
ATOM 8486 O O . ILE B 1 318 ? 19.734 -0.126 13.57 1 90.88 318 ILE B O 1
ATOM 8490 N N . HIS B 1 319 ? 20.812 -0.722 15.406 1 89.88 319 HIS B N 1
ATOM 8491 C CA . HIS B 1 319 ? 22.125 -0.708 14.781 1 89.88 319 HIS B CA 1
ATOM 8492 C C . HIS B 1 319 ? 22.625 -2.125 14.5 1 89.88 319 HIS B C 1
ATOM 8494 O O . HIS B 1 319 ? 22.672 -2.959 15.406 1 89.88 319 HIS B O 1
ATOM 8500 N N . ILE B 1 320 ? 22.906 -2.398 13.281 1 92.69 320 ILE B N 1
ATOM 8501 C CA . ILE B 1 320 ? 23.312 -3.732 12.859 1 92.69 320 ILE B CA 1
ATOM 8502 C C . ILE B 1 320 ? 24.719 -3.676 12.273 1 92.69 320 ILE B C 1
ATOM 8504 O O . ILE B 1 320 ? 24.984 -2.9 11.352 1 92.69 320 ILE B O 1
ATOM 8508 N N . ASN B 1 321 ? 25.594 -4.391 12.844 1 90.88 321 ASN B N 1
ATOM 8509 C CA . ASN B 1 321 ? 26.922 -4.621 12.266 1 90.88 321 ASN B CA 1
ATOM 8510 C C . ASN B 1 321 ? 27.016 -6.004 11.625 1 90.88 321 ASN B C 1
ATOM 8512 O O . ASN B 1 321 ? 27.078 -7.016 12.328 1 90.88 321 ASN B O 1
ATOM 8516 N N . MET B 1 322 ? 27.078 -6.059 10.312 1 90.88 322 MET B N 1
ATOM 8517 C CA . MET B 1 322 ? 26.953 -7.305 9.57 1 90.88 322 MET B CA 1
ATOM 8518 C C . MET B 1 322 ? 28.188 -8.18 9.758 1 90.88 322 MET B C 1
ATOM 8520 O O . MET B 1 322 ? 28.172 -9.359 9.406 1 90.88 322 MET B O 1
ATOM 8524 N N . ASP B 1 323 ? 29.156 -7.633 10.352 1 88.94 323 ASP B N 1
ATOM 8525 C CA . ASP B 1 323 ? 30.344 -8.438 10.625 1 88.94 323 ASP B CA 1
ATOM 8526 C C . ASP B 1 323 ? 30.188 -9.211 11.93 1 88.94 323 ASP B C 1
ATOM 8528 O O . ASP B 1 323 ? 30.969 -10.125 12.211 1 88.94 323 ASP B O 1
ATOM 8532 N N . ASP B 1 324 ? 29.219 -8.836 12.727 1 91.19 324 ASP B N 1
ATOM 8533 C CA . ASP B 1 324 ? 29 -9.523 13.992 1 91.19 324 ASP B CA 1
ATOM 8534 C C . ASP B 1 324 ? 28.438 -10.93 13.773 1 91.19 324 ASP B C 1
ATOM 8536 O O . ASP B 1 324 ? 27.906 -11.227 12.695 1 91.19 324 ASP B O 1
ATOM 8540 N N . SER B 1 325 ? 28.625 -11.867 14.641 1 92.12 325 SER B N 1
ATOM 8541 C CA . SER B 1 325 ? 28.078 -13.219 14.648 1 92.12 325 SER B CA 1
ATOM 8542 C C . SER B 1 325 ? 27.703 -13.656 16.062 1 92.12 325 SER B C 1
ATOM 8544 O O . SER B 1 325 ? 28.547 -13.625 16.969 1 92.12 325 SER B O 1
ATOM 8546 N N . VAL B 1 326 ? 26.562 -13.977 16.297 1 92.12 326 VAL B N 1
ATOM 8547 C CA . VAL B 1 326 ? 26.062 -14.359 17.609 1 92.12 326 VAL B CA 1
ATOM 8548 C C . VAL B 1 326 ? 25.906 -15.875 17.672 1 92.12 326 VAL B C 1
ATOM 8550 O O . VAL B 1 326 ? 25.906 -16.453 18.766 1 92.12 326 VAL B O 1
ATOM 8553 N N . GLY B 1 327 ? 25.766 -16.594 16.609 1 93.06 327 GLY B N 1
ATOM 8554 C CA . GLY B 1 327 ? 25.578 -18.031 16.578 1 93.06 327 GLY B CA 1
ATOM 8555 C C . GLY B 1 327 ? 24.859 -18.516 15.328 1 93.06 327 GLY B C 1
ATOM 8556 O O . GLY B 1 327 ? 24.734 -17.766 14.359 1 93.06 327 GLY B O 1
ATOM 8557 N N . LEU B 1 328 ? 24.531 -19.797 15.398 1 93.88 328 LEU B N 1
ATOM 8558 C CA . LEU B 1 328 ? 23.828 -20.406 14.266 1 93.88 328 LEU B CA 1
ATOM 8559 C C . LEU B 1 328 ? 22.328 -20.375 14.492 1 93.88 328 LEU B C 1
ATOM 8561 O O . LEU B 1 328 ? 21.859 -20.5 15.625 1 93.88 328 LEU B O 1
ATOM 8565 N N . PHE B 1 329 ? 21.641 -20.188 13.461 1 94.44 329 PHE B N 1
ATOM 8566 C CA . PHE B 1 329 ? 20.188 -20.203 13.531 1 94.44 329 PHE B CA 1
ATOM 8567 C C . PHE B 1 329 ? 19.656 -21.641 13.602 1 94.44 329 PHE B C 1
ATOM 8569 O O . PHE B 1 329 ? 20.047 -22.484 12.797 1 94.44 329 PHE B O 1
ATOM 8576 N N . ASN B 1 330 ? 18.781 -21.906 14.578 1 90.75 330 ASN B N 1
ATOM 8577 C CA . ASN B 1 330 ? 18.172 -23.219 14.766 1 90.75 330 ASN B CA 1
ATOM 8578 C C . ASN B 1 330 ? 17.109 -23.5 13.719 1 90.75 330 ASN B C 1
ATOM 8580 O O . ASN B 1 330 ? 16.062 -22.828 13.703 1 90.75 330 ASN B O 1
ATOM 8584 N N . THR B 1 331 ? 17.266 -24.5 12.836 1 90.38 331 THR B N 1
ATOM 8585 C CA . THR B 1 331 ? 16.344 -24.781 11.75 1 90.38 331 THR B CA 1
ATOM 8586 C C . THR B 1 331 ? 15.445 -25.969 12.094 1 90.38 331 THR B C 1
ATOM 8588 O O . THR B 1 331 ? 14.883 -26.609 11.195 1 90.38 331 THR B O 1
ATOM 8591 N N . GLU B 1 332 ? 15.203 -26.25 13.32 1 90.38 332 GLU B N 1
ATOM 8592 C CA . GLU B 1 332 ? 14.375 -27.375 13.75 1 90.38 332 GLU B CA 1
ATOM 8593 C C . GLU B 1 332 ? 12.922 -27.188 13.328 1 90.38 332 GLU B C 1
ATOM 8595 O O . GLU B 1 332 ? 12.164 -28.156 13.234 1 90.38 332 GLU B O 1
ATOM 8600 N N . TYR B 1 333 ? 12.57 -25.984 13.055 1 90 333 TYR B N 1
ATOM 8601 C CA . TYR B 1 333 ? 11.18 -25.688 12.703 1 90 333 TYR B CA 1
ATOM 8602 C C . TYR B 1 333 ? 10.805 -26.344 11.375 1 90 333 TYR B C 1
ATOM 8604 O O . TYR B 1 333 ? 9.625 -26.531 11.086 1 90 333 TYR B O 1
ATOM 8612 N N . ARG B 1 334 ? 11.719 -26.672 10.555 1 92.38 334 ARG B N 1
ATOM 8613 C CA . ARG B 1 334 ? 11.406 -27.25 9.258 1 92.38 334 ARG B CA 1
ATOM 8614 C C . ARG B 1 334 ? 11.695 -28.75 9.234 1 92.38 334 ARG B C 1
ATOM 8616 O O . ARG B 1 334 ? 11.758 -29.359 8.164 1 92.38 334 ARG B O 1
ATOM 8623 N N . GLU B 1 335 ? 11.867 -29.344 10.383 1 94.31 335 GLU B N 1
ATOM 8624 C CA . GLU B 1 335 ? 12.164 -30.781 10.453 1 94.31 335 GLU B CA 1
ATOM 8625 C C . GLU B 1 335 ? 10.93 -31.625 10.125 1 94.31 335 GLU B C 1
ATOM 8627 O O . GLU B 1 335 ? 11.016 -32.562 9.352 1 94.31 335 GLU B O 1
ATOM 8632 N N . ILE B 1 336 ? 9.844 -31.25 10.797 1 95.75 336 ILE B N 1
ATOM 8633 C CA . ILE B 1 336 ? 8.664 -32.094 10.656 1 95.75 336 ILE B CA 1
ATOM 8634 C C . ILE B 1 336 ? 7.453 -31.25 10.289 1 95.75 336 ILE B C 1
ATOM 8636 O O . ILE B 1 336 ? 7.234 -30.172 10.875 1 95.75 336 ILE B O 1
ATOM 8640 N N . ILE B 1 337 ? 6.703 -31.609 9.305 1 96.12 337 ILE B N 1
ATOM 8641 C CA . ILE B 1 337 ? 5.391 -31.031 9.023 1 96.12 337 ILE B CA 1
ATOM 8642 C C . ILE B 1 337 ? 4.305 -32.062 9.336 1 96.12 337 ILE B C 1
ATOM 8644 O O . ILE B 1 337 ? 4.391 -33.219 8.922 1 96.12 337 ILE B O 1
ATOM 8648 N N . ASN B 1 338 ? 3.326 -31.688 10.117 1 94.94 338 ASN B N 1
ATOM 8649 C CA . ASN B 1 338 ? 2.256 -32.594 10.516 1 94.94 338 ASN B CA 1
ATOM 8650 C C . ASN B 1 338 ? 1.17 -32.688 9.445 1 94.94 338 ASN B C 1
ATOM 8652 O O . ASN B 1 338 ? 0.735 -31.656 8.914 1 94.94 338 ASN B O 1
ATOM 8656 N N . LEU B 1 339 ? 0.919 -33.906 9.219 1 93.69 339 LEU B N 1
ATOM 8657 C CA . LEU B 1 339 ? -0.235 -34.188 8.367 1 93.69 339 LEU B CA 1
ATOM 8658 C C . LEU B 1 339 ? -1.352 -34.844 9.164 1 93.69 339 LEU B C 1
ATOM 8660 O O . LEU B 1 339 ? -1.166 -35.188 10.328 1 93.69 339 LEU B O 1
ATOM 8664 N N . GLU B 1 340 ? -2.516 -34.875 8.711 1 87.25 340 GLU B N 1
ATOM 8665 C CA . GLU B 1 340 ? -3.574 -35.656 9.375 1 87.25 340 GLU B CA 1
ATOM 8666 C C . GLU B 1 340 ? -3.52 -37.125 8.992 1 87.25 340 GLU B C 1
ATOM 8668 O O . GLU B 1 340 ? -2.479 -37.75 9.141 1 87.25 340 GLU B O 1
ATOM 8673 N N . ASP B 1 341 ? -4.504 -37.656 8.461 1 91.06 341 ASP B N 1
ATOM 8674 C CA . ASP B 1 341 ? -4.543 -39.062 8.109 1 91.06 341 ASP B CA 1
ATOM 8675 C C . ASP B 1 341 ? -3.736 -39.344 6.84 1 91.06 341 ASP B C 1
ATOM 8677 O O . ASP B 1 341 ? -3.764 -38.531 5.898 1 91.06 341 ASP B O 1
ATOM 8681 N N . ALA B 1 342 ? -2.998 -40.469 6.867 1 94.62 342 ALA B N 1
ATOM 8682 C CA . ALA B 1 342 ? -2.256 -40.875 5.676 1 94.62 342 ALA B CA 1
ATOM 8683 C C . ALA B 1 342 ? -3.174 -40.969 4.461 1 94.62 342 ALA B C 1
ATOM 8685 O O . ALA B 1 342 ? -2.773 -40.625 3.346 1 94.62 342 ALA B O 1
ATOM 8686 N N . PHE B 1 343 ? -4.391 -41.281 4.707 1 92.56 343 PHE B N 1
ATOM 8687 C CA . PHE B 1 343 ? -5.383 -41.469 3.652 1 92.56 343 PHE B CA 1
ATOM 8688 C C . PHE B 1 343 ? -5.613 -40.156 2.91 1 92.56 343 PHE B C 1
ATOM 8690 O O . PHE B 1 343 ? -5.945 -40.156 1.724 1 92.56 343 PHE B O 1
ATOM 8697 N N . ASP B 1 344 ? -5.438 -39.062 3.562 1 91.56 344 ASP B N 1
ATOM 8698 C CA . ASP B 1 344 ? -5.707 -37.75 2.986 1 91.56 344 ASP B CA 1
ATOM 8699 C C . ASP B 1 344 ? -4.785 -37.469 1.801 1 91.56 344 ASP B C 1
ATOM 8701 O O . ASP B 1 344 ? -5.117 -36.656 0.925 1 91.56 344 ASP B O 1
ATOM 8705 N N . LEU B 1 345 ? -3.676 -38.125 1.706 1 94.25 345 LEU B N 1
ATOM 8706 C CA . LEU B 1 345 ? -2.699 -37.875 0.65 1 94.25 345 LEU B CA 1
ATOM 8707 C C . LEU B 1 345 ? -3.057 -38.656 -0.61 1 94.25 345 LEU B C 1
ATOM 8709 O O . LEU B 1 345 ? -2.336 -38.594 -1.608 1 94.25 345 LEU B O 1
ATOM 8713 N N . LEU B 1 346 ? -4.129 -39.406 -0.535 1 92.12 346 LEU B N 1
ATOM 8714 C CA . LEU B 1 346 ? -4.621 -40.031 -1.751 1 92.12 346 LEU B CA 1
ATOM 8715 C C . LEU B 1 346 ? -5.512 -39.062 -2.539 1 92.12 346 LEU B C 1
ATOM 8717 O O . LEU B 1 346 ? -5.801 -39.312 -3.713 1 92.12 346 LEU B O 1
ATOM 8721 N N . LEU B 1 347 ? -5.914 -38.031 -1.864 1 90.5 347 LEU B N 1
ATOM 8722 C CA . LEU B 1 347 ? -6.699 -37 -2.518 1 90.5 347 LEU B CA 1
ATOM 8723 C C . LEU B 1 347 ? -5.793 -36 -3.254 1 90.5 347 LEU B C 1
ATOM 8725 O O . LEU B 1 347 ? -4.852 -35.469 -2.67 1 90.5 347 LEU B O 1
ATOM 8729 N N . GLU B 1 348 ? -6.082 -35.719 -4.484 1 90.44 348 GLU B N 1
ATOM 8730 C CA . GLU B 1 348 ? -5.23 -34.906 -5.352 1 90.44 348 GLU B CA 1
ATOM 8731 C C . GLU B 1 348 ? -5.082 -33.469 -4.809 1 90.44 348 GLU B C 1
ATOM 8733 O O . GLU B 1 348 ? -3.996 -32.906 -4.852 1 90.44 348 GLU B O 1
ATOM 8738 N N . ASP B 1 349 ? -6.086 -32.906 -4.32 1 89.62 349 ASP B N 1
ATOM 8739 C CA . ASP B 1 349 ? -6.051 -31.531 -3.787 1 89.62 349 ASP B CA 1
ATOM 8740 C C . ASP B 1 349 ? -5.027 -31.422 -2.66 1 89.62 349 ASP B C 1
ATOM 8742 O O . ASP B 1 349 ? -4.266 -30.453 -2.611 1 89.62 349 ASP B O 1
ATOM 8746 N N . ASN B 1 350 ? -5.043 -32.406 -1.783 1 93.62 350 ASN B N 1
ATOM 8747 C CA . ASN B 1 350 ? -4.105 -32.406 -0.665 1 93.62 350 ASN B CA 1
ATOM 8748 C C . ASN B 1 350 ? -2.666 -32.594 -1.136 1 93.62 350 ASN B C 1
ATOM 8750 O O . ASN B 1 350 ? -1.745 -31.984 -0.583 1 93.62 350 ASN B O 1
ATOM 8754 N N . LYS B 1 351 ? -2.486 -33.375 -2.135 1 94.5 351 LYS B N 1
ATOM 8755 C CA . LYS B 1 351 ? -1.161 -33.562 -2.719 1 94.5 351 LYS B CA 1
ATOM 8756 C C . LYS B 1 351 ? -0.627 -32.25 -3.287 1 94.5 351 LYS B C 1
ATOM 8758 O O . LYS B 1 351 ? 0.525 -31.891 -3.045 1 94.5 351 LYS B O 1
ATOM 8763 N N . ASP B 1 352 ? -1.479 -31.609 -3.988 1 93.88 352 ASP B N 1
ATOM 8764 C CA . ASP B 1 352 ? -1.104 -30.328 -4.594 1 93.88 352 ASP B CA 1
ATOM 8765 C C . ASP B 1 352 ? -0.655 -29.328 -3.535 1 93.88 352 ASP B C 1
ATOM 8767 O O . ASP B 1 352 ? 0.367 -28.656 -3.699 1 93.88 352 ASP B O 1
ATOM 8771 N N . ILE B 1 353 ? -1.411 -29.266 -2.482 1 95 353 ILE B N 1
ATOM 8772 C CA . ILE B 1 353 ? -1.106 -28.328 -1.399 1 95 353 ILE B CA 1
ATOM 8773 C C . ILE B 1 353 ? 0.254 -28.672 -0.796 1 95 353 ILE B C 1
ATOM 8775 O O . ILE B 1 353 ? 1.101 -27.797 -0.62 1 95 353 ILE B O 1
ATOM 8779 N N . LEU B 1 354 ? 0.465 -29.953 -0.488 1 96.38 354 LEU B N 1
ATOM 8780 C CA . LEU B 1 354 ? 1.707 -30.375 0.148 1 96.38 354 LEU B CA 1
ATOM 8781 C C . LEU B 1 354 ? 2.896 -30.156 -0.781 1 96.38 354 LEU B C 1
ATOM 8783 O O . LEU B 1 354 ? 3.986 -29.797 -0.327 1 96.38 354 LEU B O 1
ATOM 8787 N N . GLU B 1 355 ? 2.688 -30.391 -2.025 1 96.19 355 GLU B N 1
ATOM 8788 C CA . GLU B 1 355 ? 3.738 -30.156 -3.01 1 96.19 355 GLU B CA 1
ATOM 8789 C C . GLU B 1 355 ? 4.164 -28.688 -3.02 1 96.19 355 GLU B C 1
ATOM 8791 O O . GLU B 1 355 ? 5.359 -28.375 -3.029 1 96.19 355 GLU B O 1
ATOM 8796 N N . GLU B 1 356 ? 3.236 -27.828 -3.01 1 94.12 356 GLU B N 1
ATOM 8797 C CA . GLU B 1 356 ? 3.523 -26.391 -2.979 1 94.12 356 GLU B CA 1
ATOM 8798 C C . GLU B 1 356 ? 4.262 -26 -1.699 1 94.12 356 GLU B C 1
ATOM 8800 O O . GLU B 1 356 ? 5.211 -25.219 -1.737 1 94.12 356 GLU B O 1
ATOM 8805 N N . ILE B 1 357 ? 3.797 -26.516 -0.589 1 96.25 357 ILE B N 1
ATOM 8806 C CA . ILE B 1 357 ? 4.441 -26.25 0.693 1 96.25 357 ILE B CA 1
ATOM 8807 C C . ILE B 1 357 ? 5.902 -26.688 0.633 1 96.25 357 ILE B C 1
ATOM 8809 O O . ILE B 1 357 ? 6.797 -25.938 1.037 1 96.25 357 ILE B O 1
ATOM 8813 N N . GLN B 1 358 ? 6.145 -27.859 0.08 1 95.69 358 GLN B N 1
ATOM 8814 C CA . GLN B 1 358 ? 7.496 -28.406 0.031 1 95.69 358 GLN B CA 1
ATOM 8815 C C . GLN B 1 358 ? 8.383 -27.594 -0.916 1 95.69 358 GLN B C 1
ATOM 8817 O O . GLN B 1 358 ? 9.578 -27.438 -0.668 1 95.69 358 GLN B O 1
ATOM 8822 N N . GLU B 1 359 ? 7.859 -27.109 -1.924 1 92.12 359 GLU B N 1
ATOM 8823 C CA . GLU B 1 359 ? 8.609 -26.312 -2.889 1 92.12 359 GLU B CA 1
ATOM 8824 C C . GLU B 1 359 ? 9.125 -25.031 -2.258 1 92.12 359 GLU B C 1
ATOM 8826 O O . GLU B 1 359 ? 10.234 -24.578 -2.561 1 92.12 359 GLU B O 1
ATOM 8831 N N . GLU B 1 360 ? 8.414 -24.484 -1.369 1 91 360 GLU B N 1
ATOM 8832 C CA . GLU B 1 360 ? 8.758 -23.172 -0.835 1 91 360 GLU B CA 1
ATOM 8833 C C . GLU B 1 360 ? 9.375 -23.281 0.555 1 91 360 GLU B C 1
ATOM 8835 O O . GLU B 1 360 ? 10.281 -22.516 0.903 1 91 360 GLU B O 1
ATOM 8840 N N . LEU B 1 361 ? 8.898 -24.203 1.421 1 94.31 361 LEU B N 1
ATOM 8841 C CA . LEU B 1 361 ? 9.281 -24.234 2.828 1 94.31 361 LEU B CA 1
ATOM 8842 C C . LEU B 1 361 ? 10.297 -25.344 3.094 1 94.31 361 LEU B C 1
ATOM 8844 O O . LEU B 1 361 ? 11.062 -25.266 4.059 1 94.31 361 LEU B O 1
ATOM 8848 N N . HIS B 1 362 ? 10.344 -26.438 2.408 1 93.81 362 HIS B N 1
ATOM 8849 C CA . HIS B 1 362 ? 11.352 -27.484 2.404 1 93.81 362 HIS B CA 1
ATOM 8850 C C . HIS B 1 362 ? 11.422 -28.188 3.758 1 93.81 362 HIS B C 1
ATOM 8852 O O . HIS B 1 362 ? 12.461 -28.156 4.422 1 93.81 362 HIS B O 1
ATOM 8858 N N . PHE B 1 363 ? 10.438 -28.922 4.125 1 96.44 363 PHE B N 1
ATOM 8859 C CA . PHE B 1 363 ? 10.445 -29.75 5.32 1 96.44 363 PHE B CA 1
ATOM 8860 C C . PHE B 1 363 ? 11.172 -31.062 5.062 1 96.44 363 PHE B C 1
ATOM 8862 O O . PHE B 1 363 ? 11.375 -31.453 3.91 1 96.44 363 PHE B O 1
ATOM 8869 N N . SER B 1 364 ? 11.617 -31.766 6.133 1 96.69 364 SER B N 1
ATOM 8870 C CA . SER B 1 364 ? 12.359 -33 5.988 1 96.69 364 SER B CA 1
ATOM 8871 C C . SER B 1 364 ? 11.438 -34.219 6.113 1 96.69 364 SER B C 1
ATOM 8873 O O . SER B 1 364 ? 11.531 -35.156 5.328 1 96.69 364 SER B O 1
ATOM 8875 N N . TYR B 1 365 ? 10.516 -34.188 7.086 1 97.5 365 TYR B N 1
ATOM 8876 C CA . TYR B 1 365 ? 9.664 -35.344 7.375 1 97.5 365 TYR B CA 1
ATOM 8877 C C . TYR B 1 365 ? 8.195 -34.938 7.379 1 97.5 365 TYR B C 1
ATOM 8879 O O . TYR B 1 365 ? 7.848 -33.812 7.75 1 97.5 365 TYR B O 1
ATOM 8887 N N . ALA B 1 366 ? 7.363 -35.781 7.012 1 97.69 366 ALA B N 1
ATOM 8888 C CA . ALA B 1 366 ? 5.914 -35.656 7.121 1 97.69 366 ALA B CA 1
ATOM 8889 C C . ALA B 1 366 ? 5.348 -36.625 8.141 1 97.69 366 ALA B C 1
ATOM 8891 O O . ALA B 1 366 ? 5.535 -37.844 8.016 1 97.69 366 ALA B O 1
ATOM 8892 N N . ARG B 1 367 ? 4.715 -36.125 9.109 1 96.81 367 ARG B N 1
ATOM 8893 C CA . ARG B 1 367 ? 4.113 -36.969 10.125 1 96.81 367 ARG B CA 1
ATOM 8894 C C . ARG B 1 367 ? 2.75 -37.5 9.68 1 96.81 367 ARG B C 1
ATOM 8896 O O . ARG B 1 367 ? 1.848 -36.688 9.391 1 96.81 367 ARG B O 1
ATOM 8903 N N . LEU B 1 368 ? 2.584 -38.781 9.625 1 96.25 368 LEU B N 1
ATOM 8904 C CA . LEU B 1 368 ? 1.378 -39.406 9.094 1 96.25 368 LEU B CA 1
ATOM 8905 C C . LEU B 1 368 ? 0.625 -40.156 10.195 1 96.25 368 LEU B C 1
ATOM 8907 O O . LEU B 1 368 ? 1.19 -41.031 10.867 1 96.25 368 LEU B O 1
ATOM 8911 N N . ASN B 1 369 ? -0.629 -39.812 10.25 1 93.31 369 ASN B N 1
ATOM 8912 C CA . ASN B 1 369 ? -1.519 -40.531 11.164 1 93.31 369 ASN B CA 1
ATOM 8913 C C . ASN B 1 369 ? -2.266 -41.656 10.469 1 93.31 369 ASN B C 1
ATOM 8915 O O . ASN B 1 369 ? -2.496 -41.594 9.266 1 93.31 369 ASN B O 1
ATOM 8919 N N . ASN B 1 370 ? -2.549 -42.688 11.203 1 93.62 370 ASN B N 1
ATOM 8920 C CA . ASN B 1 370 ? -3.453 -43.75 10.781 1 93.62 370 ASN B CA 1
ATOM 8921 C C . ASN B 1 370 ? -2.951 -44.469 9.523 1 93.62 370 ASN B C 1
ATOM 8923 O O . ASN B 1 370 ? -3.713 -44.688 8.578 1 93.62 370 ASN B O 1
ATOM 8927 N N . MET B 1 371 ? -1.678 -44.656 9.484 1 95.62 371 MET B N 1
ATOM 8928 C CA . MET B 1 371 ? -1.099 -45.438 8.383 1 95.62 371 MET B CA 1
ATOM 8929 C C . MET B 1 371 ? -1.53 -46.906 8.445 1 95.62 371 MET B C 1
ATOM 8931 O O . MET B 1 371 ? -1.779 -47.531 7.41 1 95.62 371 MET B O 1
ATOM 8935 N N . PHE B 1 372 ? -1.598 -47.469 9.711 1 95 372 PHE B N 1
ATOM 8936 C CA . PHE B 1 372 ? -1.962 -48.844 9.906 1 95 372 PHE B CA 1
ATOM 8937 C C . PHE B 1 372 ? -3.408 -48.969 10.375 1 95 372 PHE B C 1
ATOM 8939 O O . PHE B 1 372 ? -3.666 -49.344 11.523 1 95 372 PHE B O 1
ATOM 8946 N N . CYS B 1 373 ? -4.324 -48.75 9.477 1 92.44 373 CYS B N 1
ATOM 8947 C CA . CYS B 1 373 ? -5.754 -48.812 9.773 1 92.44 373 CYS B CA 1
ATOM 8948 C C . CYS B 1 373 ? -6.527 -49.406 8.609 1 92.44 373 CYS B C 1
ATOM 8950 O O . CYS B 1 373 ? -5.941 -49.75 7.582 1 92.44 373 CYS B O 1
ATOM 8952 N N . ASN B 1 374 ? -7.828 -49.562 8.734 1 89.94 374 ASN B N 1
ATOM 8953 C CA . ASN B 1 374 ? -8.695 -50.188 7.742 1 89.94 374 ASN B CA 1
ATOM 8954 C C . ASN B 1 374 ? -8.703 -49.406 6.426 1 89.94 374 ASN B C 1
ATOM 8956 O O . ASN B 1 374 ? -8.648 -50 5.352 1 89.94 374 ASN B O 1
ATOM 8960 N N . ASP B 1 375 ? -8.703 -48.094 6.457 1 89.56 375 ASP B N 1
ATOM 8961 C CA . ASP B 1 375 ? -8.789 -47.25 5.273 1 89.56 375 ASP B CA 1
ATOM 8962 C C . ASP B 1 375 ? -7.531 -47.375 4.418 1 89.56 375 ASP B C 1
ATOM 8964 O O . ASP B 1 375 ? -7.559 -47.094 3.219 1 89.56 375 ASP B O 1
ATOM 8968 N N . MET B 1 376 ? -6.469 -47.875 5.066 1 93.5 376 MET B N 1
ATOM 8969 C CA . MET B 1 376 ? -5.188 -47.969 4.375 1 93.5 376 MET B CA 1
ATOM 8970 C C . MET B 1 376 ? -4.895 -49.438 3.994 1 93.5 376 MET B C 1
ATOM 8972 O O . MET B 1 376 ? -3.785 -49.75 3.566 1 93.5 376 MET B O 1
ATOM 8976 N N . GLY B 1 377 ? -5.883 -50.281 4.207 1 89.94 377 GLY B N 1
ATOM 8977 C CA . GLY B 1 377 ? -5.77 -51.656 3.748 1 89.94 377 GLY B CA 1
ATOM 8978 C C . GLY B 1 377 ? -5.309 -52.594 4.832 1 89.94 377 GLY B C 1
ATOM 8979 O O . GLY B 1 377 ? -4.871 -53.719 4.539 1 89.94 377 GLY B O 1
ATOM 8980 N N . VAL B 1 378 ? -5.25 -52.219 6.086 1 91.94 378 VAL B N 1
ATOM 8981 C CA . VAL B 1 378 ? -4.863 -53.062 7.215 1 91.94 378 VAL B CA 1
ATOM 8982 C C . VAL B 1 378 ? -6.098 -53.406 8.039 1 91.94 378 VAL B C 1
ATOM 8984 O O . VAL B 1 378 ? -6.629 -52.562 8.766 1 91.94 378 VAL B O 1
ATOM 8987 N N . PHE B 1 379 ? -6.492 -54.594 7.898 1 85.75 379 PHE B N 1
ATOM 8988 C CA . PHE B 1 379 ? -7.688 -55.031 8.602 1 85.75 379 PHE B CA 1
ATOM 8989 C C . PHE B 1 379 ? -7.316 -55.875 9.82 1 85.75 379 PHE B C 1
ATOM 8991 O O . PHE B 1 379 ? -6.461 -56.75 9.742 1 85.75 379 PHE B O 1
ATOM 8998 N N . PRO B 1 380 ? -7.938 -55.625 10.945 1 81.12 380 PRO B N 1
ATOM 8999 C CA . PRO B 1 380 ? -7.566 -56.281 12.195 1 81.12 380 PRO B CA 1
ATOM 9000 C C . PRO B 1 380 ? -7.719 -57.812 12.117 1 81.12 380 PRO B C 1
ATOM 9002 O O . PRO B 1 380 ? -6.914 -58.531 12.703 1 81.12 380 PRO B O 1
ATOM 9005 N N . LYS B 1 381 ? -8.695 -58.312 11.469 1 81.5 381 LYS B N 1
ATOM 9006 C CA . LYS B 1 381 ? -9.008 -59.75 11.477 1 81.5 381 LYS B CA 1
ATOM 9007 C C . LYS B 1 381 ? -8.352 -60.469 10.297 1 81.5 381 LYS B C 1
ATOM 9009 O O . LYS B 1 381 ? -8.477 -61.688 10.156 1 81.5 381 LYS B O 1
ATOM 9014 N N . SER B 1 382 ? -7.629 -59.75 9.5 1 78.94 382 SER B N 1
ATOM 9015 C CA . SER B 1 382 ? -7.039 -60.312 8.305 1 78.94 382 SER B CA 1
ATOM 9016 C C . SER B 1 382 ? -5.523 -60.438 8.43 1 78.94 382 SER B C 1
ATOM 9018 O O . SER B 1 382 ? -4.887 -59.594 9.078 1 78.94 382 SER B O 1
ATOM 9020 N N . ASP B 1 383 ? -5.035 -61.562 7.848 1 80.44 383 ASP B N 1
ATOM 9021 C CA . ASP B 1 383 ? -3.586 -61.719 7.836 1 80.44 383 ASP B CA 1
ATOM 9022 C C . ASP B 1 383 ? -2.977 -61.188 6.543 1 80.44 383 ASP B C 1
ATOM 9024 O O . ASP B 1 383 ? -1.755 -61.188 6.379 1 80.44 383 ASP B O 1
ATOM 9028 N N . PHE B 1 384 ? -3.836 -60.75 5.734 1 85.44 384 PHE B N 1
ATOM 9029 C CA . PHE B 1 384 ? -3.367 -60.125 4.5 1 85.44 384 PHE B CA 1
ATOM 9030 C C . PHE B 1 384 ? -3.412 -58.625 4.605 1 85.44 384 PHE B C 1
ATOM 9032 O O . PHE B 1 384 ? -4.398 -58.062 5.074 1 85.44 384 PHE B O 1
ATOM 9039 N N . TYR B 1 385 ? -2.32 -58.062 4.242 1 90.38 385 TYR B N 1
ATOM 9040 C CA . TYR B 1 385 ? -2.207 -56.594 4.258 1 90.38 385 TYR B CA 1
ATOM 9041 C C . TYR B 1 385 ? -2.031 -56.062 2.844 1 90.38 385 TYR B C 1
ATOM 9043 O O . TYR B 1 385 ? -1.15 -56.5 2.105 1 90.38 385 TYR B O 1
ATOM 9051 N N . ASN B 1 386 ? -2.904 -55.219 2.35 1 91.88 386 ASN B N 1
ATOM 9052 C CA . ASN B 1 386 ? -2.787 -54.562 1.062 1 91.88 386 ASN B CA 1
ATOM 9053 C C . ASN B 1 386 ? -2.047 -53.219 1.191 1 91.88 386 ASN B C 1
ATOM 9055 O O . ASN B 1 386 ? -2.605 -52.25 1.685 1 91.88 386 ASN B O 1
ATOM 9059 N N . TRP B 1 387 ? -0.886 -53.156 0.69 1 94.06 387 TRP B N 1
ATOM 9060 C CA . TRP B 1 387 ? -0.033 -51.969 0.909 1 94.06 387 TRP B CA 1
ATOM 9061 C C . TRP B 1 387 ? -0.095 -51.031 -0.279 1 94.06 387 TRP B C 1
ATOM 9063 O O . TRP B 1 387 ? 0.722 -50.125 -0.391 1 94.06 387 TRP B O 1
ATOM 9073 N N . ASN B 1 388 ? -1.021 -51.156 -1.251 1 92.69 388 ASN B N 1
ATOM 9074 C CA . ASN B 1 388 ? -1.112 -50.312 -2.443 1 92.69 388 ASN B CA 1
ATOM 9075 C C . ASN B 1 388 ? -1.313 -48.844 -2.088 1 92.69 388 ASN B C 1
ATOM 9077 O O . ASN B 1 388 ? -0.659 -47.969 -2.654 1 92.69 388 ASN B O 1
ATOM 9081 N N . LYS B 1 389 ? -2.244 -48.594 -1.203 1 94.44 389 LYS B N 1
ATOM 9082 C CA . LYS B 1 389 ? -2.51 -47.219 -0.791 1 94.44 389 LYS B CA 1
ATOM 9083 C C . LYS B 1 389 ? -1.301 -46.625 -0.085 1 94.44 389 LYS B C 1
ATOM 9085 O O . LYS B 1 389 ? -0.929 -45.469 -0.352 1 94.44 389 LYS B O 1
ATOM 9090 N N . ALA B 1 390 ? -0.726 -47.406 0.805 1 95.69 390 ALA B N 1
ATOM 9091 C CA . ALA B 1 390 ? 0.485 -46.969 1.481 1 95.69 390 ALA B CA 1
ATOM 9092 C C . ALA B 1 390 ? 1.597 -46.656 0.478 1 95.69 390 ALA B C 1
ATOM 9094 O O . ALA B 1 390 ? 2.338 -45.688 0.629 1 95.69 390 ALA B O 1
ATOM 9095 N N . LYS B 1 391 ? 1.719 -47.5 -0.504 1 94.44 391 LYS B N 1
ATOM 9096 C CA . LYS B 1 391 ? 2.711 -47.312 -1.557 1 94.44 391 LYS B CA 1
ATOM 9097 C C . LYS B 1 391 ? 2.492 -45.969 -2.275 1 94.44 391 LYS B C 1
ATOM 9099 O O . LYS B 1 391 ? 3.441 -45.219 -2.5 1 94.44 391 LYS B O 1
ATOM 9104 N N . SER B 1 392 ? 1.278 -45.719 -2.635 1 95.12 392 SER B N 1
ATOM 9105 C CA . SER B 1 392 ? 0.952 -44.469 -3.305 1 95.12 392 SER B CA 1
ATOM 9106 C C . SER B 1 392 ? 1.358 -43.25 -2.459 1 95.12 392 SER B C 1
ATOM 9108 O O . SER B 1 392 ? 1.924 -42.281 -2.975 1 95.12 392 SER B O 1
ATOM 9110 N N . VAL B 1 393 ? 1.055 -43.312 -1.194 1 96.38 393 VAL B N 1
ATOM 9111 C CA . VAL B 1 393 ? 1.359 -42.219 -0.268 1 96.38 393 VAL B CA 1
ATOM 9112 C C . VAL B 1 393 ? 2.871 -42.031 -0.157 1 96.38 393 VAL B C 1
ATOM 9114 O O . VAL B 1 393 ? 3.387 -40.938 -0.313 1 96.38 393 VAL B O 1
ATOM 9117 N N . ILE B 1 394 ? 3.635 -43.125 0.05 1 96.56 394 ILE B N 1
ATOM 9118 C CA . ILE B 1 394 ? 5.074 -43.094 0.29 1 96.56 394 ILE B CA 1
ATOM 9119 C C . ILE B 1 394 ? 5.801 -42.688 -0.995 1 96.56 394 ILE B C 1
ATOM 9121 O O . ILE B 1 394 ? 6.77 -41.938 -0.959 1 96.56 394 ILE B O 1
ATOM 9125 N N . GLU B 1 395 ? 5.352 -43.156 -2.105 1 94.88 395 GLU B N 1
ATOM 9126 C CA . GLU B 1 395 ? 5.934 -42.781 -3.389 1 94.88 395 GLU B CA 1
ATOM 9127 C C . GLU B 1 395 ? 5.77 -41.281 -3.652 1 94.88 395 GLU B C 1
ATOM 9129 O O . GLU B 1 395 ? 6.688 -40.625 -4.152 1 94.88 395 GLU B O 1
ATOM 9134 N N . PHE B 1 396 ? 4.648 -40.844 -3.418 1 95.88 396 PHE B N 1
ATOM 9135 C CA . PHE B 1 396 ? 4.406 -39.406 -3.566 1 95.88 396 PHE B CA 1
ATOM 9136 C C . PHE B 1 396 ? 5.352 -38.594 -2.68 1 95.88 396 PHE B C 1
ATOM 9138 O O . PHE B 1 396 ? 5.973 -37.656 -3.137 1 95.88 396 PHE B O 1
ATOM 9145 N N . LEU B 1 397 ? 5.402 -38.969 -1.399 1 97.06 397 LEU B N 1
ATOM 9146 C CA . LEU B 1 397 ? 6.289 -38.25 -0.479 1 97.06 397 LEU B CA 1
ATOM 9147 C C . LEU B 1 397 ? 7.727 -38.281 -0.992 1 97.06 397 LEU B C 1
ATOM 9149 O O . LEU B 1 397 ? 8.414 -37.25 -0.943 1 97.06 397 LEU B O 1
ATOM 9153 N N . ASP B 1 398 ? 8.125 -39.375 -1.487 1 94.94 398 ASP B N 1
ATOM 9154 C CA . ASP B 1 398 ? 9.477 -39.5 -2.031 1 94.94 398 ASP B CA 1
ATOM 9155 C C . ASP B 1 398 ? 9.672 -38.562 -3.234 1 94.94 398 ASP B C 1
ATOM 9157 O O . ASP B 1 398 ? 10.742 -37.969 -3.4 1 94.94 398 ASP B O 1
ATOM 9161 N N . SER B 1 399 ? 8.695 -38.469 -4.043 1 94.44 399 SER B N 1
ATOM 9162 C CA . SER B 1 399 ? 8.773 -37.656 -5.254 1 94.44 399 SER B CA 1
ATOM 9163 C C . SER B 1 399 ? 8.977 -36.188 -4.922 1 94.44 399 SER B C 1
ATOM 9165 O O . SER B 1 399 ? 9.5 -35.406 -5.738 1 94.44 399 SER B O 1
ATOM 9167 N N . ILE B 1 400 ? 8.586 -35.688 -3.773 1 95.81 400 ILE B N 1
ATOM 9168 C CA . ILE B 1 400 ? 8.719 -34.281 -3.414 1 95.81 400 ILE B CA 1
ATOM 9169 C C . ILE B 1 400 ? 9.797 -34.125 -2.342 1 95.81 400 ILE B C 1
ATOM 9171 O O . ILE B 1 400 ? 9.852 -33.125 -1.653 1 95.81 400 ILE B O 1
ATOM 9175 N N . ASP B 1 401 ? 10.609 -35.188 -2.104 1 95.06 401 ASP B N 1
ATOM 9176 C CA . ASP B 1 401 ? 11.75 -35.188 -1.195 1 95.06 401 ASP B CA 1
ATOM 9177 C C . ASP B 1 401 ? 11.305 -34.969 0.25 1 95.06 401 ASP B C 1
ATOM 9179 O O . ASP B 1 401 ? 11.875 -34.156 0.963 1 95.06 401 ASP B O 1
ATOM 9183 N N . LEU B 1 402 ? 10.25 -35.594 0.646 1 96.5 402 LEU B N 1
ATOM 9184 C CA . LEU B 1 402 ? 9.727 -35.625 2.008 1 96.5 402 LEU B CA 1
ATOM 9185 C C . LEU B 1 402 ? 9.727 -37.031 2.561 1 96.5 402 LEU B C 1
ATOM 9187 O O . LEU B 1 402 ? 9.211 -37.969 1.923 1 96.5 402 LEU B O 1
ATOM 9191 N N . TYR B 1 403 ? 10.352 -37.281 3.73 1 97.19 403 TYR B N 1
ATOM 9192 C CA . TYR B 1 403 ? 10.438 -38.625 4.316 1 97.19 403 TYR B CA 1
ATOM 9193 C C . TYR B 1 403 ? 9.258 -38.875 5.246 1 97.19 403 TYR B C 1
ATOM 9195 O O . TYR B 1 403 ? 8.75 -37.969 5.883 1 97.19 403 TYR B O 1
ATOM 9203 N N . PRO B 1 404 ? 8.812 -40.062 5.336 1 97.56 404 PRO B N 1
ATOM 9204 C CA . PRO B 1 404 ? 7.656 -40.375 6.18 1 97.56 404 PRO B CA 1
ATOM 9205 C C . PRO B 1 404 ? 8.039 -40.594 7.645 1 97.56 404 PRO B C 1
ATOM 9207 O O . PRO B 1 404 ? 9.016 -41.281 7.941 1 97.56 404 PRO B O 1
ATOM 9210 N N . LEU B 1 405 ? 7.391 -39.938 8.5 1 97.94 405 LEU B N 1
ATOM 9211 C CA . LEU B 1 405 ? 7.312 -40.219 9.93 1 97.94 405 LEU B CA 1
ATOM 9212 C C . LEU B 1 405 ? 5.965 -40.844 10.281 1 97.94 405 LEU B C 1
ATOM 9214 O O . LEU B 1 405 ? 4.949 -40.156 10.328 1 97.94 405 LEU B O 1
ATOM 9218 N N . ILE B 1 406 ? 6.004 -42.094 10.539 1 97.38 406 ILE B N 1
ATOM 9219 C CA . ILE B 1 406 ? 4.758 -42.844 10.672 1 97.38 406 ILE B CA 1
ATOM 9220 C C . ILE B 1 406 ? 4.398 -42.969 12.148 1 97.38 406 ILE B C 1
ATOM 9222 O O . ILE B 1 406 ? 5.191 -43.5 12.945 1 97.38 406 ILE B O 1
ATOM 9226 N N . LEU B 1 407 ? 3.248 -42.594 12.453 1 96.19 407 LEU B N 1
ATOM 9227 C CA . LEU B 1 407 ? 2.775 -42.719 13.836 1 96.19 407 LEU B CA 1
ATOM 9228 C C . LEU B 1 407 ? 2.164 -44.094 14.102 1 96.19 407 LEU B C 1
ATOM 9230 O O . LEU B 1 407 ? 1.382 -44.594 13.289 1 96.19 407 LEU B O 1
ATOM 9234 N N . ILE B 1 408 ? 2.602 -44.688 15.133 1 95.69 408 ILE B N 1
ATOM 9235 C CA . ILE B 1 408 ? 1.939 -45.875 15.648 1 95.69 408 ILE B CA 1
ATOM 9236 C C . ILE B 1 408 ? 0.814 -45.469 16.594 1 95.69 408 ILE B C 1
ATOM 9238 O O . ILE B 1 408 ? 1.068 -45.062 17.734 1 95.69 408 ILE B O 1
ATOM 9242 N N . ASP B 1 409 ? -0.428 -45.594 16.109 1 93.38 409 ASP B N 1
ATOM 9243 C CA . ASP B 1 409 ? -1.483 -44.906 16.844 1 93.38 409 ASP B CA 1
ATOM 9244 C C . ASP B 1 409 ? -2.75 -45.75 16.922 1 93.38 409 ASP B C 1
ATOM 9246 O O . ASP B 1 409 ? -3.799 -45.281 17.359 1 93.38 409 ASP B O 1
ATOM 9250 N N . ASN B 1 410 ? -2.744 -46.969 16.484 1 91.88 410 ASN B N 1
ATOM 9251 C CA . ASN B 1 410 ? -3.914 -47.812 16.594 1 91.88 410 ASN B CA 1
ATOM 9252 C C . ASN B 1 410 ? -3.92 -48.594 17.922 1 91.88 410 ASN B C 1
ATOM 9254 O O . ASN B 1 410 ? -3.08 -49.469 18.141 1 91.88 410 ASN B O 1
ATOM 9258 N N . PRO B 1 411 ? -4.895 -48.375 18.766 1 89.25 411 PRO B N 1
ATOM 9259 C CA . PRO B 1 411 ? -4.879 -49 20.062 1 89.25 411 PRO B CA 1
ATOM 9260 C C . PRO B 1 411 ? -5.441 -50.438 20.031 1 89.25 411 PRO B C 1
ATOM 9262 O O . PRO B 1 411 ? -5.316 -51.188 21 1 89.25 411 PRO B O 1
ATOM 9265 N N . ASN B 1 412 ? -5.961 -50.906 18.969 1 88.5 412 ASN B N 1
ATOM 9266 C CA . ASN B 1 412 ? -6.691 -52.156 18.906 1 88.5 412 ASN B CA 1
ATOM 9267 C C . ASN B 1 412 ? -5.766 -53.312 18.578 1 88.5 412 ASN B C 1
ATOM 9269 O O . ASN B 1 412 ? -6.18 -54.5 18.625 1 88.5 412 ASN B O 1
ATOM 9273 N N . PHE B 1 413 ? -4.559 -53.125 18.281 1 92.25 413 PHE B N 1
ATOM 9274 C CA . PHE B 1 413 ? -3.646 -54.188 17.891 1 92.25 413 PHE B CA 1
ATOM 9275 C C . PHE B 1 413 ? -2.836 -54.688 19.078 1 92.25 413 PHE B C 1
ATOM 9277 O O . PHE B 1 413 ? -2.432 -53.875 19.938 1 92.25 413 PHE B O 1
ATOM 9284 N N . THR B 1 414 ? -2.629 -55.969 19.109 1 90.94 414 THR B N 1
ATOM 9285 C CA . THR B 1 414 ? -1.709 -56.531 20.078 1 90.94 414 THR B CA 1
ATOM 9286 C C . THR B 1 414 ? -0.264 -56.375 19.609 1 90.94 414 THR B C 1
ATOM 9288 O O . THR B 1 414 ? -0.012 -55.969 18.469 1 90.94 414 THR B O 1
ATOM 9291 N N . LEU B 1 415 ? 0.629 -56.625 20.516 1 94.88 415 LEU B N 1
ATOM 9292 C CA . LEU B 1 415 ? 2.043 -56.531 20.172 1 94.88 415 LEU B CA 1
ATOM 9293 C C . LEU B 1 415 ? 2.389 -57.469 19.016 1 94.88 415 LEU B C 1
ATOM 9295 O O . LEU B 1 415 ? 3.094 -57.062 18.078 1 94.88 415 LEU B O 1
ATOM 9299 N N . GLU B 1 416 ? 1.853 -58.656 19.047 1 93.06 416 GLU B N 1
ATOM 9300 C CA . GLU B 1 416 ? 2.131 -59.656 17.984 1 93.06 416 GLU B CA 1
ATOM 9301 C C . GLU B 1 416 ? 1.605 -59.156 16.641 1 93.06 416 GLU B C 1
ATOM 9303 O O . GLU B 1 416 ? 2.285 -59.312 15.617 1 93.06 416 GLU B O 1
ATOM 9308 N N . LYS B 1 417 ? 0.459 -58.625 16.734 1 93.44 417 LYS B N 1
ATOM 9309 C CA . LYS B 1 417 ? -0.154 -58.125 15.508 1 93.44 417 LYS B CA 1
ATOM 9310 C C . LYS B 1 417 ? 0.638 -56.969 14.93 1 93.44 417 LYS B C 1
ATOM 9312 O O . LYS B 1 417 ? 0.844 -56.875 13.719 1 93.44 417 LYS B O 1
ATOM 9317 N N . TYR B 1 418 ? 1.058 -56.062 15.75 1 94.56 418 TYR B N 1
ATOM 9318 C CA . TYR B 1 418 ? 1.857 -54.938 15.312 1 94.56 418 TYR B CA 1
ATOM 9319 C C . TYR B 1 418 ? 3.158 -55.406 14.664 1 94.56 418 TYR B C 1
ATOM 9321 O O . TYR B 1 418 ? 3.582 -54.844 13.648 1 94.56 418 TYR B O 1
ATOM 9329 N N . ILE B 1 419 ? 3.77 -56.312 15.297 1 95.19 419 ILE B N 1
ATOM 9330 C CA . ILE B 1 419 ? 5.031 -56.844 14.781 1 95.19 419 ILE B CA 1
ATOM 9331 C C . ILE B 1 419 ? 4.812 -57.406 13.383 1 95.19 419 ILE B C 1
ATOM 9333 O O . ILE B 1 419 ? 5.602 -57.156 12.469 1 95.19 419 ILE B O 1
ATOM 9337 N N . GLN B 1 420 ? 3.691 -58.156 13.227 1 94.5 420 GLN B N 1
ATOM 9338 C CA . GLN B 1 420 ? 3.361 -58.719 11.922 1 94.5 420 GLN B CA 1
ATOM 9339 C C . GLN B 1 420 ? 3.137 -57.625 10.883 1 94.5 420 GLN B C 1
ATOM 9341 O O . GLN B 1 420 ? 3.611 -57.719 9.75 1 94.5 420 GLN B O 1
ATOM 9346 N N . ILE B 1 421 ? 2.412 -56.656 11.305 1 95.19 421 ILE B N 1
ATOM 9347 C CA . ILE B 1 421 ? 2.066 -55.531 10.414 1 95.19 421 ILE B CA 1
ATOM 9348 C C . ILE B 1 421 ? 3.334 -54.812 9.992 1 95.19 421 ILE B C 1
ATOM 9350 O O . ILE B 1 421 ? 3.566 -54.594 8.797 1 95.19 421 ILE B O 1
ATOM 9354 N N . ILE B 1 422 ? 4.188 -54.406 10.906 1 95.44 422 ILE B N 1
ATOM 9355 C CA . ILE B 1 422 ? 5.387 -53.625 10.664 1 95.44 422 ILE B CA 1
ATOM 9356 C C . ILE B 1 422 ? 6.383 -54.438 9.836 1 95.44 422 ILE B C 1
ATOM 9358 O O . ILE B 1 422 ? 7.016 -53.906 8.922 1 95.44 422 ILE B O 1
ATOM 9362 N N . GLN B 1 423 ? 6.5 -55.688 10.203 1 94.69 423 GLN B N 1
ATOM 9363 C CA . GLN B 1 423 ? 7.375 -56.562 9.438 1 94.69 423 GLN B CA 1
ATOM 9364 C C . GLN B 1 423 ? 6.934 -56.625 7.977 1 94.69 423 GLN B C 1
ATOM 9366 O O . GLN B 1 423 ? 7.746 -56.469 7.062 1 94.69 423 GLN B O 1
ATOM 9371 N N . SER B 1 424 ? 5.633 -56.875 7.785 1 95.06 424 SER B N 1
ATOM 9372 C CA . SER B 1 424 ? 5.086 -56.969 6.438 1 95.06 424 SER B CA 1
ATOM 9373 C C . SER B 1 424 ? 5.281 -55.625 5.691 1 95.06 424 SER B C 1
ATOM 9375 O O . SER B 1 424 ? 5.613 -55.625 4.504 1 95.06 424 SER B O 1
ATOM 9377 N N . PHE B 1 425 ? 5.031 -54.562 6.398 1 95.88 425 PHE B N 1
ATOM 9378 C CA . PHE B 1 425 ? 5.152 -53.219 5.848 1 95.88 425 PHE B CA 1
ATOM 9379 C C . PHE B 1 425 ? 6.586 -52.969 5.402 1 95.88 425 PHE B C 1
ATOM 9381 O O . PHE B 1 425 ? 6.82 -52.531 4.27 1 95.88 425 PHE B O 1
ATOM 9388 N N . LEU B 1 426 ? 7.559 -53.219 6.195 1 95.38 426 LEU B N 1
ATOM 9389 C CA . LEU B 1 426 ? 8.961 -52.906 5.918 1 95.38 426 LEU B CA 1
ATOM 9390 C C . LEU B 1 426 ? 9.516 -53.844 4.852 1 95.38 426 LEU B C 1
ATOM 9392 O O . LEU B 1 426 ? 10.352 -53.438 4.035 1 95.38 426 LEU B O 1
ATOM 9396 N N . GLU B 1 427 ? 9.07 -55.094 4.867 1 93.75 427 GLU B N 1
ATOM 9397 C CA . GLU B 1 427 ? 9.492 -56.031 3.83 1 93.75 427 GLU B CA 1
ATOM 9398 C C . GLU B 1 427 ? 8.984 -55.594 2.457 1 93.75 427 GLU B C 1
ATOM 9400 O O . GLU B 1 427 ? 9.719 -55.688 1.47 1 93.75 427 GLU B O 1
ATOM 9405 N N . TYR B 1 428 ? 7.754 -55.188 2.467 1 94.44 428 TYR B N 1
ATOM 9406 C CA . TYR B 1 428 ? 7.156 -54.719 1.22 1 94.44 428 TYR B CA 1
ATOM 9407 C C . TYR B 1 428 ? 7.953 -53.562 0.638 1 94.44 428 TYR B C 1
ATOM 9409 O O . TYR B 1 428 ? 8.305 -53.562 -0.544 1 94.44 428 TYR B O 1
ATOM 9417 N N . PHE B 1 429 ? 8.25 -52.562 1.353 1 94.81 429 PHE B N 1
ATOM 9418 C CA . PHE B 1 429 ? 8.875 -51.344 0.859 1 94.81 429 PHE B CA 1
ATOM 9419 C C . PHE B 1 429 ? 10.375 -51.562 0.658 1 94.81 429 PHE B C 1
ATOM 9421 O O . PHE B 1 429 ? 11.016 -50.812 -0.091 1 94.81 429 PHE B O 1
ATOM 9428 N N . ASN B 1 430 ? 10.945 -52.531 1.338 1 92.19 430 ASN B N 1
ATOM 9429 C CA . ASN B 1 430 ? 12.344 -52.906 1.11 1 92.19 430 ASN B CA 1
ATOM 9430 C C . ASN B 1 430 ? 12.555 -53.469 -0.286 1 92.19 430 ASN B C 1
ATOM 9432 O O . ASN B 1 430 ? 13.664 -53.438 -0.812 1 92.19 430 ASN B O 1
ATOM 9436 N N . GLU B 1 431 ? 11.508 -54 -0.883 1 92.25 431 GLU B N 1
ATOM 9437 C CA . GLU B 1 431 ? 11.578 -54.625 -2.207 1 92.25 431 GLU B CA 1
ATOM 9438 C C . GLU B 1 431 ? 11.492 -53.562 -3.307 1 92.25 431 GLU B C 1
ATOM 9440 O O . GLU B 1 431 ? 11.805 -53.844 -4.465 1 92.25 431 GLU B O 1
ATOM 9445 N N . ILE B 1 432 ? 11.055 -52.469 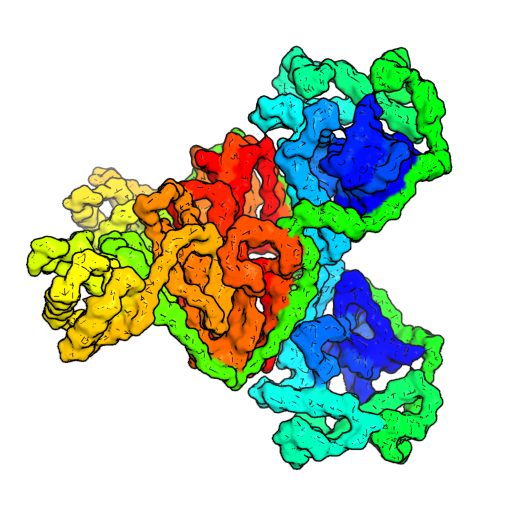-2.877 1 92.25 432 ILE B N 1
ATOM 9446 C CA . ILE B 1 432 ? 10.945 -51.375 -3.848 1 92.25 432 ILE B CA 1
ATOM 9447 C C . ILE B 1 432 ? 12.281 -50.656 -3.965 1 92.25 432 ILE B C 1
ATOM 9449 O O . ILE B 1 432 ? 12.742 -50.031 -3.008 1 92.25 432 ILE B O 1
ATOM 9453 N N . ASP B 1 433 ? 12.984 -50.594 -5.109 1 88.56 433 ASP B N 1
ATOM 9454 C CA . ASP B 1 433 ? 14.367 -50.188 -5.32 1 88.56 433 ASP B CA 1
ATOM 9455 C C . ASP B 1 433 ? 14.562 -48.719 -5.035 1 88.56 433 ASP B C 1
ATOM 9457 O O . ASP B 1 433 ? 15.602 -48.312 -4.512 1 88.56 433 ASP B O 1
ATOM 9461 N N . TYR B 1 434 ? 13.617 -47.906 -5.395 1 89.19 434 TYR B N 1
ATOM 9462 C CA . TYR B 1 434 ? 13.852 -46.469 -5.309 1 89.19 434 TYR B CA 1
ATOM 9463 C C . TYR B 1 434 ? 13.43 -45.938 -3.947 1 89.19 434 TYR B C 1
ATOM 9465 O O . TYR B 1 434 ? 13.57 -44.75 -3.676 1 89.19 434 TYR B O 1
ATOM 9473 N N . ILE B 1 435 ? 12.938 -46.75 -3.043 1 92.12 435 ILE B N 1
ATOM 9474 C CA . ILE B 1 435 ? 12.531 -46.344 -1.702 1 92.12 435 ILE B CA 1
ATOM 9475 C C . ILE B 1 435 ? 13.547 -46.844 -0.68 1 92.12 435 ILE B C 1
ATOM 9477 O O . ILE B 1 435 ? 13.859 -48.031 -0.639 1 92.12 435 ILE B O 1
ATOM 9481 N N . ASP B 1 436 ? 14.117 -45.969 0.086 1 93 436 ASP B N 1
ATOM 9482 C CA . ASP B 1 436 ? 15.047 -46.312 1.156 1 93 436 ASP B CA 1
ATOM 9483 C C . ASP B 1 436 ? 14.344 -46.312 2.514 1 93 436 ASP B C 1
ATOM 9485 O O . ASP B 1 436 ? 14.07 -45.25 3.08 1 93 436 ASP B O 1
ATOM 9489 N N . ILE B 1 437 ? 14.141 -47.406 3.09 1 93.56 437 ILE B N 1
ATOM 9490 C CA . ILE B 1 437 ? 13.383 -47.531 4.328 1 93.56 437 ILE B CA 1
ATOM 9491 C C . ILE B 1 437 ? 14.18 -46.938 5.492 1 93.56 437 ILE B C 1
ATOM 9493 O O . ILE B 1 437 ? 13.625 -46.719 6.566 1 93.56 437 ILE B O 1
ATOM 9497 N N . SER B 1 438 ? 15.492 -46.75 5.293 1 92.44 438 SER B N 1
ATOM 9498 C CA . SER B 1 438 ? 16.312 -46.156 6.352 1 92.44 438 SER B CA 1
ATOM 9499 C C . SER B 1 438 ? 15.914 -44.719 6.633 1 92.44 438 SER B C 1
ATOM 9501 O O . SER B 1 438 ? 16.25 -44.188 7.688 1 92.44 438 SER B O 1
ATOM 9503 N N . ASN B 1 439 ? 15.211 -44.125 5.719 1 94.75 439 ASN B N 1
ATOM 9504 C CA . ASN B 1 439 ? 14.773 -42.75 5.883 1 94.75 439 ASN B CA 1
ATOM 9505 C C . ASN B 1 439 ? 13.438 -42.656 6.609 1 94.75 439 ASN B C 1
ATOM 9507 O O . ASN B 1 439 ? 12.961 -41.562 6.918 1 94.75 439 ASN B O 1
ATOM 9511 N N . PHE B 1 440 ? 12.875 -43.781 6.879 1 96.31 440 PHE B N 1
ATOM 9512 C CA . PHE B 1 440 ? 11.625 -43.812 7.617 1 96.31 440 PHE B CA 1
ATOM 9513 C C . PHE B 1 440 ? 11.867 -43.531 9.102 1 96.31 440 PHE B C 1
ATOM 9515 O O . PHE B 1 440 ? 12.938 -43.844 9.617 1 96.31 440 PHE B O 1
ATOM 9522 N N . LYS B 1 441 ? 10.898 -42.938 9.719 1 97 441 LYS B N 1
ATOM 9523 C CA . LYS B 1 441 ? 10.875 -42.812 11.172 1 97 441 LYS B CA 1
ATOM 9524 C C . LYS B 1 441 ? 9.531 -43.25 11.734 1 97 441 LYS B C 1
ATOM 9526 O O . LYS B 1 441 ? 8.508 -43.156 11.055 1 97 441 LYS B O 1
ATOM 9531 N N . PHE B 1 442 ? 9.609 -43.812 12.914 1 97.19 442 PHE B N 1
ATOM 9532 C CA . PHE B 1 442 ? 8.375 -44.156 13.625 1 97.19 442 PHE B CA 1
ATOM 9533 C C . PHE B 1 442 ? 8.258 -43.344 14.906 1 97.19 442 PHE B C 1
ATOM 9535 O O . PHE B 1 442 ? 9.266 -42.906 15.469 1 97.19 442 PHE B O 1
ATOM 9542 N N . GLN B 1 443 ? 7.074 -43.062 15.344 1 96.62 443 GLN B N 1
ATOM 9543 C CA . GLN B 1 443 ? 6.773 -42.406 16.609 1 96.62 443 GLN B CA 1
ATOM 9544 C C . GLN B 1 443 ? 5.473 -42.906 17.219 1 96.62 443 GLN B C 1
ATOM 9546 O O . GLN B 1 443 ? 4.555 -43.312 16.484 1 96.62 443 GLN B O 1
ATOM 9551 N N . PHE B 1 444 ? 5.461 -42.969 18.484 1 96.25 444 PHE B N 1
ATOM 9552 C CA . PHE B 1 444 ? 4.277 -43.5 19.156 1 96.25 444 PHE B CA 1
ATOM 9553 C C . PHE B 1 444 ? 3.352 -42.375 19.594 1 96.25 444 PHE B C 1
ATOM 9555 O O . PHE B 1 444 ? 3.789 -41.219 19.75 1 96.25 444 PHE B O 1
ATOM 9562 N N . THR B 1 445 ? 2.072 -42.625 19.703 1 94.12 445 THR B N 1
ATOM 9563 C CA . THR B 1 445 ? 1.129 -41.75 20.375 1 94.12 445 THR B CA 1
ATOM 9564 C C . THR B 1 445 ? 0.898 -42.188 21.812 1 94.12 445 THR B C 1
ATOM 9566 O O . THR B 1 445 ? 1.263 -43.281 22.203 1 94.12 445 THR B O 1
ATOM 9569 N N . ASN B 1 446 ? 0.266 -41.375 22.547 1 89.94 446 ASN B N 1
ATOM 9570 C CA . ASN B 1 446 ? 0.078 -41.625 23.969 1 89.94 446 ASN B CA 1
ATOM 9571 C C . ASN B 1 446 ? -0.995 -42.688 24.203 1 89.94 446 ASN B C 1
ATOM 9573 O O . ASN B 1 446 ? -1.116 -43.219 25.312 1 89.94 446 ASN B O 1
ATOM 9577 N N . ILE B 1 447 ? -1.624 -43.062 23.234 1 91.56 447 ILE B N 1
ATOM 9578 C CA . ILE B 1 447 ? -2.717 -44 23.375 1 91.56 447 ILE B CA 1
ATOM 9579 C C . ILE B 1 447 ? -2.16 -45.438 23.422 1 91.56 447 ILE B C 1
ATOM 9581 O O . ILE B 1 447 ? -2.822 -46.344 23.906 1 91.56 447 ILE B O 1
ATOM 9585 N N . ILE B 1 448 ? -0.982 -45.688 22.953 1 94 448 ILE B N 1
ATOM 9586 C CA . ILE B 1 448 ? -0.363 -47 22.875 1 94 448 ILE B CA 1
ATOM 9587 C C . ILE B 1 448 ? 0.238 -47.344 24.234 1 94 448 ILE B C 1
ATOM 9589 O O . ILE B 1 448 ? 0.894 -46.531 24.875 1 94 448 ILE B O 1
ATOM 9593 N N . SER B 1 449 ? 0.075 -48.562 24.719 1 92.94 449 SER B N 1
ATOM 9594 C CA . SER B 1 449 ? 0.53 -49.031 26.031 1 92.94 449 SER B CA 1
ATOM 9595 C C . SER B 1 449 ? 2.051 -49.125 26.078 1 92.94 449 SER B C 1
ATOM 9597 O O . SER B 1 449 ? 2.701 -49.312 25.047 1 92.94 449 SER B O 1
ATOM 9599 N N . LYS B 1 450 ? 2.602 -49.062 27.266 1 93.5 450 LYS B N 1
ATOM 9600 C CA . LYS B 1 450 ? 4.047 -49.094 27.484 1 93.5 450 LYS B CA 1
ATOM 9601 C C . LYS B 1 450 ? 4.648 -50.438 27.062 1 93.5 450 LYS B C 1
ATOM 9603 O O . LYS B 1 450 ? 5.766 -50.469 26.547 1 93.5 450 LYS B O 1
ATOM 9608 N N . ASP B 1 451 ? 3.875 -51.438 27.25 1 93.69 451 ASP B N 1
ATOM 9609 C CA . ASP B 1 451 ? 4.363 -52.75 26.922 1 93.69 451 ASP B CA 1
ATOM 9610 C C . ASP B 1 451 ? 4.523 -52.938 25.406 1 93.69 451 ASP B C 1
ATOM 9612 O O . ASP B 1 451 ? 5.52 -53.469 24.938 1 93.69 451 ASP B O 1
ATOM 9616 N N . ILE B 1 452 ? 3.545 -52.438 24.734 1 95.19 452 ILE B N 1
ATOM 9617 C CA . ILE B 1 452 ? 3.582 -52.531 23.281 1 95.19 452 ILE B CA 1
ATOM 9618 C C . ILE B 1 452 ? 4.723 -51.656 22.75 1 95.19 452 ILE B C 1
ATOM 9620 O O . ILE B 1 452 ? 5.445 -52.094 21.844 1 95.19 452 ILE B O 1
ATOM 9624 N N . LYS B 1 453 ? 4.965 -50.5 23.297 1 95.75 453 LYS B N 1
ATOM 9625 C CA . LYS B 1 453 ? 6.043 -49.594 22.891 1 95.75 453 LYS B CA 1
ATOM 9626 C C . LYS B 1 453 ? 7.402 -50.281 23.047 1 95.75 453 LYS B C 1
ATOM 9628 O O . LYS B 1 453 ? 8.203 -50.281 22.109 1 95.75 453 LYS B O 1
ATOM 9633 N N . ALA B 1 454 ? 7.582 -50.844 24.234 1 94.94 454 ALA B N 1
ATOM 9634 C CA . ALA B 1 454 ? 8.859 -51.469 24.531 1 94.94 454 ALA B CA 1
ATOM 9635 C C . ALA B 1 454 ? 9.125 -52.656 23.578 1 94.94 454 ALA B C 1
ATOM 9637 O O . ALA B 1 454 ? 10.242 -52.812 23.094 1 94.94 454 ALA B O 1
ATOM 9638 N N . GLY B 1 455 ? 8.07 -53.406 23.359 1 94.81 455 GLY B N 1
ATOM 9639 C CA . GLY B 1 455 ? 8.195 -54.531 22.469 1 94.81 455 GLY B CA 1
ATOM 9640 C C . GLY B 1 455 ? 8.516 -54.156 21.031 1 94.81 455 GLY B C 1
ATOM 9641 O O . GLY B 1 455 ? 9.352 -54.781 20.391 1 94.81 455 GLY B O 1
ATOM 9642 N N . LEU B 1 456 ? 7.844 -53.156 20.609 1 95.19 456 LEU B N 1
ATOM 9643 C CA . LEU B 1 456 ? 8.039 -52.719 19.234 1 95.19 456 LEU B CA 1
ATOM 9644 C C . LEU B 1 456 ? 9.398 -52.031 19.062 1 95.19 456 LEU B C 1
ATOM 9646 O O . LEU B 1 456 ? 10.047 -52.188 18.016 1 95.19 456 LEU B O 1
ATOM 9650 N N . ILE B 1 457 ? 9.82 -51.188 20.031 1 95.44 457 ILE B N 1
ATOM 9651 C CA . ILE B 1 457 ? 11.133 -50.562 20 1 95.44 457 ILE B CA 1
ATOM 9652 C C . ILE B 1 457 ? 12.219 -51.625 19.891 1 95.44 457 ILE B C 1
ATOM 9654 O O . ILE B 1 457 ? 13.133 -51.5 19.062 1 95.44 457 ILE B O 1
ATOM 9658 N N . ASP B 1 458 ? 12.086 -52.656 20.672 1 94.06 458 ASP B N 1
ATOM 9659 C CA . ASP B 1 458 ? 13.047 -53.75 20.656 1 94.06 458 ASP B CA 1
ATOM 9660 C C . ASP B 1 458 ? 13.055 -54.438 19.297 1 94.06 458 ASP B C 1
ATOM 9662 O O . ASP B 1 458 ? 14.125 -54.719 18.734 1 94.06 458 ASP B O 1
ATOM 9666 N N . PHE B 1 459 ? 11.867 -54.719 18.844 1 94.94 459 PHE B N 1
ATOM 9667 C CA . PHE B 1 459 ? 11.727 -55.406 17.578 1 94.94 459 PHE B CA 1
ATOM 9668 C C . PHE B 1 459 ? 12.352 -54.625 16.438 1 94.94 459 PHE B C 1
ATOM 9670 O O . PHE B 1 459 ? 13.148 -55.156 15.656 1 94.94 459 PHE B O 1
ATOM 9677 N N . ILE B 1 460 ? 12.008 -53.281 16.328 1 94.12 460 ILE B N 1
ATOM 9678 C CA . ILE B 1 460 ? 12.438 -52.438 15.219 1 94.12 460 ILE B CA 1
ATOM 9679 C C . ILE B 1 460 ? 13.938 -52.156 15.32 1 94.12 460 ILE B C 1
ATOM 9681 O O . ILE B 1 460 ? 14.656 -52.25 14.312 1 94.12 460 ILE B O 1
ATOM 9685 N N . SER B 1 461 ? 14.43 -51.906 16.484 1 92.12 461 SER B N 1
ATOM 9686 C CA . SER B 1 461 ? 15.844 -51.594 16.688 1 92.12 461 SER B CA 1
ATOM 9687 C C . SER B 1 461 ? 16.719 -52.812 16.406 1 92.12 461 SER B C 1
ATOM 9689 O O . SER B 1 461 ? 17.844 -52.688 15.953 1 92.12 461 SER B O 1
ATOM 9691 N N . SER B 1 462 ? 16.234 -54 16.672 1 93 462 SER B N 1
ATOM 9692 C CA . SER B 1 462 ? 17.016 -55.219 16.531 1 93 462 SER B CA 1
ATOM 9693 C C . SER B 1 462 ? 17.047 -55.688 15.07 1 93 462 SER B C 1
ATOM 9695 O O . SER B 1 462 ? 18.016 -56.281 14.633 1 93 462 SER B O 1
ATOM 9697 N N . ASN B 1 463 ? 16.031 -55.438 14.406 1 92.69 463 ASN B N 1
ATOM 9698 C CA . ASN B 1 463 ? 15.891 -56.031 13.086 1 92.69 463 ASN B CA 1
ATOM 9699 C C . ASN B 1 463 ? 16.109 -55.031 11.977 1 92.69 463 ASN B C 1
ATOM 9701 O O . ASN B 1 463 ? 16.406 -55.375 10.836 1 92.69 463 ASN B O 1
ATOM 9705 N N . TYR B 1 464 ? 15.812 -53.812 12.336 1 91.88 464 TYR B N 1
ATOM 9706 C CA . TYR B 1 464 ? 15.859 -52.781 11.289 1 91.88 464 TYR B CA 1
ATOM 9707 C C . TYR B 1 464 ? 16.625 -51.562 11.758 1 91.88 464 TYR B C 1
ATOM 9709 O O . TYR B 1 464 ? 16.672 -51.25 12.953 1 91.88 464 TYR B O 1
ATOM 9717 N N . ASN B 1 465 ? 17.328 -50.844 10.898 1 89.88 465 ASN B N 1
ATOM 9718 C CA . ASN B 1 465 ? 18.031 -49.594 11.188 1 89.88 465 ASN B CA 1
ATOM 9719 C C . ASN B 1 465 ? 17.141 -48.375 10.961 1 89.88 465 ASN B C 1
ATOM 9721 O O . ASN B 1 465 ? 17.438 -47.531 10.109 1 89.88 465 ASN B O 1
ATOM 9725 N N . ILE B 1 466 ? 16.031 -48.312 11.633 1 93.62 466 ILE B N 1
ATOM 9726 C CA . ILE B 1 466 ? 15.055 -47.25 11.508 1 93.62 466 ILE B CA 1
ATOM 9727 C C . ILE B 1 466 ? 14.961 -46.469 12.828 1 93.62 466 ILE B C 1
ATOM 9729 O O . ILE B 1 466 ? 14.93 -47.094 13.906 1 93.62 466 ILE B O 1
ATOM 9733 N N . ASP B 1 467 ? 14.961 -45.188 12.766 1 93.25 467 ASP B N 1
ATOM 9734 C CA . ASP B 1 467 ? 14.914 -44.312 13.945 1 93.25 467 ASP B CA 1
ATOM 9735 C C . ASP B 1 467 ? 13.5 -44.25 14.523 1 93.25 467 ASP B C 1
ATOM 9737 O O . ASP B 1 467 ? 12.516 -44.219 13.781 1 93.25 467 ASP B O 1
ATOM 9741 N N . ILE B 1 468 ? 13.438 -44.312 15.82 1 94.69 468 ILE B N 1
ATOM 9742 C CA . ILE B 1 468 ? 12.18 -44.156 16.531 1 94.69 468 ILE B CA 1
ATOM 9743 C C . ILE B 1 468 ? 12.266 -42.938 17.453 1 94.69 468 ILE B C 1
ATOM 9745 O O . ILE B 1 468 ? 13.156 -42.844 18.297 1 94.69 468 ILE B O 1
ATOM 9749 N N . ILE B 1 469 ? 11.359 -42 17.312 1 93.94 469 ILE B N 1
ATOM 9750 C CA . ILE B 1 469 ? 11.312 -40.812 18.156 1 93.94 469 ILE B CA 1
ATOM 9751 C C . ILE B 1 469 ? 10.766 -41.188 19.531 1 93.94 469 ILE B C 1
ATOM 9753 O O . ILE B 1 469 ? 9.68 -41.75 19.641 1 93.94 469 ILE B O 1
ATOM 9757 N N . GLU B 1 470 ? 11.414 -40.844 20.5 1 87 470 GLU B N 1
ATOM 9758 C CA . GLU B 1 470 ? 11.164 -41.344 21.844 1 87 470 GLU B CA 1
ATOM 9759 C C . GLU B 1 470 ? 9.938 -40.688 22.453 1 87 470 GLU B C 1
ATOM 9761 O O . GLU B 1 470 ? 9.133 -41.344 23.125 1 87 470 GLU B O 1
ATOM 9766 N N . ASN B 1 471 ? 9.75 -39.438 22.219 1 89.44 471 ASN B N 1
ATOM 9767 C CA . ASN B 1 471 ? 8.633 -38.719 22.844 1 89.44 471 ASN B CA 1
ATOM 9768 C C . ASN B 1 471 ? 7.316 -39 22.109 1 89.44 471 ASN B C 1
ATOM 9770 O O . ASN B 1 471 ? 7.285 -39.094 20.891 1 89.44 471 ASN B O 1
ATOM 9774 N N . ASP B 1 472 ? 6.293 -39.25 22.906 1 92.94 472 ASP B N 1
ATOM 9775 C CA . ASP B 1 472 ? 4.977 -39.469 22.328 1 92.94 472 ASP B CA 1
ATOM 9776 C C . ASP B 1 472 ? 4.453 -38.219 21.625 1 92.94 472 ASP B C 1
ATOM 9778 O O . ASP B 1 472 ? 4.672 -37.125 22.109 1 92.94 472 ASP B O 1
ATOM 9782 N N . PHE B 1 473 ? 3.881 -38.469 20.578 1 92.94 473 PHE B N 1
ATOM 9783 C CA . PHE B 1 473 ? 3.211 -37.344 19.906 1 92.94 473 PHE B CA 1
ATOM 9784 C C . PHE B 1 473 ? 1.797 -37.188 20.438 1 92.94 473 PHE B C 1
ATOM 9786 O O . PHE B 1 473 ? 1.044 -38.156 20.562 1 92.94 473 PHE B O 1
ATOM 9793 N N . ILE B 1 474 ? 1.48 -35.969 20.812 1 85.62 474 ILE B N 1
ATOM 9794 C CA . ILE B 1 474 ? 0.143 -35.656 21.297 1 85.62 474 ILE B CA 1
ATOM 9795 C C . ILE B 1 474 ? -0.554 -34.75 20.281 1 85.62 474 ILE B C 1
ATOM 9797 O O . ILE B 1 474 ? -0.096 -33.625 20.016 1 85.62 474 ILE B O 1
ATOM 9801 N N . SER B 1 475 ? -1.637 -35.281 19.703 1 77.12 475 SER B N 1
ATOM 9802 C CA . SER B 1 475 ? -2.371 -34.5 18.719 1 77.12 475 SER B CA 1
ATOM 9803 C C . SER B 1 475 ? -3.438 -33.625 19.375 1 77.12 475 SER B C 1
ATOM 9805 O O . SER B 1 475 ? -4.211 -34.094 20.203 1 77.12 475 SER B O 1
ATOM 9807 N N . VAL B 1 476 ? -3.406 -32.312 19.172 1 70.44 476 VAL B N 1
ATOM 9808 C CA . VAL B 1 476 ? -4.445 -31.422 19.672 1 70.44 476 VAL B CA 1
ATOM 9809 C C . VAL B 1 476 ? -5.453 -31.125 18.562 1 70.44 476 VAL B C 1
ATOM 9811 O O . VAL B 1 476 ? -5.082 -30.656 17.484 1 70.44 476 VAL B O 1
ATOM 9814 N N . LYS B 1 477 ? -6.738 -31.531 18.75 1 72.44 477 LYS B N 1
ATOM 9815 C CA . LYS B 1 477 ? -7.754 -31.359 17.719 1 72.44 477 LYS B CA 1
ATOM 9816 C C . LYS B 1 477 ? -8.703 -30.219 18.078 1 72.44 477 LYS B C 1
ATOM 9818 O O . LYS B 1 477 ? -9.82 -30.141 17.547 1 72.44 477 LYS B O 1
ATOM 9823 N N . SER B 1 478 ? -8.227 -29.25 18.719 1 77.69 478 SER B N 1
ATOM 9824 C CA . SER B 1 478 ? -9.141 -28.172 19.094 1 77.69 478 SER B CA 1
ATOM 9825 C C . SER B 1 478 ? -9.195 -27.094 18.016 1 77.69 478 SER B C 1
ATOM 9827 O O . SER B 1 478 ? -8.195 -26.828 17.344 1 77.69 478 SER B O 1
ATOM 9829 N N . LEU B 1 479 ? -10.422 -26.641 17.719 1 84.56 479 LEU B N 1
ATOM 9830 C CA . LEU B 1 479 ? -10.617 -25.516 16.812 1 84.56 479 LEU B CA 1
ATOM 9831 C C . LEU B 1 479 ? -10.516 -24.188 17.562 1 84.56 479 LEU B C 1
ATOM 9833 O O . LEU B 1 479 ? -10.984 -24.078 18.688 1 84.56 479 LEU B O 1
ATOM 9837 N N . ASN B 1 480 ? -9.812 -23.312 16.969 1 86.31 480 ASN B N 1
ATOM 9838 C CA . ASN B 1 480 ? -9.672 -21.953 17.484 1 86.31 480 ASN B CA 1
ATOM 9839 C C . ASN B 1 480 ? -9.578 -20.938 16.359 1 86.31 480 ASN B C 1
ATOM 9841 O O . ASN B 1 480 ? -8.688 -21.016 15.508 1 86.31 480 ASN B O 1
ATOM 9845 N N . LYS B 1 481 ? -10.398 -20.031 16.359 1 87.5 481 LYS B N 1
ATOM 9846 C CA . LYS B 1 481 ? -10.469 -19.047 15.281 1 87.5 481 LYS B CA 1
ATOM 9847 C C . LYS B 1 481 ? -9.141 -18.312 15.133 1 87.5 481 LYS B C 1
ATOM 9849 O O . LYS B 1 481 ? -8.828 -17.812 14.047 1 87.5 481 LYS B O 1
ATOM 9854 N N . ILE B 1 482 ? -8.383 -18.266 16.141 1 89.5 482 ILE B N 1
ATOM 9855 C CA . ILE B 1 482 ? -7.137 -17.5 16.125 1 89.5 482 ILE B CA 1
ATOM 9856 C C . ILE B 1 482 ? -6.16 -18.125 15.125 1 89.5 482 ILE B C 1
ATOM 9858 O O . ILE B 1 482 ? -5.273 -17.438 14.617 1 89.5 482 ILE B O 1
ATOM 9862 N N . TYR B 1 483 ? -6.316 -19.422 14.844 1 92.06 483 TYR B N 1
ATOM 9863 C CA . TYR B 1 483 ? -5.391 -20.109 13.961 1 92.06 483 TYR B CA 1
ATOM 9864 C C . TYR B 1 483 ? -5.469 -19.562 12.547 1 92.06 483 TYR B C 1
ATOM 9866 O O . TYR B 1 483 ? -4.539 -19.75 11.75 1 92.06 483 TYR B O 1
ATOM 9874 N N . ASP B 1 484 ? -6.539 -18.891 12.266 1 93.25 484 ASP B N 1
ATOM 9875 C CA . ASP B 1 484 ? -6.738 -18.359 10.914 1 93.25 484 ASP B CA 1
ATOM 9876 C C . ASP B 1 484 ? -6.242 -16.922 10.805 1 93.25 484 ASP B C 1
ATOM 9878 O O . ASP B 1 484 ? -6.102 -16.391 9.703 1 93.25 484 ASP B O 1
ATOM 9882 N N . THR B 1 485 ? -5.945 -16.312 11.859 1 92.81 485 THR B N 1
ATOM 9883 C CA . THR B 1 485 ? -5.777 -14.867 11.906 1 92.81 485 THR B CA 1
ATOM 9884 C C . THR B 1 485 ? -4.305 -14.484 11.781 1 92.81 485 THR B C 1
ATOM 9886 O O . THR B 1 485 ? -3.43 -15.352 11.836 1 92.81 485 THR B O 1
ATOM 9889 N N . ILE B 1 486 ? -4.062 -13.195 11.617 1 93.5 486 ILE B N 1
ATOM 9890 C CA . ILE B 1 486 ? -2.734 -12.625 11.43 1 93.5 486 ILE B CA 1
ATOM 9891 C C . ILE B 1 486 ? -1.91 -12.797 12.703 1 93.5 486 ILE B C 1
ATOM 9893 O O . ILE B 1 486 ? -0.681 -12.695 12.672 1 93.5 486 ILE B O 1
ATOM 9897 N N . TYR B 1 487 ? -2.541 -13.102 13.82 1 90.31 487 TYR B N 1
ATOM 9898 C CA . TYR B 1 487 ? -1.856 -13.234 15.102 1 90.31 487 TYR B CA 1
ATOM 9899 C C . TYR B 1 487 ? -0.886 -14.406 15.086 1 90.31 487 TYR B C 1
ATOM 9901 O O . TYR B 1 487 ? 0.111 -14.406 15.812 1 90.31 487 TYR B O 1
ATOM 9909 N N . MET B 1 488 ? -1.161 -15.328 14.227 1 94.19 488 MET B N 1
ATOM 9910 C CA . MET B 1 488 ? -0.341 -16.531 14.172 1 94.19 488 MET B CA 1
ATOM 9911 C C . MET B 1 488 ? 1.021 -16.234 13.555 1 94.19 488 MET B C 1
ATOM 9913 O O . MET B 1 488 ? 1.992 -16.953 13.812 1 94.19 488 MET B O 1
ATOM 9917 N N . LEU B 1 489 ? 1.095 -15.172 12.781 1 95.81 489 LEU B N 1
ATOM 9918 C CA . LEU B 1 489 ? 2.33 -14.82 12.094 1 95.81 489 LEU B CA 1
ATOM 9919 C C . LEU B 1 489 ? 3.43 -14.477 13.094 1 95.81 489 LEU B C 1
ATOM 9921 O O . LEU B 1 489 ? 4.422 -15.195 13.203 1 95.81 489 LEU B O 1
ATOM 9925 N N . PRO B 1 490 ? 3.283 -13.406 13.852 1 94.19 490 PRO B N 1
ATOM 9926 C CA . PRO B 1 490 ? 4.332 -13.125 14.836 1 94.19 490 PRO B CA 1
ATOM 9927 C C . PRO B 1 490 ? 4.441 -14.203 15.906 1 94.19 490 PRO B C 1
ATOM 9929 O O . PRO B 1 490 ? 5.523 -14.438 16.453 1 94.19 490 PRO B O 1
ATOM 9932 N N . PHE B 1 491 ? 3.332 -14.898 16.234 1 93.31 491 PHE B N 1
ATOM 9933 C CA . PHE B 1 491 ? 3.346 -15.953 17.25 1 93.31 491 PHE B CA 1
ATOM 9934 C C . PHE B 1 491 ? 4.309 -17.062 16.859 1 93.31 491 PHE B C 1
ATOM 9936 O O . PHE B 1 491 ? 5.156 -17.469 17.656 1 93.31 491 PHE B O 1
ATOM 9943 N N . ILE B 1 492 ? 4.156 -17.562 15.664 1 95.69 492 ILE B N 1
ATOM 9944 C CA . ILE B 1 492 ? 4.977 -18.672 15.18 1 95.69 492 ILE B CA 1
ATOM 9945 C C . ILE B 1 492 ? 6.434 -18.219 15.078 1 95.69 492 ILE B C 1
ATOM 9947 O O . ILE B 1 492 ? 7.344 -18.938 15.5 1 95.69 492 ILE B O 1
ATOM 9951 N N . ILE B 1 493 ? 6.684 -17.016 14.531 1 96.31 493 ILE B N 1
ATOM 9952 C CA . ILE B 1 493 ? 8.039 -16.5 14.367 1 96.31 493 ILE B CA 1
ATOM 9953 C C . ILE B 1 493 ? 8.727 -16.406 15.734 1 96.31 493 ILE B C 1
ATOM 9955 O O . ILE B 1 493 ? 9.828 -16.922 15.914 1 96.31 493 ILE B O 1
ATOM 9959 N N . HIS B 1 494 ? 8.047 -15.789 16.656 1 93.94 494 HIS B N 1
ATOM 9960 C CA . HIS B 1 494 ? 8.625 -15.57 17.969 1 93.94 494 HIS B CA 1
ATOM 9961 C C . HIS B 1 494 ? 8.93 -16.891 18.672 1 93.94 494 HIS B C 1
ATOM 9963 O O . HIS B 1 494 ? 10.016 -17.062 19.234 1 93.94 494 HIS B O 1
ATOM 9969 N N . ASN B 1 495 ? 8.008 -17.797 18.641 1 92.88 495 ASN B N 1
ATOM 9970 C CA . ASN B 1 495 ? 8.188 -19.062 19.312 1 92.88 495 ASN B CA 1
ATOM 9971 C C . ASN B 1 495 ? 9.258 -19.922 18.641 1 92.88 495 ASN B C 1
ATOM 9973 O O . ASN B 1 495 ? 9.969 -20.672 19.312 1 92.88 495 ASN B O 1
ATOM 9977 N N . THR B 1 496 ? 9.359 -19.812 17.375 1 93.94 496 THR B N 1
ATOM 9978 C CA . THR B 1 496 ? 10.414 -20.547 16.672 1 93.94 496 THR B CA 1
ATOM 9979 C C . THR B 1 496 ? 11.789 -20 17.047 1 93.94 496 THR B C 1
ATOM 9981 O O . THR B 1 496 ? 12.719 -20.781 17.297 1 93.94 496 THR B O 1
ATOM 9984 N N . ILE B 1 497 ? 11.914 -18.688 17.141 1 93 497 ILE B N 1
ATOM 9985 C CA . ILE B 1 497 ? 13.195 -18.047 17.391 1 93 497 ILE B CA 1
ATOM 9986 C C . ILE B 1 497 ? 13.602 -18.266 18.859 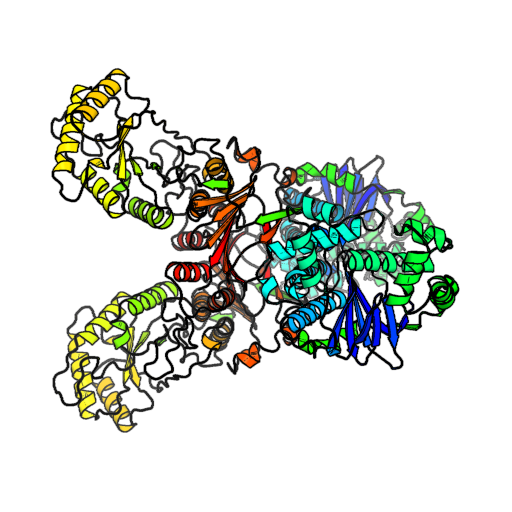1 93 497 ILE B C 1
ATOM 9988 O O . ILE B 1 497 ? 14.758 -18.594 19.141 1 93 497 ILE B O 1
ATOM 9992 N N . PHE B 1 498 ? 12.68 -18.109 19.75 1 89.75 498 PHE B N 1
ATOM 9993 C CA . PHE B 1 498 ? 13.031 -18.156 21.172 1 89.75 498 PHE B CA 1
ATOM 9994 C C . PHE B 1 498 ? 12.656 -19.516 21.781 1 89.75 498 PHE B C 1
ATOM 9996 O O . PHE B 1 498 ? 12.953 -19.781 22.938 1 89.75 498 PHE B O 1
ATOM 10003 N N . GLN B 1 499 ? 12.047 -20.453 21.047 1 81.69 499 GLN B N 1
ATOM 10004 C CA . GLN B 1 499 ? 11.711 -21.828 21.438 1 81.69 499 GLN B CA 1
ATOM 10005 C C . GLN B 1 499 ? 10.938 -21.844 22.75 1 81.69 499 GLN B C 1
ATOM 10007 O O . GLN B 1 499 ? 11.289 -22.594 23.672 1 81.69 499 GLN B O 1
ATOM 10012 N N . LYS B 1 500 ? 9.914 -21.094 22.812 1 78.69 500 LYS B N 1
ATOM 10013 C CA . LYS B 1 500 ? 9.133 -20.984 24.031 1 78.69 500 LYS B CA 1
ATOM 10014 C C . LYS B 1 500 ? 8.016 -22.031 24.062 1 78.69 500 LYS B C 1
ATOM 10016 O O . LYS B 1 500 ? 7.961 -22.859 24.984 1 78.69 500 LYS B O 1
ATOM 10021 N N . ASN B 1 501 ? 7.129 -22.031 23.078 1 80.75 501 ASN B N 1
ATOM 10022 C CA . ASN B 1 501 ? 5.996 -22.953 23 1 80.75 501 ASN B CA 1
ATOM 10023 C C . ASN B 1 501 ? 6.145 -23.922 21.844 1 80.75 501 ASN B C 1
ATOM 10025 O O . ASN B 1 501 ? 6.77 -23.609 20.828 1 80.75 501 ASN B O 1
ATOM 10029 N N . SER B 1 502 ? 5.586 -25.094 22.094 1 83.12 502 SER B N 1
ATOM 10030 C CA . SER B 1 502 ? 5.582 -26.078 21.031 1 83.12 502 SER B CA 1
ATOM 10031 C C . SER B 1 502 ? 4.594 -25.703 19.922 1 83.12 502 SER B C 1
ATOM 10033 O O . SER B 1 502 ? 3.484 -25.25 20.219 1 83.12 502 SER B O 1
ATOM 10035 N N . LEU B 1 503 ? 5.016 -25.812 18.734 1 89.94 503 LEU B N 1
ATOM 10036 C CA . LEU B 1 503 ? 4.168 -25.484 17.594 1 89.94 503 LEU B CA 1
ATOM 10037 C C . LEU B 1 503 ? 3.705 -26.766 16.891 1 89.94 503 LEU B C 1
ATOM 10039 O O . LEU B 1 503 ? 3.266 -26.719 15.742 1 89.94 503 LEU B O 1
ATOM 10043 N N . ASN B 1 504 ? 3.709 -27.875 17.625 1 88.5 504 ASN B N 1
ATOM 10044 C CA . ASN B 1 504 ? 3.418 -29.188 17.047 1 88.5 504 ASN B CA 1
ATOM 10045 C C . ASN B 1 504 ? 1.937 -29.344 16.703 1 88.5 504 ASN B C 1
ATOM 10047 O O . ASN B 1 504 ? 1.541 -30.297 16.031 1 88.5 504 ASN B O 1
ATOM 10051 N N . PHE B 1 505 ? 1.127 -28.406 17.094 1 89.5 505 PHE B N 1
ATOM 10052 C CA . PHE B 1 505 ? -0.298 -28.484 16.797 1 89.5 505 PHE B CA 1
ATOM 10053 C C . PHE B 1 505 ? -0.575 -28.031 15.367 1 89.5 505 PHE B C 1
ATOM 10055 O O . PHE B 1 505 ? -1.649 -28.297 14.82 1 89.5 505 PHE B O 1
ATOM 10062 N N . LEU B 1 506 ? 0.319 -27.359 14.766 1 93.19 506 LEU B N 1
ATOM 10063 C CA . LEU B 1 506 ? 0.14 -26.844 13.414 1 93.19 506 LEU B CA 1
ATOM 10064 C C . LEU B 1 506 ? 0.215 -27.984 12.398 1 93.19 506 LEU B C 1
ATOM 10066 O O . LEU B 1 506 ? 0.981 -28.938 12.578 1 93.19 506 LEU B O 1
ATOM 10070 N N . ARG B 1 507 ? -0.61 -27.828 11.344 1 94.38 507 ARG B N 1
ATOM 10071 C CA . ARG B 1 507 ? -0.693 -28.844 10.289 1 94.38 507 ARG B CA 1
ATOM 10072 C C . ARG B 1 507 ? -0.506 -28.203 8.914 1 94.38 507 ARG B C 1
ATOM 10074 O O . ARG B 1 507 ? -0.574 -26.984 8.773 1 94.38 507 ARG B O 1
ATOM 10081 N N . ALA B 1 508 ? -0.294 -29.078 7.938 1 95.75 508 ALA B N 1
ATOM 10082 C CA . ALA B 1 508 ? -0.065 -28.609 6.574 1 95.75 508 ALA B CA 1
ATOM 10083 C C . ALA B 1 508 ? -1.324 -27.953 6 1 95.75 508 ALA B C 1
ATOM 10085 O O . ALA B 1 508 ? -1.258 -26.891 5.387 1 95.75 508 ALA B O 1
ATOM 10086 N N . TYR B 1 509 ? -2.369 -28.609 6.18 1 94.56 509 TYR B N 1
ATOM 10087 C CA . TYR B 1 509 ? -3.627 -28.109 5.641 1 94.56 509 TYR B CA 1
ATOM 10088 C C . TYR B 1 509 ? -4.797 -28.5 6.535 1 94.56 509 TYR B C 1
ATOM 10090 O O . TYR B 1 509 ? -4.684 -29.422 7.348 1 94.56 509 TYR B O 1
ATOM 10098 N N . ASP B 1 510 ? -5.879 -27.734 6.395 1 90.31 510 ASP B N 1
ATOM 10099 C CA . ASP B 1 510 ? -7.09 -28.016 7.156 1 90.31 510 ASP B CA 1
ATOM 10100 C C . ASP B 1 510 ? -7.863 -29.188 6.551 1 90.31 510 ASP B C 1
ATOM 10102 O O . ASP B 1 510 ? -7.934 -29.328 5.328 1 90.31 510 ASP B O 1
ATOM 10106 N N . VAL B 1 511 ? -8.32 -30.062 7.344 1 82.62 511 VAL B N 1
ATOM 10107 C CA . VAL B 1 511 ? -9.195 -31.141 6.93 1 82.62 511 VAL B CA 1
ATOM 10108 C C . VAL B 1 511 ? -10.539 -31.031 7.652 1 82.62 511 VAL B C 1
ATOM 10110 O O . VAL B 1 511 ? -10.586 -30.688 8.836 1 82.62 511 VAL B O 1
ATOM 10113 N N . LEU B 1 512 ? -11.57 -31.016 6.809 1 69.25 512 LEU B N 1
ATOM 10114 C CA . LEU B 1 512 ? -12.906 -30.953 7.398 1 69.25 512 LEU B CA 1
ATOM 10115 C C . LEU B 1 512 ? -13.141 -32.125 8.336 1 69.25 512 LEU B C 1
ATOM 10117 O O . LEU B 1 512 ? -12.922 -33.281 7.949 1 69.25 512 LEU B O 1
ATOM 10121 N N . GLU B 1 513 ? -13.086 -31.75 9.656 1 60.41 513 GLU B N 1
ATOM 10122 C CA . GLU B 1 513 ? -13.211 -32.812 10.672 1 60.41 513 GLU B CA 1
ATOM 10123 C C . GLU B 1 513 ? -14.57 -33.469 10.586 1 60.41 513 GLU B C 1
ATOM 10125 O O . GLU B 1 513 ? -15.586 -32.844 10.344 1 60.41 513 GLU B O 1
ATOM 10130 N N . LYS B 1 514 ? -14.609 -34.812 10.43 1 53.03 514 LYS B N 1
ATOM 10131 C CA . LYS B 1 514 ? -15.797 -35.688 10.414 1 53.03 514 LYS B CA 1
ATOM 10132 C C . LYS B 1 514 ? -16.75 -35.312 11.555 1 53.03 514 LYS B C 1
ATOM 10134 O O . LYS B 1 514 ? -17.969 -35.469 11.43 1 53.03 514 LYS B O 1
ATOM 10139 N N . GLU B 1 515 ? -16.328 -35 12.703 1 51.06 515 GLU B N 1
ATOM 10140 C CA . GLU B 1 515 ? -17.234 -34.938 13.844 1 51.06 515 GLU B CA 1
ATOM 10141 C C . GLU B 1 515 ? -17.781 -33.5 14 1 51.06 515 GLU B C 1
ATOM 10143 O O . GLU B 1 515 ? -18.703 -33.281 14.781 1 51.06 515 GLU B O 1
ATOM 10148 N N . ALA B 1 516 ? -17.203 -32.625 13.711 1 49.38 516 ALA B N 1
ATOM 10149 C CA . ALA B 1 516 ? -17.516 -31.25 14.148 1 49.38 516 ALA B CA 1
ATOM 10150 C C . ALA B 1 516 ? -18.469 -30.578 13.164 1 49.38 516 ALA B C 1
ATOM 10152 O O . ALA B 1 516 ? -18.516 -30.938 11.984 1 49.38 516 ALA B O 1
ATOM 10153 N N . ARG B 1 517 ? -19.375 -29.688 13.672 1 50.75 517 ARG B N 1
ATOM 10154 C CA . ARG B 1 517 ? -20.359 -28.828 13.023 1 50.75 517 ARG B CA 1
ATOM 10155 C C . ARG B 1 517 ? -19.781 -28.188 11.766 1 50.75 517 ARG B C 1
ATOM 10157 O O . ARG B 1 517 ? -18.859 -27.359 11.844 1 50.75 517 ARG B O 1
ATOM 10164 N N . LEU B 1 518 ? -19.781 -28.906 10.562 1 50.31 518 LEU B N 1
ATOM 10165 C CA . LEU B 1 518 ? -19.344 -28.547 9.211 1 50.31 518 LEU B CA 1
ATOM 10166 C C . LEU B 1 518 ? -19.797 -27.141 8.844 1 50.31 518 LEU B C 1
ATOM 10168 O O . LEU B 1 518 ? -20.984 -26.844 8.914 1 50.31 518 LEU B O 1
ATOM 10172 N N . THR B 1 519 ? -19.125 -26.125 9.289 1 59.78 519 THR B N 1
ATOM 10173 C CA . THR B 1 519 ? -19.547 -24.859 8.703 1 59.78 519 THR B CA 1
ATOM 10174 C C . THR B 1 519 ? -18.891 -24.656 7.34 1 59.78 519 THR B C 1
ATOM 10176 O O . THR B 1 519 ? -17.812 -25.188 7.074 1 59.78 519 THR B O 1
ATOM 10179 N N . ASN B 1 520 ? -19.656 -24.531 6.359 1 59.16 520 ASN B N 1
ATOM 10180 C CA . ASN B 1 520 ? -19.219 -24.219 5 1 59.16 520 ASN B CA 1
ATOM 10181 C C . ASN B 1 520 ? -18.422 -22.922 4.949 1 59.16 520 ASN B C 1
ATOM 10183 O O . ASN B 1 520 ? -18.359 -22.281 3.906 1 59.16 520 ASN B O 1
ATOM 10187 N N . GLU B 1 521 ? -17.703 -22.734 6.125 1 80.44 521 GLU B N 1
ATOM 10188 C CA . GLU B 1 521 ? -16.984 -21.469 6.156 1 80.44 521 GLU B CA 1
ATOM 10189 C C . GLU B 1 521 ? -15.602 -21.609 5.508 1 80.44 521 GLU B C 1
ATOM 10191 O O . GLU B 1 521 ? -15.039 -22.703 5.465 1 80.44 521 GLU B O 1
ATOM 10196 N N . VAL B 1 522 ? -15.141 -20.672 4.852 1 89.06 522 VAL B N 1
ATOM 10197 C CA . VAL B 1 522 ? -13.828 -20.578 4.219 1 89.06 522 VAL B CA 1
ATOM 10198 C C . VAL B 1 522 ? -12.734 -20.781 5.262 1 89.06 522 VAL B C 1
ATOM 10200 O O . VAL B 1 522 ? -11.742 -21.469 5 1 89.06 522 VAL B O 1
ATOM 10203 N N . PHE B 1 523 ? -12.891 -20.297 6.465 1 91.75 523 PHE B N 1
ATOM 10204 C CA . PHE B 1 523 ? -12 -20.453 7.602 1 91.75 523 PHE B CA 1
ATOM 10205 C C . PHE B 1 523 ? -12.727 -21.062 8.789 1 91.75 523 PHE B C 1
ATOM 10207 O O . PHE B 1 523 ? -13.727 -20.516 9.266 1 91.75 523 PHE B O 1
ATOM 10214 N N . ILE B 1 524 ? -12.242 -22.172 9.336 1 88.62 524 ILE B N 1
ATOM 10215 C CA . ILE B 1 524 ? -13.008 -22.938 10.312 1 88.62 524 ILE B CA 1
ATOM 10216 C C . ILE B 1 524 ? -12.273 -22.953 11.648 1 88.62 524 ILE B C 1
ATOM 10218 O O . ILE B 1 524 ? -12.711 -23.609 12.602 1 88.62 524 ILE B O 1
ATOM 10222 N N . GLY B 1 525 ? -11.133 -22.328 11.695 1 89.38 525 GLY B N 1
ATOM 10223 C CA . GLY B 1 525 ? -10.391 -22.266 12.938 1 89.38 525 GLY B CA 1
ATOM 10224 C C . GLY B 1 525 ? -9.492 -23.469 13.156 1 89.38 525 GLY B C 1
ATOM 10225 O O . GLY B 1 525 ? -9.117 -23.766 14.289 1 89.38 525 GLY B O 1
ATOM 10226 N N . ALA B 1 526 ? -9.219 -24.203 12.141 1 90.06 526 ALA B N 1
ATOM 10227 C CA . ALA B 1 526 ? -8.305 -25.344 12.211 1 90.06 526 ALA B CA 1
ATOM 10228 C C . ALA B 1 526 ? -6.855 -24.891 12.109 1 90.06 526 ALA B C 1
ATOM 10230 O O . ALA B 1 526 ? -6.562 -23.828 11.531 1 90.06 526 ALA B O 1
ATOM 10231 N N . PRO B 1 527 ? -5.984 -25.594 12.609 1 92.69 527 PRO B N 1
ATOM 10232 C CA . PRO B 1 527 ? -4.602 -25.125 12.727 1 92.69 527 PRO B CA 1
ATOM 10233 C C . PRO B 1 527 ? -3.77 -25.422 11.484 1 92.69 527 PRO B C 1
ATOM 10235 O O . PRO B 1 527 ? -2.537 -25.422 11.547 1 92.69 527 PRO B O 1
ATOM 10238 N N . GLY B 1 528 ? -4.352 -25.734 10.383 1 94.44 528 GLY B N 1
ATOM 10239 C CA . GLY B 1 528 ? -3.598 -25.844 9.141 1 94.44 528 GLY B CA 1
ATOM 10240 C C . GLY B 1 528 ? -2.992 -24.531 8.703 1 94.44 528 GLY B C 1
ATOM 10241 O O . GLY B 1 528 ? -3.594 -23.469 8.891 1 94.44 528 GLY B O 1
ATOM 10242 N N . ILE B 1 529 ? -1.812 -24.578 8.078 1 97.06 529 ILE B N 1
ATOM 10243 C CA . ILE B 1 529 ? -1.215 -23.344 7.582 1 97.06 529 ILE B CA 1
ATOM 10244 C C . ILE B 1 529 ? -1.823 -22.984 6.23 1 97.06 529 ILE B C 1
ATOM 10246 O O . ILE B 1 529 ? -1.673 -21.844 5.754 1 97.06 529 ILE B O 1
ATOM 10250 N N . VAL B 1 530 ? -2.484 -23.922 5.598 1 96.5 530 VAL B N 1
ATOM 10251 C CA . VAL B 1 530 ? -3.311 -23.734 4.41 1 96.5 530 VAL B CA 1
ATOM 10252 C C . VAL B 1 530 ? -4.719 -24.266 4.672 1 96.5 530 VAL B C 1
ATOM 10254 O O . VAL B 1 530 ? -4.891 -25.328 5.285 1 96.5 530 VAL B O 1
ATOM 10257 N N . ASN B 1 531 ? -5.715 -23.547 4.246 1 93 531 ASN B N 1
ATOM 10258 C CA . ASN B 1 531 ? -7.062 -24.047 4.488 1 93 531 ASN B CA 1
ATOM 10259 C C . ASN B 1 531 ? -7.449 -25.125 3.479 1 93 531 ASN B C 1
ATOM 10261 O O . ASN B 1 531 ? -6.629 -25.531 2.656 1 93 531 ASN B O 1
ATOM 10265 N N . ASP B 1 532 ? -8.672 -25.609 3.488 1 88.19 532 ASP B N 1
ATOM 10266 C CA . ASP B 1 532 ? -9.109 -26.734 2.68 1 88.19 532 ASP B CA 1
ATOM 10267 C C . ASP B 1 532 ? -9.391 -26.312 1.241 1 88.19 532 ASP B C 1
ATOM 10269 O O . ASP B 1 532 ? -9.609 -27.156 0.368 1 88.19 532 ASP B O 1
ATOM 10273 N N . MET B 1 533 ? -9.281 -25.016 0.94 1 88.56 533 MET B N 1
ATOM 10274 C CA . MET B 1 533 ? -9.5 -24.484 -0.402 1 88.56 533 MET B CA 1
ATOM 10275 C C . MET B 1 533 ? -8.188 -24.016 -1.024 1 88.56 533 MET B C 1
ATOM 10277 O O . MET B 1 533 ? -8.195 -23.25 -1.995 1 88.56 533 MET B O 1
ATOM 10281 N N . ASN B 1 534 ? -7.098 -24.406 -0.372 1 91.81 534 ASN B N 1
ATOM 10282 C CA . ASN B 1 534 ? -5.762 -24.078 -0.842 1 91.81 534 ASN B CA 1
ATOM 10283 C C . ASN B 1 534 ? -5.484 -22.578 -0.707 1 91.81 534 ASN B C 1
ATOM 10285 O O . ASN B 1 534 ? -4.887 -21.969 -1.597 1 91.81 534 ASN B O 1
ATOM 10289 N N . ILE B 1 535 ? -6.004 -22 0.28 1 94.12 535 ILE B N 1
ATOM 10290 C CA . ILE B 1 535 ? -5.715 -20.609 0.608 1 94.12 535 ILE B CA 1
ATOM 10291 C C . ILE B 1 535 ? -4.688 -20.547 1.735 1 94.12 535 ILE B C 1
ATOM 10293 O O . ILE B 1 535 ? -4.906 -21.094 2.814 1 94.12 535 ILE B O 1
ATOM 10297 N N . ARG B 1 536 ? -3.633 -19.953 1.517 1 96.69 536 ARG B N 1
ATOM 10298 C CA . ARG B 1 536 ? -2.557 -19.828 2.498 1 96.69 536 ARG B CA 1
ATOM 10299 C C . ARG B 1 536 ? -2.955 -18.906 3.641 1 96.69 536 ARG B C 1
ATOM 10301 O O . ARG B 1 536 ? -3.391 -17.781 3.408 1 96.69 536 ARG B O 1
ATOM 10308 N N . LYS B 1 537 ? -2.805 -19.375 4.832 1 96.88 537 LYS B N 1
ATOM 10309 C CA . LYS B 1 537 ? -3.059 -18.578 6.027 1 96.88 537 LYS B CA 1
ATOM 10310 C C . LYS B 1 537 ? -1.812 -17.797 6.449 1 96.88 537 LYS B C 1
ATOM 10312 O O . LYS B 1 537 ? -0.718 -18.062 5.938 1 96.88 537 LYS B O 1
ATOM 10317 N N . PRO B 1 538 ? -1.97 -16.812 7.332 1 96.5 538 PRO B N 1
ATOM 10318 C CA . PRO B 1 538 ? -0.794 -16.062 7.793 1 96.5 538 PRO B CA 1
ATOM 10319 C C . PRO B 1 538 ? 0.281 -16.969 8.383 1 96.5 538 PRO B C 1
ATOM 10321 O O . PRO B 1 538 ? 1.474 -16.672 8.281 1 96.5 538 PRO B O 1
ATOM 10324 N N . SER B 1 539 ? -0.163 -18.078 8.977 1 97.25 539 SER B N 1
ATOM 10325 C CA . SER B 1 539 ? 0.788 -19.031 9.523 1 97.25 539 SER B CA 1
ATOM 10326 C C . SER B 1 539 ? 1.742 -19.547 8.453 1 97.25 539 SER B C 1
ATOM 10328 O O . SER B 1 539 ? 2.916 -19.797 8.727 1 97.25 539 SER B O 1
ATOM 10330 N N . TYR B 1 540 ? 1.245 -19.719 7.242 1 97.88 540 TYR B N 1
ATOM 10331 C CA . TYR B 1 540 ? 2.074 -20.141 6.121 1 97.88 540 TYR B CA 1
ATOM 10332 C C . TYR B 1 540 ? 3.232 -19.172 5.906 1 97.88 540 TYR B C 1
ATOM 10334 O O . TYR B 1 540 ? 4.375 -19.594 5.719 1 97.88 540 TYR B O 1
ATOM 10342 N N . TYR B 1 541 ? 2.982 -17.969 5.957 1 97.62 541 TYR B N 1
ATOM 10343 C CA . TYR B 1 541 ? 3.98 -16.953 5.641 1 97.62 541 TYR B CA 1
ATOM 10344 C C . TYR B 1 541 ? 4.949 -16.766 6.801 1 97.62 541 TYR B C 1
ATOM 10346 O O . TYR B 1 541 ? 6.047 -16.234 6.617 1 97.62 541 TYR B O 1
ATOM 10354 N N . ALA B 1 542 ? 4.496 -17.141 8.023 1 97.56 542 ALA B N 1
ATOM 10355 C CA . ALA B 1 542 ? 5.48 -17.203 9.102 1 97.56 542 ALA B CA 1
ATOM 10356 C C . ALA B 1 542 ? 6.617 -18.156 8.742 1 97.56 542 ALA B C 1
ATOM 10358 O O . ALA B 1 542 ? 7.793 -17.797 8.828 1 97.56 542 ALA B O 1
ATOM 10359 N N . TYR B 1 543 ? 6.223 -19.328 8.289 1 97.38 543 TYR B N 1
ATOM 10360 C CA . TYR B 1 543 ? 7.219 -20.312 7.895 1 97.38 543 TYR B CA 1
ATOM 10361 C C . TYR B 1 543 ? 7.969 -19.875 6.645 1 97.38 543 TYR B C 1
ATOM 10363 O O . TYR B 1 543 ? 9.164 -20.141 6.504 1 97.38 543 TYR B O 1
ATOM 10371 N N . TYR B 1 544 ? 7.219 -19.234 5.781 1 96.88 544 TYR B N 1
ATOM 10372 C CA . TYR B 1 544 ? 7.84 -18.703 4.566 1 96.88 544 TYR B CA 1
ATOM 10373 C C . TYR B 1 544 ? 8.961 -17.734 4.906 1 96.88 544 TYR B C 1
ATOM 10375 O O . TYR B 1 544 ? 10.062 -17.828 4.355 1 96.88 544 TYR B O 1
ATOM 10383 N N . PHE B 1 545 ? 8.742 -16.797 5.82 1 97.5 545 PHE B N 1
ATOM 10384 C CA . PHE B 1 545 ? 9.758 -15.844 6.242 1 97.5 545 PHE B CA 1
ATOM 10385 C C . PHE B 1 545 ? 10.914 -16.547 6.941 1 97.5 545 PHE B C 1
ATOM 10387 O O . PHE B 1 545 ? 12.078 -16.234 6.68 1 97.5 545 PHE B O 1
ATOM 10394 N N . LEU B 1 546 ? 10.555 -17.469 7.801 1 96.69 546 LEU B N 1
ATOM 10395 C CA . LEU B 1 546 ? 11.586 -18.203 8.531 1 96.69 546 LEU B CA 1
ATOM 10396 C C . LEU B 1 546 ? 12.492 -18.969 7.57 1 96.69 546 LEU B C 1
ATOM 10398 O O . LEU B 1 546 ? 13.703 -19.047 7.781 1 96.69 546 LEU B O 1
ATOM 10402 N N . SER B 1 547 ? 11.953 -19.5 6.543 1 94.94 547 SER B N 1
ATOM 10403 C CA . SER B 1 547 ? 12.695 -20.312 5.582 1 94.94 547 SER B CA 1
ATOM 10404 C C . SER B 1 547 ? 13.695 -19.469 4.805 1 94.94 547 SER B C 1
ATOM 10406 O O . SER B 1 547 ? 14.633 -20 4.203 1 94.94 547 SER B O 1
ATOM 10408 N N . LYS B 1 548 ? 13.562 -18.172 4.773 1 94.12 548 LYS B N 1
ATOM 10409 C CA . LYS B 1 548 ? 14.438 -17.281 4.016 1 94.12 548 LYS B CA 1
ATOM 10410 C C . LYS B 1 548 ? 15.617 -16.812 4.863 1 94.12 548 LYS B C 1
ATOM 10412 O O . LYS B 1 548 ? 16.578 -16.234 4.344 1 94.12 548 LYS B O 1
ATOM 10417 N N . LEU B 1 549 ? 15.547 -17.062 6.125 1 95.75 549 LEU B N 1
ATOM 10418 C CA . LEU B 1 549 ? 16.625 -16.641 7.012 1 95.75 549 LEU B CA 1
ATOM 10419 C C . LEU B 1 549 ? 17.906 -17.406 6.723 1 95.75 549 LEU B C 1
ATOM 10421 O O . LEU B 1 549 ? 17.859 -18.547 6.273 1 95.75 549 LEU B O 1
ATOM 10425 N N . GLY B 1 550 ? 19.031 -16.75 7 1 94.06 550 GLY B N 1
ATOM 10426 C CA . GLY B 1 550 ? 20.344 -17.344 6.797 1 94.06 550 GLY B CA 1
ATOM 10427 C C . GLY B 1 550 ? 20.75 -18.266 7.934 1 94.06 550 GLY B C 1
ATOM 10428 O O . GLY B 1 550 ? 20.031 -18.422 8.914 1 94.06 550 GLY B O 1
ATOM 10429 N N . GLU B 1 551 ? 21.938 -18.797 7.824 1 93.56 551 GLU B N 1
ATOM 10430 C CA . GLU B 1 551 ? 22.438 -19.812 8.758 1 93.56 551 GLU B CA 1
ATOM 10431 C C . GLU B 1 551 ? 23.047 -19.172 9.992 1 93.56 551 GLU B C 1
ATOM 10433 O O . GLU B 1 551 ? 23.016 -19.75 11.078 1 93.56 551 GLU B O 1
ATOM 10438 N N . GLU B 1 552 ? 23.609 -18.016 9.82 1 96.38 552 GLU B N 1
ATOM 10439 C CA . GLU B 1 552 ? 24.312 -17.359 10.922 1 96.38 552 GLU B CA 1
ATOM 10440 C C . GLU B 1 552 ? 23.531 -16.156 11.445 1 96.38 552 GLU B C 1
ATOM 10442 O O . GLU B 1 552 ? 23.062 -15.328 10.664 1 96.38 552 GLU B O 1
ATOM 10447 N N . ILE B 1 553 ? 23.469 -16.047 12.75 1 97.12 553 ILE B N 1
ATOM 10448 C CA . ILE B 1 553 ? 22.75 -14.945 13.367 1 97.12 553 ILE B CA 1
ATOM 10449 C C . ILE B 1 553 ? 23.703 -13.773 13.594 1 97.12 553 ILE B C 1
ATOM 10451 O O . ILE B 1 553 ? 24.781 -13.953 14.172 1 97.12 553 ILE B O 1
ATOM 10455 N N . VAL B 1 554 ? 23.328 -12.672 13.156 1 96.62 554 VAL B N 1
ATOM 10456 C CA . VAL B 1 554 ? 24.109 -11.453 13.32 1 96.62 554 VAL B CA 1
ATOM 10457 C C . VAL B 1 554 ? 23.594 -10.664 14.523 1 96.62 554 VAL B C 1
ATOM 10459 O O . VAL B 1 554 ? 24.375 -10.125 15.305 1 96.62 554 VAL B O 1
ATOM 10462 N N . LEU B 1 555 ? 22.297 -10.609 14.641 1 96.06 555 LEU B N 1
ATOM 10463 C CA . LEU B 1 555 ? 21.641 -9.875 15.719 1 96.06 555 LEU B CA 1
ATOM 10464 C C . LEU B 1 555 ? 20.312 -10.539 16.109 1 96.06 555 LEU B C 1
ATOM 10466 O O . LEU B 1 555 ? 19.578 -11 15.234 1 96.06 555 LEU B O 1
ATOM 10470 N N . LEU B 1 556 ? 20.078 -10.68 17.328 1 94.62 556 LEU B N 1
ATOM 10471 C CA . LEU B 1 556 ? 18.812 -11.203 17.859 1 94.62 556 LEU B CA 1
ATOM 10472 C C . LEU B 1 556 ? 18.281 -10.32 18.969 1 94.62 556 LEU B C 1
ATOM 10474 O O . LEU B 1 556 ? 18.938 -10.164 20.016 1 94.62 556 LEU B O 1
ATOM 10478 N N . GLU B 1 557 ? 17.266 -9.648 18.75 1 91.44 557 GLU B N 1
ATOM 10479 C CA . GLU B 1 557 ? 16.531 -8.828 19.719 1 91.44 557 GLU B CA 1
ATOM 10480 C C . GLU B 1 557 ? 15.039 -9.133 19.672 1 91.44 557 GLU B C 1
ATOM 10482 O O . GLU B 1 557 ? 14.562 -9.844 18.781 1 91.44 557 GLU B O 1
ATOM 10487 N N . ASP B 1 558 ? 14.336 -8.68 20.672 1 89.06 558 ASP B N 1
ATOM 10488 C CA . ASP B 1 558 ? 12.891 -8.867 20.672 1 89.06 558 ASP B CA 1
ATOM 10489 C C . ASP B 1 558 ? 12.242 -8.164 19.484 1 89.06 558 ASP B C 1
ATOM 10491 O O . ASP B 1 558 ? 12.336 -6.941 19.359 1 89.06 558 ASP B O 1
ATOM 10495 N N . GLY B 1 559 ? 11.633 -8.961 18.625 1 92.56 559 GLY B N 1
ATOM 10496 C CA . GLY B 1 559 ? 10.945 -8.414 17.469 1 92.56 559 GLY B CA 1
ATOM 10497 C C . GLY B 1 559 ? 11.836 -8.266 16.25 1 92.56 559 GLY B C 1
ATOM 10498 O O . GLY B 1 559 ? 11.43 -7.695 15.242 1 92.56 559 GLY B O 1
ATOM 10499 N N . CYS B 1 560 ? 13.141 -8.727 16.375 1 95.56 560 CYS B N 1
ATOM 10500 C CA . CYS B 1 560 ? 14.055 -8.562 15.25 1 95.56 560 CYS B CA 1
ATOM 10501 C C . CYS B 1 560 ? 15.117 -9.656 15.25 1 95.56 560 CYS B C 1
ATOM 10503 O O . CYS B 1 560 ? 15.75 -9.914 16.266 1 95.56 560 CYS B O 1
ATOM 10505 N N . ILE B 1 561 ? 15.305 -10.305 14.164 1 97 561 ILE B N 1
ATOM 10506 C CA . ILE B 1 561 ? 16.406 -11.242 13.977 1 97 561 ILE B CA 1
ATOM 10507 C C . ILE B 1 561 ? 17.125 -10.945 12.664 1 97 561 ILE B C 1
ATOM 10509 O O . ILE B 1 561 ? 16.469 -10.688 11.641 1 97 561 ILE B O 1
ATOM 10513 N N . VAL B 1 562 ? 18.422 -10.82 12.703 1 97.69 562 VAL B N 1
ATOM 10514 C CA . VAL B 1 562 ? 19.25 -10.586 11.523 1 97.69 562 VAL B CA 1
ATOM 10515 C C . VAL B 1 562 ? 20.156 -11.781 11.289 1 97.69 562 VAL B C 1
ATOM 10517 O O . VAL B 1 562 ? 20.844 -12.242 12.211 1 97.69 562 VAL B O 1
ATOM 10520 N N . THR B 1 563 ? 20.109 -12.289 10.117 1 97.5 563 THR B N 1
ATOM 10521 C CA . THR B 1 563 ? 20.953 -13.422 9.773 1 97.5 563 THR B CA 1
ATOM 10522 C C . THR B 1 563 ? 21.734 -13.156 8.492 1 97.5 563 THR B C 1
ATOM 10524 O O . THR B 1 563 ? 21.438 -12.203 7.77 1 97.5 563 THR B O 1
ATOM 10527 N N . LYS B 1 564 ? 22.75 -13.898 8.242 1 95.38 564 LYS B N 1
ATOM 10528 C CA . LYS B 1 564 ? 23.547 -13.75 7.027 1 95.38 564 LYS B CA 1
ATOM 10529 C C . LYS B 1 564 ? 23.938 -15.117 6.461 1 95.38 564 LYS B C 1
ATOM 10531 O O . LYS B 1 564 ? 23.953 -16.109 7.184 1 95.38 564 LYS B O 1
ATOM 10536 N N . ASP B 1 565 ? 24.094 -15.148 5.207 1 91.75 565 ASP B N 1
ATOM 10537 C CA . ASP B 1 565 ? 24.641 -16.297 4.488 1 91.75 565 ASP B CA 1
ATOM 10538 C C . ASP B 1 565 ? 25.562 -15.844 3.361 1 91.75 565 ASP B C 1
ATOM 10540 O O . ASP B 1 565 ? 25.984 -14.68 3.32 1 91.75 565 ASP B O 1
ATOM 10544 N N . GLU B 1 566 ? 25.969 -16.734 2.488 1 86.69 566 GLU B N 1
ATOM 10545 C CA . GLU B 1 566 ? 26.922 -16.422 1.416 1 86.69 566 GLU B CA 1
ATOM 10546 C C . GLU B 1 566 ? 26.297 -15.469 0.397 1 86.69 566 GLU B C 1
ATOM 10548 O O . GLU B 1 566 ? 27 -14.656 -0.213 1 86.69 566 GLU B O 1
ATOM 10553 N N . ASP B 1 567 ? 25.062 -15.516 0.336 1 86.06 567 ASP B N 1
ATOM 10554 C CA . ASP B 1 567 ? 24.391 -14.789 -0.736 1 86.06 567 ASP B CA 1
ATOM 10555 C C . ASP B 1 567 ? 23.969 -13.398 -0.274 1 86.06 567 ASP B C 1
ATOM 10557 O O . ASP B 1 567 ? 23.719 -12.516 -1.096 1 86.06 567 ASP B O 1
ATOM 10561 N N . GLY B 1 568 ? 23.781 -13.273 1.049 1 91.94 568 GLY B N 1
ATOM 10562 C CA . GLY B 1 568 ? 23.328 -11.969 1.496 1 91.94 568 GLY B CA 1
ATOM 10563 C C . GLY B 1 568 ? 22.906 -11.953 2.953 1 91.94 568 GLY B C 1
ATOM 10564 O O . GLY B 1 568 ? 23.422 -12.711 3.768 1 91.94 568 GLY B O 1
ATOM 10565 N N . TYR B 1 569 ? 22.109 -10.906 3.244 1 94.56 569 TYR B N 1
ATOM 10566 C CA . TYR B 1 569 ? 21.672 -10.648 4.609 1 94.56 569 TYR B CA 1
ATOM 10567 C C . TYR B 1 569 ? 20.141 -10.609 4.695 1 94.56 569 TYR B C 1
ATOM 10569 O O . TYR B 1 569 ? 19.484 -10.18 3.752 1 94.56 569 TYR B O 1
ATOM 10577 N N . CYS B 1 570 ? 19.641 -11.148 5.805 1 96.75 570 CYS B N 1
ATOM 10578 C CA . CYS B 1 570 ? 18.188 -11.141 5.996 1 96.75 570 CYS B CA 1
ATOM 10579 C C . CYS B 1 570 ? 17.812 -10.523 7.336 1 96.75 570 CYS B C 1
ATOM 10581 O O . CYS B 1 570 ? 18.406 -10.875 8.367 1 96.75 570 CYS B O 1
ATOM 10583 N N . ILE B 1 571 ? 16.953 -9.57 7.32 1 98 571 ILE B N 1
ATOM 10584 C CA . ILE B 1 571 ? 16.422 -8.93 8.516 1 98 571 ILE B CA 1
ATOM 10585 C C . ILE B 1 571 ? 14.938 -9.227 8.648 1 98 571 ILE B C 1
ATOM 10587 O O . ILE B 1 571 ? 14.148 -8.852 7.773 1 98 571 ILE B O 1
ATOM 10591 N N . LEU B 1 572 ? 14.539 -9.938 9.672 1 98.25 572 LEU B N 1
ATOM 10592 C CA . LEU B 1 572 ? 13.133 -10.227 9.922 1 98.25 572 LEU B CA 1
ATOM 10593 C C . LEU B 1 572 ? 12.617 -9.414 11.109 1 98.25 572 LEU B C 1
ATOM 10595 O O . LEU B 1 572 ? 13.133 -9.539 12.219 1 98.25 572 LEU B O 1
ATOM 10599 N N . LEU B 1 573 ? 11.719 -8.531 10.836 1 97.44 573 LEU B N 1
ATOM 10600 C CA . LEU B 1 573 ? 11.055 -7.703 11.836 1 97.44 573 LEU B CA 1
ATOM 10601 C C . LEU B 1 573 ? 9.625 -8.18 12.07 1 97.44 573 LEU B C 1
ATOM 10603 O O . LEU B 1 573 ? 8.93 -8.555 11.117 1 97.44 573 LEU B O 1
ATOM 10607 N N . TYR B 1 574 ? 9.133 -8.281 13.227 1 95.5 574 TYR B N 1
ATOM 10608 C CA . TYR B 1 574 ? 7.762 -8.68 13.5 1 95.5 574 TYR B CA 1
ATOM 10609 C C . TYR B 1 574 ? 7.25 -8.031 14.781 1 95.5 574 TYR B C 1
ATOM 10611 O O . TYR B 1 574 ? 8.031 -7.711 15.68 1 95.5 574 TYR B O 1
ATOM 10619 N N . ALA B 1 575 ? 6.004 -7.742 14.859 1 89.25 575 ALA B N 1
ATOM 10620 C CA . ALA B 1 575 ? 5.363 -7.145 16.031 1 89.25 575 ALA B CA 1
ATOM 10621 C C . ALA B 1 575 ? 4.719 -8.211 16.906 1 89.25 575 ALA B C 1
ATOM 10623 O O . ALA B 1 575 ? 3.781 -8.891 16.484 1 89.25 575 ALA B O 1
ATOM 10624 N N . TYR B 1 576 ? 5.254 -8.406 18.047 1 83.5 576 TYR B N 1
ATOM 10625 C CA . TYR B 1 576 ? 4.777 -9.414 19 1 83.5 576 TYR B CA 1
ATOM 10626 C C . TYR B 1 576 ? 4.453 -8.781 20.344 1 83.5 576 TYR B C 1
ATOM 10628 O O . TYR B 1 576 ? 5.125 -7.844 20.781 1 83.5 576 TYR B O 1
ATOM 10636 N N . ASN B 1 577 ? 3.305 -9.172 20.875 1 75.5 577 ASN B N 1
ATOM 10637 C CA . ASN B 1 577 ? 2.945 -8.766 22.234 1 75.5 577 ASN B CA 1
ATOM 10638 C C . ASN B 1 577 ? 2.619 -9.961 23.109 1 75.5 577 ASN B C 1
ATOM 10640 O O . ASN B 1 577 ? 2.236 -11.023 22.609 1 75.5 577 ASN B O 1
ATOM 10644 N N . GLU B 1 578 ? 2.738 -9.867 24.375 1 73.31 578 GLU B N 1
ATOM 10645 C CA . GLU B 1 578 ? 2.549 -10.945 25.344 1 73.31 578 GLU B CA 1
ATOM 10646 C C . GLU B 1 578 ? 1.107 -11.453 25.328 1 73.31 578 GLU B C 1
ATOM 10648 O O . GLU B 1 578 ? 0.836 -12.586 25.734 1 73.31 578 GLU B O 1
ATOM 10653 N N . ASP B 1 579 ? 0.254 -10.703 24.812 1 71.75 579 ASP B N 1
ATOM 10654 C CA . ASP B 1 579 ? -1.155 -11.086 24.797 1 71.75 579 ASP B CA 1
ATOM 10655 C C . ASP B 1 579 ? -1.383 -12.289 23.891 1 71.75 579 ASP B C 1
ATOM 10657 O O . ASP B 1 579 ? -2.365 -13.023 24.047 1 71.75 579 ASP B O 1
ATOM 10661 N N . ILE B 1 580 ? -0.518 -12.523 22.938 1 75.69 580 ILE B N 1
ATOM 10662 C CA . ILE B 1 580 ? -0.73 -13.609 21.969 1 75.69 580 ILE B CA 1
ATOM 10663 C C . ILE B 1 580 ? -0.044 -14.875 22.469 1 75.69 580 ILE B C 1
ATOM 10665 O O . ILE B 1 580 ? -0.208 -15.945 21.891 1 75.69 580 ILE B O 1
ATOM 10669 N N . THR B 1 581 ? 0.609 -14.789 23.594 1 68.94 581 THR B N 1
ATOM 10670 C CA . THR B 1 581 ? 1.35 -15.938 24.094 1 68.94 581 THR B CA 1
ATOM 10671 C C . THR B 1 581 ? 0.399 -17.078 24.469 1 68.94 581 THR B C 1
ATOM 10673 O O . THR B 1 581 ? 0.711 -18.25 24.25 1 68.94 581 THR B O 1
ATOM 10676 N N . GLU B 1 582 ? -0.713 -16.734 25.016 1 68.38 582 GLU B N 1
ATOM 10677 C CA . GLU B 1 582 ? -1.583 -17.828 25.469 1 68.38 582 GLU B CA 1
ATOM 10678 C C . GLU B 1 582 ? -2.689 -18.094 24.438 1 68.38 582 GLU B C 1
ATOM 10680 O O . GLU B 1 582 ? -3.447 -19.047 24.578 1 68.38 582 GLU B O 1
ATOM 10685 N N . LEU B 1 583 ? -2.469 -17.828 23.109 1 62.56 583 LEU B N 1
ATOM 10686 C CA . LEU B 1 583 ? -3.473 -17.984 22.062 1 62.56 583 LEU B CA 1
ATOM 10687 C C . LEU B 1 583 ? -4.879 -18 22.656 1 62.56 583 LEU B C 1
ATOM 10689 O O . LEU B 1 583 ? -5.695 -18.859 22.297 1 62.56 583 LEU B O 1
ATOM 10693 N N . LYS B 1 584 ? -5.109 -17.375 23.797 1 65.06 584 LYS B N 1
ATOM 10694 C CA . LYS B 1 584 ? -6.449 -17.469 24.375 1 65.06 584 LYS B CA 1
ATOM 10695 C C . LYS B 1 584 ? -7.504 -16.938 23.406 1 65.06 584 LYS B C 1
ATOM 10697 O O . LYS B 1 584 ? -7.172 -16.453 22.328 1 65.06 584 LYS B O 1
ATOM 10702 N N . ASP B 1 585 ? -8.789 -16.5 23.781 1 62.19 585 ASP B N 1
ATOM 10703 C CA . ASP B 1 585 ? -10.062 -16.25 23.109 1 62.19 585 ASP B CA 1
ATOM 10704 C C . ASP B 1 585 ? -9.945 -15.086 22.141 1 62.19 585 ASP B C 1
ATOM 10706 O O . ASP B 1 585 ? -9.594 -13.969 22.547 1 62.19 585 ASP B O 1
ATOM 10710 N N . TYR B 1 586 ? -9.984 -15.391 20.828 1 60.59 586 TYR B N 1
ATOM 10711 C CA . TYR B 1 586 ? -10.008 -14.438 19.734 1 60.59 586 TYR B CA 1
ATOM 10712 C C . TYR B 1 586 ? -10.766 -13.18 20.109 1 60.59 586 TYR B C 1
ATOM 10714 O O . TYR B 1 586 ? -10.312 -12.062 19.828 1 60.59 586 TYR B O 1
ATOM 10722 N N . ASP B 1 587 ? -11.812 -13.391 20.688 1 59.47 587 ASP B N 1
ATOM 10723 C CA . ASP B 1 587 ? -12.703 -12.273 20.969 1 59.47 587 ASP B CA 1
ATOM 10724 C C . ASP B 1 587 ? -12.055 -11.281 21.938 1 59.47 587 ASP B C 1
ATOM 10726 O O . ASP B 1 587 ? -12.25 -10.07 21.812 1 59.47 587 ASP B O 1
ATOM 10730 N N . LYS B 1 588 ? -11.258 -11.766 22.781 1 57.84 588 LYS B N 1
ATOM 10731 C CA . LYS B 1 588 ? -10.602 -10.914 23.781 1 57.84 588 LYS B CA 1
ATOM 10732 C C . LYS B 1 588 ? -9.469 -10.117 23.141 1 57.84 588 LYS B C 1
ATOM 10734 O O . LYS B 1 588 ? -9.227 -8.969 23.531 1 57.84 588 LYS B O 1
ATOM 10739 N N . ILE B 1 589 ? -8.82 -10.758 22.172 1 59.03 589 ILE B N 1
ATOM 10740 C CA . ILE B 1 589 ? -7.68 -10.109 21.531 1 59.03 589 ILE B CA 1
ATOM 10741 C C . ILE B 1 589 ? -8.172 -9.023 20.578 1 59.03 589 ILE B C 1
ATOM 10743 O O . ILE B 1 589 ? -7.594 -7.934 20.531 1 59.03 589 ILE B O 1
ATOM 10747 N N . PHE B 1 590 ? -9.219 -9.359 19.953 1 59.25 590 PHE B N 1
ATOM 10748 C CA . PHE B 1 590 ? -9.758 -8.406 19 1 59.25 590 PHE B CA 1
ATOM 10749 C C . PHE B 1 590 ? -10.289 -7.168 19.703 1 59.25 590 PHE B C 1
ATOM 10751 O O . PHE B 1 590 ? -10.18 -6.055 19.188 1 59.25 590 PHE B O 1
ATOM 10758 N N . LYS B 1 591 ? -10.789 -7.52 20.984 1 55.88 591 LYS B N 1
ATOM 10759 C CA . LYS B 1 591 ? -11.32 -6.441 21.812 1 55.88 591 LYS B CA 1
ATOM 10760 C C . LYS B 1 591 ? -10.203 -5.719 22.547 1 55.88 591 LYS B C 1
ATOM 10762 O O . LYS B 1 591 ? -9.195 -6.328 22.922 1 55.88 591 LYS B O 1
ATOM 10767 N N . LYS B 1 592 ? -9.82 -4.418 22.234 1 59.06 592 LYS B N 1
ATOM 10768 C CA . LYS B 1 592 ? -8.922 -3.582 23.016 1 59.06 592 LYS B CA 1
ATOM 10769 C C . LYS B 1 592 ? -7.691 -3.188 22.219 1 59.06 592 LYS B C 1
ATOM 10771 O O . LYS B 1 592 ? -6.582 -3.129 22.75 1 59.06 592 LYS B O 1
ATOM 10776 N N . ARG B 1 593 ? -7.793 -3.209 20.953 1 59.22 593 ARG B N 1
ATOM 10777 C CA . ARG B 1 593 ? -6.668 -2.84 20.094 1 59.22 593 ARG B CA 1
ATOM 10778 C C . ARG B 1 593 ? -6.156 -1.442 20.438 1 59.22 593 ARG B C 1
ATOM 10780 O O . ARG B 1 593 ? -4.949 -1.198 20.422 1 59.22 593 ARG B O 1
ATOM 10787 N N . GLY B 1 594 ? -7.07 -0.591 20.641 1 57.78 594 GLY B N 1
ATOM 10788 C CA . GLY B 1 594 ? -6.684 0.777 20.938 1 57.78 594 GLY B CA 1
ATOM 10789 C C . GLY B 1 594 ? -5.852 0.893 22.203 1 57.78 594 GLY B C 1
ATOM 10790 O O . GLY B 1 594 ? -4.926 1.704 22.281 1 57.78 594 GLY B O 1
ATOM 10791 N N . THR B 1 595 ? -6.09 -0.01 23.094 1 59.84 595 THR B N 1
ATOM 10792 C CA . THR B 1 595 ? -5.418 0.08 24.375 1 59.84 595 THR B CA 1
ATOM 10793 C C . THR B 1 595 ? -4.012 -0.512 24.297 1 59.84 595 THR B C 1
ATOM 10795 O O . THR B 1 595 ? -3.127 -0.132 25.062 1 59.84 595 THR B O 1
ATOM 10798 N N . LYS B 1 596 ? -3.832 -1.297 23.328 1 60.38 596 LYS B N 1
ATOM 10799 C CA . LYS B 1 596 ? -2.572 -2.035 23.312 1 60.38 596 LYS B CA 1
ATOM 10800 C C . LYS B 1 596 ? -1.515 -1.297 22.5 1 60.38 596 LYS B C 1
ATOM 10802 O O . LYS B 1 596 ? -0.336 -1.659 22.531 1 60.38 596 LYS B O 1
ATOM 10807 N N . ASN B 1 597 ? -1.698 -0.242 22.094 1 59.31 597 ASN B N 1
ATOM 10808 C CA . ASN B 1 597 ? -0.784 0.644 21.375 1 59.31 597 ASN B CA 1
ATOM 10809 C C . ASN B 1 597 ? -0.021 -0.099 20.281 1 59.31 597 ASN B C 1
ATOM 10811 O O . ASN B 1 597 ? 1.205 -0.008 20.203 1 59.31 597 ASN B O 1
ATOM 10815 N N . ILE B 1 598 ? -0.634 -0.939 19.562 1 63.03 598 ILE B N 1
ATOM 10816 C CA . ILE B 1 598 ? 0.053 -1.687 18.516 1 63.03 598 ILE B CA 1
ATOM 10817 C C . ILE B 1 598 ? -0.274 -1.081 17.141 1 63.03 598 ILE B C 1
ATOM 10819 O O . ILE B 1 598 ? -0.149 -1.749 16.125 1 63.03 598 ILE B O 1
ATOM 10823 N N . TYR B 1 599 ? -0.454 0.151 17.078 1 68.06 599 TYR B N 1
ATOM 10824 C CA . TYR B 1 599 ? -0.897 0.766 15.82 1 68.06 599 TYR B CA 1
ATOM 10825 C C . TYR B 1 599 ? 0.23 0.794 14.797 1 68.06 599 TYR B C 1
ATOM 10827 O O . TYR B 1 599 ? 0.09 0.256 13.695 1 68.06 599 TYR B O 1
ATOM 10835 N N . LYS B 1 600 ? 1.285 1.374 15.133 1 81 600 LYS B N 1
ATOM 10836 C CA . LYS B 1 600 ? 2.381 1.539 14.18 1 81 600 LYS B CA 1
ATOM 10837 C C . LYS B 1 600 ? 3.723 1.635 14.898 1 81 600 LYS B C 1
ATOM 10839 O O . LYS B 1 600 ? 3.832 2.291 15.938 1 81 600 LYS B O 1
ATOM 10844 N N . LYS B 1 601 ? 4.633 0.795 14.57 1 84.12 601 LYS B N 1
ATOM 10845 C CA . LYS B 1 601 ? 6.012 0.884 15.047 1 84.12 601 LYS B CA 1
ATOM 10846 C C . LYS B 1 601 ? 6.957 1.301 13.93 1 84.12 601 LYS B C 1
ATOM 10848 O O . LYS B 1 601 ? 7.141 0.564 12.961 1 84.12 601 LYS B O 1
ATOM 10853 N N . ARG B 1 602 ? 7.555 2.479 14.07 1 87.62 602 ARG B N 1
ATOM 10854 C CA . ARG B 1 602 ? 8.539 2.955 13.102 1 87.62 602 ARG B CA 1
ATOM 10855 C C . ARG B 1 602 ? 9.945 2.502 13.477 1 87.62 602 ARG B C 1
ATOM 10857 O O . ARG B 1 602 ? 10.352 2.623 14.633 1 87.62 602 ARG B O 1
ATOM 10864 N N . ILE B 1 603 ? 10.648 1.999 12.523 1 91.25 603 ILE B N 1
ATOM 10865 C CA . ILE B 1 603 ? 11.961 1.423 12.797 1 91.25 603 ILE B CA 1
ATOM 10866 C C . ILE B 1 603 ? 12.992 1.998 11.828 1 91.25 603 ILE B C 1
ATOM 10868 O O . ILE B 1 603 ? 12.742 2.076 10.617 1 91.25 603 ILE B O 1
ATOM 10872 N N . SER B 1 604 ? 14.055 2.504 12.336 1 91.38 604 SER B N 1
ATOM 10873 C CA . SER B 1 604 ? 15.211 2.912 11.539 1 91.38 604 SER B CA 1
ATOM 10874 C C . SER B 1 604 ? 16.359 1.91 11.672 1 91.38 604 SER B C 1
ATOM 10876 O O . SER B 1 604 ? 16.891 1.708 12.766 1 91.38 604 SER B O 1
ATOM 10878 N N . LEU B 1 605 ? 16.688 1.272 10.602 1 92.75 605 LEU B N 1
ATOM 10879 C CA . LEU B 1 605 ? 17.781 0.302 10.578 1 92.75 605 LEU B CA 1
ATOM 10880 C C . LEU B 1 605 ? 19.062 0.935 10.047 1 92.75 605 LEU B C 1
ATOM 10882 O O . LEU B 1 605 ? 19.094 1.413 8.906 1 92.75 605 LEU B O 1
ATOM 10886 N N . ASN B 1 606 ? 20.031 1.04 10.883 1 90.5 606 ASN B N 1
ATOM 10887 C CA . ASN B 1 606 ? 21.359 1.455 10.453 1 90.5 606 ASN B CA 1
ATOM 10888 C C . ASN B 1 606 ? 22.281 0.257 10.266 1 90.5 606 ASN B C 1
ATOM 10890 O O . ASN B 1 606 ? 22.766 -0.321 11.242 1 90.5 606 ASN B O 1
ATOM 10894 N N . ILE B 1 607 ? 22.562 -0.077 9.055 1 91.31 607 ILE B N 1
ATOM 10895 C CA . ILE B 1 607 ? 23.297 -1.296 8.734 1 91.31 607 ILE B CA 1
ATOM 10896 C C . ILE B 1 607 ? 24.703 -0.939 8.266 1 91.31 607 ILE B C 1
ATOM 10898 O O . ILE B 1 607 ? 24.875 -0.177 7.309 1 91.31 607 ILE B O 1
ATOM 10902 N N . GLN B 1 608 ? 25.641 -1.536 8.922 1 86.06 608 GLN B N 1
ATOM 10903 C CA . GLN B 1 608 ? 27.031 -1.267 8.602 1 86.06 608 GLN B CA 1
ATOM 10904 C C . GLN B 1 608 ? 27.703 -2.496 8 1 86.06 608 GLN B C 1
ATOM 10906 O O . GLN B 1 608 ? 27.25 -3.623 8.211 1 86.06 608 GLN B O 1
ATOM 10911 N N . ASN B 1 609 ? 28.672 -2.305 7.148 1 84.31 609 ASN B N 1
ATOM 10912 C CA . ASN B 1 609 ? 29.578 -3.322 6.633 1 84.31 609 ASN B CA 1
ATOM 10913 C C . ASN B 1 609 ? 28.906 -4.191 5.574 1 84.31 609 ASN B C 1
ATOM 10915 O O . ASN B 1 609 ? 29.047 -5.414 5.59 1 84.31 609 ASN B O 1
ATOM 10919 N N . ILE B 1 610 ? 28.109 -3.463 4.812 1 85.94 610 ILE B N 1
ATOM 10920 C CA . ILE B 1 610 ? 27.703 -4.074 3.557 1 85.94 610 ILE B CA 1
ATOM 10921 C C . ILE B 1 610 ? 28.75 -3.791 2.477 1 85.94 610 ILE B C 1
ATOM 10923 O O . ILE B 1 610 ? 28.922 -2.645 2.057 1 85.94 610 ILE B O 1
ATOM 10927 N N . LYS B 1 611 ? 29.375 -4.703 1.961 1 81.19 611 LYS B N 1
ATOM 10928 C CA . LYS B 1 611 ? 30.609 -4.527 1.208 1 81.19 611 LYS B CA 1
ATOM 10929 C C . LYS B 1 611 ? 30.344 -4.504 -0.294 1 81.19 611 LYS B C 1
ATOM 10931 O O . LYS B 1 611 ? 31.281 -4.402 -1.096 1 81.19 611 LYS B O 1
ATOM 10936 N N . THR B 1 612 ? 29.156 -4.672 -0.734 1 84.25 612 THR B N 1
ATOM 10937 C CA . THR B 1 612 ? 28.812 -4.695 -2.15 1 84.25 612 THR B CA 1
ATOM 10938 C C . THR B 1 612 ? 27.547 -3.893 -2.41 1 84.25 612 THR B C 1
ATOM 10940 O O . THR B 1 612 ? 26.844 -3.496 -1.471 1 84.25 612 THR B O 1
ATOM 10943 N N . ASN B 1 613 ? 27.438 -3.59 -3.709 1 88.62 613 ASN B N 1
ATOM 10944 C CA . ASN B 1 613 ? 26.094 -3.168 -4.09 1 88.62 613 ASN B CA 1
ATOM 10945 C C . ASN B 1 613 ? 25.047 -4.223 -3.734 1 88.62 613 ASN B C 1
ATOM 10947 O O . ASN B 1 613 ? 25.375 -5.414 -3.656 1 88.62 613 ASN B O 1
ATOM 10951 N N . SER B 1 614 ? 23.922 -3.68 -3.393 1 90.62 614 SER B N 1
ATOM 10952 C CA . SER B 1 614 ? 22.938 -4.637 -2.883 1 90.62 614 SER B CA 1
ATOM 10953 C C . SER B 1 614 ? 21.562 -4.395 -3.49 1 90.62 614 SER B C 1
ATOM 10955 O O . SER B 1 614 ? 21.203 -3.258 -3.805 1 90.62 614 SER B O 1
ATOM 10957 N N . ARG B 1 615 ? 20.938 -5.473 -3.773 1 91.56 615 ARG B N 1
ATOM 10958 C CA . ARG B 1 615 ? 19.516 -5.445 -4.09 1 91.56 615 ARG B CA 1
ATOM 10959 C C . ARG B 1 615 ? 18.688 -5.809 -2.869 1 91.56 615 ARG B C 1
ATOM 10961 O O . ARG B 1 615 ? 18.828 -6.895 -2.307 1 91.56 615 ARG B O 1
ATOM 10968 N N . ILE B 1 616 ? 17.844 -4.875 -2.529 1 93.94 616 ILE B N 1
ATOM 10969 C CA . ILE B 1 616 ? 17.047 -5.059 -1.324 1 93.94 616 ILE B CA 1
ATOM 10970 C C . ILE B 1 616 ? 15.609 -5.441 -1.709 1 93.94 616 ILE B C 1
ATOM 10972 O O . ILE B 1 616 ? 14.961 -4.73 -2.475 1 93.94 616 ILE B O 1
ATOM 10976 N N . ILE B 1 617 ? 15.203 -6.609 -1.271 1 93.88 617 ILE B N 1
ATOM 10977 C CA . ILE B 1 617 ? 13.836 -7.07 -1.47 1 93.88 617 ILE B CA 1
ATOM 10978 C C . ILE B 1 617 ? 13.102 -7.105 -0.13 1 93.88 617 ILE B C 1
ATOM 10980 O O . ILE B 1 617 ? 13.562 -7.738 0.822 1 93.88 617 ILE B O 1
ATOM 10984 N N . THR B 1 618 ? 11.984 -6.426 -0.029 1 95.81 618 THR B N 1
ATOM 10985 C CA . THR B 1 618 ? 11.211 -6.383 1.209 1 95.81 618 THR B CA 1
ATOM 10986 C C . THR B 1 618 ? 9.867 -7.09 1.035 1 95.81 618 THR B C 1
ATOM 10988 O O . THR B 1 618 ? 9.148 -6.844 0.063 1 95.81 618 THR B O 1
ATOM 10991 N N . TYR B 1 619 ? 9.602 -8.031 1.929 1 96.25 619 TYR B N 1
ATOM 10992 C CA . TYR B 1 619 ? 8.312 -8.711 2.008 1 96.25 619 TYR B CA 1
ATOM 10993 C C . TYR B 1 619 ? 7.52 -8.234 3.221 1 96.25 619 TYR B C 1
ATOM 10995 O O . TYR B 1 619 ? 8.07 -8.102 4.316 1 96.25 619 TYR B O 1
ATOM 11003 N N . GLU B 1 620 ? 6.262 -7.984 3.035 1 96.44 620 GLU B N 1
ATOM 11004 C CA . GLU B 1 620 ? 5.441 -7.508 4.145 1 96.44 620 GLU B CA 1
ATOM 11005 C C . GLU B 1 620 ? 4.121 -8.266 4.219 1 96.44 620 GLU B C 1
ATOM 11007 O O . GLU B 1 620 ? 3.467 -8.484 3.197 1 96.44 620 GLU B O 1
ATOM 11012 N N . VAL B 1 621 ? 3.777 -8.703 5.375 1 96.75 621 VAL B N 1
ATOM 11013 C CA . VAL B 1 621 ? 2.457 -9.258 5.66 1 96.75 621 VAL B CA 1
ATOM 11014 C C . VAL B 1 621 ? 1.873 -8.586 6.898 1 96.75 621 VAL B C 1
ATOM 11016 O O . VAL B 1 621 ? 2.547 -8.461 7.926 1 96.75 621 VAL B O 1
ATOM 11019 N N . SER B 1 622 ? 0.683 -8.062 6.809 1 94.12 622 SER B N 1
ATOM 11020 C CA . SER B 1 622 ? -0.043 -7.402 7.887 1 94.12 622 SER B CA 1
ATOM 11021 C C . SER B 1 622 ? -1.545 -7.641 7.773 1 94.12 622 SER B C 1
ATOM 11023 O O . SER B 1 622 ? -1.991 -8.422 6.926 1 94.12 622 SER B O 1
ATOM 11025 N N . GLU B 1 623 ? -2.299 -6.992 8.648 1 89.69 623 GLU B N 1
ATOM 11026 C CA . GLU B 1 623 ? -3.752 -7.117 8.602 1 89.69 623 GLU B CA 1
ATOM 11027 C C . GLU B 1 623 ? -4.312 -6.543 7.309 1 89.69 623 GLU B C 1
ATOM 11029 O O . GLU B 1 623 ? -5.324 -7.031 6.793 1 89.69 623 GLU B O 1
ATOM 11034 N N . LYS B 1 624 ? -3.598 -5.59 6.797 1 88.94 624 LYS B N 1
ATOM 11035 C CA . LYS B 1 624 ? -4.109 -4.898 5.621 1 88.94 624 LYS B CA 1
ATOM 11036 C C . LYS B 1 624 ? -3.508 -5.469 4.34 1 88.94 624 LYS B C 1
ATOM 11038 O O . LYS B 1 624 ? -4.027 -5.234 3.244 1 88.94 624 LYS B O 1
ATOM 11043 N N . VAL B 1 625 ? -2.395 -6.207 4.555 1 92.56 625 VAL B N 1
ATOM 11044 C CA . VAL B 1 625 ? -1.705 -6.688 3.361 1 92.56 625 VAL B CA 1
ATOM 11045 C C . VAL B 1 625 ? -1.304 -8.148 3.551 1 92.56 625 VAL B C 1
ATOM 11047 O O . VAL B 1 625 ? -0.601 -8.484 4.504 1 92.56 625 VAL B O 1
ATOM 11050 N N . GLY B 1 626 ? -1.75 -8.992 2.691 1 93.19 626 GLY B N 1
ATOM 11051 C CA . GLY B 1 626 ? -1.245 -10.352 2.607 1 93.19 626 GLY B CA 1
ATOM 11052 C C . GLY B 1 626 ? -1.971 -11.32 3.527 1 93.19 626 GLY B C 1
ATOM 11053 O O . GLY B 1 626 ? -1.634 -12.5 3.586 1 93.19 626 GLY B O 1
ATOM 11054 N N . SER B 1 627 ? -2.936 -10.875 4.305 1 94.75 627 SER B N 1
ATOM 11055 C CA . SER B 1 627 ? -3.674 -11.766 5.199 1 94.75 627 SER B CA 1
ATOM 11056 C C . SER B 1 627 ? -4.984 -12.219 4.566 1 94.75 627 SER B C 1
ATOM 11058 O O . SER B 1 627 ? -5.918 -11.422 4.418 1 94.75 627 SER B O 1
ATOM 11060 N N . SER B 1 628 ? -5.016 -13.461 4.266 1 95 628 SER B N 1
ATOM 11061 C CA . SER B 1 628 ? -6.195 -14.023 3.611 1 95 628 SER B CA 1
ATOM 11062 C C . SER B 1 628 ? -7.434 -13.883 4.488 1 95 628 SER B C 1
ATOM 11064 O O . SER B 1 628 ? -8.516 -13.555 3.996 1 95 628 SER B O 1
ATOM 11066 N N . TYR B 1 629 ? -7.262 -14.078 5.75 1 94.12 629 TYR B N 1
ATOM 11067 C CA . TYR B 1 629 ? -8.383 -13.992 6.684 1 94.12 629 TYR B CA 1
ATOM 11068 C C . TYR B 1 629 ? -8.969 -12.586 6.703 1 94.12 629 TYR B C 1
ATOM 11070 O O . TYR B 1 629 ? -10.188 -12.414 6.656 1 94.12 629 TYR B O 1
ATOM 11078 N N . ASN B 1 630 ? -8.117 -11.641 6.801 1 92.75 630 ASN B N 1
ATOM 11079 C CA . ASN B 1 630 ? -8.578 -10.258 6.82 1 92.75 630 ASN B CA 1
ATOM 11080 C C . ASN B 1 630 ? -9.234 -9.867 5.5 1 92.75 630 ASN B C 1
ATOM 11082 O O . ASN B 1 630 ? -10.195 -9.094 5.48 1 92.75 630 ASN B O 1
ATOM 11086 N N . TYR B 1 631 ? -8.719 -10.305 4.418 1 93.44 631 TYR B N 1
ATOM 11087 C CA . TYR B 1 631 ? -9.359 -10.07 3.131 1 93.44 631 TYR B CA 1
ATOM 11088 C C . TYR B 1 631 ? -10.75 -10.695 3.096 1 93.44 631 TYR B C 1
ATOM 11090 O O . TYR B 1 631 ? -11.703 -10.086 2.617 1 93.44 631 TYR B O 1
ATOM 11098 N N . TRP B 1 632 ? -10.836 -11.898 3.621 1 92.75 632 TRP B N 1
ATOM 11099 C CA . TRP B 1 632 ? -12.117 -12.586 3.713 1 92.75 632 TRP B CA 1
ATOM 11100 C C . TRP B 1 632 ? -13.109 -11.789 4.551 1 92.75 632 TRP B C 1
ATOM 11102 O O . TRP B 1 632 ? -14.273 -11.648 4.18 1 92.75 632 TRP B O 1
ATOM 11112 N N . LEU B 1 633 ? -12.633 -11.242 5.645 1 90.88 633 LEU B N 1
ATOM 11113 C CA . LEU B 1 633 ? -13.469 -10.383 6.477 1 90.88 633 LEU B CA 1
ATOM 11114 C C . LEU B 1 633 ? -13.938 -9.156 5.695 1 90.88 633 LEU B C 1
ATOM 11116 O O . LEU B 1 633 ? -15.117 -8.789 5.758 1 90.88 633 LEU B O 1
ATOM 11120 N N . SER B 1 634 ? -13.047 -8.602 4.977 1 90.38 634 SER B N 1
ATOM 11121 C CA . SER B 1 634 ? -13.344 -7.398 4.207 1 90.38 634 SER B CA 1
ATOM 11122 C C . SER B 1 634 ? -14.359 -7.684 3.107 1 90.38 634 SER B C 1
ATOM 11124 O O . SER B 1 634 ? -15.055 -6.773 2.652 1 90.38 634 SER B O 1
ATOM 11126 N N . MET B 1 635 ? -14.422 -8.898 2.686 1 89.62 635 MET B N 1
ATOM 11127 C CA . MET B 1 635 ? -15.383 -9.312 1.666 1 89.62 635 MET B CA 1
ATOM 11128 C C . MET B 1 635 ? -16.766 -9.531 2.275 1 89.62 635 MET B C 1
ATOM 11130 O O . MET B 1 635 ? -17.734 -9.797 1.558 1 89.62 635 MET B O 1
ATOM 11134 N N . GLY B 1 636 ? -16.906 -9.477 3.564 1 86.19 636 GLY B N 1
ATOM 11135 C CA . GLY B 1 636 ? -18.156 -9.742 4.258 1 86.19 636 GLY B CA 1
ATOM 11136 C C . GLY B 1 636 ? -18.234 -11.156 4.812 1 86.19 636 GLY B C 1
ATOM 11137 O O . GLY B 1 636 ? -19.328 -11.672 5.035 1 86.19 636 GLY B O 1
ATOM 11138 N N . SER B 1 637 ? -17.141 -11.891 4.844 1 88.25 637 SER B N 1
ATOM 11139 C CA . SER B 1 637 ? -17.016 -13.234 5.398 1 88.25 637 SER B CA 1
ATOM 11140 C C . SER B 1 637 ? -18 -14.203 4.738 1 88.25 637 SER B C 1
ATOM 11142 O O . SER B 1 637 ? -18.766 -14.883 5.422 1 88.25 637 SER B O 1
ATOM 11144 N N . PRO B 1 638 ? -17.906 -14.25 3.449 1 87.19 638 PRO B N 1
ATOM 11145 C CA . PRO B 1 638 ? -18.812 -15.188 2.785 1 87.19 638 PRO B CA 1
ATOM 11146 C C . PRO B 1 638 ? -18.562 -16.641 3.193 1 87.19 638 PRO B C 1
ATOM 11148 O O . PRO B 1 638 ? -17.406 -17.031 3.398 1 87.19 638 PRO B O 1
ATOM 11151 N N . ASP B 1 639 ? -19.625 -17.359 3.211 1 82.75 639 ASP B N 1
ATOM 11152 C CA . ASP B 1 639 ? -19.5 -18.766 3.57 1 82.75 639 ASP B CA 1
ATOM 11153 C C . ASP B 1 639 ? -18.828 -19.562 2.451 1 82.75 639 ASP B C 1
ATOM 11155 O O . ASP B 1 639 ? -18.094 -20.516 2.713 1 82.75 639 ASP B O 1
ATOM 11159 N N . ARG B 1 640 ? -19.156 -19.109 1.205 1 84.19 640 ARG B N 1
ATOM 11160 C CA . ARG B 1 640 ? -18.609 -19.797 0.033 1 84.19 640 ARG B CA 1
ATOM 11161 C C . ARG B 1 640 ? -17.969 -18.797 -0.925 1 84.19 640 ARG B C 1
ATOM 11163 O O . ARG B 1 640 ? -18.391 -17.641 -0.993 1 84.19 640 ARG B O 1
ATOM 11170 N N . LEU B 1 641 ? -16.922 -19.297 -1.52 1 87.5 641 LEU B N 1
ATOM 11171 C CA . LEU B 1 641 ? -16.266 -18.5 -2.537 1 87.5 641 LEU B CA 1
ATOM 11172 C C . LEU B 1 641 ? -16.422 -19.125 -3.918 1 87.5 641 LEU B C 1
ATOM 11174 O O . LEU B 1 641 ? -16.312 -20.344 -4.066 1 87.5 641 LEU B O 1
ATOM 11178 N N . ASN B 1 642 ? -16.766 -18.312 -4.852 1 85.31 642 ASN B N 1
ATOM 11179 C CA . ASN B 1 642 ? -16.719 -18.812 -6.219 1 85.31 642 ASN B CA 1
ATOM 11180 C C . ASN B 1 642 ? -15.289 -18.938 -6.727 1 85.31 642 ASN B C 1
ATOM 11182 O O . ASN B 1 642 ? -14.344 -18.562 -6.023 1 85.31 642 ASN B O 1
ATOM 11186 N N . LYS B 1 643 ? -15.102 -19.531 -7.836 1 85.19 643 LYS B N 1
ATOM 11187 C CA . LYS B 1 643 ? -13.773 -19.812 -8.383 1 85.19 643 LYS B CA 1
ATOM 11188 C C . LYS B 1 643 ? -12.961 -18.531 -8.547 1 85.19 643 LYS B C 1
ATOM 11190 O O . LYS B 1 643 ? -11.781 -18.484 -8.188 1 85.19 643 LYS B O 1
ATOM 11195 N N . GLU B 1 644 ? -13.57 -17.547 -9.008 1 84.44 644 GLU B N 1
ATOM 11196 C CA . GLU B 1 644 ? -12.883 -16.281 -9.234 1 84.44 644 GLU B CA 1
ATOM 11197 C C . GLU B 1 644 ? -12.438 -15.648 -7.918 1 84.44 644 GLU B C 1
ATOM 11199 O O . GLU B 1 644 ? -11.305 -15.172 -7.805 1 84.44 644 GLU B O 1
ATOM 11204 N N . GLU B 1 645 ? -13.352 -15.664 -7.004 1 87.06 645 GLU B N 1
ATOM 11205 C CA . GLU B 1 645 ? -13.047 -15.078 -5.699 1 87.06 645 GLU B CA 1
ATOM 11206 C C . GLU B 1 645 ? -11.898 -15.828 -5.02 1 87.06 645 GLU B C 1
ATOM 11208 O O . GLU B 1 645 ? -11.031 -15.211 -4.398 1 87.06 645 GLU B O 1
ATOM 11213 N N . LYS B 1 646 ? -11.945 -17.094 -5.172 1 90.06 646 LYS B N 1
ATOM 11214 C CA . LYS B 1 646 ? -10.883 -17.922 -4.602 1 90.06 646 LYS B CA 1
ATOM 11215 C C . LYS B 1 646 ? -9.531 -17.562 -5.203 1 90.06 646 LYS B C 1
ATOM 11217 O O . LYS B 1 646 ? -8.547 -17.391 -4.48 1 90.06 646 LYS B O 1
ATOM 11222 N N . GLU B 1 647 ? -9.492 -17.453 -6.477 1 88.56 647 GLU B N 1
ATOM 11223 C CA . GLU B 1 647 ? -8.242 -17.141 -7.176 1 88.56 647 GLU B CA 1
ATOM 11224 C C . GLU B 1 647 ? -7.715 -15.766 -6.781 1 88.56 647 GLU B C 1
ATOM 11226 O O . GLU B 1 647 ? -6.516 -15.594 -6.566 1 88.56 647 GLU B O 1
ATOM 11231 N N . ILE B 1 648 ? -8.602 -14.875 -6.707 1 89.25 648 ILE B N 1
ATOM 11232 C CA . ILE B 1 648 ? -8.203 -13.516 -6.375 1 89.25 648 ILE B CA 1
ATOM 11233 C C . ILE B 1 648 ? -7.688 -13.461 -4.938 1 89.25 648 ILE B C 1
ATOM 11235 O O . ILE B 1 648 ? -6.715 -12.766 -4.645 1 89.25 648 ILE B O 1
ATOM 11239 N N . LEU B 1 649 ? -8.367 -14.156 -4.031 1 90.25 649 LEU B N 1
ATOM 11240 C CA . LEU B 1 649 ? -7.914 -14.227 -2.646 1 90.25 649 LEU B CA 1
ATOM 11241 C C . LEU B 1 649 ? -6.531 -14.859 -2.555 1 90.25 649 LEU B C 1
ATOM 11243 O O . LEU B 1 649 ? -5.688 -14.406 -1.776 1 90.25 649 LEU B O 1
ATOM 11247 N N . HIS B 1 650 ? -6.328 -15.852 -3.342 1 89.44 650 HIS B N 1
ATOM 11248 C CA . HIS B 1 650 ? -5.035 -16.531 -3.385 1 89.44 650 HIS B CA 1
ATOM 11249 C C . HIS B 1 650 ? -3.934 -15.578 -3.84 1 89.44 650 HIS B C 1
ATOM 11251 O O . HIS B 1 650 ? -2.869 -15.516 -3.221 1 89.44 650 HIS B O 1
ATOM 11257 N N . LYS B 1 651 ? -4.195 -14.836 -4.859 1 87 651 LYS B N 1
ATOM 11258 C CA . LYS B 1 651 ? -3.217 -13.898 -5.398 1 87 651 LYS B CA 1
ATOM 11259 C C . LYS B 1 651 ? -2.979 -12.742 -4.441 1 87 651 LYS B C 1
ATOM 11261 O O . LYS B 1 651 ? -1.838 -12.312 -4.246 1 87 651 LYS B O 1
ATOM 11266 N N . ALA B 1 652 ? -4.035 -12.297 -3.822 1 90.62 652 ALA B N 1
ATOM 11267 C CA . ALA B 1 652 ? -3.957 -11.133 -2.938 1 90.62 652 ALA B CA 1
ATOM 11268 C C . ALA B 1 652 ? -3.215 -11.477 -1.648 1 90.62 652 ALA B C 1
ATOM 11270 O O . ALA B 1 652 ? -2.602 -10.609 -1.027 1 90.62 652 ALA B O 1
ATOM 11271 N N . SER B 1 653 ? -3.26 -12.695 -1.242 1 92.31 653 SER B N 1
ATOM 11272 C CA . SER B 1 653 ? -2.754 -13.094 0.067 1 92.31 653 SER B CA 1
ATOM 11273 C C . SER B 1 653 ? -1.238 -13.258 0.049 1 92.31 653 SER B C 1
ATOM 11275 O O . SER B 1 653 ? -0.63 -13.57 1.075 1 92.31 653 SER B O 1
ATOM 11277 N N . PHE B 1 654 ? -0.591 -13.102 -1.052 1 92.31 654 PHE B N 1
ATOM 11278 C CA . PHE B 1 654 ? 0.866 -13.109 -1.086 1 92.31 654 PHE B CA 1
ATOM 11279 C C . PHE B 1 654 ? 1.432 -11.844 -0.461 1 92.31 654 PHE B C 1
ATOM 11281 O O . PHE B 1 654 ? 0.836 -10.766 -0.577 1 92.31 654 PHE B O 1
ATOM 11288 N N . PRO B 1 655 ? 2.582 -11.984 0.196 1 94.62 655 PRO B N 1
ATOM 11289 C CA . PRO B 1 655 ? 3.174 -10.797 0.818 1 94.62 655 PRO B CA 1
ATOM 11290 C C . PRO B 1 655 ? 3.396 -9.664 -0.177 1 94.62 655 PRO B C 1
ATOM 11292 O O . PRO B 1 655 ? 3.674 -9.906 -1.353 1 94.62 655 PRO B O 1
ATOM 11295 N N . LYS B 1 656 ? 3.205 -8.469 0.267 1 94.19 656 LYS B N 1
ATOM 11296 C CA . LYS B 1 656 ? 3.59 -7.316 -0.545 1 94.19 656 LYS B CA 1
ATOM 11297 C C . LYS B 1 656 ? 5.102 -7.266 -0.747 1 94.19 656 LYS B C 1
ATOM 11299 O O . LYS B 1 656 ? 5.867 -7.457 0.201 1 94.19 656 LYS B O 1
ATOM 11304 N N . ILE B 1 657 ? 5.496 -7.012 -1.983 1 93.31 657 ILE B N 1
ATOM 11305 C CA . ILE B 1 657 ? 6.918 -7.027 -2.297 1 93.31 657 ILE B CA 1
ATOM 11306 C C . ILE B 1 657 ? 7.367 -5.637 -2.74 1 93.31 657 ILE B C 1
ATOM 11308 O O . ILE B 1 657 ? 6.664 -4.965 -3.496 1 93.31 657 ILE B O 1
ATOM 11312 N N . GLU B 1 658 ? 8.477 -5.191 -2.268 1 92.19 658 GLU B N 1
ATOM 11313 C CA . GLU B 1 658 ? 9.125 -3.959 -2.693 1 92.19 658 GLU B CA 1
ATOM 11314 C C . GLU B 1 658 ? 10.594 -4.203 -3.037 1 92.19 658 GLU B C 1
ATOM 11316 O O . GLU B 1 658 ? 11.25 -5.039 -2.412 1 92.19 658 GLU B O 1
ATOM 11321 N N . PHE B 1 659 ? 11.039 -3.445 -4.051 1 91.69 659 PHE B N 1
ATOM 11322 C CA . PHE B 1 659 ? 12.43 -3.576 -4.477 1 91.69 659 PHE B CA 1
ATOM 11323 C C . PHE B 1 659 ? 13.172 -2.254 -4.316 1 91.69 659 PHE B C 1
ATOM 11325 O O . PHE B 1 659 ? 12.602 -1.185 -4.539 1 91.69 659 PHE B O 1
ATOM 11332 N N . LYS B 1 660 ? 14.438 -2.348 -3.916 1 91.56 660 LYS B N 1
ATOM 11333 C CA . LYS B 1 660 ? 15.32 -1.185 -3.855 1 91.56 660 LYS B CA 1
ATOM 11334 C C . LYS B 1 660 ? 16.766 -1.573 -4.16 1 91.56 660 LYS B C 1
ATOM 11336 O O . LYS B 1 660 ? 17.234 -2.629 -3.73 1 91.56 660 LYS B O 1
ATOM 11341 N N . TYR B 1 661 ? 17.406 -0.788 -4.984 1 90.5 661 TYR B N 1
ATOM 11342 C CA . TYR B 1 661 ? 18.828 -0.97 -5.254 1 90.5 661 TYR B CA 1
ATOM 11343 C C . TYR B 1 661 ? 19.656 0.029 -4.465 1 90.5 661 TYR B C 1
ATOM 11345 O O . TYR B 1 661 ? 19.281 1.2 -4.344 1 90.5 661 TYR B O 1
ATOM 11353 N N . SER B 1 662 ? 20.641 -0.432 -3.787 1 87.38 662 SER B N 1
ATOM 11354 C CA . SER B 1 662 ? 21.531 0.434 -3.016 1 87.38 662 SER B CA 1
ATOM 11355 C C . SER B 1 662 ? 22.984 0.197 -3.383 1 87.38 662 SER B C 1
ATOM 11357 O O . SER B 1 662 ? 23.453 -0.947 -3.438 1 87.38 662 SER B O 1
ATOM 11359 N N . LYS B 1 663 ? 23.625 1.295 -3.697 1 83.44 663 LYS B N 1
ATOM 11360 C CA . LYS B 1 663 ? 25.062 1.209 -3.912 1 83.44 663 LYS B CA 1
ATOM 11361 C C . LYS B 1 663 ? 25.812 0.991 -2.596 1 83.44 663 LYS B C 1
ATOM 11363 O O . LYS B 1 663 ? 25.281 1.287 -1.522 1 83.44 663 LYS B O 1
ATOM 11368 N N . LYS B 1 664 ? 27.047 0.45 -2.787 1 84 664 LYS B N 1
ATOM 11369 C CA . LYS B 1 664 ? 27.875 0.252 -1.601 1 84 664 LYS B CA 1
ATOM 11370 C C . LYS B 1 664 ? 28.078 1.562 -0.844 1 84 664 LYS B C 1
ATOM 11372 O O . LYS B 1 664 ? 28.344 2.6 -1.45 1 84 664 LYS B O 1
ATOM 11377 N N . SER B 1 665 ? 27.703 1.554 0.437 1 79.06 665 SER B N 1
ATOM 11378 C CA . SER B 1 665 ? 27.859 2.709 1.314 1 79.06 665 SER B CA 1
ATOM 11379 C C . SER B 1 665 ? 28.297 2.283 2.715 1 79.06 665 SER B C 1
ATOM 11381 O O . SER B 1 665 ? 28.078 1.141 3.117 1 79.06 665 SER B O 1
ATOM 11383 N N . PRO B 1 666 ? 28.953 3.137 3.408 1 73.88 666 PRO B N 1
ATOM 11384 C CA . PRO B 1 666 ? 29.359 2.791 4.773 1 73.88 666 PRO B CA 1
ATOM 11385 C C . PRO B 1 666 ? 28.188 2.436 5.672 1 73.88 666 PRO B C 1
ATOM 11387 O O . PRO B 1 666 ? 28.25 1.471 6.434 1 73.88 666 PRO B O 1
ATOM 11390 N N . ILE B 1 667 ? 27.172 3.221 5.625 1 82.25 667 ILE B N 1
ATOM 11391 C CA . ILE B 1 667 ? 25.984 2.945 6.418 1 82.25 667 ILE B CA 1
ATOM 11392 C C . ILE B 1 667 ? 24.75 2.945 5.512 1 82.25 667 ILE B C 1
ATOM 11394 O O . ILE B 1 667 ? 24.453 3.945 4.852 1 82.25 667 ILE B O 1
ATOM 11398 N N . LEU B 1 668 ? 24.172 1.841 5.434 1 87.06 668 LEU B N 1
ATOM 11399 C CA . LEU B 1 668 ? 22.891 1.736 4.746 1 87.06 668 LEU B CA 1
ATOM 11400 C C . LEU B 1 668 ? 21.734 1.947 5.723 1 87.06 668 LEU B C 1
ATOM 11402 O O . LEU B 1 668 ? 21.641 1.245 6.73 1 87.06 668 LEU B O 1
ATOM 11406 N N . ASN B 1 669 ? 20.969 2.943 5.496 1 89.38 669 ASN B N 1
ATOM 11407 C CA . ASN B 1 669 ? 19.812 3.188 6.348 1 89.38 669 ASN B CA 1
ATOM 11408 C C . ASN B 1 669 ? 18.516 2.766 5.668 1 89.38 669 ASN B C 1
ATOM 11410 O O . ASN B 1 669 ? 18.312 3.057 4.488 1 89.38 669 ASN B O 1
ATOM 11414 N N . ILE B 1 670 ? 17.781 2.02 6.352 1 91.81 670 ILE B N 1
ATOM 11415 C CA . ILE B 1 670 ? 16.453 1.639 5.887 1 91.81 670 ILE B CA 1
ATOM 11416 C C . ILE B 1 670 ? 15.414 2.059 6.918 1 91.81 670 ILE B C 1
ATOM 11418 O O . ILE B 1 670 ? 15.469 1.642 8.078 1 91.81 670 ILE B O 1
ATOM 11422 N N . ILE B 1 671 ? 14.508 2.889 6.539 1 90.06 671 ILE B N 1
ATOM 11423 C CA . ILE B 1 671 ? 13.383 3.256 7.391 1 90.06 671 ILE B CA 1
ATOM 11424 C C . ILE B 1 671 ? 12.156 2.418 7.016 1 90.06 671 ILE B C 1
ATOM 11426 O O . ILE B 1 671 ? 11.789 2.342 5.844 1 90.06 671 ILE B O 1
ATOM 11430 N N . THR B 1 672 ? 11.648 1.765 7.949 1 91.75 672 THR B N 1
ATOM 11431 C CA . THR B 1 672 ? 10.477 0.926 7.719 1 91.75 672 THR B CA 1
ATOM 11432 C C . THR B 1 672 ? 9.5 1.031 8.883 1 91.75 672 THR B C 1
ATOM 11434 O O . THR B 1 672 ? 9.742 1.771 9.844 1 91.75 672 THR B O 1
ATOM 11437 N N . GLU B 1 673 ? 8.312 0.456 8.719 1 90.19 673 GLU B N 1
ATOM 11438 C CA . GLU B 1 673 ? 7.305 0.504 9.773 1 90.19 673 GLU B CA 1
ATOM 11439 C C . GLU B 1 673 ? 6.527 -0.806 9.852 1 90.19 673 GLU B C 1
ATOM 11441 O O . GLU B 1 673 ? 6.367 -1.503 8.852 1 90.19 673 GLU B O 1
ATOM 11446 N N . LEU B 1 674 ? 6.148 -1.235 11.016 1 90.81 674 LEU B N 1
ATOM 11447 C CA . LEU B 1 674 ? 5.25 -2.355 11.273 1 90.81 674 LEU B CA 1
ATOM 11448 C C . LEU B 1 674 ? 3.875 -1.862 11.703 1 90.81 674 LEU B C 1
ATOM 11450 O O . LEU B 1 674 ? 3.76 -1.073 12.641 1 90.81 674 LEU B O 1
ATOM 11454 N N . LYS B 1 675 ? 2.906 -2.213 10.969 1 86.31 675 LYS B N 1
ATOM 11455 C CA . LYS B 1 675 ? 1.542 -1.809 11.297 1 86.31 675 LYS B CA 1
ATOM 11456 C C . LYS B 1 675 ? 0.779 -2.943 11.969 1 86.31 675 LYS B C 1
ATOM 11458 O O . LYS B 1 675 ? 0.508 -3.973 11.352 1 86.31 675 LYS B O 1
ATOM 11463 N N . GLY B 1 676 ? 0.349 -2.725 13.242 1 83.38 676 GLY B N 1
ATOM 11464 C CA . GLY B 1 676 ? -0.334 -3.797 13.953 1 83.38 676 GLY B CA 1
ATOM 11465 C C . GLY B 1 676 ? 0.466 -5.086 14 1 83.38 676 GLY B C 1
ATOM 11466 O O . GLY B 1 676 ? 1.698 -5.059 14 1 83.38 676 GLY B O 1
ATOM 11467 N N . TYR B 1 677 ? -0.247 -6.172 14.141 1 87.81 677 TYR B N 1
ATOM 11468 C CA . TYR B 1 677 ? 0.432 -7.457 14.039 1 87.81 677 TYR B CA 1
ATOM 11469 C C . TYR B 1 677 ? 0.876 -7.727 12.609 1 87.81 677 TYR B C 1
ATOM 11471 O O . TYR B 1 677 ? 0.052 -7.75 11.688 1 87.81 677 TYR B O 1
ATOM 11479 N N . SER B 1 678 ? 2.117 -7.688 12.445 1 94 678 SER B N 1
ATOM 11480 C CA . SER B 1 678 ? 2.697 -7.793 11.109 1 94 678 SER B CA 1
ATOM 11481 C C . SER B 1 678 ? 4.125 -8.328 11.164 1 94 678 SER B C 1
ATOM 11483 O O . SER B 1 678 ? 4.676 -8.531 12.25 1 94 678 SER B O 1
ATOM 11485 N N . ALA B 1 679 ? 4.617 -8.672 10.078 1 97.25 679 ALA B N 1
ATOM 11486 C CA . ALA B 1 679 ? 6.02 -9.047 9.922 1 97.25 679 ALA B CA 1
ATOM 11487 C C . ALA B 1 679 ? 6.57 -8.555 8.586 1 97.25 679 ALA B C 1
ATOM 11489 O O . ALA B 1 679 ? 5.832 -8.461 7.602 1 97.25 679 ALA B O 1
ATOM 11490 N N . LYS B 1 680 ? 7.812 -8.109 8.609 1 97.31 680 LYS B N 1
ATOM 11491 C CA . LYS B 1 680 ? 8.531 -7.672 7.414 1 97.31 680 LYS B CA 1
ATOM 11492 C C . LYS B 1 680 ? 9.867 -8.391 7.285 1 97.31 680 LYS B C 1
ATOM 11494 O O . LYS B 1 680 ? 10.602 -8.523 8.266 1 97.31 680 LYS B O 1
ATOM 11499 N N . LEU B 1 681 ? 10.078 -8.953 6.172 1 97.88 681 LEU B N 1
ATOM 11500 C CA . LEU B 1 681 ? 11.367 -9.562 5.871 1 97.88 681 LEU B CA 1
ATOM 11501 C C . LEU B 1 681 ? 12.133 -8.742 4.84 1 97.88 681 LEU B C 1
ATOM 11503 O O . LEU B 1 681 ? 11.625 -8.484 3.742 1 97.88 681 LEU B O 1
ATOM 11507 N N . ILE B 1 682 ? 13.25 -8.258 5.223 1 97.38 682 ILE B N 1
ATOM 11508 C CA . ILE B 1 682 ? 14.117 -7.484 4.336 1 97.38 682 ILE B CA 1
ATOM 11509 C C . ILE B 1 682 ? 15.32 -8.328 3.924 1 97.38 682 ILE B C 1
ATOM 11511 O O . ILE B 1 682 ? 16.172 -8.648 4.75 1 97.38 682 ILE B O 1
ATOM 11515 N N . TYR B 1 683 ? 15.375 -8.688 2.715 1 95.31 683 TYR B N 1
ATOM 11516 C CA . TYR B 1 683 ? 16.469 -9.484 2.162 1 95.31 683 TYR B CA 1
ATOM 11517 C C . TYR B 1 683 ? 17.438 -8.602 1.385 1 95.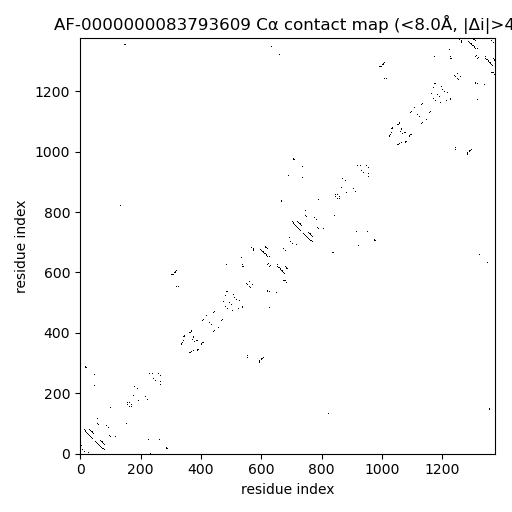31 683 TYR B C 1
ATOM 11519 O O . TYR B 1 683 ? 17.062 -7.98 0.387 1 95.31 683 TYR B O 1
ATOM 11527 N N . ILE B 1 684 ? 18.641 -8.43 1.851 1 94.69 684 ILE B N 1
ATOM 11528 C CA . ILE B 1 684 ? 19.688 -7.652 1.206 1 94.69 684 ILE B CA 1
ATOM 11529 C C . ILE B 1 684 ? 20.609 -8.586 0.43 1 94.69 684 ILE B C 1
ATOM 11531 O O . ILE B 1 684 ? 21.516 -9.195 1.01 1 94.69 684 ILE B O 1
ATOM 11535 N N . LYS B 1 685 ? 20.422 -8.641 -0.829 1 91.44 685 LYS B N 1
ATOM 11536 C CA . LYS B 1 685 ? 21.188 -9.539 -1.686 1 91.44 685 LYS B CA 1
ATOM 11537 C C . LYS B 1 685 ? 22.375 -8.828 -2.32 1 91.44 685 LYS B C 1
ATOM 11539 O O . LYS B 1 685 ? 22.25 -7.676 -2.75 1 91.44 685 LYS B O 1
ATOM 11544 N N . LYS B 1 686 ? 23.5 -9.484 -2.381 1 87.44 686 LYS B N 1
ATOM 11545 C CA . LYS B 1 686 ? 24.688 -8.945 -3.043 1 87.44 686 LYS B CA 1
ATOM 11546 C C . LYS B 1 686 ? 24.484 -8.867 -4.555 1 87.44 686 LYS B C 1
ATOM 11548 O O . LYS B 1 686 ? 24.031 -9.828 -5.176 1 87.44 686 LYS B O 1
ATOM 11553 N N . ALA B 1 687 ? 24.641 -7.609 -5.004 1 79.06 687 ALA B N 1
ATOM 11554 C CA . ALA B 1 687 ? 24.484 -7.422 -6.445 1 79.06 687 ALA B CA 1
ATOM 11555 C C . ALA B 1 687 ? 25.75 -7.812 -7.199 1 79.06 687 ALA B C 1
ATOM 11557 O O . ALA B 1 687 ? 26.844 -7.395 -6.832 1 79.06 687 ALA B O 1
ATOM 11558 N N . ARG B 1 688 ? 25.922 -8.867 -7.941 1 65.44 688 ARG B N 1
ATOM 11559 C CA . ARG B 1 688 ? 27.094 -9.234 -8.734 1 65.44 688 ARG B CA 1
ATOM 11560 C C . ARG B 1 688 ? 27.109 -8.492 -10.07 1 65.44 688 ARG B C 1
ATOM 11562 O O . ARG B 1 688 ? 26.047 -8.141 -10.602 1 65.44 688 ARG B O 1
#

Foldseek 3Di:
DLEDEDDDPPPAQKDKFKWWFAWAAKHFYQWWKKKAWQADKKWKDWQLDIAMDHHGDMWIDAHGIIMIMHDPDTTIMMMMTGHVVLVCVVPVLSNLWDFGDDGCVVHDPPDPLSLVLLLLVLLLLQLVQVVPPPSRVVNSVSVNVNSVSRVLPGTLQCPPDVVCSVVVVLSVLVSVVSRVLLVQLLEPDDLVNSCVVSVHDSVVSQVSCCVRVVDGPVLSSLSSLLSVLLCCLQVHPDDLQVSCNRSHHPGSVSSQVSNCVRNVHGSVVSSVVRHDDPVRSVVRTDMGTDDSVVVSVSCVQSCLLPQCFPADADEAEDEFEPVFFDWWADPVVQAEFEDEALLVCVDPLVLVLVLVLCVQLPHAEYEHEPCQHVSQQHDQVDLDGDRVSVVVSQVSCVVSNHEYEYEDEDAPDDLVRVLSVVVVVCVVQVPPVVDDCQSYEYEYAPSHDPVSVVSVCCSCVVPHNHYYDDDHDDEDFDFAQCLQFLLLQVVVLVCSRVVDDDPSNAHQEDDQDPPDDPQLFQGGRHNHCAYSLRAGGSNSVSSSLVSPAETTWRDDDVQWTWHDDPFFIKIKGWDDDPVCNVVPHPVVVSRRSSPVNQFKHKYKYKYFDPAAKWKKKKWKDDLVFQGLVSVCVVVVRDSDDDPVRSVVSRVRNGTDMDIDIDGDDGIDMDIDMDGGGMMMMMTIGGDD/DLEDEDDDPPPAQKDKFKWWFAWAAKHFYQWKKKKAWQADKKWKDWQLDIAIDHHGDMWIDAHGIIMIMHDPDTTIMMMMTGHVVLVCVVPVLSNLWDFGDDGCVVHDPPDPLSLVLLLLVLLLLQLVQVVPPPSRVVNSVSVNVNSVSRVLPGTLQCVPDVVCSVVVVLSVLVSVVSSVLLVDLLEPDDLVNSCVVSVHDSVVSQVSCCVRVVDGPVLSSLSSLLSVLLCCLQVHPDDLQVSCNRSHHPGSVSSQVSNCVRNVHGSVVSSVVRHDDPVRSVVRTDMGTDDSVVVSVSCVQSCLLPQCFPADADEAEDEFEPVFFDWWADPVVQAEFEDEALLVCVDPLVLVLVLVLCVQLPHAEYEHEPCQHVSQQHDQVDLDGDRVSVCVSQVSCVVSNYEYEYEDEDAPDDLVRVLSVVVVVCVVQVPPVVDDCQSYEYEYAPSHDPVSVVSVCCSCVVPHNHYYDDDHDDEDFDFAQLLQFLLLQVVVLVCSRVVDDDPSNAHQEDDQDPPDDPQLFQGGRHNHCAYSLRAGGSNSVSSSLVSPAETTWRDDDVQWTWHADPFFIKIKGWDDDPVCNVVPHPVVVSRRSSPVNQFKHKYKYKYFDPAAKWKKKKWKDDLVFQGLVSVCVVVVRDSDDDPVRSVVSRVRNGTDMDIDIDGDDGIDMDIDMDGGGMMMMMTIGGDD

Secondary structure (DSSP, 8-state):
--EE----STT-SEEEEEEEEEEEEEEEESSEEEEEEEES-EEEEETTEEEEE-TT-EEEE-TT--EEEE-SS--EEEEEEE-HHHHHHH-GGGGG--B-PPPGGG--S-SHHHHHHHHHHHHHHHHHHH--TTHHHHHHHHHHHHHHHHHHHSBHHHHH-HHHHT-HHHHHHHHHHHHHHHHHTTS---HHHHHHHTT--HHHHHHHHHHHHSS-HHHHHHHHHHHHHHHHHHH----HHHHHHHHT-SSHHHHHHHHHHHHSS-HHHHHHHH---HHHHHHH-EEEEPPHHHHHHHTGGGGTT-TTTT---PEEEEEEETT---EE---GGGTEEEEEEGGGGGSHHHHHHHHHHHHHH--SEEEEE-SSSGGGTB-TT-S-B--HHHHHHHHHHHHTT-EEEEEE--TT--HHHHHHHHHHHHHHHHTSTT--GGG-EEEEETTS-HHHHHHHHHHHHHH---EEEEEEE-------GGGGSTTHHHHHHHHHHH--S--TT-EEE----SSS-----S-----EEE-TTSPBPHHHHHHHHHHH--SEEEEEETTEEEEE-SSEEEEEEE---GGGTT---HHHHHTTHHHHT-SEEEEEEEEE---S-EEEEEEEE-SSSS-HHHHHHHTT--S---HHHHHHHHHHTSPEEEEEEE---SEEEEEEEEESS-EEEEEEEE--/--EE----STT-SEEEEEEEEEEEEEEEESSEEEEEEEES-EEEEETTEEEEE-TT-EEEE-TT--EEEE-SS--EEEEEEE-HHHHHTT-GGGGG--B----GGG--S-SHHHHHHHHHHHHHHHHHHH--TTHHHHHHHHHHHHHHHHHHHSBHHHHH-GGGGG-HHHHHHHHHHHHHHHHHTTS---HHHHHHHTT--HHHHHHHHHHHHSS-HHHHHHHHHHHHHHHHHHH----HHHHHHHHT-SSHHHHHHHHHHHHSS-HHHHHHHH---HHHHHHH-EEEEPPHHHHHHHTGGGGTT-TTTT---PEEEEEEETT---EE---GGGTEEEEEEGGGGGSHHHHHHHHHHHHHH--SEEEEE-SSSGGGTB-TT-S-B--HHHHHHHHHHHHTT-EEEEEE--TT--HHHHHHHHHHHHHHHHTSTT--GGG-EEEEETTS-HHHHHHHHHHHHHH---EEEEEEE-------GGGGSTTHHHHHHHHHHH--S--TT-EEE----SSS-----S-----EEE-TTSPBPHHHHHHHHHHH--SEEEEEETTEEEEE-SSEEEEEEE---GGGTT---HHHHHTTHHHHT-SEEEEEEEEE---S-EEEEEEEE-SSSS-HHHHHHHTT--S---HHHHHHHHHHTSPEEEEEEE---SEEEEEEEEESS-EEEEEEEE--

InterPro domains:
  IPR003313 AraC-type arabinose-binding/dimerisation domain [PF02311] (24-95)
  IPR009057 Homedomain-like superfamily [SSF46689] (225-275)
  IPR011051 RmlC-like cupin domain superfamily [SSF51182] (24-104)
  IPR014710 RmlC-like jelly roll fold [G3DSA:2.60.120.10] (2-84)
  IPR017853 Glycoside hydrolase superfamily [SSF51445] (336-550)
  IPR018060 AraC-like, DNA binding HTH domain [PF12833] (194-272)
  IPR018060 AraC-like, DNA binding HTH domain [PS01124] (175-273)
  IPR018060 AraC-like, DNA binding HTH domain [SM00342] (188-271)
  IPR049166 Glycosyl hydrolases family 39, N-terminal catalytic domain [PF01229] (508-660)

Radius of gyration: 39.3 Å; Cα contacts (8 Å, |Δi|>4): 2595; chains: 2; bounding box: 105×109×95 Å

Organism: NCBI:txid182773

Nearest PDB structures (foldseek):
  2bs9-assembly2_E  TM=8.072E-01  e=9.713E-23  Geobacillus stearothermophilus
  6yyi-assembly1_B  TM=8.305E-01  e=5.151E-22  Dictyoglomus thermophilum H-6-12
  6swi-assembly1_A  TM=9.388E-01  e=1.875E-07  Geobacillus stearothermophilus
  3oio-assembly1_A  TM=8.593E-01  e=7.774E-05  Chromobacterium violaceum
  1yhf-assembly1_A  TM=8.217E-01  e=1.017E-04  Streptococcus pyogenes M1 GAS

pLDDT: mean 86.28, std 11.42, range [43.19, 98.25]

Sequence (1376 aa):
MRREYITYSNDLPIKISYVNIKNYPIHWHNAIQIIYVLKGKISVNIDTDSFELYEREVEIINVNEAHSISSDEDNEVLLFFIDPYFFEKYYKDINNVFFYTGSTDEGPQEGEEYLILKELLSKLLCEVVQKIEDYDEEVETILVELLYHLINNFHYLTYEKEELKEKTEQLARYHRISKYIFNNYDTNITLQDIAKKEFLSPDYLSHEIKYATGYSFTDLVNLTRVEESVKLLLDTDLSISDISDEVGFSHVRYLNKNFKIYYNCTPLQFRKKYKLSEKEFEEAKRYEILDLKNALENLSSDLEDYERFNYENKLWTIHINMDDSVGLFNTEYREIINLEDAFDLLLEDNKDILEEIQEELHFSYARLNNMFCNDMGVFPKSDFYNWNKAKSVIEFLDSIDLYPLILIDNPNFTLEKYIQIIQSFLEYFNEIDYIDISNFKFQFTNIISKDIKAGLIDFISSNYNIDIIENDFISVKSLNKIYDTIYMLPFIIHNTIFQKNSLNFLRAYDVLEKEARLTNEVFIGAPGIVNDMNIRKPSYYAYYFLSKLGEEIVLLEDGCIVTKDEDGYCILLYAYNEDITELKDYDKIFKKRGTKNIYKKRISLNIQNIKTNSRIITYEVSEKVGSSYNYWLSMGSPDRLNKEEKEILHKASFPKIEFKYSKKSPILNIITELKGYSAKLIYIKKARMRREYITYSNDLPIKISYVNIKNYPIHWHNAIQIIYVLKGKISVNIDTDSFELYEREVEIINVNEAHSISSDEDNEVLLFFIDPYFFEKYYKDINNVFFYTGSTDEGPQEGEEYLILKELLSKLLCEVVQKIEDYDEEVETILVELLYHLINNFHYLTYEKEELKEKTEQLARYHRISKYIFNNYDTNITLQDIAKKEFLSPDYLSHEIKYATGYSFTDLVNLTRVEESVKLLLDTDLSISDISDEVGFSHVRYLNKNFKIYYNCTPLQFRKKYKLSEKEFEEAKRYEILDLKNALENLSSDLEDYERFNYENKLWTIHINMDDSVGLFNTEYREIINLEDAFDLLLEDNKDILEEIQEELHFSYARLNNMFCNDMGVFPKSDFYNWNKAKSVIEFLDSIDLYPLILIDNPNFTLEKYIQIIQSFLEYFNEIDYIDISNFKFQFTNIISKDIKAGLIDFISSNYNIDIIENDFISVKSLNKIYDTIYMLPFIIHNTIFQKNSLNFLRAYDVLEKEARLTNEVFIGAPGIVNDMNIRKPSYYAYYFLSKLGEEIVLLEDGCIVTKDEDGYCILLYAYNEDITELKDYDKIFKKRGTKNIYKKRISLNIQNIKTNSRIITYEVSEKVGSSYNYWLSMGSPDRLNKEEKEILHKASFPKIEFKYSKKSPILNIITELKGYSAKLIYIKKAR